Protein AF-A0A3D2BAF2-F1 (afdb_monomer)

Radius of gyration: 85.68 Å; Cα contacts (8 Å, |Δi|>4): 1324; chains: 1; bounding box: 163×85×227 Å

pLDDT: mean 74.8, std 19.71, range [23.08, 97.88]

Structure (mmCIF, N/CA/C/O backbone):
data_AF-A0A3D2BAF2-F1
#
_entry.id   AF-A0A3D2BAF2-F1
#
loop_
_atom_site.group_PDB
_atom_site.id
_atom_site.type_symbol
_atom_site.label_atom_id
_atom_site.label_alt_id
_atom_site.label_comp_id
_atom_site.label_asym_id
_atom_site.label_entity_id
_atom_site.label_seq_id
_atom_site.pdbx_PDB_ins_code
_atom_site.Cartn_x
_atom_site.Cartn_y
_atom_site.Cartn_z
_atom_site.occupancy
_atom_site.B_iso_or_equiv
_atom_site.auth_seq_id
_atom_site.auth_comp_id
_atom_site.auth_asym_id
_atom_site.auth_atom_id
_atom_site.pdbx_PDB_model_num
ATOM 1 N N . MET A 1 1 ? 4.997 -36.383 13.059 1.00 77.75 1 MET A N 1
ATOM 2 C CA . MET A 1 1 ? 5.071 -37.425 14.117 1.00 77.75 1 MET A CA 1
ATOM 3 C C . MET A 1 1 ? 3.781 -38.212 14.039 1.00 77.75 1 MET A C 1
ATOM 5 O O . MET A 1 1 ? 2.730 -37.584 13.996 1.00 77.75 1 MET A O 1
ATOM 9 N N . GLU A 1 2 ? 3.837 -39.545 13.997 1.00 84.81 2 GLU A N 1
ATOM 10 C CA . GLU A 1 2 ? 2.606 -40.343 13.988 1.00 84.81 2 GLU A CA 1
ATOM 11 C C . GLU A 1 2 ? 1.973 -40.369 15.380 1.00 84.81 2 GLU A C 1
ATOM 13 O O . GLU A 1 2 ? 2.585 -40.818 16.349 1.00 84.81 2 GLU A O 1
ATOM 18 N N . VAL A 1 3 ? 0.745 -39.871 15.474 1.00 87.38 3 VAL A N 1
ATOM 19 C CA . VAL A 1 3 ? -0.014 -39.767 16.720 1.00 87.38 3 VAL A CA 1
ATOM 20 C C . VAL A 1 3 ? -1.412 -40.340 16.538 1.00 87.38 3 VAL A C 1
ATOM 22 O O . VAL A 1 3 ? -1.999 -40.275 15.455 1.00 87.38 3 VAL A O 1
ATOM 25 N N . ASN A 1 4 ? -1.966 -40.907 17.607 1.00 87.50 4 ASN A N 1
ATOM 26 C CA . ASN A 1 4 ? -3.353 -41.356 17.607 1.00 87.50 4 ASN A CA 1
ATOM 27 C C . ASN A 1 4 ? -4.311 -40.182 17.861 1.00 87.50 4 ASN A C 1
ATOM 29 O O . ASN A 1 4 ? -3.911 -39.084 18.254 1.00 87.50 4 ASN A O 1
ATOM 33 N N . LYS A 1 5 ? -5.610 -40.418 17.657 1.00 86.50 5 LYS A N 1
ATOM 34 C CA . LYS A 1 5 ? -6.651 -39.383 17.780 1.00 86.50 5 LYS A CA 1
ATOM 35 C C . LYS A 1 5 ? -6.659 -38.675 19.144 1.00 86.50 5 LYS A C 1
ATOM 37 O O . LYS A 1 5 ? -6.955 -37.484 19.208 1.00 86.50 5 LYS A O 1
ATOM 42 N N . LYS A 1 6 ? -6.341 -39.393 20.228 1.00 85.44 6 LYS A N 1
ATOM 43 C CA . LYS A 1 6 ? -6.319 -38.839 21.588 1.00 85.44 6 LYS A CA 1
ATOM 44 C C . LYS A 1 6 ? -5.151 -37.868 21.770 1.00 85.44 6 LYS A C 1
ATOM 46 O O . LYS A 1 6 ? -5.372 -36.734 22.179 1.00 85.44 6 LYS A O 1
ATOM 51 N N . LEU A 1 7 ? -3.948 -38.267 21.369 1.00 85.25 7 LEU A N 1
ATOM 52 C CA . LEU A 1 7 ? -2.771 -37.398 21.407 1.00 85.25 7 LEU A CA 1
ATOM 53 C C . LEU A 1 7 ? -2.912 -36.200 20.460 1.00 85.25 7 LEU A C 1
ATOM 55 O O . LEU A 1 7 ? -2.545 -35.089 20.821 1.00 85.25 7 LEU A O 1
ATOM 59 N N . LEU A 1 8 ? -3.517 -36.385 19.284 1.00 86.56 8 LEU A N 1
ATOM 60 C CA . LEU A 1 8 ? -3.803 -35.279 18.366 1.00 86.56 8 LEU A CA 1
ATOM 61 C C . LEU A 1 8 ? -4.772 -34.257 18.989 1.00 86.56 8 LEU A C 1
ATOM 63 O O . LEU A 1 8 ? -4.590 -33.055 18.829 1.00 86.56 8 LEU A O 1
ATOM 67 N N . SER A 1 9 ? -5.768 -34.724 19.749 1.00 87.94 9 SER A N 1
ATOM 68 C CA . SER A 1 9 ? -6.696 -33.845 20.474 1.00 87.94 9 SER A CA 1
ATOM 69 C C . SER A 1 9 ? -6.002 -33.030 21.574 1.00 87.94 9 SER A C 1
ATOM 71 O O . SER A 1 9 ? -6.314 -31.856 21.756 1.00 87.94 9 SER A O 1
ATOM 73 N N . GLU A 1 10 ? -4.998 -33.613 22.236 1.00 87.19 10 GLU A N 1
ATOM 74 C CA . GLU A 1 10 ? -4.170 -32.932 23.238 1.00 87.19 10 GLU A CA 1
ATOM 75 C C . GLU A 1 10 ? -3.228 -31.900 22.593 1.00 87.19 10 GLU A C 1
ATOM 77 O O . GLU A 1 10 ? -3.112 -30.790 23.103 1.00 87.19 10 GLU A O 1
ATOM 82 N N . ILE A 1 11 ? -2.626 -32.217 21.438 1.00 85.00 11 ILE A N 1
ATOM 83 C CA . ILE A 1 11 ? -1.736 -31.308 20.688 1.00 85.00 11 ILE A CA 1
ATOM 84 C C . ILE A 1 11 ? -2.470 -30.040 20.238 1.00 85.00 11 ILE A C 1
ATOM 86 O O . ILE A 1 11 ? -1.935 -28.942 20.358 1.00 85.00 11 ILE A O 1
ATOM 90 N N . PHE A 1 12 ? -3.694 -30.185 19.729 1.00 84.06 12 PHE A N 1
ATOM 91 C CA . PHE A 1 12 ? -4.502 -29.057 19.259 1.00 84.06 12 PHE A CA 1
ATOM 92 C C . PHE A 1 12 ? -5.382 -28.438 20.358 1.00 84.06 12 PHE A C 1
ATOM 94 O O . PHE A 1 12 ? -6.088 -27.470 20.092 1.00 84.06 12 PHE A O 1
ATOM 101 N N . GLY A 1 13 ? -5.372 -28.983 21.582 1.00 87.62 13 GLY A N 1
ATOM 102 C CA . GLY A 1 13 ? -6.189 -28.489 22.696 1.00 87.62 13 GLY A CA 1
ATOM 103 C C . GLY A 1 13 ? -7.704 -28.579 22.457 1.00 87.62 13 GLY A C 1
ATOM 104 O O . GLY A 1 13 ? -8.465 -27.790 23.015 1.00 87.62 13 GLY A O 1
ATOM 105 N N . VAL A 1 14 ? -8.160 -29.515 21.620 1.00 88.38 14 VAL A N 1
ATOM 106 C CA . VAL A 1 14 ? -9.572 -29.666 21.223 1.00 88.38 14 VAL A CA 1
ATOM 107 C C . VAL A 1 14 ? -10.138 -31.012 21.659 1.00 88.38 14 VAL A C 1
ATOM 109 O O . VAL A 1 14 ? -9.418 -31.943 21.998 1.00 88.38 14 VAL A O 1
ATOM 112 N N . SER A 1 15 ? -11.464 -31.156 21.632 1.00 91.00 15 SER A N 1
ATOM 113 C CA . SER A 1 15 ? -12.089 -32.441 21.951 1.00 91.00 15 SER A CA 1
ATOM 114 C C . SER A 1 15 ? -11.782 -33.505 20.887 1.00 91.00 15 SER A C 1
ATOM 116 O O . SER A 1 15 ? -11.699 -33.214 19.694 1.00 91.00 15 SER A O 1
ATOM 118 N N . VAL A 1 16 ? -11.734 -34.777 21.291 1.00 85.69 16 VAL A N 1
ATOM 119 C CA . VAL A 1 16 ? -11.637 -35.928 20.368 1.00 85.69 16 VAL A CA 1
ATOM 120 C C . VAL A 1 16 ? -12.754 -35.913 19.310 1.00 85.69 16 VAL A C 1
ATOM 122 O O . VAL A 1 16 ? -12.546 -36.331 18.171 1.00 85.69 16 VAL A O 1
ATOM 125 N N . ARG A 1 17 ? -13.934 -35.381 19.658 1.00 86.00 17 ARG A N 1
ATOM 126 C CA . ARG A 1 17 ? -15.064 -35.202 18.735 1.00 86.00 17 ARG A CA 1
ATOM 127 C C . ARG A 1 17 ? -14.779 -34.140 17.670 1.00 86.00 17 ARG A C 1
ATOM 129 O O . ARG A 1 17 ? -15.190 -34.302 16.529 1.00 86.00 17 ARG A O 1
ATOM 136 N N . THR A 1 18 ? -14.034 -33.093 18.013 1.00 85.12 18 THR A N 1
ATOM 137 C CA . THR A 1 18 ? -13.574 -32.073 17.062 1.00 85.12 18 THR A CA 1
ATOM 138 C C . THR A 1 18 ? -12.606 -32.679 16.046 1.00 85.12 18 THR A C 1
ATOM 140 O O . THR A 1 18 ? -12.768 -32.459 14.851 1.00 85.12 18 THR A O 1
ATOM 143 N N . ILE A 1 19 ? -11.674 -33.524 16.500 1.00 87.81 19 ILE A N 1
ATOM 144 C CA . ILE A 1 19 ? -10.760 -34.258 15.611 1.00 87.81 19 ILE A CA 1
ATOM 145 C C . ILE A 1 19 ? -11.521 -35.231 14.694 1.00 87.81 19 ILE A C 1
ATOM 147 O O . ILE A 1 19 ? -11.168 -35.383 13.527 1.00 87.81 19 ILE A O 1
ATOM 151 N N . GLN A 1 20 ? -12.588 -35.872 15.187 1.00 85.88 20 GLN A N 1
ATOM 152 C CA . GLN A 1 20 ? -13.474 -36.690 14.348 1.00 85.88 20 GLN A CA 1
ATOM 153 C C . GLN A 1 20 ? -14.142 -35.853 13.250 1.00 85.88 20 GLN A C 1
ATOM 155 O O . GLN A 1 20 ? -14.107 -36.244 12.090 1.00 85.88 20 GLN A O 1
ATOM 160 N N . ASN A 1 21 ? -14.680 -34.682 13.591 1.00 86.56 21 ASN A N 1
ATOM 161 C CA . ASN A 1 21 ? -15.293 -33.796 12.603 1.00 86.56 21 ASN A CA 1
ATOM 162 C C . ASN A 1 21 ? -14.274 -33.310 11.557 1.00 86.56 21 ASN A C 1
ATOM 164 O O . ASN A 1 21 ? -14.609 -33.200 10.384 1.00 86.56 21 ASN A O 1
ATOM 168 N N . TRP A 1 22 ? -13.027 -33.035 11.957 1.00 88.75 22 TRP A N 1
ATOM 169 C CA . TRP A 1 22 ? -11.960 -32.672 11.015 1.00 88.75 22 TRP A CA 1
ATOM 170 C C . TRP A 1 22 ? -11.611 -33.827 10.076 1.00 88.75 22 TRP A C 1
ATOM 172 O O . TRP A 1 22 ? -11.408 -33.610 8.884 1.00 88.75 22 TRP A O 1
ATOM 182 N N . GLN A 1 23 ? -11.611 -35.061 10.581 1.00 84.38 23 GLN A N 1
ATOM 183 C CA . GLN A 1 23 ? -11.460 -36.253 9.749 1.00 84.38 23 GLN A CA 1
ATOM 184 C C . GLN A 1 23 ? -12.570 -36.359 8.692 1.00 84.38 23 GLN A C 1
ATOM 186 O O . GLN A 1 23 ? -12.269 -36.626 7.531 1.00 84.38 23 GLN A O 1
ATOM 191 N N . ASP A 1 24 ? -13.822 -36.081 9.059 1.00 83.94 24 ASP A N 1
ATOM 192 C CA . ASP A 1 24 ? -14.957 -36.087 8.123 1.00 83.94 24 ASP A CA 1
ATOM 193 C C . ASP A 1 24 ? -14.877 -34.939 7.091 1.00 83.94 24 ASP A C 1
ATOM 195 O O . ASP A 1 24 ? -15.437 -35.032 6.001 1.00 83.94 24 ASP A O 1
ATOM 199 N N . GLN A 1 25 ? -14.131 -33.874 7.406 1.00 82.75 25 GLN A N 1
ATOM 200 C CA . GLN A 1 25 ? -13.840 -32.734 6.525 1.00 82.75 25 GLN A CA 1
ATOM 201 C C . GLN A 1 25 ? -12.614 -32.953 5.619 1.00 82.75 25 GLN A C 1
ATOM 203 O O . GLN A 1 25 ? -12.214 -32.038 4.901 1.00 82.75 25 GLN A O 1
ATOM 208 N N . GLY A 1 26 ? -12.015 -34.147 5.631 1.00 84.44 26 GLY A N 1
ATOM 209 C CA . GLY A 1 26 ? -10.888 -34.490 4.762 1.00 84.44 26 GLY A CA 1
ATOM 210 C C . GLY A 1 26 ? -9.506 -34.243 5.370 1.00 84.44 26 GLY A C 1
ATOM 211 O O . GLY A 1 26 ? -8.535 -34.140 4.623 1.00 84.44 26 GLY A O 1
ATOM 212 N N . MET A 1 27 ? -9.393 -34.161 6.701 1.00 86.94 27 MET A N 1
ATOM 213 C CA . MET A 1 27 ? -8.098 -34.122 7.390 1.00 86.94 27 MET A CA 1
ATOM 214 C C . MET A 1 27 ? -7.247 -35.355 7.028 1.00 86.94 27 MET A C 1
ATOM 216 O O . MET A 1 27 ? -7.752 -36.482 7.096 1.00 86.94 27 MET A O 1
ATOM 220 N N . PRO A 1 28 ? -5.961 -35.174 6.671 1.00 86.19 28 PRO A N 1
ATOM 221 C CA . PRO A 1 28 ? -5.110 -36.253 6.187 1.00 86.19 28 PRO A CA 1
ATOM 222 C C . PRO A 1 28 ? -4.885 -37.326 7.256 1.00 86.19 28 PRO A C 1
ATOM 224 O O . PRO A 1 28 ? -4.574 -37.041 8.413 1.00 86.19 28 PRO A O 1
ATOM 227 N N . VAL A 1 29 ? -5.030 -38.586 6.846 1.00 85.75 29 VAL A N 1
ATOM 228 C CA . VAL A 1 29 ? -4.846 -39.774 7.688 1.00 85.75 29 VAL A CA 1
ATOM 229 C C . VAL A 1 29 ? -3.608 -40.522 7.204 1.00 85.75 29 VAL A C 1
ATOM 231 O O . VAL A 1 29 ? -3.521 -40.859 6.026 1.00 85.75 29 VAL A O 1
ATOM 234 N N . ALA A 1 30 ? -2.672 -40.820 8.106 1.00 81.56 30 ALA A N 1
ATOM 235 C CA . ALA A 1 30 ? -1.441 -41.532 7.761 1.00 81.56 30 ALA A CA 1
ATOM 236 C C . ALA A 1 30 ? -1.676 -43.046 7.604 1.00 81.56 30 ALA A C 1
ATOM 238 O O . ALA A 1 30 ? -1.154 -43.673 6.683 1.00 81.56 30 ALA A O 1
ATOM 239 N N . ARG A 1 31 ? -2.520 -43.642 8.462 1.00 77.44 31 ARG A N 1
ATOM 240 C CA . ARG A 1 31 ? -2.952 -45.048 8.351 1.00 77.44 31 ARG A CA 1
ATOM 241 C C . ARG A 1 31 ? -4.419 -45.231 8.734 1.00 77.44 31 ARG A C 1
ATOM 243 O O . ARG A 1 31 ? -4.841 -44.852 9.825 1.00 77.44 31 ARG A O 1
ATOM 250 N N . GLY A 1 32 ? -5.186 -45.841 7.827 1.00 66.38 32 GLY A N 1
ATOM 251 C CA . GLY A 1 32 ? -6.617 -46.106 7.988 1.00 66.38 32 GLY A CA 1
ATOM 252 C C . GLY A 1 32 ? -6.908 -47.261 8.951 1.00 66.38 32 GLY A C 1
ATOM 253 O O . GLY A 1 32 ? -6.385 -48.364 8.794 1.00 66.38 32 GLY A O 1
ATOM 254 N N . GLY A 1 33 ? -7.764 -47.008 9.940 1.00 60.31 33 GLY A N 1
ATOM 255 C CA . GLY A 1 33 ? -8.190 -47.988 10.939 1.00 60.31 33 GLY A CA 1
ATOM 256 C C . GLY A 1 33 ? -9.198 -48.988 10.371 1.00 60.31 33 GLY A C 1
ATOM 257 O O . GLY A 1 33 ? -10.344 -48.641 10.091 1.00 60.31 33 GLY A O 1
ATOM 258 N N . GLY A 1 34 ? -8.772 -50.241 10.205 1.00 59.41 34 GLY A N 1
ATOM 259 C CA . GLY A 1 34 ? -9.665 -51.394 10.042 1.00 59.41 34 GLY A CA 1
ATOM 260 C C . GLY A 1 34 ? -10.150 -51.930 11.395 1.00 59.41 34 GLY A C 1
ATOM 261 O O . GLY A 1 34 ? -9.686 -51.483 12.443 1.00 59.41 34 GLY A O 1
ATOM 262 N N . LYS A 1 35 ? -11.069 -52.911 11.393 1.00 49.09 35 LYS A N 1
ATOM 263 C CA . LYS A 1 35 ? -11.599 -53.537 12.625 1.00 49.09 35 LYS A CA 1
ATOM 264 C C . LYS A 1 35 ? -10.455 -53.998 13.543 1.00 49.09 35 LYS A C 1
ATOM 266 O O . LYS A 1 35 ? -9.786 -54.979 13.239 1.00 49.09 35 LYS A O 1
ATOM 271 N N . GLY A 1 36 ? -10.276 -53.290 14.660 1.00 58.22 36 GLY A N 1
ATOM 272 C CA . GLY A 1 36 ? -9.269 -53.578 15.687 1.00 58.22 36 GLY A CA 1
ATOM 273 C C . GLY A 1 36 ? -8.005 -52.707 15.661 1.00 58.22 36 GLY A C 1
ATOM 274 O O . GLY A 1 36 ? -7.223 -52.819 16.596 1.00 58.22 36 GLY A O 1
ATOM 275 N N . ASN A 1 37 ? -7.813 -51.826 14.668 1.00 64.81 37 ASN A N 1
ATOM 276 C CA . ASN A 1 37 ? -6.642 -50.940 14.580 1.00 64.81 37 ASN A CA 1
ATOM 277 C C . ASN A 1 37 ? -7.021 -49.461 14.762 1.00 64.81 37 ASN A C 1
ATOM 279 O O . ASN A 1 37 ? -7.949 -48.969 14.117 1.00 64.81 37 ASN A O 1
ATOM 283 N N . GLU A 1 38 ? -6.274 -48.747 15.612 1.00 72.88 38 GLU A N 1
ATOM 284 C CA . GLU A 1 38 ? -6.415 -47.296 15.793 1.00 72.88 38 GLU A CA 1
ATOM 285 C C . GLU A 1 38 ? -5.973 -46.527 14.538 1.00 72.88 38 GLU A C 1
ATOM 287 O O . GLU A 1 38 ? -5.016 -46.895 13.856 1.00 72.88 38 GLU A O 1
ATOM 292 N N . VAL A 1 39 ? -6.691 -45.441 14.235 1.00 81.81 39 VAL A N 1
ATOM 293 C CA . VAL A 1 39 ? -6.351 -44.517 13.146 1.00 81.81 39 VAL A CA 1
ATOM 294 C C . VAL A 1 39 ? -5.179 -43.646 13.587 1.00 81.81 39 VAL A C 1
ATOM 296 O O . VAL A 1 39 ? -5.255 -42.999 14.636 1.00 81.81 39 VAL A O 1
ATOM 299 N N . MET A 1 40 ? -4.130 -43.610 12.767 1.00 84.56 40 MET A N 1
ATOM 300 C CA . MET A 1 40 ? -2.919 -42.830 13.029 1.00 84.56 40 MET A CA 1
ATOM 301 C C . MET A 1 40 ? -2.837 -41.637 12.078 1.00 84.56 40 MET A C 1
ATOM 303 O O . MET A 1 40 ? -3.188 -41.738 10.897 1.00 84.56 40 MET A O 1
ATOM 307 N N . TYR A 1 41 ? -2.351 -40.515 12.599 1.00 88.38 41 TYR A N 1
ATOM 308 C CA . TYR A 1 41 ? -2.242 -39.240 11.897 1.00 88.38 41 TYR A CA 1
ATOM 309 C C . TYR A 1 41 ? -0.802 -38.755 11.928 1.00 88.38 41 TYR A C 1
ATOM 311 O O . TYR A 1 41 ? -0.154 -38.848 12.969 1.00 88.38 41 TYR A O 1
ATOM 319 N N . ASP A 1 42 ? -0.317 -38.192 10.825 1.00 88.88 42 ASP A N 1
ATOM 320 C CA . ASP A 1 42 ? 0.932 -37.440 10.857 1.00 88.88 42 ASP A CA 1
ATOM 321 C C . ASP A 1 42 ? 0.645 -36.007 11.303 1.00 88.88 42 ASP A C 1
ATOM 323 O O . ASP A 1 42 ? -0.026 -35.244 10.607 1.00 88.88 42 ASP A O 1
ATOM 327 N N . SER A 1 43 ? 1.159 -35.644 12.476 1.00 83.31 43 SER A N 1
ATOM 328 C CA . SER A 1 43 ? 0.966 -34.326 13.072 1.00 83.31 43 SER A CA 1
ATOM 329 C C . SER A 1 43 ? 1.362 -33.176 12.136 1.00 83.31 43 SER A C 1
ATOM 331 O O . SER A 1 43 ? 0.699 -32.148 12.157 1.00 83.31 43 SER A O 1
ATOM 333 N N . ALA A 1 44 ? 2.399 -33.336 11.303 1.00 83.94 44 ALA A N 1
ATOM 334 C CA . ALA A 1 44 ? 2.848 -32.283 10.387 1.00 83.94 44 ALA A CA 1
ATOM 335 C C . ALA A 1 44 ? 1.825 -32.033 9.267 1.00 83.94 44 ALA A C 1
ATOM 337 O O . ALA A 1 44 ? 1.378 -30.904 9.078 1.00 83.94 44 ALA A O 1
ATOM 338 N N . ALA A 1 45 ? 1.369 -33.103 8.611 1.00 84.50 45 ALA A N 1
ATOM 339 C CA . ALA A 1 45 ? 0.348 -33.026 7.569 1.00 84.50 45 ALA A CA 1
ATOM 340 C C . ALA A 1 45 ? -0.995 -32.492 8.099 1.00 84.50 45 ALA A C 1
ATOM 342 O O . ALA A 1 45 ? -1.697 -31.758 7.403 1.00 84.50 45 ALA A O 1
ATOM 343 N N . VAL A 1 46 ? -1.361 -32.830 9.342 1.00 85.94 46 VAL A N 1
ATOM 344 C CA . VAL A 1 46 ? -2.581 -32.299 9.972 1.00 85.94 46 VAL A CA 1
ATOM 345 C C . VAL A 1 46 ? -2.457 -30.805 10.284 1.00 85.94 46 VAL A C 1
ATOM 347 O O . VAL A 1 46 ? -3.428 -30.080 10.088 1.00 85.94 46 VAL A O 1
ATOM 350 N N . ILE A 1 47 ? -1.290 -30.328 10.732 1.00 84.19 47 ILE A N 1
ATOM 351 C CA . ILE A 1 47 ? -1.046 -28.897 10.989 1.00 84.19 47 ILE A CA 1
ATOM 352 C C . ILE A 1 47 ? -1.116 -28.089 9.687 1.00 84.19 47 ILE A C 1
ATOM 354 O O . ILE A 1 47 ? -1.773 -27.050 9.655 1.00 84.19 47 ILE A O 1
ATOM 358 N N . GLU A 1 48 ? -0.501 -28.574 8.607 1.00 85.00 48 GLU A N 1
ATOM 359 C CA . GLU A 1 48 ? -0.572 -27.919 7.293 1.00 85.00 48 GLU A CA 1
ATOM 360 C C . GLU A 1 48 ? -2.005 -27.866 6.758 1.00 85.00 48 GLU A C 1
ATOM 362 O O . GLU A 1 48 ? -2.468 -26.815 6.315 1.00 85.00 48 GLU A O 1
ATOM 367 N N . TRP A 1 49 ? -2.743 -28.975 6.861 1.00 89.00 49 TRP A N 1
ATOM 368 C CA . TRP A 1 49 ? -4.150 -29.018 6.470 1.00 89.00 49 TRP A CA 1
ATOM 369 C C . TRP A 1 49 ? -5.014 -28.070 7.310 1.00 89.00 49 TRP A C 1
ATOM 371 O O . TRP A 1 49 ? -5.870 -27.376 6.766 1.00 89.00 49 TRP A O 1
ATOM 381 N N . TYR A 1 50 ? -4.781 -28.011 8.624 1.00 85.88 50 TYR A N 1
ATOM 382 C CA . TYR A 1 50 ? -5.507 -27.123 9.531 1.00 85.88 50 TYR A CA 1
ATOM 383 C C . TYR A 1 50 ? -5.249 -25.647 9.195 1.00 85.88 50 TYR A C 1
ATOM 385 O O . TYR A 1 50 ? -6.199 -24.881 9.057 1.00 85.88 50 TYR A O 1
ATOM 393 N N . SER A 1 51 ? -3.984 -25.276 8.970 1.00 80.00 51 SER A N 1
ATOM 394 C CA . SER A 1 51 ? -3.576 -23.934 8.533 1.00 80.00 51 SER A CA 1
ATOM 395 C C . SER A 1 51 ? -4.236 -23.538 7.207 1.00 80.00 51 SER A C 1
ATOM 397 O O . SER A 1 51 ? -4.849 -22.477 7.103 1.00 80.00 51 SER A O 1
ATOM 399 N N . ALA A 1 52 ? -4.202 -24.427 6.210 1.00 79.75 52 ALA A N 1
ATOM 400 C CA . ALA A 1 52 ? -4.832 -24.180 4.916 1.00 79.75 52 ALA A CA 1
ATOM 401 C C . ALA A 1 52 ? -6.362 -24.055 5.019 1.00 79.75 52 ALA A C 1
ATOM 403 O O . ALA A 1 52 ? -6.965 -23.226 4.335 1.00 79.75 52 ALA A O 1
ATOM 404 N N . ARG A 1 53 ? -7.005 -24.857 5.880 1.00 83.75 53 ARG A N 1
ATOM 405 C CA . ARG A 1 53 ? -8.455 -24.801 6.103 1.00 83.75 53 ARG A CA 1
ATOM 406 C C . ARG A 1 53 ? -8.873 -23.505 6.791 1.00 83.75 53 ARG A C 1
ATOM 408 O O . ARG A 1 53 ? -9.853 -22.897 6.368 1.00 83.75 53 ARG A O 1
ATOM 415 N N . ASP A 1 54 ? -8.154 -23.085 7.828 1.00 79.12 54 ASP A N 1
ATOM 416 C CA . ASP A 1 54 ? -8.457 -21.845 8.546 1.00 79.12 54 ASP A CA 1
ATOM 417 C C . ASP A 1 54 ? -8.208 -20.623 7.650 1.00 79.12 54 ASP A C 1
ATOM 419 O O . ASP A 1 54 ? -9.085 -19.765 7.554 1.00 79.12 54 ASP A O 1
ATOM 423 N N . ALA A 1 55 ? -7.126 -20.622 6.863 1.00 74.56 55 ALA A N 1
ATOM 424 C CA . ALA A 1 55 ? -6.886 -19.597 5.848 1.00 74.56 55 ALA A CA 1
ATOM 425 C C . ALA A 1 55 ? -7.987 -19.561 4.772 1.00 74.56 55 ALA A C 1
ATOM 427 O O . ALA A 1 55 ? -8.367 -18.487 4.310 1.00 74.56 55 ALA A O 1
ATOM 428 N N . ALA A 1 56 ? -8.530 -20.709 4.356 1.00 74.44 56 ALA A N 1
ATOM 429 C CA . ALA A 1 56 ? -9.634 -20.755 3.396 1.00 74.44 56 ALA A CA 1
ATOM 430 C C . ALA A 1 56 ? -10.942 -20.202 3.987 1.00 74.44 56 ALA A C 1
ATOM 432 O O . ALA A 1 56 ? -11.644 -19.444 3.320 1.00 74.44 56 ALA A O 1
ATOM 433 N N . ILE A 1 57 ? -11.253 -20.532 5.245 1.00 77.75 57 ILE A N 1
ATOM 434 C CA . ILE A 1 57 ? -12.433 -20.015 5.955 1.00 77.75 57 ILE A CA 1
ATOM 435 C C . ILE A 1 57 ? -12.323 -18.500 6.158 1.00 77.75 57 ILE A C 1
ATOM 437 O O . ILE A 1 57 ? -13.309 -17.782 5.987 1.00 77.75 57 ILE A O 1
ATOM 441 N N . GLU A 1 58 ? -11.138 -18.012 6.513 1.00 75.25 58 GLU A N 1
ATOM 442 C CA . GLU A 1 58 ? -10.870 -16.588 6.693 1.00 75.25 58 GLU A CA 1
ATOM 443 C C . GLU A 1 58 ? -10.936 -15.829 5.363 1.00 75.25 58 GLU A C 1
ATOM 445 O O . GLU A 1 58 ? -11.637 -14.826 5.273 1.00 75.25 58 GLU A O 1
ATOM 450 N N . ASN A 1 59 ? -10.350 -16.367 4.289 1.00 70.88 59 ASN A N 1
ATOM 451 C CA . ASN A 1 59 ? -10.482 -15.797 2.945 1.00 70.88 59 ASN A CA 1
ATOM 452 C C . ASN A 1 59 ? -11.932 -15.771 2.445 1.00 70.88 59 ASN A C 1
ATOM 454 O O . ASN A 1 59 ? -12.330 -14.833 1.760 1.00 70.88 59 ASN A O 1
ATOM 458 N N . GLU A 1 60 ? -12.741 -16.782 2.759 1.00 73.50 60 GLU A N 1
ATOM 459 C CA . GLU A 1 60 ? -14.157 -16.800 2.383 1.00 73.50 60 GLU A CA 1
ATOM 460 C C . GLU A 1 60 ? -14.978 -15.773 3.179 1.00 73.50 60 GLU A C 1
ATOM 462 O O . GLU A 1 60 ? -15.855 -15.116 2.614 1.00 73.50 60 GLU A O 1
ATOM 467 N N . LYS A 1 61 ? -14.667 -15.578 4.468 1.00 78.06 61 LYS A N 1
ATOM 468 C CA . LYS A 1 61 ? -15.249 -14.495 5.275 1.00 78.06 61 LYS A CA 1
ATOM 469 C C . LYS A 1 61 ? -14.863 -13.127 4.729 1.00 78.06 61 LYS A C 1
ATOM 471 O O . LYS A 1 61 ? -15.755 -12.325 4.490 1.00 78.06 61 LYS A O 1
ATOM 476 N N . LEU A 1 62 ? -13.578 -12.910 4.452 1.00 74.19 62 LEU A N 1
ATOM 477 C CA . LEU A 1 62 ? -13.077 -11.668 3.865 1.00 74.19 62 LEU A CA 1
ATOM 478 C C . LEU A 1 62 ? -13.710 -11.401 2.498 1.00 74.19 62 LEU A C 1
ATOM 480 O O . LEU A 1 62 ? -14.102 -10.280 2.216 1.00 74.19 62 LEU A O 1
ATOM 484 N N . ARG A 1 63 ? -13.893 -12.425 1.655 1.00 74.31 63 ARG A N 1
ATOM 485 C CA . ARG A 1 63 ? -14.606 -12.277 0.374 1.00 74.31 63 ARG A CA 1
ATOM 486 C C . ARG A 1 63 ? -16.060 -11.861 0.553 1.00 74.31 63 ARG A C 1
ATOM 488 O O . ARG A 1 63 ? -16.531 -11.031 -0.216 1.00 74.31 63 ARG A O 1
ATOM 495 N N . LYS A 1 64 ? -16.768 -12.429 1.532 1.00 75.12 64 LYS A N 1
ATOM 496 C CA . LYS A 1 64 ? -18.146 -12.020 1.839 1.00 75.12 64 LYS A CA 1
ATOM 497 C C . LYS A 1 64 ? -18.205 -10.611 2.408 1.00 75.12 64 LYS A C 1
ATOM 499 O O . LYS A 1 64 ? -19.037 -9.842 1.966 1.00 75.12 64 LYS A O 1
ATOM 504 N N . GLU A 1 65 ? -17.297 -10.259 3.307 1.00 71.56 65 GLU A N 1
ATOM 505 C CA . GLU A 1 65 ? -17.218 -8.923 3.897 1.00 71.56 65 GLU A CA 1
ATOM 506 C C . GLU A 1 65 ? -16.867 -7.861 2.847 1.00 71.56 65 GLU A C 1
ATOM 508 O O . GLU A 1 65 ? -17.500 -6.814 2.795 1.00 71.56 65 GLU A O 1
ATOM 513 N N . VAL A 1 66 ? -15.942 -8.160 1.932 1.00 71.38 66 VAL A N 1
ATOM 514 C CA . VAL A 1 66 ? -15.632 -7.303 0.779 1.00 71.38 66 VAL A CA 1
ATOM 515 C C . VAL A 1 66 ? -16.833 -7.171 -0.156 1.00 71.38 66 VAL A C 1
ATOM 517 O O . VAL A 1 66 ? -17.089 -6.075 -0.643 1.00 71.38 66 VAL A O 1
ATOM 520 N N . GLU A 1 67 ? -17.581 -8.246 -0.411 1.00 69.00 67 GLU A N 1
ATOM 521 C CA . GLU A 1 67 ? -18.774 -8.188 -1.262 1.00 69.00 67 GLU A CA 1
ATOM 522 C C . GLU A 1 67 ? -19.929 -7.433 -0.587 1.00 69.00 67 GLU A C 1
ATOM 524 O O . GLU A 1 67 ? -20.596 -6.635 -1.239 1.00 69.00 67 GLU A O 1
ATOM 529 N N . ASP A 1 68 ? -20.115 -7.596 0.721 1.00 68.94 68 ASP A N 1
ATOM 530 C CA . ASP A 1 68 ? -21.105 -6.858 1.508 1.00 68.94 68 ASP A CA 1
ATOM 531 C C . ASP A 1 68 ? -20.743 -5.364 1.585 1.00 68.94 68 ASP A C 1
ATOM 533 O O . ASP A 1 68 ? -21.610 -4.507 1.410 1.00 68.94 68 ASP A O 1
ATOM 537 N N . LEU A 1 69 ? -19.455 -5.030 1.744 1.00 66.50 69 LEU A N 1
ATOM 538 C CA . LEU A 1 69 ? -18.941 -3.658 1.653 1.00 66.50 69 LEU A CA 1
ATOM 539 C C . LEU A 1 69 ? -19.084 -3.086 0.238 1.00 66.50 69 LEU A C 1
ATOM 541 O O . LEU A 1 69 ? -19.418 -1.911 0.082 1.00 66.50 69 LEU A O 1
ATOM 545 N N . ARG A 1 70 ? -18.881 -3.905 -0.801 1.00 62.97 70 ARG A N 1
ATOM 546 C CA . ARG A 1 70 ? -19.095 -3.514 -2.199 1.00 62.97 70 ARG A CA 1
ATOM 547 C C . ARG A 1 70 ? -20.564 -3.175 -2.435 1.00 62.97 70 ARG A C 1
ATOM 549 O O . ARG A 1 70 ? -20.847 -2.105 -2.963 1.00 62.97 70 ARG A O 1
ATOM 556 N N . ILE A 1 71 ? -21.483 -4.032 -1.994 1.00 63.03 71 ILE A N 1
ATOM 557 C CA . ILE A 1 71 ? -22.933 -3.837 -2.121 1.00 63.03 71 ILE A CA 1
ATOM 558 C C . ILE A 1 71 ? -23.402 -2.618 -1.312 1.00 63.03 71 ILE A C 1
ATOM 560 O O . ILE A 1 71 ? -24.188 -1.824 -1.827 1.00 63.03 71 ILE A O 1
ATOM 564 N N . ALA A 1 72 ? -22.885 -2.417 -0.096 1.00 61.47 72 ALA A N 1
ATOM 565 C CA . ALA A 1 72 ? -23.168 -1.229 0.712 1.00 61.47 72 ALA A CA 1
ATOM 566 C C . ALA A 1 72 ? -22.674 0.058 0.024 1.00 61.47 72 ALA A C 1
ATOM 568 O O . ALA A 1 72 ? -23.430 1.022 -0.107 1.00 61.47 72 ALA A O 1
ATOM 569 N N . SER A 1 73 ? -21.451 0.041 -0.521 1.00 55.47 73 SER A N 1
ATOM 570 C CA . SER A 1 73 ? -20.909 1.168 -1.292 1.00 55.47 73 SER A CA 1
ATOM 571 C C . SER A 1 73 ? -21.701 1.439 -2.576 1.00 55.47 73 SER A C 1
ATOM 573 O O . SER A 1 73 ? -21.858 2.587 -2.973 1.00 55.47 73 SER A O 1
ATOM 575 N N . GLU A 1 74 ? -22.250 0.399 -3.210 1.00 51.38 74 GLU A N 1
ATOM 576 C CA . GLU A 1 74 ? -23.064 0.506 -4.423 1.00 51.38 74 GLU A CA 1
ATOM 577 C C . GLU A 1 74 ? -24.460 1.081 -4.122 1.00 51.38 74 GLU A C 1
ATOM 579 O O . GLU A 1 74 ? -25.011 1.813 -4.944 1.00 51.38 74 GLU A O 1
ATOM 584 N N . SER A 1 75 ? -25.008 0.824 -2.926 1.00 54.41 75 SER A N 1
ATOM 585 C CA . SER A 1 75 ? -26.295 1.379 -2.485 1.00 54.41 75 SER A CA 1
ATOM 586 C C . SER A 1 75 ? -26.244 2.846 -2.042 1.00 54.41 75 SER A C 1
ATOM 588 O O . SER A 1 75 ? -27.261 3.535 -2.134 1.00 54.41 75 SER A O 1
ATOM 590 N N . ASP A 1 76 ? -25.074 3.340 -1.628 1.00 55.34 76 ASP A N 1
ATOM 591 C CA . ASP A 1 76 ? -24.884 4.730 -1.183 1.00 55.34 76 ASP A CA 1
ATOM 592 C C . ASP A 1 76 ? -24.562 5.704 -2.338 1.00 55.34 76 ASP A C 1
ATOM 594 O O . ASP A 1 76 ? -24.590 6.928 -2.167 1.00 55.34 76 ASP A O 1
ATOM 598 N N . LEU A 1 77 ? -24.293 5.192 -3.545 1.00 54.12 77 LEU A N 1
ATOM 599 C CA . LEU A 1 77 ? -23.910 6.006 -4.700 1.00 54.12 77 LEU A CA 1
ATOM 600 C C . LEU A 1 77 ? -25.134 6.575 -5.442 1.00 54.12 77 LEU A C 1
ATOM 602 O O . LEU A 1 77 ? -25.887 5.871 -6.114 1.00 54.12 77 LEU A O 1
ATOM 606 N N . GLN A 1 78 ? -25.298 7.900 -5.380 1.00 50.47 78 GLN A N 1
ATOM 607 C CA . GLN A 1 78 ? -26.340 8.633 -6.110 1.00 50.47 78 GLN A CA 1
ATOM 608 C C . GLN A 1 78 ? -26.005 8.737 -7.617 1.00 50.47 78 GLN A C 1
ATOM 610 O O . GLN A 1 78 ? -24.911 9.211 -7.962 1.00 50.47 78 GLN A O 1
ATOM 615 N N . PRO A 1 79 ? -26.931 8.369 -8.531 1.00 47.66 79 PRO A N 1
ATOM 616 C CA . PRO A 1 79 ? -26.723 8.473 -9.975 1.00 47.66 79 PRO A CA 1
ATOM 617 C C . PRO A 1 79 ? -26.377 9.901 -10.422 1.00 47.66 79 PRO A C 1
ATOM 619 O O . PRO A 1 79 ? -27.095 10.849 -10.109 1.00 47.66 79 PRO A O 1
ATOM 622 N N . GLY A 1 80 ? -25.292 10.052 -11.189 1.00 49.62 80 GLY A N 1
ATOM 623 C CA . GLY A 1 80 ? -24.825 11.344 -11.714 1.00 49.62 80 GLY A CA 1
ATOM 624 C C . GLY A 1 80 ? -23.699 12.017 -10.918 1.00 49.62 80 GLY A C 1
ATOM 625 O O . GLY A 1 80 ? -23.254 13.100 -11.298 1.00 49.62 80 GLY A O 1
ATOM 626 N N . THR A 1 81 ? -23.202 11.392 -9.847 1.00 45.38 81 THR A N 1
ATOM 627 C CA . THR A 1 81 ? -21.979 11.833 -9.155 1.00 45.38 81 THR A CA 1
ATOM 628 C C . THR A 1 81 ? -20.713 11.298 -9.840 1.00 45.38 81 THR A C 1
ATOM 630 O O . THR A 1 81 ? -20.729 10.262 -10.508 1.00 45.38 81 THR A O 1
ATOM 633 N N . ILE A 1 82 ? -19.587 12.005 -9.679 1.00 49.00 82 ILE A N 1
ATOM 634 C CA . ILE A 1 82 ? -18.287 11.615 -10.261 1.00 49.00 82 ILE A CA 1
ATOM 635 C C . ILE A 1 82 ? -17.853 10.227 -9.764 1.00 49.00 82 ILE A C 1
ATOM 637 O O . ILE A 1 82 ? -17.291 9.450 -10.532 1.00 49.00 82 ILE A O 1
ATOM 641 N N . GLU A 1 83 ? -18.140 9.893 -8.505 1.00 42.62 83 GLU A N 1
ATOM 642 C CA . GLU A 1 83 ? -17.824 8.587 -7.914 1.00 42.62 83 GLU A CA 1
ATOM 643 C C . GLU A 1 83 ? -18.691 7.458 -8.494 1.00 42.62 83 GLU A C 1
ATOM 645 O O . GLU A 1 83 ? -18.158 6.391 -8.804 1.00 42.62 83 GLU A O 1
ATOM 650 N N . TYR A 1 84 ? -19.975 7.724 -8.773 1.00 51.75 84 TYR A N 1
ATOM 651 C CA . TYR A 1 84 ? -20.877 6.794 -9.467 1.00 51.75 84 TYR A CA 1
ATOM 652 C C . TYR A 1 84 ? -20.399 6.480 -10.900 1.00 51.75 84 TYR A C 1
ATOM 654 O O . TYR A 1 84 ? -20.342 5.320 -11.308 1.00 51.75 84 TYR A O 1
ATOM 662 N N . GLU A 1 85 ? -19.969 7.490 -11.665 1.00 51.78 85 GLU A N 1
ATOM 663 C CA . GLU A 1 85 ? -19.451 7.286 -13.031 1.00 51.78 85 GLU A CA 1
ATOM 664 C C . GLU A 1 85 ? -18.049 6.643 -13.050 1.00 51.78 85 GLU A C 1
ATOM 666 O O . GLU A 1 85 ? -17.722 5.872 -13.957 1.00 51.78 85 GLU A O 1
ATOM 671 N N . ARG A 1 86 ? -17.221 6.881 -12.020 1.00 50.53 86 ARG A N 1
ATOM 672 C CA . ARG A 1 86 ? -15.902 6.240 -11.857 1.00 50.53 86 ARG A CA 1
ATOM 673 C C . ARG A 1 86 ? -16.025 4.734 -11.608 1.00 50.53 86 ARG A C 1
ATOM 675 O O . ARG A 1 86 ? -15.204 3.976 -12.124 1.00 50.53 86 ARG A O 1
ATOM 682 N N . HIS A 1 87 ? -17.062 4.305 -10.886 1.00 49.31 87 HIS A N 1
ATOM 683 C CA . HIS A 1 87 ? -17.370 2.892 -10.644 1.00 49.31 87 HIS A CA 1
ATOM 684 C C . HIS A 1 87 ? -17.852 2.163 -11.913 1.00 49.31 87 HIS A C 1
ATOM 686 O O . HIS A 1 87 ? -17.602 0.973 -12.087 1.00 49.31 87 HIS A O 1
ATOM 692 N N . ARG A 1 88 ? -18.486 2.885 -12.848 1.00 47.69 88 ARG A N 1
ATOM 693 C CA . ARG A 1 88 ? -19.066 2.339 -14.088 1.00 47.69 88 ARG A CA 1
ATOM 694 C C . ARG A 1 88 ? -18.088 2.255 -15.272 1.00 47.69 88 ARG A C 1
ATOM 696 O O . ARG A 1 88 ? -18.396 1.635 -16.290 1.00 47.69 88 ARG A O 1
ATOM 703 N N . LEU A 1 89 ? -16.888 2.826 -15.135 1.00 50.94 89 LEU A N 1
ATOM 704 C CA . LEU A 1 89 ? -15.833 2.830 -16.156 1.00 50.94 89 LEU A CA 1
ATOM 705 C C . LEU A 1 89 ? -14.600 1.927 -15.863 1.00 50.94 89 LEU A C 1
ATOM 707 O O . LEU A 1 89 ? -13.479 2.338 -16.204 1.00 50.94 89 LEU A O 1
ATOM 711 N N . PRO A 1 90 ? -14.707 0.694 -15.313 1.00 42.38 90 PRO A N 1
ATOM 712 C CA . PRO A 1 90 ? -13.560 -0.211 -15.259 1.00 42.38 90 PRO A CA 1
ATOM 713 C C . PRO A 1 90 ? -13.171 -0.617 -16.689 1.00 42.38 90 PRO A C 1
ATOM 715 O O . PRO A 1 90 ? -13.907 -1.312 -17.382 1.00 42.38 90 PRO A O 1
ATOM 718 N N . GLY A 1 91 ? -12.018 -0.139 -17.162 1.00 42.44 91 GLY A N 1
ATOM 719 C CA . GLY A 1 91 ? -11.490 -0.438 -18.501 1.00 42.44 91 GLY A CA 1
ATOM 720 C C . GLY A 1 91 ? -11.433 0.748 -19.467 1.00 42.44 91 GLY A C 1
ATOM 721 O O . GLY A 1 91 ? -10.727 0.665 -20.470 1.00 42.44 91 GLY A O 1
ATOM 722 N N . PHE A 1 92 ? -12.060 1.887 -19.155 1.00 43.56 92 PHE A N 1
ATOM 723 C CA . PHE A 1 92 ? -11.995 3.083 -20.011 1.00 43.56 92 PHE A CA 1
ATOM 724 C C . PHE A 1 92 ? -10.572 3.654 -20.115 1.00 43.56 92 PHE A C 1
ATOM 726 O O . PHE A 1 92 ? -10.101 3.969 -21.208 1.00 43.56 92 PHE A O 1
ATOM 733 N N . LYS A 1 93 ? -9.843 3.695 -18.989 1.00 44.09 93 LYS A N 1
ATOM 734 C CA . LYS A 1 93 ? -8.428 4.104 -18.950 1.00 44.09 93 LYS A CA 1
ATOM 735 C C . LYS A 1 93 ? -7.555 3.196 -19.825 1.00 44.09 93 LYS A C 1
ATOM 737 O O . LYS A 1 93 ? -6.724 3.698 -20.572 1.00 44.09 93 LYS A O 1
ATOM 742 N N . ARG A 1 94 ? -7.807 1.881 -19.779 1.00 43.00 94 ARG A N 1
ATOM 743 C CA . ARG A 1 94 ? -7.106 0.864 -20.578 1.00 43.00 94 ARG A CA 1
ATOM 744 C C . ARG A 1 94 ? -7.430 0.980 -22.075 1.00 43.00 94 ARG A C 1
ATOM 746 O O . ARG A 1 94 ? -6.538 0.890 -22.909 1.00 43.00 94 ARG A O 1
ATOM 753 N N . TYR A 1 95 ? -8.686 1.259 -22.420 1.00 47.00 95 TYR A N 1
ATOM 754 C CA . TYR A 1 95 ? -9.123 1.494 -23.800 1.00 47.00 95 TYR A CA 1
ATOM 755 C C . TYR A 1 95 ? -8.508 2.768 -24.410 1.00 47.00 95 TYR A C 1
ATOM 757 O O . TYR A 1 95 ? -8.042 2.738 -25.550 1.00 47.00 95 TYR A O 1
ATOM 765 N N . LEU A 1 96 ? -8.448 3.870 -23.652 1.00 47.31 96 LEU A N 1
ATOM 766 C CA . LEU A 1 96 ? -7.792 5.106 -24.095 1.00 47.31 96 LEU A CA 1
ATOM 767 C C . LEU A 1 96 ? -6.271 4.943 -24.223 1.00 47.31 96 LEU A C 1
ATOM 769 O O . LEU A 1 96 ? -5.687 5.451 -25.181 1.00 47.31 96 LEU A O 1
ATOM 773 N N . SER A 1 97 ? -5.629 4.210 -23.304 1.00 48.28 97 SER A N 1
ATOM 774 C CA . SER A 1 97 ? -4.182 3.981 -23.352 1.00 48.28 97 SER A CA 1
ATOM 775 C C . SER A 1 97 ? -3.764 3.041 -24.484 1.00 48.28 97 SER A C 1
ATOM 777 O O . SER A 1 97 ? -2.721 3.264 -25.080 1.00 48.28 97 SER A O 1
ATOM 779 N N . GLU A 1 98 ? -4.566 2.030 -24.834 1.00 45.84 98 GLU A N 1
ATOM 780 C CA . GLU A 1 98 ? -4.249 1.071 -25.911 1.00 45.84 98 GLU A CA 1
ATOM 781 C C . GLU A 1 98 ? -4.651 1.560 -27.323 1.00 45.84 98 GLU A C 1
ATOM 783 O O . GLU A 1 98 ? -4.236 0.972 -28.323 1.00 45.84 98 GLU A O 1
ATOM 788 N N . GLY A 1 99 ? -5.449 2.632 -27.444 1.00 45.44 99 GLY A N 1
ATOM 789 C CA . GLY A 1 99 ? -5.982 3.117 -28.728 1.00 45.44 99 GLY A CA 1
ATOM 790 C C . GLY A 1 99 ? -4.913 3.540 -29.745 1.00 45.44 99 GLY A C 1
ATOM 791 O O . GLY A 1 99 ? -5.048 3.252 -30.938 1.00 45.44 99 GLY A O 1
ATOM 792 N N . HIS A 1 100 ? -3.804 4.125 -29.280 1.00 44.53 100 HIS A N 1
ATOM 793 C CA . HIS A 1 100 ? -2.704 4.548 -30.154 1.00 44.53 100 HIS A CA 1
ATOM 794 C C . HIS A 1 100 ? -1.961 3.357 -30.785 1.00 44.53 100 HIS A C 1
ATOM 796 O O . HIS A 1 100 ? -1.510 3.457 -31.923 1.00 44.53 100 HIS A O 1
ATOM 802 N N . MET A 1 101 ? -1.914 2.202 -30.106 1.00 37.78 101 MET A N 1
ATOM 803 C CA . MET A 1 101 ? -1.339 0.961 -30.649 1.00 37.78 101 MET A CA 1
ATOM 804 C C . MET A 1 101 ? -2.232 0.309 -31.719 1.00 37.78 101 MET A C 1
ATOM 806 O O . MET A 1 101 ? -1.787 -0.579 -32.441 1.00 37.78 101 MET A O 1
ATOM 810 N N . LYS A 1 102 ? -3.489 0.756 -31.845 1.00 39.66 102 LYS A N 1
ATOM 811 C CA . LYS A 1 102 ? -4.477 0.279 -32.830 1.00 39.66 102 LYS A CA 1
ATOM 812 C C . LYS A 1 102 ? -4.752 1.300 -33.946 1.00 39.66 102 LYS A C 1
ATOM 814 O O . LYS A 1 102 ? -5.723 1.145 -34.682 1.00 39.66 102 LYS A O 1
ATOM 819 N N . GLY A 1 103 ? -3.922 2.343 -34.077 1.00 40.44 103 GLY A N 1
ATOM 820 C CA . GLY A 1 103 ? -4.061 3.374 -35.118 1.00 40.44 103 GLY A CA 1
ATOM 821 C C . GLY A 1 103 ? -5.225 4.350 -34.895 1.00 40.44 103 GLY A C 1
ATOM 822 O O . GLY A 1 103 ? -5.733 4.941 -35.853 1.00 40.44 103 GLY A O 1
ATOM 823 N N . ILE A 1 104 ? -5.677 4.498 -33.643 1.00 44.12 104 ILE A N 1
ATOM 824 C CA . ILE A 1 104 ? -6.782 5.374 -33.243 1.00 44.12 104 ILE A CA 1
ATOM 825 C C . ILE A 1 104 ? -6.235 6.503 -32.359 1.00 44.12 104 ILE A C 1
ATOM 827 O O . ILE A 1 104 ? -5.646 6.251 -31.308 1.00 44.12 104 ILE A O 1
ATOM 831 N N . ARG A 1 105 ? -6.465 7.760 -32.758 1.00 49.19 105 ARG A N 1
ATOM 832 C CA . ARG A 1 105 ? -6.267 8.945 -31.903 1.00 49.19 105 ARG A CA 1
ATOM 833 C C . ARG A 1 105 ? -7.606 9.479 -31.402 1.00 49.19 105 ARG A C 1
ATOM 835 O O . ARG A 1 105 ? -8.639 9.240 -32.019 1.00 49.19 105 ARG A O 1
ATOM 842 N N . PHE A 1 106 ? -7.590 10.226 -30.302 1.00 50.78 106 PHE A N 1
ATOM 843 C CA . PHE A 1 106 ? -8.790 10.814 -29.705 1.00 50.78 106 PHE A CA 1
ATOM 844 C C . PHE A 1 106 ? -8.745 12.340 -29.804 1.00 50.78 106 PHE A C 1
ATOM 846 O O . PHE A 1 106 ? -7.760 12.954 -29.401 1.00 50.78 106 PHE A O 1
ATOM 853 N N . ALA A 1 107 ? -9.802 12.939 -30.351 1.00 51.94 107 ALA A N 1
ATOM 854 C CA . ALA A 1 107 ? -10.012 14.385 -30.346 1.00 51.94 107 ALA A CA 1
ATOM 855 C C . ALA A 1 107 ? -11.014 14.767 -29.251 1.00 51.94 107 ALA A C 1
ATOM 857 O O . ALA A 1 107 ? -12.021 14.073 -29.058 1.00 51.94 107 ALA A O 1
ATOM 858 N N . PHE A 1 108 ? -10.728 15.865 -28.554 1.00 52.72 108 PHE A N 1
ATOM 859 C CA . PHE A 1 108 ? -11.492 16.349 -27.409 1.00 52.72 108 PHE A CA 1
ATOM 860 C C . PHE A 1 108 ? -12.271 17.597 -27.807 1.00 52.72 108 PHE A C 1
ATOM 862 O O . PHE A 1 108 ? -11.711 18.529 -28.366 1.00 52.72 108 PHE A O 1
ATOM 869 N N . PHE A 1 109 ? -13.566 17.626 -27.515 1.00 52.56 109 PHE A N 1
ATOM 870 C CA . PHE A 1 109 ? -14.442 18.741 -27.851 1.00 52.56 109 PHE A CA 1
ATOM 871 C C . PHE A 1 109 ? -15.111 19.302 -26.598 1.00 52.56 109 PHE A C 1
ATOM 873 O O . PHE A 1 109 ? -15.526 18.531 -25.735 1.00 52.56 109 PHE A O 1
ATOM 880 N N . ASN A 1 110 ? -15.298 20.621 -26.543 1.00 55.69 110 ASN A N 1
ATOM 881 C CA . ASN A 1 110 ? -16.225 21.292 -25.622 1.00 55.69 110 ASN A CA 1
ATOM 882 C C . ASN A 1 110 ? -17.313 21.958 -26.469 1.00 55.69 110 ASN A C 1
ATOM 884 O O . ASN A 1 110 ? -17.036 22.841 -27.289 1.00 55.69 110 ASN A O 1
ATOM 888 N N . GLY A 1 111 ? -18.551 21.479 -26.347 1.00 64.25 111 GLY A N 1
ATOM 889 C CA . GLY A 1 111 ? -19.632 21.864 -27.257 1.00 64.25 111 GLY A CA 1
ATOM 890 C C . GLY A 1 111 ? -19.336 21.480 -28.717 1.00 64.25 111 GLY A C 1
ATOM 891 O O . GLY A 1 111 ? -19.303 20.299 -29.057 1.00 64.25 111 GLY A O 1
ATOM 892 N N . LYS A 1 112 ? -19.159 22.478 -29.597 1.00 54.62 112 LYS A N 1
ATOM 893 C CA . LYS A 1 112 ? -18.884 22.287 -31.040 1.00 54.62 112 LYS A CA 1
ATOM 894 C C . LYS A 1 112 ? -17.406 22.465 -31.428 1.00 54.62 112 LYS A C 1
ATOM 896 O O . LYS A 1 112 ? -17.071 22.237 -32.586 1.00 54.62 112 LYS A O 1
ATOM 901 N N . ASN A 1 113 ? -16.538 22.854 -30.491 1.00 49.50 113 ASN A N 1
ATOM 902 C CA . ASN A 1 113 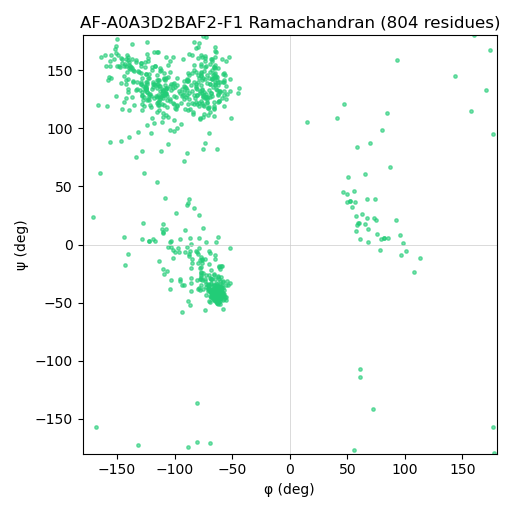? -15.148 23.230 -30.773 1.00 49.50 113 ASN A CA 1
ATOM 903 C C . ASN A 1 113 ? -14.177 22.116 -30.354 1.00 49.50 113 ASN A C 1
ATOM 905 O O . ASN A 1 113 ? -14.348 21.550 -29.276 1.00 49.50 113 ASN A O 1
ATOM 909 N N . ASN A 1 114 ? -13.180 21.814 -31.195 1.00 48.41 114 ASN A N 1
ATOM 910 C CA . ASN A 1 114 ? -12.089 20.871 -30.904 1.00 48.41 114 ASN A CA 1
ATOM 911 C C . ASN A 1 114 ? -11.003 21.573 -30.074 1.00 48.41 114 ASN A C 1
ATOM 913 O O . ASN A 1 114 ? -10.661 22.706 -30.397 1.00 48.41 114 ASN A O 1
ATOM 917 N N . ILE A 1 115 ? -10.478 20.914 -29.044 1.00 59.06 115 ILE A N 1
ATOM 918 C CA . ILE A 1 115 ? -9.583 21.488 -28.032 1.00 59.06 115 ILE A CA 1
ATOM 919 C C . ILE A 1 115 ? -8.270 20.702 -28.007 1.00 59.06 115 ILE A C 1
ATOM 921 O O . ILE A 1 115 ? -8.279 19.470 -27.911 1.00 59.06 115 ILE A O 1
ATOM 925 N N . GLY A 1 116 ? -7.144 21.416 -28.082 1.00 49.34 116 GLY A N 1
ATOM 926 C CA . GLY A 1 116 ? -5.800 20.855 -27.898 1.00 49.34 116 GLY A CA 1
ATOM 927 C C . GLY A 1 116 ? -5.408 20.657 -26.425 1.00 49.34 116 GLY A C 1
ATOM 928 O O . GLY A 1 116 ? -6.076 21.143 -25.517 1.00 49.34 116 GLY A O 1
ATOM 929 N N . LEU A 1 117 ? -4.293 19.963 -26.168 1.00 46.53 117 LEU A N 1
ATOM 930 C CA . LEU A 1 117 ? -3.808 19.702 -24.800 1.00 46.53 117 LEU A CA 1
ATOM 931 C C . LEU A 1 117 ? -3.550 21.006 -24.015 1.00 46.53 117 LEU A C 1
ATOM 933 O O . LEU A 1 117 ? -3.843 21.085 -22.826 1.00 46.53 117 LEU A O 1
ATOM 937 N N . ASP A 1 118 ? -3.095 22.042 -24.716 1.00 49.78 118 ASP A N 1
ATOM 938 C CA . ASP A 1 118 ? -2.717 23.340 -24.147 1.00 49.78 118 ASP A CA 1
ATOM 939 C C . ASP A 1 118 ? -3.942 24.226 -23.829 1.00 49.78 118 ASP A C 1
ATOM 941 O O . ASP A 1 118 ? -3.883 25.127 -22.996 1.00 49.78 118 ASP A O 1
ATOM 945 N N . GLU A 1 119 ? -5.087 23.942 -24.457 1.00 50.62 119 GLU A N 1
ATOM 946 C CA . GLU A 1 119 ? -6.348 24.687 -24.308 1.00 50.62 119 GLU A CA 1
ATOM 947 C C . GLU A 1 119 ? -7.302 24.032 -23.286 1.00 50.62 119 GLU A C 1
ATOM 949 O O . GLU A 1 119 ? -8.375 24.562 -22.969 1.00 50.62 119 GLU A O 1
ATOM 954 N N . PHE A 1 120 ? -6.910 22.877 -22.740 1.00 51.53 120 PHE A N 1
ATOM 955 C CA . PHE A 1 120 ? -7.710 22.094 -21.798 1.00 51.53 120 PHE A CA 1
ATOM 956 C C . PHE A 1 120 ? -7.823 22.780 -20.425 1.00 51.53 120 PHE A C 1
ATOM 958 O O . PHE A 1 120 ? -8.898 22.818 -19.827 1.00 51.53 120 PHE A O 1
ATOM 965 N N . GLU A 1 121 ? -6.744 23.415 -19.957 1.00 50.59 121 GLU A N 1
ATOM 966 C CA . GLU A 1 121 ? -6.737 24.224 -18.725 1.00 50.59 121 GLU A CA 1
ATOM 967 C C . GLU A 1 121 ? -7.624 25.478 -18.859 1.00 50.59 121 GLU A C 1
ATOM 969 O O . GLU A 1 121 ? -8.313 25.865 -17.914 1.00 50.59 121 GLU A O 1
ATOM 974 N N . MET A 1 122 ? -7.682 26.076 -20.056 1.00 52.38 122 MET A N 1
ATOM 975 C CA . MET A 1 122 ? -8.442 27.304 -20.332 1.00 52.38 122 MET A CA 1
ATOM 976 C C . MET A 1 122 ? -9.955 27.077 -20.458 1.00 52.38 122 MET A C 1
ATOM 978 O O . MET A 1 122 ? -10.731 28.030 -20.430 1.00 52.38 122 MET A O 1
ATOM 982 N N . THR A 1 123 ? -10.395 25.823 -20.587 1.00 52.44 123 THR A N 1
ATOM 983 C CA . THR A 1 123 ? -11.799 25.468 -20.823 1.00 52.44 123 THR A CA 1
ATOM 984 C C . THR A 1 123 ? -12.479 24.800 -19.630 1.00 52.44 123 THR A C 1
ATOM 986 O O . THR A 1 123 ? -13.610 24.357 -19.801 1.00 52.44 123 THR A O 1
ATOM 989 N N . ARG A 1 124 ? -11.868 24.790 -18.428 1.00 50.41 124 ARG A N 1
ATOM 990 C CA . ARG A 1 124 ? -12.316 24.130 -17.168 1.00 50.41 124 ARG A CA 1
ATOM 991 C C . ARG A 1 124 ? -13.757 24.406 -16.675 1.00 50.41 124 ARG A C 1
ATOM 993 O O . ARG A 1 124 ? -14.164 23.824 -15.678 1.00 50.41 124 ARG A O 1
ATOM 1000 N N . GLY A 1 125 ? -14.532 25.260 -17.347 1.00 48.75 125 GLY A N 1
ATOM 1001 C CA . GLY A 1 125 ? -15.945 25.549 -17.049 1.00 48.75 125 GLY A CA 1
ATOM 1002 C C . GLY A 1 125 ? -16.954 25.040 -18.092 1.00 48.75 125 GLY A C 1
ATOM 1003 O O . GLY A 1 125 ? -18.097 25.490 -18.097 1.00 48.75 125 GLY A O 1
ATOM 1004 N N . GLY A 1 126 ? -16.548 24.168 -19.023 1.00 54.41 126 GLY A N 1
ATOM 1005 C CA . GLY A 1 126 ? -17.421 23.632 -20.073 1.00 54.41 126 GLY A CA 1
ATOM 1006 C C . GLY A 1 126 ? -18.475 22.658 -19.542 1.00 54.41 126 GLY A C 1
ATOM 1007 O O . GLY A 1 126 ? -18.155 21.738 -18.800 1.00 54.41 126 GLY A O 1
ATOM 1008 N N . ALA A 1 127 ? -19.736 22.826 -19.951 1.00 50.16 127 ALA A N 1
ATOM 1009 C CA . ALA A 1 127 ? -20.843 21.994 -19.468 1.00 50.16 127 ALA A CA 1
ATOM 1010 C C . ALA A 1 127 ? -20.880 20.578 -20.081 1.00 50.16 127 ALA A C 1
ATOM 1012 O O . ALA A 1 127 ? -21.461 19.676 -19.484 1.00 50.16 127 ALA A O 1
ATOM 1013 N N . VAL A 1 128 ? -20.298 20.368 -21.273 1.00 52.31 128 VAL A N 1
ATOM 1014 C CA . VAL A 1 128 ? -20.297 19.066 -21.967 1.00 52.31 128 VAL A CA 1
ATOM 1015 C C . VAL A 1 128 ? -18.998 18.869 -22.747 1.00 52.31 128 VAL A C 1
ATOM 1017 O O . VAL A 1 128 ? -18.746 19.568 -23.734 1.00 52.31 128 VAL A O 1
ATOM 1020 N N . TYR A 1 129 ? -18.227 17.854 -22.355 1.00 52.34 129 TYR A N 1
ATOM 1021 C CA . TYR A 1 129 ? -17.049 17.395 -23.088 1.00 52.34 129 TYR A CA 1
ATOM 1022 C C . TYR A 1 129 ? -17.367 16.132 -23.889 1.00 52.34 129 TYR A C 1
ATOM 1024 O O . TYR A 1 129 ? -17.981 15.196 -23.377 1.00 52.34 129 TYR A O 1
ATOM 1032 N N . ARG A 1 130 ? -16.941 16.088 -25.155 1.00 49.78 130 ARG A N 1
ATOM 1033 C CA . ARG A 1 130 ? -17.127 14.936 -26.051 1.00 49.78 130 ARG A CA 1
ATOM 1034 C C . ARG A 1 130 ? -15.783 14.460 -26.585 1.00 49.78 130 ARG A C 1
ATOM 1036 O O . ARG A 1 130 ? -15.017 15.250 -27.122 1.00 49.78 130 ARG A O 1
ATOM 1043 N N . ILE A 1 131 ? -15.534 13.154 -26.509 1.00 46.72 131 ILE A N 1
ATOM 1044 C CA . ILE A 1 131 ? -14.331 12.508 -27.053 1.00 46.72 131 ILE A CA 1
ATOM 1045 C C . ILE A 1 131 ? -14.731 11.710 -28.296 1.00 46.72 131 ILE A C 1
ATOM 1047 O O . ILE A 1 131 ? -15.700 10.952 -28.254 1.00 46.72 131 ILE A O 1
ATOM 1051 N N . SER A 1 132 ? -14.016 11.886 -29.410 1.00 41.91 132 SER A N 1
ATOM 1052 C CA . SER A 1 132 ? -14.255 11.130 -30.652 1.00 41.91 132 SER A CA 1
ATOM 1053 C C . SER A 1 132 ? -12.980 10.442 -31.139 1.00 41.91 132 SER A C 1
ATOM 1055 O O . SER A 1 132 ? -11.914 11.053 -31.169 1.00 41.91 132 SER A O 1
ATOM 1057 N N . ALA A 1 133 ? -13.101 9.172 -31.529 1.00 40.53 133 ALA A N 1
ATOM 1058 C CA . ALA A 1 133 ? -12.022 8.381 -32.114 1.00 40.53 133 ALA A CA 1
ATOM 1059 C C . ALA A 1 133 ? -11.809 8.752 -33.593 1.00 40.53 133 ALA A C 1
ATOM 1061 O O . ALA A 1 133 ? -12.767 8.813 -34.364 1.00 40.53 133 ALA A O 1
ATOM 1062 N N . ILE A 1 134 ? -10.558 8.981 -33.986 1.00 44.91 134 ILE A N 1
ATOM 1063 C CA . ILE A 1 134 ? -10.126 9.316 -35.345 1.00 44.91 134 ILE A CA 1
ATOM 1064 C C . ILE A 1 134 ? -9.112 8.260 -35.792 1.00 44.91 134 ILE A C 1
ATOM 1066 O O . ILE A 1 134 ? -8.106 8.034 -35.121 1.00 44.91 134 ILE A O 1
ATOM 1070 N N . THR A 1 135 ? -9.383 7.608 -36.921 1.00 39.31 135 THR A N 1
ATOM 1071 C CA . THR A 1 135 ? -8.503 6.592 -37.519 1.00 39.31 135 THR A CA 1
ATOM 1072 C C . THR A 1 135 ? -7.439 7.265 -38.386 1.00 39.31 135 THR A C 1
ATOM 1074 O O . THR A 1 135 ? -7.760 8.142 -39.190 1.00 39.31 135 THR A O 1
ATOM 1077 N N . GLU A 1 136 ? -6.174 6.879 -38.230 1.00 36.97 136 GLU A N 1
ATOM 1078 C CA . GLU A 1 136 ? -5.051 7.490 -38.947 1.00 36.97 136 GLU A CA 1
ATOM 1079 C C . GLU A 1 136 ? -5.057 7.113 -40.442 1.00 36.97 136 GLU A C 1
ATOM 1081 O O . GLU A 1 136 ? -4.844 5.963 -40.821 1.00 36.97 136 GLU A O 1
ATOM 1086 N N . GLY A 1 137 ? -5.325 8.098 -41.305 1.00 30.83 137 GLY A N 1
ATOM 1087 C CA . GLY A 1 137 ? -5.294 7.970 -42.761 1.00 30.83 137 GLY A CA 1
ATOM 1088 C C . GLY A 1 137 ? -4.341 8.988 -43.383 1.00 30.83 137 GLY A C 1
ATOM 1089 O O . GLY A 1 137 ? -4.463 10.192 -43.167 1.00 30.83 137 GLY A O 1
ATOM 1090 N N . SER A 1 138 ? -3.387 8.500 -44.175 1.00 30.50 138 SER A N 1
ATOM 1091 C CA . SER A 1 138 ? -2.415 9.312 -44.909 1.00 30.50 138 SER A CA 1
ATOM 1092 C C . SER A 1 138 ? -3.104 10.167 -45.984 1.00 30.50 138 SER A C 1
ATOM 1094 O O . SER A 1 138 ? -3.679 9.601 -46.916 1.00 30.50 138 SER A O 1
ATOM 1096 N N . LYS A 1 139 ? -3.028 11.508 -45.885 1.00 34.38 139 LYS A N 1
ATOM 1097 C CA . LYS A 1 139 ? -2.470 12.406 -46.930 1.00 34.38 139 LYS A CA 1
ATOM 1098 C C . LYS A 1 139 ? -2.707 13.904 -46.672 1.00 34.38 139 LYS A C 1
ATOM 1100 O O . LYS A 1 139 ? -3.817 14.360 -46.421 1.00 34.38 139 LYS A O 1
ATOM 1105 N N . ARG A 1 140 ? -1.615 14.660 -46.840 1.00 26.12 140 ARG A N 1
ATOM 1106 C CA . ARG A 1 140 ? -1.535 16.116 -47.047 1.00 26.12 140 ARG A CA 1
ATOM 1107 C C . ARG A 1 140 ? -1.860 16.464 -48.511 1.00 26.12 140 ARG A C 1
ATOM 1109 O O . ARG A 1 140 ? -1.373 15.775 -49.400 1.00 26.12 140 ARG A O 1
ATOM 1116 N N . GLY A 1 141 ? -2.550 17.588 -48.729 1.00 27.56 141 GLY A N 1
ATOM 1117 C CA . GLY A 1 141 ? -2.531 18.373 -49.978 1.00 27.56 141 GLY A CA 1
ATOM 1118 C C . GLY A 1 141 ? -3.489 17.912 -51.084 1.00 27.56 141 GLY A C 1
ATOM 1119 O O . GLY A 1 141 ? -3.314 16.848 -51.666 1.00 27.56 141 GLY A O 1
ATOM 1120 N N . GLY A 1 142 ? -4.501 18.729 -51.392 1.00 28.77 142 GLY A N 1
ATOM 1121 C CA . GLY A 1 142 ? -5.430 18.493 -52.503 1.00 28.77 142 GLY A CA 1
ATOM 1122 C C . GLY A 1 142 ? -4.812 18.745 -53.885 1.00 28.77 142 GLY A C 1
ATOM 1123 O O . GLY A 1 142 ? -3.864 19.509 -53.997 1.00 28.77 142 GLY A O 1
ATOM 1124 N N . VAL A 1 143 ? -5.332 18.059 -54.913 1.00 31.56 143 VAL A N 1
ATOM 1125 C CA . VAL A 1 143 ? -6.081 18.565 -56.093 1.00 31.56 143 VAL A CA 1
ATOM 1126 C C . VAL A 1 143 ? -6.357 17.337 -56.987 1.00 31.56 143 VAL A C 1
ATOM 1128 O O . VAL A 1 143 ? -5.512 16.943 -57.783 1.00 31.56 143 VAL A O 1
ATOM 1131 N N . LEU A 1 144 ? -7.533 16.712 -56.861 1.00 32.38 144 LEU A N 1
ATOM 1132 C CA . L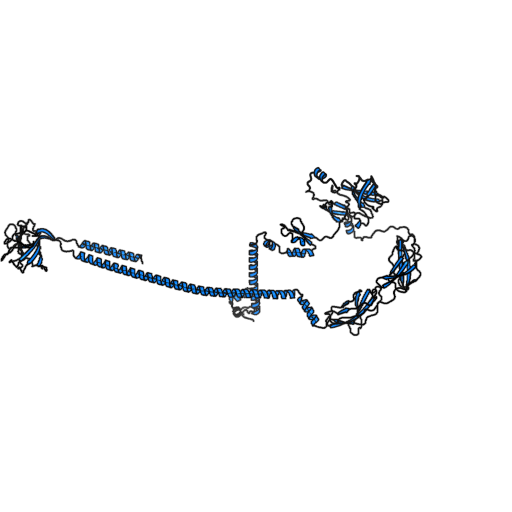EU A 1 144 ? -8.024 15.670 -57.782 1.00 32.38 144 LEU A CA 1
ATOM 1133 C C . LEU A 1 144 ? -9.214 16.241 -58.567 1.00 32.38 144 LEU A C 1
ATOM 1135 O O . LEU A 1 144 ? -10.133 16.790 -57.962 1.00 32.38 144 LEU A O 1
ATOM 1139 N N . GLN A 1 145 ? -9.200 16.140 -59.899 1.00 38.69 145 GLN A N 1
ATOM 1140 C CA . GLN A 1 145 ? -10.300 16.577 -60.773 1.00 38.69 145 GLN A CA 1
ATOM 1141 C C . GLN A 1 145 ? -11.015 15.347 -61.358 1.00 38.69 145 GLN A C 1
ATOM 1143 O O . GLN A 1 145 ? -10.369 14.426 -61.847 1.00 38.69 145 GLN A O 1
ATOM 1148 N N . ILE A 1 146 ? -12.349 15.305 -61.271 1.00 39.78 146 ILE A N 1
ATOM 1149 C CA . ILE A 1 146 ? -13.175 14.131 -61.615 1.00 39.78 146 ILE A CA 1
ATOM 1150 C C . ILE A 1 146 ? -13.987 14.430 -62.882 1.00 39.78 146 ILE A C 1
ATOM 1152 O O . ILE A 1 146 ? -14.650 15.466 -62.950 1.00 39.78 146 ILE A O 1
ATOM 1156 N N . VAL A 1 147 ? -13.966 13.524 -63.871 1.00 36.56 147 VAL A N 1
ATOM 1157 C CA . VAL A 1 147 ? -14.700 13.661 -65.145 1.00 36.56 147 VAL A CA 1
ATOM 1158 C C . VAL A 1 147 ? -15.676 12.497 -65.314 1.00 36.56 147 VAL A C 1
ATOM 1160 O O . VAL A 1 147 ? -15.324 11.416 -65.773 1.00 36.56 147 VAL A O 1
ATOM 1163 N N . ILE A 1 148 ? -16.938 12.700 -64.941 1.00 40.31 148 ILE A N 1
ATOM 1164 C CA . ILE A 1 148 ? -17.946 11.631 -64.964 1.00 40.31 148 ILE A CA 1
ATOM 1165 C C . ILE A 1 148 ? -18.286 11.284 -66.420 1.00 40.31 148 ILE A C 1
ATOM 1167 O O . ILE A 1 148 ? -18.791 12.128 -67.151 1.00 40.31 148 ILE A O 1
ATOM 1171 N N . GLY A 1 149 ? -18.025 10.043 -66.841 1.00 25.77 149 GLY A N 1
ATOM 1172 C CA . GLY A 1 149 ? -18.286 9.553 -68.192 1.00 25.77 149 GLY A CA 1
ATOM 1173 C C . GLY A 1 149 ? -18.819 8.116 -68.201 1.00 25.77 149 GLY A C 1
ATOM 1174 O O . GLY A 1 149 ? -18.215 7.236 -67.601 1.00 25.77 149 GLY A O 1
ATOM 1175 N N . ALA A 1 150 ? -19.911 7.931 -68.956 1.00 24.11 150 ALA A N 1
ATOM 1176 C CA . ALA A 1 150 ? -20.599 6.697 -69.375 1.00 24.11 150 ALA A CA 1
ATOM 1177 C C . ALA A 1 150 ? -21.561 5.976 -68.383 1.00 24.11 150 ALA A C 1
ATOM 1179 O O . ALA A 1 150 ? -21.181 5.113 -67.605 1.00 24.11 150 ALA A O 1
ATOM 1180 N N . VAL A 1 151 ? -22.858 6.270 -68.598 1.00 23.08 151 VAL A N 1
ATOM 1181 C CA . VAL A 1 151 ? -24.083 5.459 -68.370 1.00 23.08 151 VAL A CA 1
ATOM 1182 C C . VAL A 1 151 ? -24.524 5.175 -66.919 1.00 23.08 151 VAL A C 1
ATOM 1184 O O . VAL A 1 151 ? -24.262 4.110 -66.376 1.00 23.08 151 VAL A O 1
ATOM 1187 N N . ALA A 1 152 ? -25.308 6.103 -66.347 1.00 24.45 152 ALA A N 1
ATOM 1188 C CA . ALA A 1 152 ? -26.669 5.911 -65.791 1.00 24.45 152 ALA A CA 1
ATOM 1189 C C . ALA A 1 152 ? -27.008 7.012 -64.754 1.00 24.45 152 ALA A C 1
ATOM 1191 O O . ALA A 1 152 ? -26.371 7.112 -63.714 1.00 24.45 152 ALA A O 1
ATOM 1192 N N . LEU A 1 153 ? -28.010 7.834 -65.098 1.00 26.27 153 LEU A N 1
ATOM 1193 C CA . LEU A 1 153 ? -28.831 8.749 -64.279 1.00 26.27 153 LEU A CA 1
ATOM 1194 C C . LEU A 1 153 ? -28.354 9.109 -62.852 1.00 26.27 153 LEU A C 1
ATOM 1196 O O . LEU A 1 153 ? -28.647 8.380 -61.911 1.00 26.27 153 LEU A O 1
ATOM 1200 N N . VAL A 1 154 ? -27.841 10.335 -62.683 1.00 24.78 154 VAL A N 1
ATOM 1201 C CA . VAL A 1 154 ? -28.249 11.234 -61.584 1.00 24.78 154 VAL A CA 1
ATOM 1202 C C . VAL A 1 154 ? -28.344 12.646 -62.147 1.00 24.78 154 VAL A C 1
ATOM 1204 O O . VAL A 1 154 ? -27.365 13.201 -62.638 1.00 24.78 154 VAL A O 1
ATOM 1207 N N . ALA A 1 155 ? -29.552 13.195 -62.133 1.00 24.88 155 ALA A N 1
ATOM 1208 C CA . ALA A 1 155 ? -29.815 14.569 -62.518 1.00 24.88 155 ALA A CA 1
ATOM 1209 C C . ALA A 1 155 ? -29.248 15.552 -61.474 1.00 24.88 155 ALA A C 1
ATOM 1211 O O . ALA A 1 155 ? -29.337 15.302 -60.277 1.00 24.88 155 ALA A O 1
ATOM 1212 N N . ALA A 1 156 ? -28.731 16.678 -61.976 1.00 31.45 156 ALA A N 1
ATOM 1213 C CA . ALA A 1 156 ? -28.549 17.965 -61.297 1.00 31.45 156 ALA A CA 1
ATOM 1214 C C . ALA A 1 156 ? -27.682 18.004 -60.023 1.00 31.45 156 ALA A C 1
ATOM 1216 O O . ALA A 1 156 ? -28.227 18.077 -58.934 1.00 31.45 156 ALA A O 1
ATOM 1217 N N . TYR A 1 157 ? -26.349 18.099 -60.145 1.00 35.03 157 TYR A N 1
ATOM 1218 C CA . TYR A 1 157 ? -25.516 18.586 -59.022 1.00 35.03 157 TYR A CA 1
ATOM 1219 C C . TYR A 1 157 ? -24.296 19.449 -59.394 1.00 35.03 157 TYR A C 1
ATOM 1221 O O . TYR A 1 157 ? -23.531 19.826 -58.511 1.00 35.03 157 TYR A O 1
ATOM 1229 N N . PHE A 1 158 ? -24.112 19.837 -60.663 1.00 30.81 158 PHE A N 1
ATOM 1230 C CA . PHE A 1 158 ? -22.945 20.632 -61.068 1.00 30.81 158 PHE A CA 1
ATOM 1231 C C . PHE A 1 158 ? -23.294 21.725 -62.084 1.00 30.81 158 PHE A C 1
ATOM 1233 O O . PHE A 1 158 ? -23.224 21.497 -63.285 1.00 30.81 158 PHE A O 1
ATOM 1240 N N . THR A 1 159 ? -23.585 22.933 -61.600 1.00 29.47 159 THR A N 1
ATOM 1241 C CA . THR A 1 159 ? -23.407 24.177 -62.367 1.00 29.47 159 THR A CA 1
ATOM 1242 C C . THR A 1 159 ? -22.792 25.233 -61.457 1.00 29.47 159 THR A C 1
ATOM 1244 O O . THR A 1 159 ? -23.270 25.476 -60.349 1.00 29.47 159 THR A O 1
ATOM 1247 N N . ALA A 1 160 ? -21.687 25.814 -61.919 1.00 29.66 160 ALA A N 1
ATOM 1248 C CA . ALA A 1 160 ? -20.959 26.879 -61.252 1.00 29.66 160 ALA A CA 1
ATOM 1249 C C . ALA A 1 160 ? -21.864 28.097 -60.988 1.00 29.66 160 ALA A C 1
ATOM 1251 O O . ALA A 1 160 ? -22.655 28.458 -61.847 1.00 29.66 160 ALA A O 1
ATOM 1252 N N . GLY A 1 161 ? -21.707 28.708 -59.808 1.00 37.94 161 GLY A N 1
ATOM 1253 C CA . GLY A 1 161 ? -22.049 30.097 -59.476 1.00 37.94 161 GLY A CA 1
ATOM 1254 C C . GLY A 1 161 ? -23.366 30.677 -60.016 1.00 37.94 161 GLY A C 1
ATOM 1255 O O . GLY A 1 161 ? -23.432 31.090 -61.165 1.00 37.94 161 GLY A O 1
ATOM 1256 N N . ALA A 1 162 ? -24.329 30.871 -59.105 1.00 32.84 162 ALA A N 1
ATOM 1257 C CA . ALA A 1 162 ? -25.559 31.671 -59.246 1.00 32.84 162 ALA A CA 1
ATOM 1258 C C . ALA A 1 162 ? -26.810 30.986 -59.841 1.00 32.84 162 ALA A C 1
ATOM 1260 O O . ALA A 1 162 ? -27.324 31.409 -60.868 1.00 32.84 162 ALA A O 1
ATOM 1261 N N . SER A 1 163 ? -27.387 30.007 -59.126 1.00 42.38 163 SER A N 1
ATOM 1262 C CA . SER A 1 163 ? -28.840 29.694 -59.200 1.00 42.38 163 SER A CA 1
ATOM 1263 C C . SER A 1 163 ? -29.346 28.687 -58.146 1.00 42.38 163 SER A C 1
ATOM 1265 O O . SER A 1 163 ? -30.397 28.074 -58.324 1.00 42.38 163 SER A O 1
ATOM 1267 N N . PHE A 1 164 ? -28.666 28.525 -57.003 1.00 41.44 164 PHE A N 1
ATOM 1268 C CA . PHE A 1 164 ? -29.108 27.568 -55.972 1.00 41.44 164 PHE A CA 1
ATOM 1269 C C . PHE A 1 164 ? -30.419 27.990 -55.274 1.00 41.44 164 PHE A C 1
ATOM 1271 O O . PHE A 1 164 ? -31.227 27.146 -54.897 1.00 41.44 164 PHE A O 1
ATOM 1278 N N . SER A 1 165 ? -30.680 29.298 -55.166 1.00 37.72 165 SER A N 1
ATOM 1279 C CA . SER A 1 165 ? -31.921 29.843 -54.594 1.00 37.72 165 SER A CA 1
ATOM 1280 C C . SER A 1 165 ? -33.124 29.745 -55.542 1.00 37.72 165 SER A C 1
ATOM 1282 O O . SER A 1 165 ? -34.250 29.564 -55.085 1.00 37.72 165 SER A O 1
ATOM 1284 N N . ALA A 1 166 ? -32.902 29.809 -56.859 1.00 37.81 166 ALA A N 1
ATOM 1285 C CA . ALA A 1 166 ? -33.969 29.768 -57.859 1.00 37.81 166 ALA A CA 1
ATOM 1286 C C . ALA A 1 166 ? -34.524 28.348 -58.077 1.00 37.81 166 ALA A C 1
ATOM 1288 O O . ALA A 1 166 ? -35.725 28.179 -58.277 1.00 37.81 166 ALA A O 1
ATOM 1289 N N . TRP A 1 167 ? -33.678 27.316 -57.985 1.00 40.09 167 TRP A N 1
ATOM 1290 C CA . TRP A 1 167 ? -34.104 25.922 -58.164 1.00 40.09 167 TRP A CA 1
ATOM 1291 C C . TRP A 1 167 ? -34.870 25.366 -56.950 1.00 40.09 167 TRP A C 1
ATOM 1293 O O . TRP A 1 167 ? -35.873 24.668 -57.125 1.00 40.09 167 TRP A O 1
ATOM 1303 N N . ALA A 1 168 ? -34.454 25.733 -55.730 1.00 37.62 168 ALA A N 1
ATOM 1304 C CA . ALA A 1 168 ? -35.128 25.347 -54.486 1.00 37.62 168 ALA A CA 1
ATOM 1305 C C . ALA A 1 168 ? -36.517 25.999 -54.346 1.00 37.62 168 ALA A C 1
ATOM 1307 O O . ALA A 1 168 ? -37.477 25.334 -53.955 1.00 37.62 168 ALA A O 1
ATOM 1308 N N . ALA A 1 169 ? -36.652 27.270 -54.746 1.00 39.84 169 ALA A N 1
ATOM 1309 C CA . ALA A 1 169 ? -37.938 27.969 -54.770 1.00 39.84 169 ALA A CA 1
ATOM 1310 C C . ALA A 1 169 ? -38.900 27.417 -55.842 1.00 39.84 169 ALA A C 1
ATOM 1312 O O . ALA A 1 169 ? -40.106 27.382 -55.616 1.00 39.84 169 ALA A O 1
ATOM 1313 N N . ALA A 1 170 ? -38.383 26.944 -56.983 1.00 37.47 170 ALA A N 1
ATOM 1314 C CA . ALA A 1 170 ? -39.201 26.412 -58.076 1.00 37.47 170 ALA A CA 1
ATOM 1315 C C . ALA A 1 170 ? -39.747 24.990 -57.832 1.00 37.47 170 ALA A C 1
ATOM 1317 O O . ALA A 1 170 ? -40.714 24.605 -58.482 1.00 37.47 170 ALA A O 1
ATOM 1318 N N . ASN A 1 171 ? -39.155 24.213 -56.912 1.00 38.06 171 ASN A N 1
ATOM 1319 C CA . ASN A 1 171 ? -39.532 22.808 -56.674 1.00 38.06 171 ASN A CA 1
ATOM 1320 C C . ASN A 1 171 ? -39.971 22.502 -55.229 1.00 38.06 171 ASN A C 1
ATOM 1322 O O . ASN A 1 171 ? -40.275 21.354 -54.919 1.00 38.06 171 ASN A O 1
ATOM 1326 N N . GLY A 1 172 ? -40.029 23.505 -54.344 1.00 33.69 172 GLY A N 1
ATOM 1327 C CA . GLY A 1 172 ? -40.613 23.373 -53.001 1.00 33.69 172 GLY A CA 1
ATOM 1328 C C . GLY A 1 172 ? -39.852 22.457 -52.032 1.00 33.69 172 GLY A C 1
ATOM 1329 O O . GLY A 1 172 ? -40.446 21.952 -51.083 1.00 33.69 172 GLY A O 1
ATOM 1330 N N . ILE A 1 173 ? -38.555 22.224 -52.253 1.00 42.34 173 ILE A N 1
ATOM 1331 C CA . ILE A 1 173 ? -37.744 21.290 -51.457 1.00 42.34 173 ILE A CA 1
ATOM 1332 C C . ILE A 1 173 ? -36.959 22.075 -50.400 1.00 42.34 173 ILE A C 1
ATOM 1334 O O . ILE A 1 173 ? -36.146 22.937 -50.735 1.00 42.34 173 ILE A O 1
ATOM 1338 N N . SER A 1 174 ? -37.191 21.790 -49.115 1.00 37.09 174 SER A N 1
ATOM 1339 C CA . SER A 1 174 ? -36.405 22.370 -48.022 1.00 37.09 174 SER A CA 1
ATOM 1340 C C . SER A 1 174 ? -35.039 21.682 -47.904 1.00 37.09 174 SER A C 1
ATOM 1342 O O . SER A 1 174 ? -34.894 20.489 -48.169 1.00 37.09 174 SER A O 1
ATOM 1344 N N . ALA A 1 175 ? -34.023 22.442 -47.483 1.00 33.00 175 ALA A N 1
ATOM 1345 C CA . ALA A 1 175 ? -32.604 22.062 -47.474 1.00 33.00 175 ALA A CA 1
ATOM 1346 C C . ALA A 1 175 ? -32.223 20.851 -46.583 1.00 33.00 175 ALA A C 1
ATOM 1348 O O . ALA A 1 175 ? -31.044 20.546 -46.442 1.00 33.00 175 ALA A O 1
ATOM 1349 N N . ALA A 1 176 ? -33.193 20.154 -45.984 1.00 33.41 176 ALA A N 1
ATOM 1350 C CA . ALA A 1 176 ? -32.979 19.046 -45.054 1.00 33.41 176 ALA A CA 1
ATOM 1351 C C . ALA A 1 176 ? -33.220 17.642 -45.652 1.00 33.41 176 ALA A C 1
ATOM 1353 O O . ALA A 1 176 ? -33.114 16.659 -44.923 1.00 33.41 176 ALA A O 1
ATOM 1354 N N . ALA A 1 177 ? -33.541 17.507 -46.945 1.00 30.08 177 ALA A N 1
ATOM 1355 C CA . ALA A 1 177 ? -33.962 16.224 -47.518 1.00 30.08 177 ALA A CA 1
ATOM 1356 C C . ALA A 1 177 ? -33.271 15.867 -48.845 1.00 30.08 177 ALA A C 1
ATOM 1358 O O . ALA A 1 177 ? -33.913 15.904 -49.886 1.00 30.08 177 ALA A O 1
ATOM 1359 N N . VAL A 1 178 ? -31.996 15.451 -48.821 1.00 30.86 178 VAL A N 1
ATOM 1360 C CA . VAL A 1 178 ? -31.426 14.578 -49.872 1.00 30.86 178 VAL A CA 1
ATOM 1361 C C . VAL A 1 178 ? -30.382 13.637 -49.256 1.00 30.86 178 VAL A C 1
ATOM 1363 O O . VAL A 1 178 ? -29.190 13.928 -49.226 1.00 30.86 178 VAL A O 1
ATOM 1366 N N . THR A 1 179 ? -30.833 12.475 -48.785 1.00 33.94 179 THR A N 1
ATOM 1367 C CA . THR A 1 179 ? -29.965 11.350 -48.408 1.00 33.94 179 THR A CA 1
ATOM 1368 C C . THR A 1 179 ? -30.470 10.100 -49.124 1.00 33.94 179 THR A C 1
ATOM 1370 O O . THR A 1 179 ? -31.208 9.329 -48.525 1.00 33.94 179 THR A O 1
ATOM 1373 N N . ALA A 1 180 ? -30.141 9.890 -50.408 1.00 26.52 180 ALA A N 1
ATOM 1374 C CA . ALA A 1 180 ? -30.360 8.586 -51.056 1.00 26.52 180 ALA A CA 1
ATOM 1375 C C . ALA A 1 180 ? -29.644 8.409 -52.413 1.00 26.52 180 ALA A C 1
ATOM 1377 O O . ALA A 1 180 ? -29.933 9.101 -53.381 1.00 26.52 180 ALA A O 1
ATOM 1378 N N . SER A 1 181 ? -28.772 7.393 -52.440 1.00 31.80 181 SER A N 1
ATOM 1379 C CA . SER A 1 181 ? -28.430 6.455 -53.528 1.00 31.80 181 SER A CA 1
ATOM 1380 C C . SER A 1 181 ? -28.145 6.946 -54.957 1.00 31.80 181 SER A C 1
ATOM 1382 O O . SER A 1 181 ? -29.052 7.330 -55.688 1.00 31.80 181 SER A O 1
ATOM 1384 N N . SER A 1 182 ? -26.935 6.638 -55.441 1.00 33.16 182 SER A N 1
ATOM 1385 C CA . SER A 1 182 ? -26.728 6.224 -56.838 1.00 33.16 182 SER A CA 1
ATOM 1386 C C . SER A 1 182 ? -25.417 5.449 -57.015 1.00 33.16 182 SER A C 1
ATOM 1388 O O . SER A 1 182 ? -24.328 5.980 -56.797 1.00 33.16 182 SER A O 1
ATOM 1390 N N . THR A 1 183 ? -25.503 4.195 -57.453 1.00 42.34 183 THR A N 1
ATOM 1391 C CA . THR A 1 183 ? -24.367 3.419 -57.965 1.00 42.34 183 THR A CA 1
ATOM 1392 C C . THR A 1 183 ? -23.989 3.925 -59.357 1.00 42.34 183 THR A C 1
ATOM 1394 O O . THR A 1 183 ? -24.487 3.400 -60.349 1.00 42.34 183 THR A O 1
ATOM 1397 N N . ALA A 1 184 ? -23.129 4.939 -59.428 1.00 46.22 184 ALA A N 1
ATOM 1398 C CA . ALA A 1 184 ? -22.644 5.507 -60.685 1.00 46.22 184 ALA A CA 1
ATOM 1399 C C . ALA A 1 184 ? -21.162 5.164 -60.920 1.00 46.22 184 ALA A C 1
ATOM 1401 O O . ALA A 1 184 ? -20.360 5.113 -59.980 1.00 46.22 184 ALA A O 1
ATOM 1402 N N . LEU A 1 185 ? -20.810 4.916 -62.182 1.00 47.50 185 LEU A N 1
ATOM 1403 C CA . LEU A 1 185 ? -19.428 4.787 -62.642 1.00 47.50 185 LEU A CA 1
ATOM 1404 C C . LEU A 1 185 ? -18.914 6.171 -63.048 1.00 47.50 185 LEU A C 1
ATOM 1406 O O . LEU A 1 185 ? -19.561 6.880 -63.816 1.00 47.50 185 LEU A O 1
ATOM 1410 N N . ALA A 1 186 ? -17.760 6.558 -62.515 1.00 53.31 186 ALA A N 1
ATOM 1411 C CA . ALA A 1 186 ? -17.090 7.811 -62.826 1.00 53.31 186 ALA A CA 1
ATOM 1412 C C . ALA A 1 186 ? -15.702 7.520 -63.406 1.00 53.31 186 ALA A C 1
ATOM 1414 O O . ALA A 1 186 ? -14.920 6.778 -62.812 1.00 53.31 186 ALA A O 1
ATOM 1415 N N . GLY A 1 187 ? -15.400 8.106 -64.565 1.00 56.75 187 GLY A N 1
ATOM 1416 C CA . GLY A 1 187 ? -14.042 8.150 -65.095 1.00 56.75 187 GLY A CA 1
ATOM 1417 C C . GLY A 1 187 ? -13.222 9.192 -64.336 1.00 56.75 187 GLY A C 1
ATOM 1418 O O . GLY A 1 187 ? -13.731 10.247 -63.955 1.00 56.75 187 GLY A O 1
ATOM 1419 N N . ILE A 1 188 ? -11.951 8.911 -64.069 1.00 59.81 188 ILE A N 1
ATOM 1420 C CA . ILE A 1 188 ? -11.049 9.901 -63.473 1.00 59.81 188 ILE A CA 1
ATOM 1421 C C . ILE A 1 188 ? -9.872 10.118 -64.416 1.00 59.81 188 ILE A C 1
ATOM 1423 O O . ILE A 1 188 ? -9.127 9.187 -64.723 1.00 59.81 188 ILE A O 1
ATOM 1427 N N . ALA A 1 189 ? -9.719 11.363 -64.866 1.00 58.00 189 ALA A N 1
ATOM 1428 C CA . ALA A 1 189 ? -8.577 11.816 -65.645 1.00 58.00 189 ALA A CA 1
ATOM 1429 C C . ALA A 1 189 ? -7.580 12.502 -64.700 1.00 58.00 189 ALA A C 1
ATOM 1431 O O . ALA A 1 189 ? -7.792 13.640 -64.285 1.00 58.00 189 ALA A O 1
ATOM 1432 N N . ASP A 1 190 ? -6.525 11.777 -64.318 1.00 57.84 190 ASP A N 1
ATOM 1433 C CA . ASP A 1 190 ? -5.449 12.282 -63.459 1.00 57.84 190 ASP A CA 1
ATOM 1434 C C . ASP A 1 190 ? -4.144 12.443 -64.267 1.00 57.84 190 ASP A C 1
ATOM 1436 O O . ASP A 1 190 ? -3.515 11.433 -64.613 1.00 57.84 190 ASP A O 1
ATOM 1440 N N . PRO A 1 191 ? -3.693 13.687 -64.528 1.00 55.78 191 PRO A N 1
ATOM 1441 C CA . PRO A 1 191 ? -2.464 13.953 -65.271 1.00 55.78 191 PRO A CA 1
ATOM 1442 C C . PRO A 1 191 ? -1.197 13.386 -64.618 1.00 55.78 191 PRO A C 1
ATOM 1444 O O . PRO A 1 191 ? -0.264 13.008 -65.328 1.00 55.78 191 PRO A O 1
ATOM 1447 N N . PHE A 1 192 ? -1.147 13.313 -63.283 1.00 53.00 192 PHE A N 1
ATOM 1448 C CA . PHE A 1 192 ? 0.023 12.820 -62.548 1.00 53.00 192 PHE A CA 1
ATOM 1449 C C . PHE A 1 192 ? 0.119 11.298 -62.585 1.00 53.00 192 PHE A C 1
ATOM 1451 O O . PHE A 1 192 ? 1.217 10.746 -62.536 1.00 53.00 192 PHE A O 1
ATOM 1458 N N . ARG A 1 193 ? -1.020 10.612 -62.715 1.00 51.50 193 ARG A N 1
ATOM 1459 C CA . ARG A 1 193 ? -1.067 9.153 -62.857 1.00 51.50 193 ARG A CA 1
ATOM 1460 C C . ARG A 1 193 ? -0.911 8.697 -64.308 1.00 51.50 193 ARG A C 1
ATOM 1462 O O . ARG A 1 193 ? -0.331 7.646 -64.551 1.00 51.50 193 ARG A O 1
ATOM 1469 N N . ALA A 1 194 ? -1.420 9.484 -65.255 1.00 51.53 194 ALA A N 1
ATOM 1470 C CA . ALA A 1 194 ? -1.400 9.183 -66.685 1.00 51.53 194 ALA A CA 1
ATOM 1471 C C . ALA A 1 194 ? -0.100 9.602 -67.399 1.00 51.53 194 ALA A C 1
ATOM 1473 O O . ALA A 1 194 ? 0.129 9.197 -68.537 1.00 51.53 194 ALA A O 1
ATOM 1474 N N . GLY A 1 195 ? 0.729 10.453 -66.781 1.00 54.81 195 GLY A N 1
ATOM 1475 C CA . GLY A 1 195 ? 1.959 10.983 -67.388 1.00 54.81 195 GLY A CA 1
ATOM 1476 C C . GLY A 1 195 ? 1.727 11.939 -68.571 1.00 54.81 195 GLY A C 1
ATOM 1477 O O . GLY A 1 195 ? 2.689 12.423 -69.164 1.00 54.81 195 GLY A O 1
ATOM 1478 N N . LYS A 1 196 ? 0.462 12.228 -68.912 1.00 65.00 196 LYS A N 1
ATOM 1479 C CA . LYS A 1 196 ? 0.013 13.175 -69.943 1.00 65.00 196 LYS A CA 1
ATOM 1480 C C . LYS A 1 196 ? -1.229 13.928 -69.457 1.00 65.00 196 LYS A C 1
ATOM 1482 O O . LYS A 1 196 ? -2.036 13.386 -68.710 1.00 65.00 196 LYS A O 1
ATOM 1487 N N . GLN A 1 197 ? -1.392 15.180 -69.890 1.00 68.19 197 GLN A N 1
ATOM 1488 C CA . GLN A 1 197 ? -2.531 16.034 -69.517 1.00 68.19 197 GLN A CA 1
ATOM 1489 C C . GLN A 1 197 ? -3.821 15.524 -70.168 1.00 68.19 197 GLN A C 1
ATOM 1491 O O . GLN A 1 197 ? -4.051 15.832 -71.327 1.00 68.19 197 GLN A O 1
ATOM 1496 N N . ASN A 1 198 ? -4.644 14.729 -69.479 1.00 69.19 198 ASN A N 1
ATOM 1497 C CA . ASN A 1 198 ? -5.825 14.049 -70.046 1.00 69.19 198 ASN A CA 1
ATOM 1498 C C . ASN A 1 198 ? -7.182 14.570 -69.569 1.00 69.19 198 ASN A C 1
ATOM 1500 O O . ASN A 1 198 ? -8.208 13.972 -69.894 1.00 69.19 198 ASN A O 1
ATOM 1504 N N . GLY A 1 199 ? -7.200 15.702 -68.866 1.00 69.06 199 GLY A N 1
ATOM 1505 C CA . GLY A 1 199 ? -8.427 16.391 -68.488 1.00 69.06 199 GLY A CA 1
ATOM 1506 C C . GLY A 1 199 ? -8.203 17.856 -68.122 1.00 69.06 199 GLY A C 1
ATOM 1507 O O . GLY A 1 199 ? -7.074 18.286 -67.872 1.00 69.06 199 GLY A O 1
ATOM 1508 N N . GLY A 1 200 ? -9.291 18.622 -68.102 1.00 70.00 200 GLY A N 1
ATOM 1509 C CA . GLY A 1 200 ? -9.268 20.056 -67.818 1.00 70.00 200 GLY A CA 1
ATOM 1510 C C . GLY A 1 200 ? -10.645 20.708 -67.936 1.00 70.00 200 GLY A C 1
ATOM 1511 O O . GLY A 1 200 ? -11.678 20.044 -67.822 1.00 70.00 200 GLY A O 1
ATOM 1512 N N . ARG A 1 201 ? -10.667 22.024 -68.172 1.00 76.94 201 ARG A N 1
ATOM 1513 C CA . ARG A 1 201 ? -11.895 22.805 -68.402 1.00 76.94 201 ARG A CA 1
ATOM 1514 C C . ARG A 1 201 ? -11.943 23.379 -69.811 1.00 76.94 201 ARG A C 1
ATOM 1516 O O . ARG A 1 201 ? -10.928 23.744 -70.394 1.00 76.94 201 ARG A O 1
ATOM 1523 N N . ILE A 1 202 ? -13.141 23.458 -70.370 1.00 77.94 202 ILE A N 1
ATOM 1524 C CA . ILE A 1 202 ? -13.374 24.102 -71.657 1.00 77.94 202 ILE A CA 1
ATOM 1525 C C . ILE A 1 202 ? -13.329 25.610 -71.441 1.00 77.94 202 ILE A C 1
ATOM 1527 O O . ILE A 1 202 ? -13.981 26.130 -70.543 1.00 77.94 202 ILE A O 1
ATOM 1531 N N . ARG A 1 203 ? -12.563 26.321 -72.263 1.00 77.69 203 ARG A N 1
ATOM 1532 C CA . ARG A 1 203 ? -12.452 27.782 -72.224 1.00 77.69 203 ARG A CA 1
ATOM 1533 C C . ARG A 1 203 ? -13.425 28.459 -73.185 1.00 77.69 203 ARG A C 1
ATOM 1535 O O . ARG A 1 203 ? -13.918 29.541 -72.893 1.00 77.69 203 ARG A O 1
ATOM 1542 N N . ALA A 1 204 ? -13.676 27.842 -74.336 1.00 77.06 204 ALA A N 1
ATOM 1543 C CA . ALA A 1 204 ? -14.635 28.323 -75.324 1.00 77.06 204 ALA A CA 1
ATOM 1544 C C . ALA A 1 204 ? -15.055 27.187 -76.265 1.00 77.06 204 ALA A C 1
ATOM 1546 O O . ALA A 1 204 ? -14.278 26.262 -76.511 1.00 77.06 204 ALA A O 1
ATOM 1547 N N . VAL A 1 205 ? -16.260 27.284 -76.831 1.00 81.75 205 VAL A N 1
ATOM 1548 C CA . VAL A 1 205 ? -16.714 26.402 -77.914 1.00 81.75 205 VAL A CA 1
ATOM 1549 C C . VAL A 1 205 ? -17.287 27.230 -79.053 1.00 81.75 205 VAL A C 1
ATOM 1551 O O . VAL A 1 205 ? -18.112 28.112 -78.832 1.00 81.75 205 VAL A O 1
ATOM 1554 N N . SER A 1 206 ? -16.874 26.915 -80.278 1.00 78.62 206 SER A N 1
ATOM 1555 C CA . SER A 1 206 ? -17.426 27.480 -81.507 1.00 78.62 206 SER A CA 1
ATOM 1556 C C . SER A 1 206 ? -17.735 26.352 -82.490 1.00 78.62 206 SER A C 1
ATOM 1558 O O . SER A 1 206 ? -16.859 25.826 -83.179 1.00 78.62 206 SER A O 1
ATOM 1560 N N . GLY A 1 207 ? -18.997 25.916 -82.513 1.00 80.25 207 GLY A N 1
ATOM 1561 C CA . GLY A 1 207 ? -19.462 24.820 -83.364 1.00 80.25 207 GLY A CA 1
ATOM 1562 C C . GLY A 1 207 ? -18.756 23.492 -83.065 1.00 80.25 207 GLY A C 1
ATOM 1563 O O . GLY A 1 207 ? -19.043 22.841 -82.063 1.00 80.25 207 GLY A O 1
ATOM 1564 N N . ARG A 1 208 ? -17.858 23.067 -83.963 1.00 83.00 208 ARG A N 1
ATOM 1565 C CA . ARG A 1 208 ? -17.062 21.830 -83.825 1.00 83.00 208 ARG A CA 1
ATOM 1566 C C . ARG A 1 208 ? -15.720 22.048 -83.126 1.00 83.00 208 ARG A C 1
ATOM 1568 O O . ARG A 1 208 ? -15.035 21.069 -82.847 1.00 83.00 208 ARG A O 1
ATOM 1575 N N . ASN A 1 209 ? -15.351 23.294 -82.843 1.00 84.75 209 ASN A N 1
ATOM 1576 C CA . ASN A 1 209 ? -14.061 23.632 -82.262 1.00 84.75 209 ASN A CA 1
ATOM 1577 C C . ASN A 1 209 ? -14.235 23.872 -80.764 1.00 84.75 209 ASN A C 1
ATOM 1579 O O . ASN A 1 209 ? -14.997 24.747 -80.357 1.00 84.75 209 ASN A O 1
ATOM 1583 N N . VAL A 1 210 ? -13.520 23.096 -79.958 1.00 84.62 210 VAL A N 1
ATOM 1584 C CA . VAL A 1 210 ? -13.492 23.193 -78.499 1.00 84.62 210 VAL A CA 1
ATOM 1585 C C . VAL A 1 210 ? -12.099 23.638 -78.084 1.00 84.62 210 VAL A C 1
ATOM 1587 O O . VAL A 1 210 ? -11.121 22.952 -78.372 1.00 84.62 210 VAL A O 1
ATOM 1590 N N . THR A 1 211 ? -12.002 24.780 -77.414 1.00 85.12 211 THR A N 1
ATOM 1591 C CA . THR A 1 211 ? -10.741 25.309 -76.887 1.00 85.12 211 THR A CA 1
ATOM 1592 C C . THR A 1 211 ? -10.624 24.966 -75.407 1.00 85.12 211 THR A C 1
ATOM 1594 O O . THR A 1 211 ? -11.525 25.265 -74.621 1.00 85.12 211 THR A O 1
ATOM 1597 N N . PHE A 1 212 ? -9.515 24.347 -75.019 1.00 85.00 212 PHE A N 1
ATOM 1598 C CA . PHE A 1 212 ? -9.219 23.937 -73.650 1.00 85.00 212 PHE A CA 1
ATOM 1599 C C . PHE A 1 212 ? -8.544 25.050 -72.839 1.00 85.00 212 PHE A C 1
ATOM 1601 O O . PHE A 1 212 ? -8.032 26.032 -73.376 1.00 85.00 212 PHE A O 1
ATOM 1608 N N . ASP A 1 213 ? -8.541 24.891 -71.518 1.00 74.38 213 ASP A N 1
ATOM 1609 C CA . ASP A 1 213 ? -7.849 25.764 -70.569 1.00 74.38 213 ASP A CA 1
ATOM 1610 C C . ASP A 1 213 ? -6.316 25.643 -70.633 1.00 74.38 213 ASP A C 1
ATOM 1612 O O . ASP A 1 213 ? -5.616 26.527 -70.141 1.00 74.38 213 ASP A O 1
ATOM 1616 N N . ARG A 1 214 ? -5.792 24.567 -71.238 1.00 75.44 214 ARG A N 1
ATOM 1617 C CA . ARG A 1 214 ? -4.357 24.252 -71.322 1.00 75.44 214 ARG A CA 1
ATOM 1618 C C . ARG A 1 214 ? -4.006 23.415 -72.566 1.00 75.44 214 ARG A C 1
ATOM 1620 O O . ARG A 1 214 ? -4.898 22.762 -73.107 1.00 75.44 214 ARG A O 1
ATOM 1627 N N . PRO A 1 215 ? -2.730 23.389 -73.008 1.00 76.62 215 PRO A N 1
ATOM 1628 C CA . PRO A 1 215 ? -2.287 22.523 -74.104 1.00 76.62 215 PRO A CA 1
ATOM 1629 C C . PRO A 1 215 ? -2.394 21.034 -73.740 1.00 76.62 215 PRO A C 1
ATOM 1631 O O . PRO A 1 215 ? -2.025 20.639 -72.632 1.00 76.62 215 PRO A O 1
ATOM 1634 N N . ALA A 1 216 ? -2.865 20.215 -74.680 1.00 68.50 216 ALA A N 1
ATOM 1635 C CA . ALA A 1 216 ? -3.165 18.800 -74.485 1.00 68.50 216 ALA A CA 1
ATOM 1636 C C . ALA A 1 216 ? -2.612 17.963 -75.660 1.00 68.50 216 ALA A C 1
ATOM 1638 O O . ALA A 1 216 ? -2.963 18.187 -76.817 1.00 68.50 216 ALA A O 1
ATOM 1639 N N . ASP A 1 217 ? -1.719 17.013 -75.371 1.00 69.25 217 ASP A N 1
ATOM 1640 C CA . ASP A 1 217 ? -0.930 16.278 -76.373 1.00 69.25 217 ASP A CA 1
ATOM 1641 C C . ASP A 1 217 ? -1.643 15.004 -76.887 1.00 69.25 217 ASP A C 1
ATOM 1643 O O . ASP A 1 217 ? -1.331 13.887 -76.462 1.00 69.25 217 ASP A O 1
ATOM 1647 N N . TYR A 1 218 ? -2.610 15.191 -77.797 1.00 75.56 218 TYR A N 1
ATOM 1648 C CA . TYR A 1 218 ? -3.456 14.135 -78.391 1.00 75.56 218 TYR A CA 1
ATOM 1649 C C . TYR A 1 218 ? -3.396 14.116 -79.919 1.00 75.56 218 TYR A C 1
ATOM 1651 O O . TYR A 1 218 ? -2.775 14.989 -80.528 1.00 75.56 218 TYR A O 1
ATOM 1659 N N . ALA A 1 219 ? -4.033 13.124 -80.544 1.00 75.50 219 ALA A N 1
ATOM 1660 C CA . ALA A 1 219 ? -4.067 12.953 -81.993 1.00 75.50 219 ALA A CA 1
ATOM 1661 C C . ALA A 1 219 ? -5.499 12.893 -82.555 1.00 75.50 219 ALA A C 1
ATOM 1663 O O . ALA A 1 219 ? -6.487 12.688 -81.848 1.00 75.50 219 ALA A O 1
ATOM 1664 N N . ALA A 1 220 ? -5.614 13.074 -83.874 1.00 76.25 220 ALA A N 1
ATOM 1665 C CA . ALA A 1 220 ? -6.848 12.782 -84.594 1.00 76.25 220 ALA A CA 1
ATOM 1666 C C . ALA A 1 220 ? -7.193 11.288 -84.462 1.00 76.25 220 ALA A C 1
ATOM 1668 O O . ALA A 1 220 ? -6.332 10.437 -84.672 1.00 76.25 220 ALA A O 1
ATOM 1669 N N . GLY A 1 221 ? -8.444 10.978 -84.124 1.00 73.75 221 GLY A N 1
ATOM 1670 C CA . GLY A 1 221 ? -8.919 9.626 -83.810 1.00 73.75 221 GLY A CA 1
ATOM 1671 C C . GLY A 1 221 ? -9.226 9.398 -82.325 1.00 73.75 221 GLY A C 1
ATOM 1672 O O . GLY A 1 221 ? -10.084 8.572 -82.017 1.00 73.75 221 GLY A O 1
ATOM 1673 N N . ASP A 1 222 ? -8.630 10.182 -81.422 1.00 78.94 222 ASP A N 1
ATOM 1674 C CA . ASP A 1 222 ? -8.873 10.074 -79.977 1.00 78.94 222 ASP A CA 1
ATOM 1675 C C . ASP A 1 222 ? -10.299 10.516 -79.599 1.00 78.94 222 ASP A C 1
ATOM 1677 O O . ASP A 1 222 ? -10.979 11.228 -80.349 1.00 78.94 222 ASP A O 1
ATOM 1681 N N . ARG A 1 223 ? -10.795 10.092 -78.432 1.00 79.62 223 ARG A N 1
ATOM 1682 C CA . ARG A 1 223 ? -12.181 10.324 -78.003 1.00 79.62 223 ARG A CA 1
ATOM 1683 C C . ARG A 1 223 ? -12.248 11.403 -76.925 1.00 79.62 223 ARG A C 1
ATOM 1685 O O . ARG A 1 223 ? -11.880 11.188 -75.778 1.00 79.62 223 ARG A O 1
ATOM 1692 N N . LEU A 1 224 ? -12.793 12.561 -77.278 1.00 80.88 224 LEU A N 1
ATOM 1693 C CA . LEU A 1 224 ? -13.069 13.653 -76.351 1.00 80.88 224 LEU A CA 1
ATOM 1694 C C . LEU A 1 224 ? -14.403 13.418 -75.631 1.00 80.88 224 LEU A C 1
ATOM 1696 O O . LEU A 1 224 ? -15.453 13.345 -76.270 1.00 80.88 224 LEU A O 1
ATOM 1700 N N . VAL A 1 225 ? -14.369 13.341 -74.305 1.00 77.69 225 VAL A N 1
ATOM 1701 C CA . VAL A 1 225 ? -15.533 13.231 -73.419 1.00 77.69 225 VAL A CA 1
ATOM 1702 C C . VAL A 1 225 ? -15.783 14.584 -72.762 1.00 77.69 225 VAL A C 1
ATOM 1704 O O . VAL A 1 225 ? -14.900 15.134 -72.107 1.00 77.69 225 VAL A O 1
ATOM 1707 N N . VAL A 1 226 ? -16.990 15.126 -72.928 1.00 73.75 226 VAL A N 1
ATOM 1708 C CA . VAL A 1 226 ? -17.391 16.424 -72.360 1.00 73.75 226 VAL A CA 1
ATOM 1709 C C . VAL A 1 226 ? -18.707 16.278 -71.618 1.00 73.75 226 VAL A C 1
ATOM 1711 O O . VAL A 1 226 ? -19.627 15.631 -72.122 1.00 73.75 226 VAL A O 1
ATOM 1714 N N . ASN A 1 227 ? -18.815 16.906 -70.446 1.00 68.75 227 ASN A N 1
ATOM 1715 C CA . ASN A 1 227 ? -20.094 17.022 -69.755 1.00 68.75 227 ASN A CA 1
ATOM 1716 C C . ASN A 1 227 ? -20.921 18.172 -70.350 1.00 68.75 227 ASN A C 1
ATOM 1718 O O . ASN A 1 227 ? -20.463 19.315 -70.378 1.00 68.75 227 ASN A O 1
ATOM 1722 N N . LEU A 1 228 ? -22.112 17.863 -70.861 1.00 73.88 228 LEU A N 1
ATOM 1723 C CA . LEU A 1 228 ? -23.008 18.850 -71.459 1.00 73.88 228 LEU A CA 1
ATOM 1724 C C . LEU A 1 228 ? -23.869 19.546 -70.386 1.00 73.88 228 LEU A C 1
ATOM 1726 O O . LEU A 1 228 ? -24.008 19.020 -69.279 1.00 73.88 228 LEU A O 1
ATOM 1730 N N . PRO A 1 229 ? -24.492 20.700 -70.698 1.00 61.59 229 PRO A N 1
ATOM 1731 C CA . PRO A 1 229 ? -25.321 21.447 -69.740 1.00 61.59 229 PRO A CA 1
ATOM 1732 C C . PRO A 1 229 ? -26.543 20.678 -69.211 1.00 61.59 229 PRO A C 1
ATOM 1734 O O . PRO A 1 229 ? -27.080 21.006 -68.159 1.00 61.59 229 PRO A O 1
ATOM 1737 N N . ASP A 1 230 ? -26.974 19.620 -69.907 1.00 58.03 230 ASP A N 1
ATOM 1738 C CA . ASP A 1 230 ? -28.027 18.704 -69.448 1.00 58.03 230 ASP A CA 1
ATOM 1739 C C . ASP A 1 230 ? -27.531 17.677 -68.405 1.00 58.03 230 ASP A C 1
ATOM 1741 O O . ASP A 1 230 ? -28.275 16.777 -68.006 1.00 58.03 230 ASP A O 1
ATOM 1745 N N . GLY A 1 231 ? -26.273 17.802 -67.967 1.00 54.03 231 GLY A N 1
ATOM 1746 C CA . GLY A 1 231 ? -25.622 16.941 -66.984 1.00 54.03 231 GLY A CA 1
ATOM 1747 C C . GLY A 1 231 ? -25.211 15.573 -67.529 1.00 54.03 231 GLY A C 1
ATOM 1748 O O . GLY A 1 231 ? -24.847 14.696 -66.743 1.00 54.03 231 GLY A O 1
ATOM 1749 N N . LYS A 1 232 ? -25.293 15.352 -68.850 1.00 57.81 232 LYS A N 1
ATOM 1750 C CA . LYS A 1 232 ? -24.882 14.097 -69.487 1.00 57.81 232 LYS A CA 1
ATOM 1751 C C . LYS A 1 232 ? -23.530 14.245 -70.170 1.00 57.81 232 LYS A C 1
ATOM 1753 O O . LYS A 1 232 ? -23.304 15.143 -70.979 1.00 57.81 232 LYS A O 1
ATOM 1758 N N . ALA A 1 233 ? -22.658 13.272 -69.929 1.00 62.88 233 ALA A N 1
ATOM 1759 C CA . ALA A 1 233 ? -21.407 13.157 -70.660 1.00 62.88 233 ALA A CA 1
ATOM 1760 C C . ALA A 1 233 ? -21.641 12.639 -72.082 1.00 62.88 233 ALA A C 1
ATOM 1762 O O . ALA A 1 233 ? -22.311 11.621 -72.287 1.00 62.88 233 ALA A O 1
ATOM 1763 N N . GLN A 1 234 ? -21.057 13.322 -73.062 1.00 74.25 234 GLN A N 1
ATOM 1764 C CA . GLN A 1 234 ? -21.085 12.921 -74.460 1.00 74.25 234 GLN A CA 1
ATOM 1765 C C . GLN A 1 234 ? -19.665 12.805 -75.016 1.00 74.25 234 GLN A C 1
ATOM 1767 O O . GLN A 1 234 ? -18.836 13.696 -74.841 1.00 74.25 234 GLN A O 1
ATOM 1772 N N . THR A 1 235 ? -19.416 11.707 -75.730 1.00 77.81 235 THR A N 1
ATOM 1773 C CA . THR A 1 235 ? -18.125 11.406 -76.355 1.00 77.81 235 THR A CA 1
ATOM 1774 C C . THR A 1 235 ? -18.144 11.749 -77.844 1.00 77.81 235 THR A C 1
ATOM 1776 O O . THR A 1 235 ? -19.097 11.406 -78.553 1.00 77.81 235 THR A O 1
ATOM 1779 N N . ARG A 1 236 ? -17.088 12.400 -78.340 1.00 81.00 236 ARG A N 1
ATOM 1780 C CA . ARG A 1 236 ? -16.882 12.729 -79.757 1.00 81.00 236 ARG A CA 1
ATOM 1781 C C . ARG A 1 236 ? -15.449 12.450 -80.186 1.00 81.00 236 ARG A C 1
ATOM 1783 O O . ARG A 1 236 ? -14.512 12.733 -79.455 1.00 81.00 236 ARG A O 1
ATOM 1790 N N . THR A 1 237 ? -15.280 11.921 -81.393 1.00 83.31 237 THR A N 1
ATOM 1791 C CA . THR A 1 237 ? -13.952 11.660 -81.958 1.00 83.31 237 THR A CA 1
ATOM 1792 C C . THR A 1 237 ? -13.306 12.957 -82.431 1.00 83.31 237 THR A C 1
ATOM 1794 O O . THR A 1 237 ? -13.951 13.754 -83.126 1.00 83.31 237 THR A O 1
ATOM 1797 N N . ILE A 1 238 ? -12.038 13.143 -82.083 1.00 85.25 238 ILE A N 1
ATOM 1798 C CA . ILE A 1 238 ? -11.199 14.261 -82.495 1.00 85.25 238 ILE A CA 1
ATOM 1799 C C . ILE A 1 238 ? -10.847 14.101 -83.975 1.00 85.25 238 ILE A C 1
ATOM 1801 O O . ILE A 1 238 ? -10.290 13.088 -84.383 1.00 85.25 238 ILE A O 1
ATOM 1805 N N . ALA A 1 239 ? -11.189 15.094 -84.791 1.00 84.25 239 ALA A N 1
ATOM 1806 C CA . ALA A 1 239 ? -10.852 15.133 -86.212 1.00 84.25 239 ALA A CA 1
ATOM 1807 C C . ALA A 1 239 ? -9.457 15.721 -86.449 1.00 84.25 239 ALA A C 1
ATOM 1809 O O . ALA A 1 239 ? -8.720 15.244 -87.305 1.00 84.25 239 ALA A O 1
ATOM 1810 N N . SER A 1 240 ? -9.102 16.766 -85.703 1.00 82.00 240 SER A N 1
ATOM 1811 C CA . SER A 1 240 ? -7.810 17.444 -85.801 1.00 82.00 240 SER A CA 1
ATOM 1812 C C . SER A 1 240 ? -7.567 18.323 -84.579 1.00 82.00 240 SER A C 1
ATOM 1814 O O . SER A 1 240 ? -8.504 18.699 -83.868 1.00 82.00 240 SER A O 1
ATOM 1816 N N . ILE A 1 241 ? -6.304 18.679 -84.353 1.00 82.88 241 ILE A N 1
ATOM 1817 C CA . ILE A 1 241 ? -5.862 19.503 -83.224 1.00 82.88 241 ILE A CA 1
ATOM 1818 C C . ILE A 1 241 ? -5.001 20.639 -83.777 1.00 82.88 241 ILE A C 1
ATOM 1820 O O . ILE A 1 241 ? -4.238 20.439 -84.724 1.00 82.88 241 ILE A O 1
ATOM 1824 N N . SER A 1 242 ? -5.169 21.842 -83.235 1.00 82.56 242 SER A N 1
ATOM 1825 C CA . SER A 1 242 ? -4.399 23.025 -83.623 1.00 82.56 242 SER A CA 1
ATOM 1826 C C . SER A 1 242 ? -2.918 22.909 -83.236 1.00 82.56 242 SER A C 1
ATOM 1828 O O . SER A 1 242 ? -2.549 22.163 -82.332 1.00 82.56 242 SER A O 1
ATOM 1830 N N . ALA A 1 243 ? -2.049 23.676 -83.905 1.00 76.56 243 ALA A N 1
ATOM 1831 C CA . ALA A 1 243 ? -0.598 23.635 -83.680 1.00 76.56 243 ALA A CA 1
ATOM 1832 C C . ALA A 1 243 ? -0.176 24.038 -82.250 1.00 76.56 243 ALA A C 1
ATOM 1834 O O . ALA A 1 243 ? 0.843 23.567 -81.751 1.00 76.56 243 ALA A O 1
ATOM 1835 N N . ASP A 1 244 ? -0.977 24.871 -81.578 1.00 77.12 244 ASP A N 1
ATOM 1836 C CA . ASP A 1 244 ? -0.808 25.260 -80.169 1.00 77.12 244 ASP A CA 1
ATOM 1837 C C . ASP A 1 244 ? -1.310 24.194 -79.172 1.00 77.12 244 ASP A C 1
ATOM 1839 O O . ASP A 1 244 ? -1.168 24.364 -77.960 1.00 77.12 244 ASP A O 1
ATOM 1843 N N . LYS A 1 245 ? -1.891 23.094 -79.675 1.00 79.69 245 LYS A N 1
ATOM 1844 C CA . LYS A 1 245 ? -2.450 21.965 -78.916 1.00 79.69 245 LYS A CA 1
ATOM 1845 C C . LYS A 1 245 ? -3.569 22.340 -77.938 1.00 79.69 245 LYS A C 1
ATOM 1847 O O . LYS A 1 245 ? -3.857 21.580 -77.017 1.00 79.69 245 LYS A O 1
ATOM 1852 N N . GLN A 1 246 ? -4.198 23.503 -78.109 1.00 82.25 246 GLN A N 1
ATOM 1853 C CA . GLN A 1 246 ? -5.251 23.992 -77.211 1.00 82.25 246 GLN A CA 1
ATOM 1854 C C . GLN A 1 246 ? -6.654 23.907 -77.808 1.00 82.25 246 GLN A C 1
ATOM 1856 O O . GLN A 1 246 ? -7.624 23.875 -77.056 1.00 82.25 246 GLN A O 1
ATOM 1861 N N . THR A 1 247 ? -6.789 23.864 -79.134 1.00 84.25 247 THR A N 1
ATOM 1862 C CA . THR A 1 247 ? -8.091 23.788 -79.800 1.00 84.25 247 THR A CA 1
ATOM 1863 C C . THR A 1 247 ? -8.253 22.465 -80.532 1.00 84.25 247 THR A C 1
ATOM 1865 O O . THR A 1 247 ? -7.487 22.105 -81.426 1.00 84.25 247 THR A O 1
ATOM 1868 N N . VAL A 1 248 ? -9.306 21.746 -80.165 1.00 84.06 248 VAL A N 1
ATOM 1869 C CA . VAL A 1 248 ? -9.671 20.448 -80.722 1.00 84.06 248 VAL A CA 1
ATOM 1870 C C . VAL A 1 248 ? -10.888 20.605 -81.615 1.00 84.06 248 VAL A C 1
ATOM 1872 O O . VAL A 1 248 ? -11.912 21.143 -81.199 1.00 84.06 248 VAL A O 1
ATOM 1875 N N . THR A 1 249 ? -10.799 20.106 -82.845 1.00 86.56 249 THR A N 1
ATOM 1876 C CA . THR A 1 249 ? -11.944 20.039 -83.759 1.00 86.56 249 THR A CA 1
ATOM 1877 C C . THR A 1 249 ? -12.538 18.640 -83.711 1.00 86.56 249 THR A C 1
ATOM 1879 O O . THR A 1 249 ? -11.849 17.669 -84.020 1.00 86.56 249 THR A O 1
ATOM 1882 N N . VAL A 1 250 ? -13.809 18.509 -83.329 1.00 86.81 250 VAL A N 1
ATOM 1883 C CA . VAL A 1 250 ? -14.509 17.216 -83.302 1.00 86.81 250 VAL A CA 1
ATOM 1884 C C . VAL A 1 250 ? -15.144 16.885 -84.652 1.00 86.81 250 VAL A C 1
ATOM 1886 O O . VAL A 1 250 ? -15.640 17.751 -85.371 1.00 86.81 250 VAL A O 1
ATOM 1889 N N . THR A 1 251 ? -15.168 15.597 -84.988 1.00 83.56 251 THR A N 1
ATOM 1890 C CA . THR A 1 251 ? -15.747 15.069 -86.239 1.00 83.56 251 THR A CA 1
ATOM 1891 C C . THR A 1 251 ? -17.232 15.409 -86.399 1.00 83.56 251 THR A C 1
ATOM 1893 O O . THR A 1 251 ? -17.680 15.779 -87.484 1.00 83.56 251 THR A O 1
ATOM 1896 N N . THR A 1 252 ? -17.999 15.320 -85.310 1.00 81.38 252 THR A N 1
ATOM 1897 C CA . THR A 1 252 ? -19.440 15.612 -85.261 1.00 81.38 252 THR A CA 1
ATOM 1898 C C . THR A 1 252 ? -19.710 16.617 -84.141 1.00 81.38 252 THR A C 1
ATOM 1900 O O . THR A 1 252 ? -19.162 16.428 -83.053 1.00 81.38 252 THR A O 1
ATOM 1903 N N . PRO A 1 253 ? -20.544 17.655 -84.353 1.00 79.19 253 PRO A N 1
ATOM 1904 C CA . PRO A 1 253 ? -20.874 18.601 -83.291 1.00 79.19 253 PRO A CA 1
ATOM 1905 C C . PRO A 1 253 ? -21.591 17.903 -82.125 1.00 79.19 253 PRO A C 1
ATOM 1907 O O . PRO A 1 253 ? -22.268 16.884 -82.302 1.00 79.19 253 PRO A O 1
ATOM 1910 N N . PHE A 1 254 ? -21.434 18.455 -80.922 1.00 79.69 254 PHE A N 1
ATOM 1911 C CA . PHE A 1 254 ? -22.168 18.003 -79.741 1.00 79.69 254 PHE A CA 1
ATOM 1912 C C . PHE A 1 254 ? -23.669 18.279 -79.897 1.00 79.69 254 PHE A C 1
ATOM 1914 O O . PHE A 1 254 ? -24.075 19.189 -80.618 1.00 79.69 254 PHE A O 1
ATOM 1921 N N . ARG A 1 255 ? -24.506 17.474 -79.230 1.00 74.06 255 ARG A N 1
ATOM 1922 C CA . ARG A 1 255 ? -25.975 17.584 -79.323 1.00 74.06 255 ARG A CA 1
ATOM 1923 C C . ARG A 1 255 ? -26.493 18.926 -78.793 1.00 74.06 255 ARG A C 1
ATOM 1925 O O . ARG A 1 255 ? -27.463 19.453 -79.323 1.00 74.06 255 ARG A O 1
ATOM 1932 N N . LEU A 1 256 ? -25.850 19.434 -77.747 1.00 73.31 256 LEU A N 1
ATOM 1933 C CA . LEU A 1 256 ? -26.025 20.773 -77.194 1.00 73.31 256 LEU A CA 1
ATOM 1934 C C . LEU A 1 256 ? -24.644 21.440 -77.167 1.00 73.31 256 LEU A C 1
ATOM 1936 O O . LEU A 1 256 ? -23.655 20.724 -76.978 1.00 73.31 256 LEU A O 1
ATOM 1940 N N . PRO A 1 257 ? -24.542 22.764 -77.367 1.00 73.25 257 PRO A N 1
ATOM 1941 C CA . PRO A 1 257 ? -23.265 23.454 -77.237 1.00 73.25 257 PRO A CA 1
ATOM 1942 C C . PRO A 1 257 ? -22.746 23.303 -75.793 1.00 73.25 257 PRO A C 1
ATOM 1944 O O . PRO A 1 257 ? -23.470 23.653 -74.861 1.00 73.25 257 PRO A O 1
ATOM 1947 N N . PRO A 1 258 ? -21.531 22.761 -75.578 1.00 77.12 258 PRO A N 1
ATOM 1948 C CA . PRO A 1 258 ? -20.92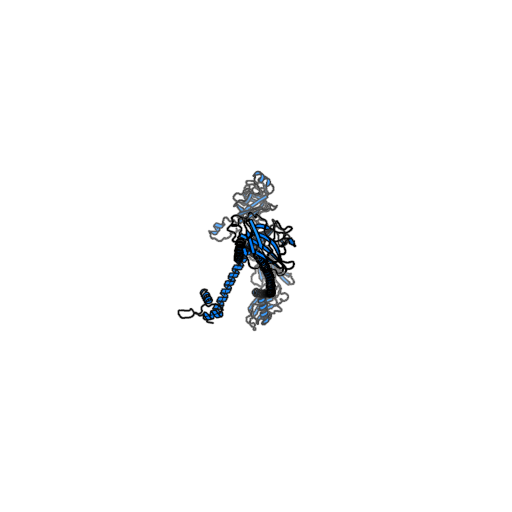1 22.714 -74.256 1.00 77.12 258 PRO A CA 1
ATOM 1949 C C . PRO A 1 258 ? -20.645 24.122 -73.721 1.00 77.12 258 PRO A C 1
ATOM 1951 O O . PRO A 1 258 ? -20.282 25.024 -74.478 1.00 77.12 258 PRO A O 1
ATOM 1954 N N . GLU A 1 259 ? -20.780 24.299 -72.411 1.00 71.44 259 GLU A N 1
ATOM 1955 C CA . GLU A 1 259 ? -20.547 25.583 -71.752 1.00 71.44 259 GLU A CA 1
ATOM 1956 C C . GLU A 1 259 ? -19.065 25.833 -71.450 1.00 71.44 259 GLU A C 1
ATOM 1958 O O . GLU A 1 259 ? -18.280 24.916 -71.190 1.00 71.44 259 GLU A O 1
ATOM 1963 N N . SER A 1 260 ? -18.681 27.111 -71.438 1.00 66.06 260 SER A N 1
ATOM 1964 C CA . SER A 1 260 ? -17.380 27.525 -70.915 1.00 66.06 260 SER A CA 1
ATOM 1965 C C . SER A 1 260 ? -17.297 27.183 -69.425 1.00 66.06 260 SER A C 1
ATOM 1967 O O . SER A 1 260 ? -18.172 27.539 -68.644 1.00 66.06 260 SER A O 1
ATOM 1969 N N . GLY A 1 261 ? -16.233 26.494 -69.029 1.00 61.94 261 GLY A N 1
ATOM 1970 C CA . GLY A 1 261 ? -16.030 25.945 -67.692 1.00 61.94 261 GLY A CA 1
ATOM 1971 C C . GLY A 1 261 ? -16.420 24.472 -67.551 1.00 61.94 261 GLY A C 1
ATOM 1972 O O . GLY A 1 261 ? -16.082 23.878 -66.525 1.00 61.94 261 GLY A O 1
ATOM 1973 N N . ALA A 1 262 ? -17.060 23.867 -68.562 1.00 65.12 262 ALA A N 1
ATOM 1974 C CA . ALA A 1 262 ? -17.388 22.442 -68.560 1.00 65.12 262 ALA A CA 1
ATOM 1975 C C . ALA A 1 262 ? -16.122 21.573 -68.524 1.00 65.12 262 ALA A C 1
ATOM 1977 O O . ALA A 1 262 ? -15.095 21.909 -69.115 1.00 65.12 262 ALA A O 1
ATOM 1978 N N . VAL A 1 263 ? -16.196 20.446 -67.817 1.00 69.62 263 VAL A N 1
ATOM 1979 C CA . VAL A 1 263 ? -15.059 19.537 -67.645 1.00 69.62 263 VAL A CA 1
ATOM 1980 C C . VAL A 1 263 ? -14.919 18.639 -68.874 1.00 69.62 263 VAL A C 1
ATOM 1982 O O . VAL A 1 263 ? -15.910 18.080 -69.355 1.00 69.62 263 VAL A O 1
ATOM 1985 N N . TRP A 1 264 ? -13.688 18.491 -69.363 1.00 77.06 264 TRP A N 1
ATOM 1986 C CA . TRP A 1 264 ? -13.345 17.586 -70.458 1.00 77.06 264 TRP A CA 1
ATOM 1987 C C . TRP A 1 264 ? -12.322 16.539 -70.014 1.00 77.06 264 TRP A C 1
ATOM 1989 O O . TRP A 1 264 ? -11.488 16.802 -69.147 1.00 77.06 264 TRP A O 1
ATOM 1999 N N . ALA A 1 265 ? -12.382 15.364 -70.638 1.00 71.12 265 ALA A N 1
ATOM 2000 C CA . ALA A 1 265 ? -11.339 14.344 -70.588 1.00 71.12 265 ALA A CA 1
ATOM 2001 C C . ALA A 1 265 ? -11.157 13.701 -71.961 1.00 71.12 265 ALA A C 1
ATOM 2003 O O . ALA A 1 265 ? -12.090 13.682 -72.764 1.00 71.12 265 ALA A O 1
ATOM 2004 N N . ILE A 1 266 ? -9.969 13.171 -72.235 1.00 71.81 266 ILE A N 1
ATOM 2005 C CA . ILE A 1 266 ? -9.691 12.451 -73.482 1.00 71.81 266 ILE A CA 1
ATOM 2006 C C . ILE A 1 266 ? -9.383 10.990 -73.164 1.00 71.81 266 ILE A C 1
ATOM 2008 O O . ILE A 1 266 ? -8.536 10.693 -72.326 1.00 71.81 266 ILE A O 1
ATOM 2012 N N . ASP A 1 267 ? -10.112 10.109 -73.840 1.00 64.62 267 ASP A N 1
ATOM 2013 C CA . ASP A 1 267 ? -9.970 8.658 -73.822 1.00 64.62 267 ASP A CA 1
ATOM 2014 C C . ASP A 1 267 ? -9.347 8.223 -75.155 1.00 64.62 267 ASP A C 1
ATOM 2016 O O . ASP A 1 267 ? -9.853 8.578 -76.225 1.00 64.62 267 ASP A O 1
ATOM 2020 N N . SER A 1 268 ? -8.231 7.500 -75.120 1.00 64.62 268 SER A N 1
ATOM 2021 C CA . SER A 1 268 ? -7.587 6.981 -76.331 1.00 64.62 268 SER A CA 1
ATOM 2022 C C . SER A 1 268 ? -7.196 5.521 -76.176 1.00 64.62 268 SER A C 1
ATOM 2024 O O . SER A 1 268 ? -6.992 5.033 -75.065 1.00 64.62 268 SER A O 1
ATOM 2026 N N . ASP A 1 269 ? -7.019 4.824 -77.299 1.00 53.97 269 ASP A N 1
ATOM 2027 C CA . ASP A 1 269 ? -6.611 3.411 -77.304 1.00 53.97 269 ASP A CA 1
ATOM 2028 C C . ASP A 1 269 ? -5.229 3.192 -76.651 1.00 53.97 269 ASP A C 1
ATOM 2030 O O . ASP A 1 269 ? -4.910 2.090 -76.210 1.00 53.97 269 ASP A O 1
ATOM 2034 N N . ASN A 1 270 ? -4.428 4.258 -76.529 1.00 44.38 270 ASN A N 1
ATOM 2035 C CA . ASN A 1 270 ? -3.123 4.262 -75.863 1.00 44.38 270 ASN A CA 1
ATOM 2036 C C . ASN A 1 270 ? -3.160 4.827 -74.429 1.00 44.38 270 ASN A C 1
ATOM 2038 O O . ASN A 1 270 ? -2.137 4.804 -73.742 1.00 44.38 270 ASN A O 1
ATOM 2042 N N . LEU A 1 271 ? -4.296 5.367 -73.976 1.00 53.22 271 LEU A N 1
ATOM 2043 C CA . LEU A 1 271 ? -4.478 5.932 -72.641 1.00 53.22 271 LEU A CA 1
ATOM 2044 C C . LEU A 1 271 ? -5.967 5.913 -72.263 1.00 53.22 271 LEU A C 1
ATOM 2046 O O . LEU A 1 271 ? -6.694 6.883 -72.484 1.00 53.22 271 LEU A O 1
ATOM 2050 N N . ALA A 1 272 ? -6.406 4.802 -71.673 1.00 50.94 272 ALA A N 1
ATOM 2051 C CA . ALA A 1 272 ? -7.786 4.642 -71.235 1.00 50.94 272 ALA A CA 1
ATOM 2052 C C . ALA A 1 272 ? -8.056 5.395 -69.922 1.00 50.94 272 ALA A C 1
ATOM 2054 O O . ALA A 1 272 ? -7.262 5.331 -68.975 1.00 50.94 272 ALA A O 1
ATOM 2055 N N . ILE A 1 273 ? -9.202 6.073 -69.832 1.00 54.12 273 ILE A N 1
ATOM 2056 C CA . ILE A 1 273 ? -9.656 6.687 -68.576 1.00 54.12 273 ILE A CA 1
ATOM 2057 C C . ILE A 1 273 ? -10.016 5.578 -67.576 1.00 54.12 273 ILE A C 1
ATOM 2059 O O . ILE A 1 273 ? -10.764 4.651 -67.882 1.00 54.12 273 ILE A O 1
ATOM 2063 N N . GLN A 1 274 ? -9.494 5.669 -66.351 1.00 58.38 274 GLN A N 1
ATOM 2064 C CA . GLN A 1 274 ? -9.730 4.658 -65.323 1.00 58.38 274 GLN A CA 1
ATOM 2065 C C . GLN A 1 274 ? -11.095 4.873 -64.656 1.00 58.38 274 GLN A C 1
ATOM 2067 O O . GLN A 1 274 ? -11.405 5.978 -64.201 1.00 58.38 274 GLN A O 1
ATOM 2072 N N . TYR A 1 275 ? -11.905 3.815 -64.583 1.00 61.19 275 TYR A N 1
ATOM 2073 C CA . TYR A 1 275 ? -13.244 3.871 -63.999 1.00 61.19 275 TYR A CA 1
ATOM 2074 C C . TYR A 1 275 ? -13.222 3.579 -62.498 1.00 61.19 275 TYR A C 1
ATOM 2076 O O . TYR A 1 275 ? -12.518 2.693 -62.010 1.00 61.19 275 TYR A O 1
ATOM 2084 N N . PHE A 1 276 ? -14.045 4.308 -61.754 1.00 54.66 276 PHE A N 1
ATOM 2085 C CA . PHE A 1 276 ? -14.284 4.110 -60.331 1.00 54.66 276 PHE A CA 1
ATOM 2086 C C . PHE A 1 276 ? -15.788 4.041 -60.075 1.00 54.66 276 PHE A C 1
ATOM 2088 O O . PHE A 1 276 ? -16.566 4.816 -60.629 1.00 54.66 276 PHE A O 1
ATOM 2095 N N . ARG A 1 277 ? -16.215 3.112 -59.222 1.00 56.12 277 ARG A N 1
ATOM 2096 C CA . ARG A 1 277 ? -17.594 3.033 -58.742 1.00 56.12 277 ARG A CA 1
ATOM 2097 C C . ARG A 1 277 ? -17.731 3.897 -57.499 1.00 56.12 277 ARG A C 1
ATOM 2099 O O . ARG A 1 277 ? -17.109 3.608 -56.476 1.00 56.12 277 ARG A O 1
ATOM 2106 N N . VAL A 1 278 ? -18.540 4.945 -57.595 1.00 49.50 278 VAL A N 1
ATOM 2107 C CA . VAL A 1 278 ? -18.755 5.889 -56.495 1.00 49.50 278 VAL A CA 1
ATOM 2108 C C . VAL A 1 278 ? -19.614 5.237 -55.411 1.00 49.50 278 VAL A C 1
ATOM 2110 O O . VAL A 1 278 ? -20.660 4.657 -55.706 1.00 49.50 278 VAL A O 1
ATOM 2113 N N . THR A 1 279 ? -19.157 5.310 -54.161 1.00 49.91 279 THR A N 1
ATOM 2114 C CA . THR A 1 279 ? -19.836 4.759 -52.978 1.00 49.91 279 THR A CA 1
ATOM 2115 C C . THR A 1 279 ? -20.406 5.839 -52.060 1.00 49.91 279 THR A C 1
ATOM 2117 O O . THR A 1 279 ? -21.372 5.569 -51.354 1.00 49.91 279 THR A O 1
ATOM 2120 N N . SER A 1 280 ? -19.861 7.060 -52.072 1.00 43.41 280 SER A N 1
ATOM 2121 C CA . SER A 1 280 ? -20.372 8.190 -51.283 1.00 43.41 280 SER A CA 1
ATOM 2122 C C . SER A 1 280 ? -19.956 9.527 -51.897 1.00 43.41 280 SER A C 1
ATOM 2124 O O . SER A 1 280 ? -18.842 9.651 -52.404 1.00 43.41 280 SER A O 1
ATOM 2126 N N . ILE A 1 281 ? -20.830 10.532 -51.817 1.00 44.19 281 ILE A N 1
ATOM 2127 C CA . ILE A 1 281 ? -20.545 11.927 -52.181 1.00 44.19 281 ILE A CA 1
ATOM 2128 C C . ILE A 1 281 ? -20.966 12.802 -50.998 1.00 44.19 281 ILE A C 1
ATOM 2130 O O . ILE A 1 281 ? -22.094 12.691 -50.522 1.00 44.19 281 ILE A O 1
ATOM 2134 N N . ARG A 1 282 ? -20.068 13.665 -50.518 1.00 47.12 282 ARG A N 1
ATOM 2135 C CA . ARG A 1 282 ? -20.344 14.672 -49.483 1.00 47.12 282 ARG A CA 1
ATOM 2136 C C . ARG A 1 282 ? -19.973 16.053 -50.007 1.00 47.12 282 ARG A C 1
ATOM 2138 O O . ARG A 1 282 ? -18.885 16.212 -50.548 1.00 47.12 282 ARG A O 1
ATOM 2145 N N . ALA A 1 283 ? -20.860 17.032 -49.861 1.00 44.34 283 ALA A N 1
ATOM 2146 C CA . ALA A 1 283 ? -20.506 18.431 -50.082 1.00 44.34 283 ALA A CA 1
ATOM 2147 C C . ALA A 1 283 ? -19.607 18.907 -48.934 1.00 44.34 283 ALA A C 1
ATOM 2149 O O . ALA A 1 283 ? -19.834 18.527 -47.784 1.00 44.34 283 ALA A O 1
ATOM 2150 N N . ASN A 1 284 ? -18.577 19.685 -49.249 1.00 46.97 284 ASN A N 1
ATOM 2151 C CA . ASN A 1 284 ? -17.734 20.326 -48.251 1.00 46.97 284 ASN A CA 1
ATOM 2152 C C . ASN A 1 284 ? -18.299 21.721 -47.965 1.00 46.97 284 ASN A C 1
ATOM 2154 O O . ASN A 1 284 ? -18.628 22.454 -48.895 1.00 46.97 284 ASN A O 1
ATOM 2158 N N . ASP A 1 285 ? -18.359 22.106 -46.691 1.00 45.31 285 ASP A N 1
ATOM 2159 C CA . ASP A 1 285 ? -18.887 23.409 -46.252 1.00 45.31 285 ASP A CA 1
ATOM 2160 C C . ASP A 1 285 ? -17.876 24.563 -46.449 1.00 45.31 285 ASP A C 1
ATOM 2162 O O . ASP A 1 285 ? -17.910 25.569 -45.739 1.00 45.31 285 ASP A O 1
ATOM 2166 N N . ASP A 1 286 ? -16.944 24.428 -47.398 1.00 42.38 286 ASP A N 1
ATOM 2167 C CA . ASP A 1 286 ? -15.990 25.480 -47.734 1.00 42.38 286 ASP A CA 1
ATOM 2168 C C . ASP A 1 286 ? -16.589 26.481 -48.734 1.00 42.38 286 ASP A C 1
ATOM 2170 O O . ASP A 1 286 ? -17.388 26.154 -49.611 1.00 42.38 286 ASP A O 1
ATOM 2174 N N . SER A 1 287 ? -16.182 27.746 -48.627 1.00 36.81 287 SER A N 1
ATOM 2175 C CA . SER A 1 287 ? -16.616 28.836 -49.514 1.00 36.81 287 SER A CA 1
ATOM 2176 C C . SER A 1 287 ? -16.188 28.663 -50.985 1.00 36.81 287 SER A C 1
ATOM 2178 O O . SER A 1 287 ? -16.494 29.521 -51.811 1.00 36.81 287 SER A O 1
ATOM 2180 N N . ASN A 1 288 ? -15.528 27.547 -51.324 1.00 40.78 288 ASN A N 1
ATOM 2181 C CA . ASN A 1 288 ? -15.089 27.174 -52.668 1.00 40.78 288 ASN A CA 1
ATOM 2182 C C . ASN A 1 288 ? -15.936 26.056 -53.312 1.00 40.78 288 ASN A C 1
ATOM 2184 O O . ASN A 1 288 ? -15.693 25.726 -54.476 1.00 40.78 288 ASN A O 1
ATOM 2188 N N . GLY A 1 289 ? -16.940 25.502 -52.617 1.00 45.19 289 GLY A N 1
ATOM 2189 C CA . GLY A 1 289 ? -17.924 24.580 -53.198 1.00 45.19 289 GLY A CA 1
ATOM 2190 C C . GLY A 1 289 ? -17.353 23.223 -53.630 1.00 45.19 289 GLY A C 1
ATOM 2191 O O . GLY A 1 289 ? -17.722 22.709 -54.690 1.00 45.19 289 GLY A O 1
ATOM 2192 N N . GLY A 1 290 ? -16.429 22.650 -52.852 1.00 42.34 290 GLY A N 1
ATOM 2193 C CA . GLY A 1 290 ? -15.863 21.323 -53.123 1.00 42.34 290 GLY A CA 1
ATOM 2194 C C . GLY A 1 290 ? -16.792 20.157 -52.743 1.00 42.34 290 GLY A C 1
ATOM 2195 O O . GLY A 1 290 ? -17.603 20.266 -51.829 1.00 42.34 290 GLY A O 1
ATOM 2196 N N . PHE A 1 291 ? -16.639 19.000 -53.399 1.00 46.16 291 PHE A N 1
ATOM 2197 C CA . PHE A 1 291 ? -17.272 17.738 -52.985 1.00 46.16 291 PHE A CA 1
ATOM 2198 C C . PHE A 1 291 ? -16.204 16.681 -52.685 1.00 46.16 291 PHE A C 1
ATOM 2200 O O . PHE A 1 291 ? -15.290 16.466 -53.481 1.00 46.16 291 PHE A O 1
ATOM 2207 N N . THR A 1 292 ? -16.348 15.977 -51.565 1.00 46.31 292 THR A N 1
ATOM 2208 C CA . THR A 1 292 ? -15.558 14.792 -51.225 1.00 46.31 292 THR A CA 1
ATOM 2209 C C . THR A 1 292 ? -16.269 13.541 -51.734 1.00 46.31 292 THR A C 1
ATOM 2211 O O . THR A 1 292 ? -17.372 13.217 -51.290 1.00 46.31 292 THR A O 1
ATOM 2214 N N . ILE A 1 293 ? -15.631 12.821 -52.661 1.00 49.50 293 ILE A N 1
ATOM 2215 C CA . ILE A 1 293 ? -16.174 11.604 -53.277 1.00 49.50 293 ILE A CA 1
ATOM 2216 C C . ILE A 1 293 ? -15.351 10.391 -52.838 1.00 49.50 293 ILE A C 1
ATOM 2218 O O . ILE A 1 293 ? -14.136 10.351 -53.020 1.00 49.50 293 ILE A O 1
ATOM 2222 N N . THR A 1 294 ? -16.019 9.382 -52.283 1.00 49.56 294 THR A N 1
ATOM 2223 C CA . THR A 1 294 ? -15.438 8.070 -51.973 1.00 49.56 294 THR A CA 1
ATOM 2224 C C . THR A 1 294 ? -15.842 7.088 -53.067 1.00 49.56 294 THR A C 1
ATOM 2226 O O . THR A 1 294 ? -17.026 6.977 -53.388 1.00 49.56 294 THR A O 1
ATOM 2229 N N . ALA A 1 295 ? -14.871 6.392 -53.664 1.00 51.44 295 ALA A N 1
ATOM 2230 C CA . ALA A 1 295 ? -15.106 5.465 -54.768 1.00 51.44 295 ALA A CA 1
ATOM 2231 C C . ALA A 1 295 ? -14.103 4.299 -54.762 1.00 51.44 295 ALA A C 1
ATOM 2233 O O . ALA A 1 295 ? -12.983 4.434 -54.272 1.00 51.44 295 ALA A O 1
ATOM 2234 N N . VAL A 1 296 ? -14.500 3.156 -55.327 1.00 54.69 296 VAL A N 1
ATOM 2235 C CA . VAL A 1 296 ? -13.665 1.950 -55.475 1.00 54.69 296 VAL A CA 1
ATOM 2236 C C . VAL A 1 296 ? -13.294 1.771 -56.943 1.00 54.69 296 VAL A C 1
ATOM 2238 O O . VAL A 1 296 ? -14.148 1.933 -57.811 1.00 54.69 296 VAL A O 1
ATOM 2241 N N . GLN A 1 297 ? -12.037 1.431 -57.241 1.00 55.88 297 GLN A N 1
ATOM 2242 C CA . GLN A 1 297 ? -11.585 1.215 -58.619 1.00 55.88 297 GLN A CA 1
ATOM 2243 C C . GLN A 1 297 ? -12.394 0.094 -59.287 1.00 55.88 297 GLN A C 1
ATOM 2245 O O . GLN A 1 297 ? -12.487 -1.017 -58.761 1.00 55.88 297 GLN A O 1
ATOM 2250 N N . HIS A 1 298 ? -12.980 0.394 -60.444 1.00 51.81 298 HIS A N 1
ATOM 2251 C CA . HIS A 1 298 ? -13.770 -0.538 -61.232 1.00 51.81 298 HIS A CA 1
ATOM 2252 C C . HIS A 1 298 ? -13.014 -0.884 -62.512 1.00 51.81 298 HIS A C 1
ATOM 2254 O O . HIS A 1 298 ? -12.822 -0.039 -63.381 1.00 51.81 298 HIS A O 1
ATOM 2260 N N . ASP A 1 299 ? -12.590 -2.138 -62.619 1.00 56.59 299 ASP A N 1
ATOM 2261 C CA . ASP A 1 299 ? -12.061 -2.701 -63.855 1.00 56.59 299 ASP A CA 1
ATOM 2262 C C . ASP A 1 299 ? -13.111 -3.674 -64.419 1.00 56.59 299 ASP A C 1
ATOM 2264 O O . ASP A 1 299 ? -13.364 -4.715 -63.797 1.00 56.59 299 ASP A O 1
ATOM 2268 N N . PRO A 1 300 ? -13.747 -3.347 -65.558 1.00 53.00 300 PRO A N 1
ATOM 2269 C CA . PRO A 1 300 ? -14.777 -4.184 -66.170 1.00 53.00 300 PRO A CA 1
ATOM 2270 C C . PRO A 1 300 ? -14.296 -5.589 -66.567 1.00 53.00 300 PRO A C 1
ATOM 2272 O O . PRO A 1 300 ? -15.120 -6.489 -66.696 1.00 53.00 300 PRO A O 1
ATOM 2275 N N . ASN A 1 301 ? -12.987 -5.807 -66.743 1.00 48.88 301 ASN A N 1
ATOM 2276 C CA . ASN A 1 301 ? -12.432 -7.076 -67.224 1.00 48.88 301 ASN A CA 1
ATOM 2277 C C . ASN A 1 301 ? -11.808 -7.942 -66.118 1.00 48.88 301 ASN A C 1
ATOM 2279 O O . ASN A 1 301 ? -11.369 -9.062 -66.387 1.00 48.88 301 ASN A O 1
ATOM 2283 N N . LYS A 1 302 ? -11.793 -7.462 -64.867 1.00 47.72 302 LYS A N 1
ATOM 2284 C CA . LYS A 1 302 ? -11.116 -8.121 -63.738 1.00 47.72 302 LYS A CA 1
ATOM 2285 C C . LYS A 1 302 ? -11.593 -9.551 -63.468 1.00 47.72 302 LYS A C 1
ATOM 2287 O O . LYS A 1 302 ? -10.789 -10.371 -63.049 1.00 47.72 302 LYS A O 1
ATOM 2292 N N . TYR A 1 303 ? -12.860 -9.867 -63.729 1.00 41.66 303 TYR A N 1
ATOM 2293 C CA . TYR A 1 303 ? -13.384 -11.221 -63.516 1.00 41.66 303 TYR A CA 1
ATOM 2294 C C . TYR A 1 303 ? -12.978 -12.202 -64.628 1.00 41.66 303 TYR A C 1
ATOM 2296 O O . TYR A 1 303 ? -12.735 -13.365 -64.343 1.00 41.66 303 TYR A O 1
ATOM 2304 N N . ARG A 1 304 ? -12.779 -11.737 -65.871 1.00 45.31 304 ARG A N 1
ATOM 2305 C CA . ARG A 1 304 ? -12.358 -12.607 -66.985 1.00 45.31 304 ARG A CA 1
ATOM 2306 C C . ARG A 1 304 ? -10.863 -12.951 -66.941 1.00 45.31 304 ARG A C 1
ATOM 2308 O O . ARG A 1 304 ? -10.469 -14.026 -67.364 1.00 45.31 304 ARG A O 1
ATOM 2315 N N . TYR A 1 305 ? -10.040 -12.055 -66.394 1.00 46.38 305 TYR A N 1
ATOM 2316 C CA . TYR A 1 305 ? -8.597 -12.275 -66.214 1.00 46.38 305 TYR A CA 1
ATOM 2317 C C . TYR A 1 305 ? -8.236 -13.138 -64.992 1.00 46.38 305 TYR A C 1
ATOM 2319 O O . TYR A 1 305 ? -7.071 -13.492 -64.830 1.00 46.38 305 TYR A O 1
ATOM 2327 N N . ILE A 1 306 ? -9.207 -13.459 -64.130 1.00 43.84 306 ILE A N 1
ATOM 2328 C CA . ILE A 1 306 ? -9.019 -14.354 -62.978 1.00 43.84 306 ILE A CA 1
ATOM 2329 C C . ILE A 1 306 ? -9.438 -15.795 -63.322 1.00 43.84 306 ILE A C 1
ATOM 2331 O O . ILE A 1 306 ? -8.815 -16.723 -62.814 1.00 43.84 306 ILE A O 1
ATOM 2335 N N . ASP A 1 307 ? -10.404 -15.984 -64.228 1.00 42.59 307 ASP A N 1
ATOM 2336 C CA . ASP A 1 307 ? -10.888 -17.319 -64.616 1.00 42.59 307 ASP A CA 1
ATOM 2337 C C . ASP A 1 307 ? -10.061 -17.984 -65.742 1.00 42.59 307 ASP A C 1
ATOM 2339 O O . ASP A 1 307 ? -9.913 -19.205 -65.741 1.00 42.59 307 ASP A O 1
ATOM 2343 N N . ASP A 1 308 ? -9.429 -17.213 -66.639 1.00 43.16 308 ASP A N 1
ATOM 2344 C CA . ASP A 1 308 ? -8.535 -17.731 -67.692 1.00 43.16 308 ASP A CA 1
ATOM 2345 C C . ASP A 1 308 ? -7.061 -17.432 -67.347 1.00 43.16 308 ASP A C 1
ATOM 2347 O O . ASP A 1 308 ? -6.496 -16.405 -67.731 1.00 43.16 308 ASP A O 1
ATOM 2351 N N . GLY A 1 309 ? -6.426 -18.314 -66.570 1.00 43.88 309 GLY A N 1
ATOM 2352 C CA . GLY A 1 309 ? -5.087 -18.122 -65.994 1.00 43.88 309 GLY A CA 1
ATOM 2353 C C . GLY A 1 309 ? -3.925 -17.989 -66.993 1.00 43.88 309 GLY A C 1
ATOM 2354 O O . GLY A 1 309 ? -3.170 -18.939 -67.198 1.00 43.88 309 GLY A O 1
ATOM 2355 N N . VAL A 1 310 ? -3.700 -16.793 -67.549 1.00 39.12 310 VAL A N 1
ATOM 2356 C CA . VAL A 1 310 ? -2.544 -16.488 -68.416 1.00 39.12 310 VAL A CA 1
ATOM 2357 C C . VAL A 1 310 ? -1.855 -15.175 -68.018 1.00 39.12 310 VAL A C 1
ATOM 2359 O O . VAL A 1 310 ? -2.483 -14.147 -67.778 1.00 39.12 310 VAL A O 1
ATOM 2362 N N . ARG A 1 311 ? -0.516 -15.229 -67.954 1.00 36.06 311 ARG A N 1
ATOM 2363 C CA . ARG A 1 311 ? 0.399 -14.122 -67.629 1.00 36.06 311 ARG A CA 1
ATOM 2364 C C . ARG A 1 311 ? 0.320 -12.969 -68.638 1.00 36.06 311 ARG A C 1
ATOM 2366 O O . ARG A 1 311 ? 0.369 -13.182 -69.846 1.00 36.06 311 ARG A O 1
ATOM 2373 N N . ILE A 1 312 ? 0.324 -11.743 -68.113 1.00 40.84 312 ILE A N 1
ATOM 2374 C CA . ILE A 1 312 ? 0.389 -10.485 -68.868 1.00 40.84 312 ILE A CA 1
ATOM 2375 C C . ILE A 1 312 ? 1.751 -10.379 -69.573 1.00 40.84 312 ILE A C 1
ATOM 2377 O O . ILE A 1 312 ? 2.786 -10.286 -68.913 1.00 40.84 312 ILE A O 1
ATOM 2381 N N . THR A 1 313 ? 1.754 -10.360 -70.906 1.00 37.16 313 THR A N 1
ATOM 2382 C CA . THR A 1 313 ? 2.888 -9.886 -71.719 1.00 37.16 313 THR A CA 1
ATOM 2383 C C . THR A 1 313 ? 2.497 -8.563 -72.395 1.00 37.16 313 THR A C 1
ATOM 2385 O O . THR A 1 313 ? 1.392 -8.475 -72.932 1.00 37.16 313 THR A O 1
ATOM 2388 N N . PRO A 1 314 ? 3.339 -7.512 -72.342 1.00 41.19 314 PRO A N 1
ATOM 2389 C CA . PRO A 1 314 ? 3.056 -6.242 -73.009 1.00 41.19 314 PRO A CA 1
ATOM 2390 C C . PRO A 1 314 ? 3.200 -6.328 -74.539 1.00 41.19 314 PRO A C 1
ATOM 2392 O O . PRO A 1 314 ? 3.951 -7.152 -75.059 1.00 41.19 314 PRO A O 1
ATOM 2395 N N . ALA A 1 315 ? 2.466 -5.461 -75.246 1.00 41.88 315 ALA A N 1
ATOM 2396 C CA . ALA A 1 315 ? 2.352 -5.433 -76.706 1.00 41.88 315 ALA A CA 1
ATOM 2397 C C . ALA A 1 315 ? 3.645 -4.982 -77.434 1.00 41.88 315 ALA A C 1
ATOM 2399 O O . ALA A 1 315 ? 4.444 -4.239 -76.858 1.00 41.88 315 ALA A O 1
ATOM 2400 N N . PRO A 1 316 ? 3.851 -5.382 -78.708 1.00 36.88 316 PRO A N 1
ATOM 2401 C CA . PRO A 1 316 ? 5.060 -5.077 -79.479 1.00 36.88 316 PRO A CA 1
ATOM 2402 C C . PRO A 1 316 ? 5.102 -3.617 -79.958 1.00 36.88 316 PRO A C 1
ATOM 2404 O O . PRO A 1 316 ? 4.084 -3.073 -80.382 1.00 36.88 316 PRO A O 1
ATOM 2407 N N . VAL A 1 317 ? 6.292 -3.005 -79.965 1.00 34.91 317 VAL A N 1
ATOM 2408 C CA . VAL A 1 317 ? 6.531 -1.678 -80.558 1.00 34.91 317 VAL A CA 1
ATOM 2409 C C . VAL A 1 317 ? 6.828 -1.765 -82.058 1.00 34.91 317 VAL A C 1
ATOM 2411 O O . VAL A 1 317 ? 7.563 -2.630 -82.531 1.00 34.91 317 VAL A O 1
ATOM 2414 N N . THR A 1 318 ? 6.227 -0.839 -82.799 1.00 27.25 318 THR A N 1
ATOM 2415 C CA . THR A 1 318 ? 6.265 -0.671 -84.253 1.00 27.25 318 THR A CA 1
ATOM 2416 C C . THR A 1 318 ? 7.680 -0.426 -84.788 1.00 27.25 318 THR A C 1
ATOM 2418 O O . THR A 1 318 ? 8.397 0.458 -84.321 1.00 27.25 318 THR A O 1
ATOM 2421 N N . VAL A 1 319 ? 8.055 -1.179 -85.824 1.00 32.03 319 VAL A N 1
ATOM 2422 C CA . VAL A 1 319 ? 9.327 -1.063 -86.550 1.00 32.03 319 VAL A CA 1
ATOM 2423 C C . VAL A 1 319 ? 9.322 0.194 -87.420 1.00 32.03 319 VAL A C 1
ATOM 2425 O O . VAL A 1 319 ? 8.426 0.397 -88.237 1.00 32.03 319 VAL A O 1
ATOM 2428 N N . THR A 1 320 ? 10.348 1.026 -87.269 1.00 40.41 320 THR A N 1
ATOM 2429 C CA . THR A 1 320 ? 10.680 2.126 -88.187 1.00 40.41 320 THR A CA 1
ATOM 2430 C C . THR A 1 320 ? 11.883 1.712 -89.055 1.00 40.41 320 THR A C 1
ATOM 2432 O O . THR A 1 320 ? 12.706 0.923 -88.589 1.00 40.41 320 THR A O 1
ATOM 2435 N N . PRO A 1 321 ? 11.992 2.177 -90.315 1.00 42.72 321 PRO A N 1
ATOM 2436 C CA . PRO A 1 321 ? 12.982 1.682 -91.277 1.00 42.72 321 PRO A CA 1
ATOM 2437 C C . PRO A 1 321 ? 14.436 1.880 -90.815 1.00 42.72 321 PRO A C 1
ATOM 2439 O O . PRO A 1 321 ? 14.785 2.922 -90.263 1.00 42.72 321 PRO A O 1
ATOM 2442 N N . VAL A 1 322 ? 15.283 0.879 -91.073 1.00 47.41 322 VAL A N 1
ATOM 2443 C CA . VAL A 1 322 ? 16.682 0.802 -90.625 1.00 47.41 322 VAL A CA 1
ATOM 2444 C C . VAL A 1 322 ? 17.557 1.764 -91.438 1.00 47.41 322 VAL A C 1
ATOM 2446 O O . VAL A 1 322 ? 17.784 1.540 -92.624 1.00 47.41 322 VAL A O 1
ATOM 2449 N N . SER A 1 323 ? 18.077 2.814 -90.801 1.00 57.91 323 SER A N 1
ATOM 2450 C CA . SER A 1 323 ? 19.222 3.576 -91.315 1.00 57.91 323 SER A CA 1
ATOM 2451 C C . SER A 1 323 ? 20.475 3.141 -90.555 1.00 57.91 323 SER A C 1
ATOM 2453 O O . SER A 1 323 ? 20.504 3.194 -89.322 1.00 57.91 323 SER A O 1
ATOM 2455 N N . VAL A 1 324 ? 21.483 2.647 -91.280 1.00 60.44 324 VAL A N 1
ATOM 2456 C CA . VAL A 1 324 ? 22.759 2.183 -90.714 1.00 60.44 324 VAL A CA 1
ATOM 2457 C C . VAL A 1 324 ? 23.609 3.402 -90.348 1.00 60.44 324 VAL A C 1
ATOM 2459 O O . VAL A 1 324 ? 23.910 4.228 -91.206 1.00 60.44 324 VAL A O 1
ATOM 2462 N N . LEU A 1 325 ? 23.995 3.515 -89.074 1.00 77.88 325 LEU A N 1
ATOM 2463 C CA . LEU A 1 325 ? 24.816 4.618 -88.565 1.00 77.88 325 LEU A CA 1
ATOM 2464 C C . LEU A 1 325 ? 26.315 4.397 -88.854 1.00 77.88 325 LEU A C 1
ATOM 2466 O O . LEU A 1 325 ? 26.810 3.283 -88.645 1.00 77.88 325 LEU A O 1
ATOM 2470 N N . PRO A 1 326 ? 27.074 5.432 -89.265 1.00 79.69 326 PRO A N 1
ATOM 2471 C CA . PRO A 1 326 ? 28.531 5.354 -89.362 1.00 79.69 326 PRO A CA 1
ATOM 2472 C C . PRO A 1 326 ? 29.197 5.387 -87.973 1.00 79.69 326 PRO A C 1
ATOM 2474 O O . PRO A 1 326 ? 28.596 5.820 -86.990 1.00 79.69 326 PRO A O 1
ATOM 2477 N N . ALA A 1 327 ? 30.448 4.925 -87.880 1.00 83.31 327 ALA A N 1
ATOM 2478 C CA . ALA A 1 327 ? 31.210 4.954 -86.629 1.00 83.31 327 ALA A CA 1
ATOM 2479 C C . ALA A 1 327 ? 31.549 6.402 -86.194 1.00 83.31 327 ALA A C 1
ATOM 2481 O O . ALA A 1 327 ? 31.863 7.227 -87.062 1.00 83.31 327 ALA A O 1
ATOM 2482 N N . PRO A 1 328 ? 31.526 6.717 -84.881 1.00 88.75 328 PRO A N 1
ATOM 2483 C CA . PRO A 1 328 ? 31.980 8.007 -84.355 1.00 88.75 328 PRO A CA 1
ATOM 2484 C C . PRO A 1 328 ? 33.433 8.323 -84.738 1.00 88.75 328 PRO A C 1
ATOM 2486 O O . PRO A 1 328 ? 34.282 7.431 -84.750 1.00 88.75 328 PRO A O 1
ATOM 2489 N N . LYS A 1 329 ? 33.716 9.595 -85.040 1.00 85.88 329 LYS A N 1
ATOM 2490 C CA . LYS A 1 329 ? 35.049 10.106 -85.412 1.00 85.88 329 LYS A CA 1
ATOM 2491 C C . LYS A 1 329 ? 35.566 11.095 -84.359 1.00 85.88 329 LYS A C 1
ATOM 2493 O O . LYS A 1 329 ? 34.787 11.568 -83.535 1.00 85.88 329 LYS A O 1
ATOM 2498 N N . ASN A 1 330 ? 36.867 11.401 -84.415 1.00 84.94 330 ASN A N 1
ATOM 2499 C CA . ASN A 1 330 ? 37.550 12.371 -83.545 1.00 84.94 330 ASN A CA 1
ATOM 2500 C C . ASN A 1 330 ? 37.391 12.072 -82.046 1.00 84.94 330 ASN A C 1
ATOM 2502 O O . ASN A 1 330 ? 37.084 12.958 -81.256 1.00 84.94 330 ASN A O 1
ATOM 2506 N N . ILE A 1 331 ? 37.579 10.805 -81.663 1.00 88.56 331 ILE A N 1
ATOM 2507 C CA . ILE A 1 331 ? 37.524 10.398 -80.258 1.00 88.56 331 ILE A CA 1
ATOM 2508 C C . ILE A 1 331 ? 38.842 10.803 -79.587 1.00 88.56 331 ILE A C 1
ATOM 2510 O O . ILE A 1 331 ? 39.877 10.199 -79.860 1.00 88.56 331 ILE A O 1
ATOM 2514 N N . SER A 1 332 ? 38.811 11.823 -78.731 1.00 86.25 332 SER A N 1
ATOM 2515 C CA . SER A 1 332 ? 39.986 12.354 -78.030 1.00 86.25 332 SER A CA 1
ATOM 2516 C C . SER A 1 332 ? 39.897 12.114 -76.528 1.00 86.25 332 SER A C 1
ATOM 2518 O O . SER A 1 332 ? 38.823 12.283 -75.945 1.00 86.25 332 SER A O 1
ATOM 2520 N N . LEU A 1 333 ? 41.030 11.784 -75.903 1.00 86.81 333 LEU A N 1
ATOM 2521 C CA . LEU A 1 333 ? 41.180 11.722 -74.451 1.00 86.81 333 LEU A CA 1
ATOM 2522 C C . LEU A 1 333 ? 42.037 12.892 -73.966 1.00 86.81 333 LEU A C 1
ATOM 2524 O O . LEU A 1 333 ? 43.129 13.121 -74.484 1.00 86.81 333 LEU A O 1
ATOM 2528 N N . THR A 1 334 ? 41.559 13.611 -72.958 1.00 83.00 334 THR A N 1
ATOM 2529 C CA . THR A 1 334 ? 42.330 14.633 -72.243 1.00 83.00 334 THR A CA 1
ATOM 2530 C C . THR A 1 334 ? 42.255 14.396 -70.741 1.00 83.00 334 THR A C 1
ATOM 2532 O O . THR A 1 334 ? 41.303 13.803 -70.239 1.00 83.00 334 THR A O 1
ATOM 2535 N N . GLU A 1 335 ? 43.271 14.847 -70.015 1.00 80.88 335 GLU A N 1
ATOM 2536 C CA . GLU A 1 335 ? 43.308 14.828 -68.553 1.00 80.88 335 GLU A CA 1
ATOM 2537 C C . GLU A 1 335 ? 43.131 16.254 -68.034 1.00 80.88 335 GLU A C 1
ATOM 2539 O O . GLU A 1 335 ? 43.726 17.199 -68.556 1.00 80.88 335 GLU A O 1
ATOM 2544 N N . THR A 1 336 ? 42.286 16.413 -67.021 1.00 75.69 336 THR A N 1
ATOM 2545 C CA . THR A 1 336 ? 42.185 17.650 -66.245 1.00 75.69 336 THR A CA 1
ATOM 2546 C C . THR A 1 336 ? 42.332 17.324 -64.774 1.00 75.69 336 THR A C 1
ATOM 2548 O O . THR A 1 336 ? 41.572 16.507 -64.246 1.00 75.69 336 THR A O 1
ATOM 2551 N N . ASP A 1 337 ? 43.258 18.008 -64.117 1.00 65.19 337 ASP A N 1
ATOM 2552 C CA . ASP A 1 337 ? 43.430 17.940 -62.673 1.00 65.19 337 ASP A CA 1
ATOM 2553 C C . ASP A 1 337 ? 42.514 18.961 -61.999 1.00 65.19 337 ASP A C 1
ATOM 2555 O O . ASP A 1 337 ? 42.562 20.154 -62.308 1.00 65.19 337 ASP A O 1
ATOM 2559 N N . HIS A 1 338 ? 41.679 18.504 -61.068 1.00 56.56 338 HIS A N 1
ATOM 2560 C CA . HIS A 1 338 ? 40.869 19.383 -60.228 1.00 56.56 338 HIS A CA 1
ATOM 2561 C C . HIS A 1 338 ? 41.249 19.190 -58.755 1.00 56.56 338 HIS A C 1
ATOM 2563 O O . HIS A 1 338 ? 41.428 18.063 -58.292 1.00 56.56 338 HIS A O 1
ATOM 2569 N N . ILE A 1 339 ? 41.403 20.297 -58.021 1.00 53.75 339 ILE A N 1
ATOM 2570 C CA . ILE A 1 339 ? 41.643 20.292 -56.574 1.00 53.75 339 ILE A CA 1
ATOM 2571 C C . ILE A 1 339 ? 40.289 20.435 -55.877 1.00 53.75 339 ILE A C 1
ATOM 2573 O O . ILE A 1 339 ? 39.749 21.536 -55.794 1.00 53.75 339 ILE A O 1
ATOM 2577 N N . GLU A 1 340 ? 39.759 19.340 -55.337 1.00 45.50 340 GLU A N 1
ATOM 2578 C CA . GLU A 1 340 ? 38.596 19.366 -54.445 1.00 45.50 340 GLU A CA 1
ATOM 2579 C C . GLU A 1 340 ? 39.040 19.003 -53.025 1.00 45.50 340 GLU A C 1
ATOM 2581 O O . GLU A 1 340 ? 39.679 17.978 -52.802 1.00 45.50 340 GLU A O 1
ATOM 2586 N N . GLN A 1 341 ? 38.722 19.867 -52.052 1.00 37.03 341 GLN A N 1
ATOM 2587 C CA . GLN A 1 341 ? 38.969 19.629 -50.619 1.00 37.03 341 GLN A CA 1
ATOM 2588 C C . GLN A 1 341 ? 40.425 19.230 -50.281 1.00 37.03 341 GLN A C 1
ATOM 2590 O O . GLN A 1 341 ? 40.668 18.407 -49.405 1.00 37.03 341 GLN A O 1
ATOM 2595 N N . GLY A 1 342 ? 41.405 19.817 -50.978 1.00 47.94 342 GLY A N 1
ATOM 2596 C CA . GLY A 1 342 ? 42.833 19.583 -50.723 1.00 47.94 342 GLY A CA 1
ATOM 2597 C C . GLY A 1 342 ? 43.421 18.312 -51.352 1.00 47.94 342 GLY A C 1
ATOM 2598 O O . GLY A 1 342 ? 44.593 18.027 -51.120 1.00 47.94 342 GLY A O 1
ATOM 2599 N N . LEU A 1 343 ? 42.660 17.573 -52.167 1.00 51.72 343 LEU A N 1
ATOM 2600 C CA . LEU A 1 343 ? 43.130 16.411 -52.932 1.00 51.72 343 LEU A CA 1
ATOM 2601 C C . LEU A 1 343 ? 43.147 16.726 -54.437 1.00 51.72 343 LEU A C 1
ATOM 2603 O O . LEU A 1 343 ? 42.177 17.259 -54.974 1.00 51.72 343 LEU A O 1
ATOM 2607 N N . THR A 1 344 ? 44.237 16.376 -55.131 1.00 53.91 344 THR A N 1
ATOM 2608 C CA . THR A 1 344 ? 44.316 16.414 -56.601 1.00 53.91 344 THR A CA 1
ATOM 2609 C C . THR A 1 344 ? 43.600 15.194 -57.183 1.00 53.91 344 THR A C 1
ATOM 2611 O O . THR A 1 344 ? 44.075 14.063 -57.057 1.00 53.91 344 THR A O 1
ATOM 2614 N N . VAL A 1 345 ? 42.442 15.410 -57.808 1.00 60.31 345 VAL A N 1
ATOM 2615 C CA . VAL A 1 345 ? 41.687 14.375 -58.523 1.00 60.31 345 VAL A CA 1
ATOM 2616 C C . VAL A 1 345 ? 41.960 14.527 -60.016 1.00 60.31 345 VAL A C 1
ATOM 2618 O O . VAL A 1 345 ? 41.463 15.450 -60.664 1.00 60.31 345 VAL A O 1
ATOM 2621 N N . ALA A 1 346 ? 42.748 13.603 -60.561 1.00 69.88 346 ALA A N 1
ATOM 2622 C CA . ALA A 1 346 ? 42.948 13.485 -61.997 1.00 69.88 346 ALA A CA 1
ATOM 2623 C C . ALA A 1 346 ? 41.672 12.934 -62.649 1.00 69.88 346 ALA A C 1
ATOM 2625 O O . ALA A 1 346 ? 41.153 11.885 -62.246 1.00 69.88 346 ALA A O 1
ATOM 2626 N N . THR A 1 347 ? 41.148 13.650 -63.642 1.00 79.00 347 THR A N 1
ATOM 2627 C CA . THR A 1 347 ? 39.936 13.277 -64.383 1.00 79.00 347 THR A CA 1
ATOM 2628 C C . THR A 1 347 ? 40.260 13.060 -65.849 1.00 79.00 347 THR A C 1
ATOM 2630 O O . THR A 1 347 ? 40.753 13.971 -66.512 1.00 79.00 347 THR A O 1
ATOM 2633 N N . MET A 1 348 ? 39.902 11.893 -66.380 1.00 86.31 348 MET A N 1
ATOM 2634 C CA . MET A 1 348 ? 39.911 11.643 -67.820 1.00 86.31 348 MET A CA 1
ATOM 2635 C C . MET A 1 348 ? 38.626 12.176 -68.450 1.00 86.31 348 MET A C 1
ATOM 2637 O O . MET A 1 348 ? 37.531 11.767 -68.066 1.00 86.31 348 MET A O 1
ATOM 2641 N N . ASN A 1 349 ? 38.757 13.021 -69.465 1.00 88.31 349 ASN A N 1
ATOM 2642 C CA . ASN A 1 349 ? 37.666 13.497 -70.302 1.00 88.31 349 ASN A CA 1
ATOM 2643 C C . ASN A 1 349 ? 37.792 12.867 -71.689 1.00 88.31 349 ASN A C 1
ATOM 2645 O O . ASN A 1 349 ? 38.787 13.067 -72.384 1.00 88.31 349 ASN A O 1
ATOM 2649 N N . ALA A 1 350 ? 36.775 12.116 -72.097 1.00 90.12 350 ALA A N 1
ATOM 2650 C CA . ALA A 1 350 ? 36.666 11.590 -73.450 1.00 90.12 350 ALA A CA 1
ATOM 2651 C C . ALA A 1 350 ? 35.589 12.361 -74.216 1.00 90.12 350 ALA A C 1
ATOM 2653 O O . ALA A 1 350 ? 34.492 12.562 -73.693 1.00 90.12 350 ALA A O 1
ATOM 2654 N N . SER A 1 351 ? 35.874 12.755 -75.455 1.00 90.88 351 SER A N 1
ATOM 2655 C CA . SER A 1 351 ? 34.936 13.468 -76.336 1.00 90.88 351 SER A CA 1
ATOM 2656 C C . SER A 1 351 ? 35.007 12.952 -77.767 1.00 90.88 351 SER A C 1
ATOM 2658 O O . SER A 1 351 ? 36.039 12.426 -78.170 1.00 90.88 351 SER A O 1
ATOM 2660 N N . TRP A 1 352 ? 33.921 13.089 -78.530 1.00 92.50 352 TRP A N 1
ATOM 2661 C CA . TRP A 1 352 ? 33.840 12.674 -79.938 1.00 92.50 352 TRP A CA 1
ATOM 2662 C C . TRP A 1 352 ? 32.855 13.528 -80.740 1.00 92.50 352 TRP A C 1
ATOM 2664 O O . TRP A 1 352 ? 32.005 14.214 -80.175 1.00 92.50 352 TRP A O 1
ATOM 2674 N N . ASP A 1 353 ? 32.921 13.450 -82.069 1.00 89.31 353 ASP A N 1
ATOM 2675 C CA . ASP A 1 353 ? 32.008 14.190 -82.941 1.00 89.31 353 ASP A CA 1
ATOM 2676 C C . ASP A 1 353 ? 30.597 13.591 -82.972 1.00 89.31 353 ASP A C 1
ATOM 2678 O O . ASP A 1 353 ? 30.391 12.373 -82.900 1.00 89.31 353 ASP A O 1
ATOM 2682 N N . ARG A 1 354 ? 29.598 14.458 -83.174 1.00 85.25 354 ARG A N 1
ATOM 2683 C CA . ARG A 1 354 ? 28.209 14.034 -83.366 1.00 85.25 354 ARG A CA 1
ATOM 2684 C C . ARG A 1 354 ? 28.053 13.240 -84.672 1.00 85.25 354 ARG A C 1
ATOM 2686 O O . ARG A 1 354 ? 28.289 13.758 -85.758 1.00 85.25 354 ARG A O 1
ATOM 2693 N N . VAL A 1 355 ? 27.557 12.011 -84.557 1.00 86.50 355 VAL A N 1
ATOM 2694 C CA . VAL A 1 355 ? 27.139 11.147 -85.668 1.00 86.50 355 VAL A CA 1
ATOM 2695 C C . VAL A 1 355 ? 25.716 11.504 -86.104 1.00 86.50 355 VAL A C 1
ATOM 2697 O O . VAL A 1 355 ? 24.801 11.576 -85.280 1.00 86.50 355 VAL A O 1
ATOM 2700 N N . ASP A 1 356 ? 25.518 11.727 -87.403 1.00 77.38 356 ASP A N 1
ATOM 2701 C CA . ASP A 1 356 ? 24.198 12.029 -87.960 1.00 77.38 356 ASP A CA 1
ATOM 2702 C C . ASP A 1 356 ? 23.252 10.819 -87.845 1.00 77.38 356 ASP A C 1
ATOM 2704 O O . ASP A 1 356 ? 23.650 9.679 -88.080 1.00 77.38 356 ASP A O 1
ATOM 2708 N N . GLY A 1 357 ? 22.011 11.059 -87.417 1.00 75.81 357 GLY A N 1
ATOM 2709 C CA . GLY A 1 357 ? 21.033 10.009 -87.089 1.00 75.81 357 GLY A CA 1
ATOM 2710 C C . GLY A 1 357 ? 21.210 9.314 -85.726 1.00 75.81 357 GLY A C 1
ATOM 2711 O O . GLY A 1 357 ? 20.358 8.508 -85.345 1.00 75.81 357 GLY A O 1
ATOM 2712 N N . ALA A 1 358 ? 22.267 9.618 -84.964 1.00 83.00 358 ALA A N 1
ATOM 2713 C CA . ALA A 1 358 ? 22.469 9.072 -83.621 1.00 83.00 358 ALA A CA 1
ATOM 2714 C C . ALA A 1 358 ? 21.639 9.823 -82.566 1.00 83.00 358 ALA A C 1
ATOM 2716 O O . ALA A 1 358 ? 21.645 11.056 -82.516 1.00 83.00 358 ALA A O 1
ATOM 2717 N N . ILE A 1 359 ? 20.959 9.080 -81.688 1.00 84.44 359 ILE A N 1
ATOM 2718 C CA . ILE A 1 359 ? 20.217 9.629 -80.535 1.00 84.44 359 ILE A CA 1
ATOM 2719 C C . ILE A 1 359 ? 20.999 9.405 -79.239 1.00 84.44 359 ILE A C 1
ATOM 2721 O O . ILE A 1 359 ? 20.912 10.204 -78.306 1.00 84.44 359 ILE A O 1
ATOM 2725 N N . ARG A 1 360 ? 21.772 8.318 -79.176 1.00 88.62 360 ARG A N 1
ATOM 2726 C CA . ARG A 1 360 ? 22.548 7.917 -78.002 1.00 88.62 360 ARG A CA 1
ATOM 2727 C C . ARG A 1 360 ? 23.911 7.374 -78.417 1.00 88.62 360 ARG A C 1
ATOM 2729 O O . ARG A 1 360 ? 24.088 6.924 -79.545 1.00 88.62 360 ARG A O 1
ATOM 2736 N N . TYR A 1 361 ? 24.853 7.378 -77.489 1.00 90.38 361 TYR A N 1
ATOM 2737 C CA . TYR A 1 361 ? 26.174 6.785 -77.628 1.00 90.38 361 TYR A CA 1
ATOM 2738 C C . TYR A 1 361 ? 26.398 5.782 -76.511 1.00 90.38 361 TYR A C 1
ATOM 2740 O O . TYR A 1 361 ? 26.067 6.032 -75.350 1.00 90.38 361 TYR A O 1
ATOM 2748 N N . GLN A 1 362 ? 26.989 4.653 -76.876 1.00 92.06 362 GLN A N 1
ATOM 2749 C CA . GLN A 1 362 ? 27.545 3.710 -75.927 1.00 92.06 362 GLN A CA 1
ATOM 2750 C C . GLN A 1 362 ? 29.062 3.812 -76.001 1.00 92.06 362 GLN A C 1
ATOM 2752 O O . GLN A 1 362 ? 29.652 3.548 -77.050 1.00 92.06 362 GLN A O 1
ATOM 2757 N N . ALA A 1 363 ? 29.675 4.186 -74.884 1.00 91.62 363 ALA A N 1
ATOM 2758 C CA . ALA A 1 363 ? 31.117 4.268 -74.747 1.00 91.62 363 ALA A CA 1
ATOM 2759 C C . ALA A 1 363 ? 31.628 3.187 -73.794 1.00 91.62 363 ALA A C 1
ATOM 2761 O O . ALA A 1 363 ? 30.933 2.755 -72.871 1.00 91.62 363 ALA A O 1
ATOM 2762 N N . GLN A 1 364 ? 32.853 2.747 -74.038 1.00 92.94 364 GLN A N 1
ATOM 2763 C CA . GLN A 1 364 ? 33.601 1.877 -73.150 1.00 92.94 364 GLN A CA 1
ATOM 2764 C C . GLN A 1 364 ? 35.024 2.392 -73.029 1.00 92.94 364 GLN A C 1
ATOM 2766 O O . GLN A 1 364 ? 35.568 2.951 -73.984 1.00 92.94 364 GLN A O 1
ATOM 2771 N N . TRP A 1 365 ? 35.631 2.157 -71.876 1.00 91.81 365 TRP A N 1
ATOM 2772 C CA . TRP A 1 365 ? 37.031 2.469 -71.640 1.00 91.81 365 TRP A CA 1
ATOM 2773 C C . TRP A 1 365 ? 37.731 1.298 -70.958 1.00 91.81 365 TRP A C 1
ATOM 2775 O O . TRP A 1 365 ? 37.079 0.459 -70.339 1.00 91.81 365 TRP A O 1
ATOM 2785 N N . ARG A 1 366 ? 39.049 1.217 -71.088 1.00 88.94 366 ARG A N 1
ATOM 2786 C CA . ARG A 1 366 ? 39.887 0.265 -70.348 1.00 88.94 366 ARG A CA 1
ATOM 2787 C C . ARG A 1 366 ? 41.239 0.894 -70.038 1.00 88.94 366 ARG A C 1
ATOM 2789 O O . ARG A 1 366 ? 41.653 1.828 -70.724 1.00 88.94 366 ARG A O 1
ATOM 2796 N N . LYS A 1 367 ? 41.924 0.348 -69.037 1.00 84.94 367 LYS A N 1
ATOM 2797 C CA . LYS A 1 367 ? 43.282 0.728 -68.632 1.00 84.94 367 LYS A CA 1
ATOM 2798 C C . LYS A 1 367 ? 44.234 -0.446 -68.850 1.00 84.94 367 LYS A C 1
ATOM 2800 O O . LYS A 1 367 ? 43.863 -1.575 -68.545 1.00 84.94 367 LYS A O 1
ATOM 2805 N N . ASP A 1 368 ? 45.430 -0.181 -69.374 1.00 81.38 368 ASP A N 1
ATOM 2806 C CA . ASP A 1 368 ? 46.543 -1.134 -69.536 1.00 81.38 368 ASP A CA 1
ATOM 2807 C C . ASP A 1 368 ? 46.123 -2.493 -70.135 1.00 81.38 368 ASP A C 1
ATOM 2809 O O . ASP A 1 368 ? 46.502 -3.555 -69.647 1.00 81.38 368 ASP A O 1
ATOM 2813 N N . ASN A 1 369 ? 45.311 -2.465 -71.199 1.00 79.38 369 ASN A N 1
ATOM 2814 C CA . ASN A 1 369 ? 44.748 -3.654 -71.860 1.00 79.38 369 ASN A CA 1
ATOM 2815 C C . ASN A 1 369 ? 43.853 -4.559 -70.985 1.00 79.38 369 ASN A C 1
ATOM 2817 O O . ASN A 1 369 ? 43.597 -5.700 -71.370 1.00 79.38 369 ASN A O 1
ATOM 2821 N N . GLY A 1 370 ? 43.335 -4.060 -69.861 1.00 76.50 370 GLY A N 1
ATOM 2822 C CA . GLY A 1 370 ? 42.343 -4.753 -69.039 1.00 76.50 370 GLY A CA 1
ATOM 2823 C C . GLY A 1 370 ? 40.961 -4.882 -69.695 1.00 76.50 370 GLY A C 1
ATOM 2824 O O . GLY A 1 370 ? 40.762 -4.576 -70.878 1.00 76.50 370 GLY A O 1
ATOM 2825 N N . ASP A 1 371 ? 39.985 -5.327 -68.906 1.00 82.56 371 ASP A N 1
ATOM 2826 C CA . ASP A 1 371 ? 38.605 -5.495 -69.362 1.00 82.56 371 ASP A CA 1
ATOM 2827 C C . ASP A 1 371 ? 37.944 -4.158 -69.731 1.00 82.56 371 ASP A C 1
ATOM 2829 O O . ASP A 1 371 ? 38.211 -3.109 -69.142 1.00 82.56 371 ASP A O 1
ATOM 2833 N N . TRP A 1 372 ? 37.047 -4.197 -70.721 1.00 85.19 372 TRP A N 1
ATOM 2834 C CA . TRP A 1 372 ? 36.279 -3.025 -71.142 1.00 85.19 372 TRP A CA 1
ATOM 2835 C C . TRP A 1 372 ? 35.183 -2.689 -70.129 1.00 85.19 372 TRP A C 1
ATOM 2837 O O . TRP A 1 372 ? 34.245 -3.461 -69.927 1.00 85.19 372 TRP A O 1
ATOM 2847 N N . ILE A 1 373 ? 35.256 -1.489 -69.562 1.00 88.31 373 ILE A N 1
ATOM 2848 C CA . ILE A 1 373 ? 34.289 -0.938 -68.616 1.00 88.31 373 ILE A CA 1
ATOM 2849 C C . ILE A 1 373 ? 33.239 -0.130 -69.384 1.00 88.31 373 ILE A C 1
ATOM 2851 O O . ILE A 1 373 ? 33.567 0.742 -70.189 1.00 88.31 373 ILE A O 1
ATOM 2855 N N . ASN A 1 374 ? 31.960 -0.422 -69.136 1.00 88.56 374 ASN A N 1
ATOM 2856 C CA . ASN A 1 374 ? 30.832 0.259 -69.774 1.00 88.56 374 ASN A CA 1
ATOM 2857 C C . ASN A 1 374 ? 30.561 1.629 -69.148 1.00 88.56 374 ASN A C 1
ATOM 2859 O O . ASN A 1 374 ? 30.373 1.738 -67.939 1.00 88.56 374 ASN A O 1
ATOM 2863 N N . VAL A 1 375 ? 30.430 2.649 -69.993 1.00 89.19 375 VAL A N 1
ATOM 2864 C CA . VAL A 1 375 ? 29.872 3.950 -69.613 1.00 89.19 375 VAL A CA 1
ATOM 2865 C C . VAL A 1 375 ? 28.353 3.909 -69.815 1.00 89.19 375 VAL A C 1
ATOM 2867 O O . VAL A 1 375 ? 27.894 3.327 -70.808 1.00 89.19 375 VAL A O 1
ATOM 2870 N N . PRO A 1 376 ? 27.550 4.516 -68.920 1.00 87.94 376 PRO A N 1
ATOM 2871 C CA . PRO A 1 376 ? 26.114 4.649 -69.125 1.00 87.94 376 PRO A CA 1
ATOM 2872 C C . PRO A 1 376 ? 25.787 5.256 -70.492 1.00 87.94 376 PRO A C 1
ATOM 2874 O O . PRO A 1 376 ? 26.353 6.275 -70.891 1.00 87.94 376 PRO A O 1
ATOM 2877 N N . VAL A 1 377 ? 24.857 4.626 -71.210 1.00 87.88 377 VAL A N 1
ATOM 2878 C CA . VAL A 1 377 ? 24.428 5.089 -72.532 1.00 87.88 377 VAL A CA 1
ATOM 2879 C C . VAL A 1 377 ? 23.798 6.475 -72.404 1.00 87.88 377 VAL A C 1
ATOM 2881 O O . VAL A 1 377 ? 22.823 6.658 -71.675 1.00 87.88 377 VAL A O 1
ATOM 2884 N N . SER A 1 378 ? 24.335 7.450 -73.133 1.00 87.00 378 SER A N 1
ATOM 2885 C CA . SER A 1 378 ? 23.943 8.859 -73.023 1.00 87.00 378 SER A CA 1
ATOM 2886 C C . SER A 1 378 ? 23.875 9.527 -74.395 1.00 87.00 378 SER A C 1
ATOM 2888 O O . SER A 1 378 ? 24.501 9.073 -75.346 1.00 87.00 378 SER A O 1
ATOM 2890 N N . SER A 1 379 ? 23.113 10.613 -74.523 1.00 85.19 379 SER A N 1
ATOM 2891 C CA . SER A 1 379 ? 23.120 11.476 -75.717 1.00 85.19 379 SER A CA 1
ATOM 2892 C C . SER A 1 379 ? 24.288 12.477 -75.726 1.00 85.19 379 SER A C 1
ATOM 2894 O O . SER A 1 379 ? 24.470 13.211 -76.701 1.00 85.19 379 SER A O 1
ATOM 2896 N N . ALA A 1 380 ? 25.069 12.530 -74.641 1.00 84.62 380 ALA A N 1
ATOM 2897 C CA . ALA A 1 380 ? 26.267 13.355 -74.541 1.00 84.62 380 ALA A CA 1
ATOM 2898 C C . ALA A 1 380 ? 27.350 12.896 -75.534 1.00 84.62 380 ALA A C 1
ATOM 2900 O O . ALA A 1 380 ? 27.518 11.702 -75.776 1.00 84.62 380 ALA A O 1
ATOM 2901 N N . GLN A 1 381 ? 28.095 13.853 -76.094 1.00 87.75 381 GLN A N 1
ATOM 2902 C CA . GLN A 1 381 ? 29.223 13.612 -77.011 1.00 87.75 381 GLN A CA 1
ATOM 2903 C C . GLN A 1 381 ? 30.559 13.458 -76.264 1.00 87.75 381 GLN A C 1
ATOM 2905 O O . GLN A 1 381 ? 31.615 13.895 -76.717 1.00 87.75 381 GLN A O 1
ATOM 2910 N N . GLY A 1 382 ? 30.488 12.879 -75.071 1.00 88.31 382 GLY A N 1
ATOM 2911 C CA . GLY A 1 382 ? 31.619 12.702 -74.184 1.00 88.31 382 GLY A CA 1
ATOM 2912 C C . GLY A 1 382 ? 31.202 12.149 -72.829 1.00 88.31 382 GLY A C 1
ATOM 2913 O O . GLY A 1 382 ? 30.016 12.122 -72.489 1.00 88.31 382 GLY A O 1
ATOM 2914 N N . PHE A 1 383 ? 32.187 11.710 -72.057 1.00 90.12 383 PHE A N 1
ATOM 2915 C CA . PHE A 1 383 ? 32.028 11.336 -70.655 1.00 90.12 383 PHE A CA 1
ATOM 2916 C C . PHE A 1 383 ? 33.297 11.674 -69.881 1.00 90.12 383 PHE A C 1
ATOM 2918 O O . PHE A 1 383 ? 34.373 11.835 -70.459 1.00 90.12 383 PHE A O 1
ATOM 2925 N N . THR A 1 384 ? 33.158 11.762 -68.564 1.00 87.75 384 THR A N 1
ATOM 2926 C CA . THR A 1 384 ? 34.274 12.005 -67.657 1.00 87.75 384 THR A CA 1
ATOM 2927 C C . THR A 1 384 ? 34.421 10.827 -66.699 1.00 87.75 384 THR A C 1
ATOM 2929 O O . THR A 1 384 ? 33.430 10.245 -66.252 1.00 87.75 384 THR A O 1
ATOM 2932 N N . VAL A 1 385 ? 35.664 10.439 -66.414 1.00 82.69 385 VAL A N 1
ATOM 2933 C CA . VAL A 1 385 ? 36.020 9.427 -65.412 1.00 82.69 385 VAL A CA 1
ATOM 2934 C C . VAL A 1 385 ? 36.910 10.108 -64.389 1.00 82.69 385 VAL A C 1
ATOM 2936 O O . VAL A 1 385 ? 38.039 10.489 -64.685 1.00 82.69 385 VAL A O 1
ATOM 2939 N N . GLN A 1 386 ? 36.357 10.305 -63.199 1.00 78.06 386 GLN A N 1
ATOM 2940 C CA . GLN A 1 386 ? 37.036 10.927 -62.067 1.00 78.06 386 GLN A CA 1
ATOM 2941 C C . GLN A 1 386 ? 37.946 9.904 -61.375 1.00 78.06 386 GLN A C 1
ATOM 2943 O O . GLN A 1 386 ? 37.589 8.729 -61.287 1.00 78.06 386 GLN A O 1
ATOM 2948 N N . GLY A 1 387 ? 39.083 10.352 -60.840 1.00 68.56 387 GLY A N 1
ATOM 2949 C CA . GLY A 1 387 ? 39.967 9.516 -60.021 1.00 68.56 387 GLY A CA 1
ATOM 2950 C C . GLY A 1 387 ? 40.768 8.491 -60.822 1.00 68.56 387 GLY A C 1
ATOM 2951 O O . GLY A 1 387 ? 40.928 7.351 -60.386 1.00 68.56 387 GLY A O 1
ATOM 2952 N N . ILE A 1 388 ? 41.256 8.875 -62.002 1.00 75.56 388 ILE A N 1
ATOM 2953 C CA . ILE A 1 388 ? 42.105 8.002 -62.816 1.00 75.56 388 ILE A CA 1
ATOM 2954 C C . ILE A 1 388 ? 43.509 7.844 -62.207 1.00 75.56 388 ILE A C 1
ATOM 2956 O O . ILE A 1 388 ? 44.063 8.768 -61.613 1.00 75.56 388 ILE A O 1
ATOM 2960 N N . TYR A 1 389 ? 44.094 6.655 -62.363 1.00 71.44 389 TYR A N 1
ATOM 2961 C CA . TYR A 1 389 ? 45.467 6.331 -61.947 1.00 71.44 389 TYR A CA 1
ATOM 2962 C C . TYR A 1 389 ? 46.419 6.344 -63.143 1.00 71.44 389 TYR A C 1
ATOM 2964 O O . TYR A 1 389 ? 45.981 6.191 -64.284 1.00 71.44 389 TYR A O 1
ATOM 2972 N N . THR A 1 390 ? 47.721 6.455 -62.884 1.00 76.31 390 THR A N 1
ATOM 2973 C CA . THR A 1 390 ? 48.745 6.432 -63.940 1.00 76.31 390 THR A CA 1
ATOM 2974 C C . THR A 1 390 ? 48.642 5.178 -64.822 1.00 76.31 390 THR A C 1
ATOM 2976 O O . THR A 1 390 ? 48.527 4.060 -64.303 1.00 76.31 390 THR A O 1
ATOM 2979 N N . GLY A 1 391 ? 48.619 5.335 -66.150 1.00 78.56 391 GLY A N 1
ATOM 2980 C CA . GLY A 1 391 ? 48.550 4.213 -67.098 1.00 78.56 391 GLY A CA 1
ATOM 2981 C C . GLY A 1 391 ? 48.067 4.586 -68.502 1.00 78.56 391 GLY A C 1
ATOM 2982 O O . GLY A 1 391 ? 47.761 5.744 -68.783 1.00 78.56 391 GLY A O 1
ATOM 2983 N N . SER A 1 392 ? 47.993 3.593 -69.391 1.00 86.06 392 SER A N 1
ATOM 2984 C CA . SER A 1 392 ? 47.514 3.765 -70.772 1.00 86.06 392 SER A CA 1
ATOM 2985 C C . SER A 1 392 ? 46.011 3.509 -70.864 1.00 86.06 392 SER A C 1
ATOM 2987 O O . SER A 1 392 ? 45.544 2.439 -70.470 1.00 86.06 392 SER A O 1
ATOM 2989 N N . TYR A 1 393 ? 45.258 4.469 -71.397 1.00 88.62 393 TYR A N 1
ATOM 2990 C CA . TYR A 1 393 ? 43.803 4.404 -71.519 1.00 88.62 393 TYR A CA 1
ATOM 2991 C C . TYR A 1 393 ? 43.376 4.259 -72.978 1.00 88.62 393 TYR A C 1
ATOM 2993 O O . TYR A 1 393 ? 43.820 5.013 -73.845 1.00 88.62 393 TYR A O 1
ATOM 3001 N N . ASP A 1 394 ? 42.462 3.318 -73.218 1.00 90.38 394 ASP A N 1
ATOM 3002 C CA . ASP A 1 394 ? 41.773 3.152 -74.498 1.00 90.38 394 ASP A CA 1
ATOM 3003 C C . ASP A 1 394 ? 40.290 3.459 -74.325 1.00 90.38 394 ASP A C 1
ATOM 3005 O O . ASP A 1 394 ? 39.654 2.973 -73.385 1.00 90.38 394 ASP A O 1
ATOM 3009 N N . VAL A 1 395 ? 39.712 4.196 -75.274 1.00 92.25 395 VAL A N 1
ATOM 3010 C CA . VAL A 1 395 ? 38.271 4.466 -75.338 1.00 92.25 395 VAL A CA 1
ATOM 3011 C C . VAL A 1 395 ? 37.732 4.032 -76.691 1.00 92.25 395 VAL A C 1
ATOM 3013 O O . VAL A 1 395 ? 38.315 4.319 -77.736 1.00 92.25 395 VAL A O 1
ATOM 3016 N N . ARG A 1 396 ? 36.580 3.359 -76.680 1.00 92.81 396 ARG A N 1
ATOM 3017 C CA . ARG A 1 396 ? 35.807 3.072 -77.889 1.00 92.81 396 ARG A CA 1
ATOM 3018 C C . ARG A 1 396 ? 34.364 3.505 -77.725 1.00 92.81 396 ARG A C 1
ATOM 3020 O O . ARG A 1 396 ? 33.779 3.363 -76.653 1.00 92.81 396 ARG A O 1
ATOM 3027 N N . VAL A 1 397 ? 33.778 4.014 -78.800 1.00 92.00 397 VAL A N 1
ATOM 3028 C CA . VAL A 1 397 ? 32.422 4.568 -78.797 1.00 92.00 397 VAL A CA 1
ATOM 3029 C C . VAL A 1 397 ? 31.662 4.087 -80.021 1.00 92.00 397 VAL A C 1
ATOM 3031 O O . VAL A 1 397 ? 32.208 4.026 -81.119 1.00 92.00 397 VAL A O 1
ATOM 3034 N N . ARG A 1 398 ? 30.385 3.755 -79.849 1.00 91.50 398 ARG A N 1
ATOM 3035 C CA . ARG A 1 398 ? 29.458 3.477 -80.950 1.00 91.50 398 ARG A CA 1
ATOM 3036 C C . ARG A 1 398 ? 28.177 4.283 -80.793 1.00 91.50 398 ARG A C 1
ATOM 3038 O O . ARG A 1 398 ? 27.735 4.552 -79.676 1.00 91.50 398 ARG A O 1
ATOM 3045 N N . ALA A 1 399 ? 27.589 4.664 -81.916 1.00 88.88 399 ALA A N 1
ATOM 3046 C CA . ALA A 1 399 ? 26.339 5.403 -81.971 1.00 88.88 399 ALA A CA 1
ATOM 3047 C C . ALA A 1 399 ? 25.136 4.448 -81.999 1.00 88.88 399 ALA A C 1
ATOM 3049 O O . ALA A 1 399 ? 25.221 3.360 -82.567 1.00 88.88 399 ALA A O 1
ATOM 3050 N N . LEU A 1 400 ? 24.022 4.869 -81.403 1.00 88.25 400 LEU A N 1
ATOM 3051 C CA . LEU A 1 400 ? 22.742 4.162 -81.346 1.00 88.25 400 LEU A CA 1
ATOM 3052 C C . LEU A 1 400 ? 21.638 5.073 -81.902 1.00 88.25 400 LEU A C 1
ATOM 3054 O O . LEU A 1 400 ? 21.556 6.258 -81.549 1.00 88.25 400 LEU A O 1
ATOM 3058 N N . ASN A 1 401 ? 20.786 4.528 -82.771 1.00 80.62 401 ASN A N 1
ATOM 3059 C CA . ASN A 1 401 ? 19.600 5.221 -83.285 1.00 80.62 401 ASN A CA 1
ATOM 3060 C C . ASN A 1 401 ? 18.373 4.988 -82.374 1.00 80.62 401 ASN A C 1
ATOM 3062 O O . ASN A 1 401 ? 18.487 4.405 -81.298 1.00 80.62 401 ASN A O 1
ATOM 3066 N N . ALA A 1 402 ? 17.191 5.460 -82.786 1.00 72.50 402 ALA A N 1
ATOM 3067 C CA . ALA A 1 402 ? 15.935 5.300 -82.037 1.00 72.50 402 ALA A CA 1
ATOM 3068 C C . ALA A 1 402 ? 15.517 3.838 -81.790 1.00 72.50 402 ALA A C 1
ATOM 3070 O O . ALA A 1 402 ? 14.678 3.596 -80.927 1.00 72.50 402 ALA A O 1
ATOM 3071 N N . GLN A 1 403 ? 16.063 2.890 -82.554 1.00 68.69 403 GLN A N 1
ATOM 3072 C CA . GLN A 1 403 ? 15.722 1.467 -82.535 1.00 68.69 403 GLN A CA 1
ATOM 3073 C C . GLN A 1 403 ? 16.853 0.605 -81.939 1.00 68.69 403 GLN A C 1
ATOM 3075 O O . GLN A 1 403 ? 16.890 -0.597 -82.186 1.00 68.69 403 GLN A O 1
ATOM 3080 N N . ASP A 1 404 ? 17.798 1.216 -81.211 1.00 72.50 404 ASP A N 1
ATOM 3081 C CA . ASP A 1 404 ? 18.987 0.578 -80.615 1.00 72.50 404 ASP A CA 1
ATOM 3082 C C . ASP A 1 404 ? 19.925 -0.131 -81.615 1.00 72.50 404 ASP A C 1
ATOM 3084 O O . ASP A 1 404 ? 20.812 -0.896 -81.228 1.00 72.50 404 ASP A O 1
ATOM 3088 N N . SER A 1 405 ? 19.803 0.156 -82.915 1.00 76.19 405 SER A N 1
ATOM 3089 C CA . SER A 1 405 ? 20.760 -0.338 -83.905 1.00 76.19 405 SER A CA 1
ATOM 3090 C C . SER A 1 405 ? 22.083 0.406 -83.746 1.00 76.19 405 SER A C 1
ATOM 3092 O O . SER A 1 405 ? 22.136 1.635 -83.852 1.00 76.19 405 SER A O 1
ATOM 3094 N N . SER A 1 406 ? 23.158 -0.347 -83.507 1.00 84.31 406 SER A N 1
ATOM 3095 C CA . SER A 1 406 ? 24.481 0.213 -83.240 1.00 84.31 406 SER A CA 1
ATOM 3096 C C . SER A 1 406 ? 25.332 0.374 -84.494 1.00 84.31 406 SER A C 1
ATOM 3098 O O . SER A 1 406 ? 25.386 -0.534 -85.323 1.00 84.31 406 SER A O 1
ATOM 3100 N N . SER A 1 407 ? 26.082 1.471 -84.581 1.00 85.88 407 SER A N 1
ATOM 3101 C CA . SER A 1 407 ? 27.209 1.583 -85.511 1.00 85.88 407 SER A CA 1
ATOM 3102 C C . SER A 1 407 ? 28.331 0.587 -85.156 1.00 85.88 407 SER A C 1
ATOM 3104 O O . SER A 1 407 ? 28.382 0.081 -84.026 1.00 85.88 407 SER A O 1
ATOM 3106 N N . PRO A 1 408 ? 29.305 0.359 -86.057 1.00 85.00 408 PRO A N 1
ATOM 3107 C CA . PRO A 1 408 ? 30.617 -0.157 -85.669 1.00 85.00 408 PRO A CA 1
ATOM 3108 C C . PRO A 1 408 ? 31.273 0.730 -84.594 1.00 85.00 408 PRO A C 1
ATOM 3110 O O . PRO A 1 408 ? 30.934 1.912 -84.461 1.00 85.00 408 PRO A O 1
ATOM 3113 N N . TRP A 1 409 ? 32.214 0.166 -83.834 1.00 89.19 409 TRP A N 1
ATOM 3114 C CA . TRP A 1 409 ? 32.995 0.907 -82.841 1.00 89.19 409 TRP A CA 1
ATOM 3115 C C . TRP A 1 409 ? 33.981 1.861 -83.525 1.00 89.19 409 TRP A C 1
ATOM 3117 O O . TRP A 1 409 ? 34.778 1.434 -84.357 1.00 89.19 409 TRP A O 1
ATOM 3127 N N . GLY A 1 410 ? 33.946 3.135 -83.143 1.00 87.88 410 GLY A N 1
ATOM 3128 C CA . GLY A 1 410 ? 35.069 4.050 -83.308 1.00 87.88 410 GLY A CA 1
ATOM 3129 C C . GLY A 1 410 ? 36.037 3.866 -82.142 1.00 87.88 410 GLY A C 1
ATOM 3130 O O . GLY A 1 410 ? 35.600 3.678 -81.005 1.00 87.88 410 GLY A O 1
ATOM 3131 N N . TYR A 1 411 ? 37.334 3.906 -82.422 1.00 88.88 411 TYR A N 1
ATOM 3132 C CA . TYR A 1 411 ? 38.394 3.771 -81.426 1.00 88.88 411 TYR A CA 1
ATOM 3133 C C . TYR A 1 411 ? 39.167 5.083 -81.329 1.00 88.88 411 TYR A C 1
ATOM 3135 O O . TYR A 1 411 ? 39.430 5.715 -82.352 1.00 88.88 411 TYR A O 1
ATOM 3143 N N . ALA A 1 412 ? 39.492 5.490 -80.106 1.00 88.88 412 ALA A N 1
ATOM 3144 C CA . ALA A 1 412 ? 40.480 6.526 -79.854 1.00 88.88 412 ALA A CA 1
ATOM 3145 C C . ALA A 1 412 ? 41.899 5.949 -79.946 1.00 88.88 412 ALA A C 1
ATOM 3147 O O . ALA A 1 412 ? 42.086 4.740 -79.781 1.00 88.88 412 ALA A O 1
ATOM 3148 N N . ASP A 1 413 ? 42.888 6.820 -80.135 1.00 85.00 413 ASP A N 1
ATOM 3149 C CA . ASP A 1 413 ? 44.290 6.451 -79.957 1.00 85.00 413 ASP A CA 1
ATOM 3150 C C . ASP A 1 413 ? 44.588 6.194 -78.469 1.00 85.00 413 ASP A C 1
ATOM 3152 O O . ASP A 1 413 ? 44.136 6.936 -77.588 1.00 85.00 413 ASP A O 1
ATOM 3156 N N . THR A 1 414 ? 45.361 5.143 -78.182 1.00 85.38 414 THR A N 1
ATOM 3157 C CA . THR A 1 414 ? 45.817 4.824 -76.823 1.00 85.38 414 THR A CA 1
ATOM 3158 C C . THR A 1 414 ? 46.572 6.014 -76.242 1.00 85.38 414 THR A C 1
ATOM 3160 O O . THR A 1 414 ? 47.609 6.416 -76.771 1.00 85.38 414 THR A O 1
ATOM 3163 N N . THR A 1 415 ? 46.070 6.572 -75.140 1.00 85.38 415 THR A N 1
ATOM 3164 C CA . THR A 1 415 ? 46.635 7.779 -74.523 1.00 85.38 415 THR A CA 1
ATOM 3165 C C . THR A 1 415 ? 47.159 7.461 -73.126 1.00 85.38 415 THR A C 1
ATOM 3167 O O . THR A 1 415 ? 46.444 6.886 -72.306 1.00 85.38 415 THR A O 1
ATOM 3170 N N . TYR A 1 416 ? 48.412 7.824 -72.843 1.00 80.94 416 TYR A N 1
ATOM 3171 C CA . TYR A 1 416 ? 48.997 7.691 -71.506 1.00 80.94 416 TYR A CA 1
ATOM 3172 C C . TYR A 1 416 ? 48.563 8.868 -70.628 1.00 80.94 416 TYR A C 1
ATOM 3174 O O . TYR A 1 416 ? 48.822 10.015 -70.991 1.00 80.94 416 TYR A O 1
ATOM 3182 N N . LEU A 1 417 ? 47.927 8.587 -69.488 1.00 81.88 417 LEU A N 1
ATOM 3183 C CA . LEU A 1 417 ? 47.457 9.596 -68.530 1.00 81.88 417 LEU A CA 1
ATOM 3184 C C . LEU A 1 417 ? 48.205 9.445 -67.202 1.00 81.88 417 LEU A C 1
ATOM 3186 O O . LEU A 1 417 ? 48.506 8.327 -66.767 1.00 81.88 417 LEU A O 1
ATOM 3190 N N . THR A 1 418 ? 48.540 10.569 -66.571 1.00 65.12 418 THR A N 1
ATOM 3191 C CA . THR A 1 418 ? 49.447 10.602 -65.416 1.00 65.12 418 THR A CA 1
ATOM 3192 C C . THR A 1 418 ? 48.783 10.185 -64.107 1.00 65.12 418 THR A C 1
ATOM 3194 O O . THR A 1 418 ? 49.426 9.441 -63.370 1.00 65.12 418 THR A O 1
ATOM 3197 N N . GLY A 1 419 ? 47.514 10.535 -63.861 1.00 65.31 419 GLY A N 1
ATOM 3198 C CA . GLY A 1 419 ? 46.678 10.034 -62.760 1.00 65.31 419 GLY A CA 1
ATOM 3199 C C . GLY A 1 419 ? 47.227 10.200 -61.326 1.00 65.31 419 GLY A C 1
ATOM 3200 O O . GLY A 1 419 ? 48.310 10.736 -61.099 1.00 65.31 419 GLY A O 1
ATOM 3201 N N . LYS A 1 420 ? 46.495 9.691 -60.317 1.00 62.88 420 LYS A N 1
ATOM 3202 C CA . LYS A 1 420 ? 46.978 9.575 -58.917 1.00 62.88 420 LYS A CA 1
ATOM 3203 C C . LYS A 1 420 ? 47.944 8.384 -58.773 1.00 62.88 420 LYS A C 1
ATOM 3205 O O . LYS A 1 420 ? 47.766 7.356 -59.427 1.00 62.88 420 LYS A O 1
ATOM 3210 N N . ASN A 1 421 ? 48.955 8.499 -57.904 1.00 54.78 421 ASN A N 1
ATOM 3211 C CA . ASN A 1 421 ? 49.954 7.453 -57.645 1.00 54.78 421 ASN A CA 1
ATOM 3212 C C . ASN A 1 421 ? 49.989 7.092 -56.140 1.00 54.78 421 ASN A C 1
ATOM 3214 O O . ASN A 1 421 ? 50.183 7.987 -55.320 1.00 54.78 421 ASN A O 1
ATOM 3218 N N . GLY A 1 422 ? 49.805 5.812 -55.769 1.00 62.06 422 GLY A N 1
ATOM 3219 C CA . GLY A 1 422 ? 49.973 5.311 -54.387 1.00 62.06 422 GLY A CA 1
ATOM 3220 C C . GLY A 1 422 ? 48.989 4.209 -53.949 1.00 62.06 422 GLY A C 1
ATOM 3221 O O . GLY A 1 422 ? 47.831 4.211 -54.360 1.00 62.06 422 GLY A O 1
ATOM 3222 N N . ARG A 1 423 ? 49.457 3.265 -53.112 1.00 68.94 423 ARG A N 1
ATOM 3223 C CA . ARG A 1 423 ? 48.609 2.322 -52.344 1.00 68.94 423 ARG A CA 1
ATOM 3224 C C . ARG A 1 423 ? 47.988 3.053 -51.138 1.00 68.94 423 ARG A C 1
ATOM 3226 O O . ARG A 1 423 ? 48.597 4.025 -50.687 1.00 68.94 423 ARG A O 1
ATOM 3233 N N . PRO A 1 424 ? 46.842 2.603 -50.588 1.00 80.50 424 PRO A N 1
ATOM 3234 C CA . PRO A 1 424 ? 46.283 3.185 -49.365 1.00 80.50 424 PRO A CA 1
ATOM 3235 C C . PRO A 1 424 ? 47.295 3.148 -48.216 1.00 80.50 424 PRO A C 1
ATOM 3237 O O . PRO A 1 424 ? 48.082 2.204 -48.115 1.00 80.50 424 PRO A O 1
ATOM 3240 N N . GLY A 1 425 ? 47.272 4.163 -47.351 1.00 83.81 425 GLY A N 1
ATOM 3241 C CA . GLY A 1 425 ? 48.127 4.200 -46.164 1.00 83.81 425 GLY A CA 1
ATOM 3242 C C . GLY A 1 425 ? 47.802 3.090 -45.154 1.00 83.81 425 GLY A C 1
ATOM 3243 O O . GLY A 1 425 ? 46.780 2.410 -45.244 1.00 83.81 425 GLY A O 1
ATOM 3244 N N . THR A 1 426 ? 48.665 2.922 -44.155 1.00 91.38 426 THR A N 1
ATOM 3245 C CA . THR A 1 426 ? 48.457 1.970 -43.051 1.00 91.38 426 THR A CA 1
ATOM 3246 C C . THR A 1 426 ? 47.728 2.660 -41.894 1.00 91.38 426 THR A C 1
ATOM 3248 O O . THR A 1 426 ? 48.119 3.783 -41.547 1.00 91.38 426 THR A O 1
ATOM 3251 N N . PRO A 1 427 ? 46.707 2.034 -41.266 1.00 94.88 427 PRO A N 1
ATOM 3252 C CA . PRO A 1 427 ? 46.088 2.572 -40.056 1.00 94.88 427 PRO A CA 1
ATOM 3253 C C . PRO A 1 427 ? 47.145 2.885 -38.993 1.00 94.88 427 PRO A C 1
ATOM 3255 O O . PRO A 1 427 ? 48.124 2.157 -38.842 1.00 94.88 427 PRO A O 1
ATOM 3258 N N . GLN A 1 428 ? 46.956 3.970 -38.256 1.00 94.38 428 GLN A N 1
ATOM 3259 C CA . GLN A 1 428 ? 47.881 4.432 -37.226 1.00 94.38 428 GLN A CA 1
ATOM 3260 C C . GLN A 1 428 ? 47.311 4.146 -35.839 1.00 94.38 428 GLN A C 1
ATOM 3262 O O . GLN A 1 428 ? 46.096 4.068 -35.679 1.00 94.38 428 GLN A O 1
ATOM 3267 N N . ALA A 1 429 ? 48.182 4.012 -34.838 1.00 94.31 429 ALA A N 1
ATOM 3268 C CA . ALA A 1 429 ? 47.788 3.869 -33.433 1.00 94.31 429 ALA A CA 1
ATOM 3269 C C . ALA A 1 429 ? 46.709 2.789 -33.185 1.00 94.31 429 ALA A C 1
ATOM 3271 O O . ALA A 1 429 ? 45.757 3.030 -32.448 1.00 94.31 429 ALA A O 1
ATOM 3272 N N . LEU A 1 430 ? 46.837 1.615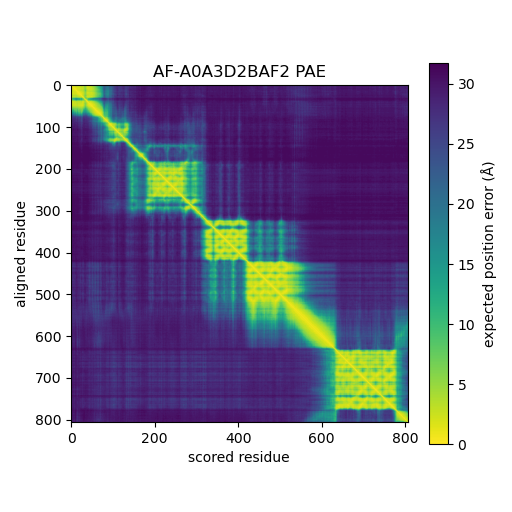 -33.820 1.00 97.12 430 LEU A N 1
ATOM 3273 C CA . LEU A 1 430 ? 45.930 0.498 -33.554 1.00 97.12 430 LEU A CA 1
ATOM 3274 C C . LEU A 1 430 ? 46.130 0.008 -32.113 1.00 97.12 430 LEU A C 1
ATOM 3276 O O . LEU A 1 430 ? 47.210 -0.471 -31.770 1.00 97.12 430 LEU A O 1
ATOM 3280 N N . THR A 1 431 ? 45.085 0.083 -31.297 1.00 97.38 431 THR A N 1
ATOM 3281 C CA . THR A 1 431 ? 45.064 -0.450 -29.931 1.00 97.38 431 THR A CA 1
ATOM 3282 C C . THR A 1 431 ? 43.846 -1.337 -29.715 1.00 97.38 431 THR A C 1
ATOM 3284 O O . THR A 1 431 ? 42.840 -1.214 -30.419 1.00 97.38 431 THR A O 1
ATOM 3287 N N . ALA A 1 432 ? 43.948 -2.242 -28.744 1.00 97.25 432 ALA A N 1
ATOM 3288 C CA . ALA A 1 432 ? 42.843 -3.050 -28.254 1.00 97.25 432 ALA A CA 1
ATOM 3289 C C . ALA A 1 432 ? 42.833 -3.009 -26.717 1.00 97.25 432 ALA A C 1
ATOM 3291 O O . ALA A 1 432 ? 43.903 -3.012 -26.109 1.00 97.25 432 ALA A O 1
ATOM 3292 N N . THR A 1 433 ? 41.654 -2.918 -26.101 1.00 96.88 433 THR A N 1
ATOM 3293 C CA . THR A 1 433 ? 41.515 -2.810 -24.637 1.00 96.88 433 THR A CA 1
ATOM 3294 C C . THR A 1 433 ? 41.733 -4.140 -23.913 1.00 96.88 433 THR A C 1
ATOM 3296 O O . THR A 1 433 ? 41.661 -5.209 -24.528 1.00 96.88 433 THR A O 1
ATOM 3299 N N . ASP A 1 434 ? 42.013 -4.068 -22.608 1.00 93.94 434 ASP A N 1
ATOM 3300 C CA . ASP A 1 434 ? 42.183 -5.209 -21.695 1.00 93.94 434 ASP A CA 1
ATOM 3301 C C . ASP A 1 434 ? 41.218 -5.197 -20.479 1.00 93.94 434 ASP A C 1
ATOM 3303 O O . ASP A 1 434 ? 41.275 -6.072 -19.612 1.00 93.94 434 ASP A O 1
ATOM 3307 N N . ASP A 1 435 ? 40.311 -4.217 -20.415 1.00 92.50 435 ASP A N 1
ATOM 3308 C CA . ASP A 1 435 ? 39.502 -3.873 -19.238 1.00 92.50 435 ASP A CA 1
ATOM 3309 C C . ASP A 1 435 ? 37.989 -3.784 -19.507 1.00 92.50 435 ASP A C 1
ATOM 3311 O O . ASP A 1 435 ? 37.210 -3.481 -18.604 1.00 92.50 435 ASP A O 1
ATOM 3315 N N . VAL A 1 436 ? 37.538 -4.103 -20.721 1.00 93.38 436 VAL A N 1
ATOM 3316 C CA . VAL A 1 436 ? 36.117 -4.028 -21.089 1.00 93.38 436 VAL A CA 1
ATOM 3317 C C . VAL A 1 436 ? 35.395 -5.333 -20.739 1.00 93.38 436 VAL A C 1
ATOM 3319 O O . VAL A 1 436 ? 35.833 -6.437 -21.068 1.00 93.38 436 VAL A O 1
ATOM 3322 N N . VAL A 1 437 ? 34.261 -5.222 -20.047 1.00 93.00 437 VAL A N 1
ATOM 3323 C CA . VAL A 1 437 ? 33.447 -6.363 -19.603 1.00 93.00 437 VAL A CA 1
ATOM 3324 C C . VAL A 1 437 ? 32.710 -6.985 -20.797 1.00 93.00 437 VAL A C 1
ATOM 3326 O O . VAL A 1 437 ? 32.021 -6.299 -21.547 1.00 93.00 437 VAL A O 1
ATOM 3329 N N . TRP A 1 438 ? 32.873 -8.298 -20.987 1.00 93.56 438 TRP A N 1
ATOM 3330 C CA . TRP A 1 438 ? 32.326 -9.091 -22.104 1.00 93.56 438 TRP A CA 1
ATOM 3331 C C . TRP A 1 438 ? 32.783 -8.707 -23.524 1.00 93.56 438 TRP A C 1
ATOM 3333 O O . TRP A 1 438 ? 32.286 -9.295 -24.486 1.00 93.56 438 TRP A O 1
ATOM 3343 N N . ALA A 1 439 ? 33.710 -7.766 -23.707 1.00 95.75 439 ALA A N 1
ATOM 3344 C CA . ALA A 1 439 ? 34.130 -7.312 -25.033 1.00 95.75 439 ALA A CA 1
ATOM 3345 C C . ALA A 1 439 ? 35.585 -6.817 -25.057 1.00 95.75 439 ALA A C 1
ATOM 3347 O O . ALA A 1 439 ? 36.223 -6.687 -24.020 1.00 95.75 439 ALA A O 1
ATOM 3348 N N . ILE A 1 440 ? 36.103 -6.557 -26.257 1.00 97.31 440 ILE A N 1
ATOM 3349 C CA . ILE A 1 440 ? 37.371 -5.864 -26.501 1.00 97.31 440 ILE A CA 1
ATOM 3350 C C . ILE A 1 440 ? 37.093 -4.727 -27.478 1.00 97.31 440 ILE A C 1
ATOM 3352 O O . ILE A 1 440 ? 36.600 -4.971 -28.583 1.00 97.31 440 ILE A O 1
ATOM 3356 N N . ASP A 1 441 ? 37.449 -3.506 -27.098 1.00 97.19 441 ASP A N 1
ATOM 3357 C CA . ASP A 1 441 ? 37.342 -2.336 -27.962 1.00 97.19 441 ASP A CA 1
ATOM 3358 C C . ASP A 1 441 ? 38.636 -2.155 -28.744 1.00 97.19 441 ASP A C 1
ATOM 3360 O O . ASP A 1 441 ? 39.726 -2.125 -28.178 1.00 97.19 441 ASP A O 1
ATOM 3364 N N . ILE A 1 442 ? 38.510 -2.045 -30.062 1.00 97.75 442 ILE A N 1
ATOM 3365 C CA . ILE A 1 442 ? 39.612 -1.844 -30.998 1.00 97.75 442 ILE A CA 1
ATOM 3366 C C . ILE A 1 442 ? 39.504 -0.424 -31.537 1.00 97.75 442 ILE A C 1
ATOM 3368 O O . ILE A 1 442 ? 38.446 -0.044 -32.040 1.00 97.75 442 ILE A O 1
ATOM 3372 N N . THR A 1 443 ? 40.588 0.348 -31.484 1.00 97.81 443 THR A N 1
ATOM 3373 C CA . THR A 1 443 ? 40.619 1.722 -32.009 1.00 97.81 443 THR A CA 1
ATOM 3374 C C . THR A 1 443 ? 41.839 1.967 -32.882 1.00 97.81 443 THR A C 1
ATOM 3376 O O . THR A 1 443 ? 42.873 1.338 -32.684 1.00 97.81 443 THR A O 1
ATOM 3379 N N . TRP A 1 444 ? 41.712 2.842 -33.879 1.00 97.62 444 TRP A N 1
ATOM 3380 C CA . TRP A 1 444 ? 42.796 3.245 -34.782 1.00 97.62 444 TRP A CA 1
ATOM 3381 C C . TRP A 1 444 ? 42.579 4.669 -35.301 1.00 97.62 444 TRP A C 1
ATOM 3383 O O . TRP A 1 444 ? 41.495 5.233 -35.203 1.00 97.62 444 TRP A O 1
ATOM 3393 N N . ALA A 1 445 ? 43.602 5.242 -35.923 1.00 96.00 445 ALA A N 1
ATOM 3394 C CA . ALA A 1 445 ? 43.554 6.518 -36.625 1.00 96.00 445 ALA A CA 1
ATOM 3395 C C . ALA A 1 445 ? 43.861 6.337 -38.120 1.00 96.00 445 ALA A C 1
ATOM 3397 O O . ALA A 1 445 ? 44.557 5.405 -38.526 1.00 96.00 445 ALA A O 1
ATOM 3398 N N . PHE A 1 446 ? 43.353 7.241 -38.955 1.00 93.31 446 PHE A N 1
ATOM 3399 C CA . PHE A 1 446 ? 43.694 7.282 -40.377 1.00 93.31 446 PHE A CA 1
ATOM 3400 C C . PHE A 1 446 ? 44.922 8.181 -40.596 1.00 93.31 446 PHE A C 1
ATOM 3402 O O . PHE A 1 446 ? 44.954 9.272 -40.026 1.00 93.31 446 PHE A O 1
ATOM 3409 N N . PRO A 1 447 ? 45.921 7.774 -41.403 1.00 88.62 447 PRO A N 1
ATOM 3410 C CA . PRO A 1 447 ? 47.014 8.663 -41.786 1.00 88.62 447 PRO A CA 1
ATOM 3411 C C . PRO A 1 447 ? 46.517 9.805 -42.689 1.00 88.62 447 PRO A C 1
ATOM 3413 O O . PRO A 1 447 ? 45.469 9.695 -43.339 1.00 88.62 447 PRO A O 1
ATOM 3416 N N . ASP A 1 448 ? 47.286 10.891 -42.767 1.00 81.06 448 ASP A N 1
ATOM 3417 C CA . ASP A 1 448 ? 46.977 12.020 -43.649 1.00 81.06 448 ASP A CA 1
ATOM 3418 C C . ASP A 1 448 ? 46.820 11.557 -45.107 1.00 81.06 448 ASP A C 1
ATOM 3420 O O . ASP A 1 448 ? 47.592 10.741 -45.612 1.00 81.06 448 ASP A O 1
ATOM 3424 N N . GLY A 1 449 ? 45.792 12.065 -45.793 1.00 73.88 449 GLY A N 1
ATOM 3425 C CA . GLY A 1 449 ? 45.497 11.697 -47.183 1.00 73.88 449 GLY A CA 1
ATOM 3426 C C . GLY A 1 449 ? 44.649 10.431 -47.382 1.00 73.88 449 GLY A C 1
ATOM 3427 O O . GLY A 1 449 ? 44.402 10.073 -48.529 1.00 73.88 449 GLY A O 1
ATOM 3428 N N . SER A 1 450 ? 44.127 9.803 -46.318 1.00 80.06 450 SER A N 1
ATOM 3429 C CA . SER A 1 450 ? 43.302 8.571 -46.378 1.00 80.06 450 SER A CA 1
ATOM 3430 C C . SER A 1 450 ? 41.852 8.745 -46.863 1.00 80.06 450 SER A C 1
ATOM 3432 O O . SER A 1 450 ? 41.027 7.851 -46.669 1.00 80.06 450 SER A O 1
ATOM 3434 N N . GLY A 1 451 ? 41.494 9.887 -47.459 1.00 75.50 451 GLY A N 1
ATOM 3435 C CA . GLY A 1 451 ? 40.113 10.186 -47.879 1.00 75.50 451 GLY A CA 1
ATOM 3436 C C . GLY A 1 451 ? 39.564 9.271 -48.987 1.00 75.50 451 GLY A C 1
ATOM 3437 O O . GLY A 1 451 ? 38.361 9.258 -49.253 1.00 75.50 451 GLY A O 1
ATOM 3438 N N . ASP A 1 452 ? 40.436 8.491 -49.624 1.00 73.75 452 ASP A N 1
ATOM 3439 C CA . ASP A 1 452 ? 40.119 7.462 -50.616 1.00 73.75 452 ASP A CA 1
ATOM 3440 C C . ASP A 1 452 ? 39.787 6.086 -50.011 1.00 73.75 452 ASP A C 1
ATOM 3442 O O . ASP A 1 452 ? 39.337 5.194 -50.735 1.00 73.75 452 ASP A O 1
ATOM 3446 N N . THR A 1 453 ? 39.930 5.923 -48.692 1.00 85.50 453 THR A N 1
ATOM 3447 C CA . THR A 1 453 ? 39.574 4.693 -47.974 1.00 85.50 453 THR A CA 1
ATOM 3448 C C . THR A 1 453 ? 38.071 4.419 -48.074 1.00 85.50 453 THR A C 1
ATOM 3450 O O . THR A 1 453 ? 37.237 5.299 -47.851 1.00 85.50 453 THR A O 1
ATOM 3453 N N . ALA A 1 454 ? 37.711 3.177 -48.392 1.00 87.94 454 ALA A N 1
ATOM 3454 C CA . ALA A 1 454 ? 36.346 2.675 -48.288 1.00 87.94 454 ALA A CA 1
ATOM 3455 C C . ALA A 1 454 ? 36.070 2.098 -46.899 1.00 87.94 454 ALA A C 1
ATOM 3457 O O . ALA A 1 454 ? 35.062 2.432 -46.277 1.00 87.94 454 ALA A O 1
ATOM 3458 N N . TYR A 1 455 ? 36.970 1.247 -46.408 1.00 95.00 455 TYR A N 1
ATOM 3459 C CA . TYR A 1 455 ? 36.856 0.608 -45.102 1.00 95.00 455 TYR A CA 1
ATOM 3460 C C . TYR A 1 455 ? 38.222 0.187 -44.552 1.00 95.00 455 TYR A C 1
ATOM 3462 O O . TYR A 1 455 ? 39.182 -0.031 -45.294 1.00 95.00 455 TYR A O 1
ATOM 3470 N N . THR A 1 456 ? 38.284 0.034 -43.235 1.00 97.06 456 THR A N 1
ATOM 3471 C CA . THR A 1 456 ? 39.363 -0.649 -42.528 1.00 97.06 456 THR A CA 1
ATOM 3472 C C . THR A 1 456 ? 39.030 -2.134 -42.444 1.00 97.06 456 THR A C 1
ATOM 3474 O O . THR A 1 456 ? 38.002 -2.522 -41.890 1.00 97.06 456 THR A O 1
ATOM 3477 N N . GLU A 1 457 ? 39.893 -2.985 -42.989 1.00 97.38 457 GLU A N 1
ATOM 3478 C CA . GLU A 1 457 ? 39.815 -4.431 -42.795 1.00 97.38 457 GLU A CA 1
ATOM 3479 C C . GLU A 1 457 ? 40.534 -4.800 -41.498 1.00 97.38 457 GLU A C 1
ATOM 3481 O O . GLU A 1 457 ? 41.728 -4.535 -41.364 1.00 97.38 457 GLU A O 1
ATOM 3486 N N . ILE A 1 458 ? 39.823 -5.434 -40.565 1.00 97.88 458 ILE A N 1
ATOM 3487 C CA . ILE A 1 458 ? 40.370 -5.910 -39.293 1.00 97.88 458 ILE A CA 1
ATOM 3488 C C . ILE A 1 458 ? 40.421 -7.433 -39.317 1.00 97.88 458 ILE A C 1
ATOM 3490 O O . ILE A 1 458 ? 39.418 -8.103 -39.581 1.00 97.88 458 ILE A O 1
ATOM 3494 N N . GLN A 1 459 ? 41.584 -7.985 -38.992 1.00 97.69 459 GLN A N 1
ATOM 3495 C CA . GLN A 1 459 ? 41.770 -9.413 -38.766 1.00 97.69 459 GLN A CA 1
ATOM 3496 C C . GLN A 1 459 ? 42.087 -9.683 -37.305 1.00 97.69 459 GLN A C 1
ATOM 3498 O O . GLN A 1 459 ? 42.724 -8.865 -36.641 1.00 97.69 459 GLN A O 1
ATOM 3503 N N . ARG A 1 460 ? 41.672 -10.857 -36.829 1.00 96.44 460 ARG A N 1
ATOM 3504 C CA . ARG A 1 460 ? 42.001 -11.363 -35.499 1.00 96.44 460 ARG A CA 1
ATOM 3505 C C . ARG A 1 460 ? 42.757 -12.684 -35.568 1.00 96.44 460 ARG A C 1
ATOM 3507 O O . ARG A 1 460 ? 42.549 -13.475 -36.487 1.00 96.44 460 ARG A O 1
ATOM 3514 N N . ALA A 1 461 ? 43.564 -12.949 -34.555 1.00 96.75 461 ALA A N 1
ATOM 3515 C CA . ALA A 1 461 ? 44.085 -14.267 -34.234 1.00 96.75 461 ALA A CA 1
ATOM 3516 C C . ALA A 1 461 ? 43.700 -14.620 -32.792 1.00 96.75 461 ALA A C 1
ATOM 3518 O O . ALA A 1 461 ? 43.680 -13.755 -31.916 1.00 96.75 461 ALA A O 1
ATOM 3519 N N . THR A 1 462 ? 43.385 -15.893 -32.560 1.00 92.75 462 THR A N 1
ATOM 3520 C CA . THR A 1 462 ? 42.958 -16.416 -31.250 1.00 92.75 462 THR A CA 1
ATOM 3521 C C . THR A 1 462 ? 44.109 -17.030 -30.455 1.00 92.75 462 THR A C 1
ATOM 3523 O O . THR A 1 462 ? 43.914 -17.435 -29.314 1.00 92.75 462 THR A O 1
ATOM 3526 N N . THR A 1 463 ? 45.290 -17.148 -31.061 1.00 89.94 463 THR A N 1
ATOM 3527 C CA . THR A 1 463 ? 46.500 -17.733 -30.478 1.00 89.94 463 THR A CA 1
ATOM 3528 C C . THR A 1 463 ? 47.637 -16.714 -30.494 1.00 89.94 463 THR A C 1
ATOM 3530 O O . THR A 1 463 ? 47.738 -15.889 -31.404 1.00 89.94 463 THR A O 1
ATOM 3533 N N . GLU A 1 464 ? 48.508 -16.774 -29.487 1.00 90.00 464 GLU A N 1
ATOM 3534 C CA . GLU A 1 464 ? 49.596 -15.802 -29.295 1.00 90.00 464 GLU A CA 1
ATOM 3535 C C . GLU A 1 464 ? 50.650 -15.842 -30.414 1.00 90.00 464 GLU A C 1
ATOM 3537 O O . GLU A 1 464 ? 51.266 -14.827 -30.747 1.00 90.00 464 GLU A O 1
ATOM 3542 N N . ASP A 1 465 ? 50.796 -16.999 -31.064 1.00 90.88 465 ASP A N 1
ATOM 3543 C CA . ASP A 1 465 ? 51.640 -17.197 -32.247 1.00 90.88 465 ASP A CA 1
ATOM 3544 C C . ASP A 1 465 ? 51.100 -16.497 -33.511 1.00 90.88 465 ASP A C 1
ATOM 3546 O O . ASP A 1 465 ? 51.778 -16.478 -34.541 1.00 90.88 465 ASP A O 1
ATOM 3550 N N . LYS A 1 466 ? 49.901 -15.895 -33.434 1.00 92.44 466 LYS A N 1
ATOM 3551 C CA . LYS A 1 466 ? 49.209 -15.175 -34.517 1.00 92.44 466 LYS A CA 1
ATOM 3552 C C . LYS A 1 466 ? 48.969 -16.049 -35.754 1.00 92.44 466 LYS A C 1
ATOM 3554 O O . LYS A 1 466 ? 48.839 -15.537 -36.872 1.00 92.44 466 LYS A O 1
ATOM 3559 N N . ALA A 1 467 ? 48.923 -17.368 -35.567 1.00 88.12 467 ALA A N 1
ATOM 3560 C CA . ALA A 1 467 ? 48.678 -18.316 -36.639 1.00 88.12 467 ALA A CA 1
ATOM 3561 C C . ALA A 1 467 ? 47.232 -18.215 -37.154 1.00 88.12 467 ALA A C 1
ATOM 3563 O O . ALA A 1 467 ? 46.300 -17.927 -36.407 1.00 88.12 467 ALA A O 1
ATOM 3564 N N . ASN A 1 468 ? 47.044 -18.492 -38.449 1.00 90.56 468 ASN A N 1
ATOM 3565 C CA . ASN A 1 468 ? 45.733 -18.561 -39.112 1.00 90.56 468 ASN A CA 1
ATOM 3566 C C . ASN A 1 468 ? 44.823 -17.337 -38.853 1.00 90.56 468 ASN A C 1
ATOM 3568 O O . ASN A 1 468 ? 43.709 -17.498 -38.348 1.00 90.56 468 ASN A O 1
ATOM 3572 N N . PRO A 1 469 ? 45.268 -16.113 -39.200 1.00 94.31 469 PRO A N 1
ATOM 3573 C CA . PRO A 1 469 ? 44.492 -14.902 -38.968 1.00 94.31 469 PRO A CA 1
ATOM 3574 C C . PRO A 1 469 ? 43.155 -14.954 -39.719 1.00 94.31 469 PRO A C 1
ATOM 3576 O O . PRO A 1 469 ? 43.103 -15.266 -40.909 1.00 94.31 469 PRO A O 1
ATOM 3579 N N . GLN A 1 470 ? 42.072 -14.635 -39.018 1.00 95.88 470 GLN A N 1
ATOM 3580 C CA . GLN A 1 470 ? 40.709 -14.643 -39.538 1.00 95.88 470 GLN A CA 1
ATOM 3581 C C . GLN A 1 470 ? 40.219 -13.216 -39.760 1.00 95.88 470 GLN A C 1
ATOM 3583 O O . GLN A 1 470 ? 40.503 -12.325 -38.959 1.00 95.88 470 GLN A O 1
ATOM 3588 N N . LEU A 1 471 ? 39.434 -13.000 -40.816 1.00 97.00 471 LEU A N 1
ATOM 3589 C CA . LEU A 1 471 ? 38.696 -11.751 -40.988 1.00 97.00 471 LEU A CA 1
ATOM 3590 C C . LEU A 1 471 ? 37.712 -11.575 -39.824 1.00 97.00 471 LEU A C 1
ATOM 3592 O O . LEU A 1 471 ? 36.876 -12.446 -39.590 1.00 97.00 471 LEU A O 1
ATOM 3596 N N . LEU A 1 472 ? 37.822 -10.454 -39.110 1.00 96.44 472 LEU A N 1
ATOM 3597 C CA . LEU A 1 472 ? 36.896 -10.081 -38.045 1.00 96.44 472 LEU A CA 1
ATOM 3598 C C . LEU A 1 472 ? 35.783 -9.188 -38.589 1.00 96.44 472 LEU A C 1
ATOM 3600 O O . LEU A 1 472 ? 34.609 -9.519 -38.453 1.00 96.44 472 LEU A O 1
ATOM 3604 N N . ALA A 1 473 ? 36.159 -8.054 -39.181 1.00 97.00 473 ALA A N 1
ATOM 3605 C CA . ALA A 1 473 ? 35.213 -7.039 -39.620 1.00 97.00 473 ALA A CA 1
ATOM 3606 C C . ALA A 1 473 ? 35.786 -6.165 -40.740 1.00 97.00 473 ALA A C 1
ATOM 3608 O O . ALA A 1 473 ? 36.998 -5.964 -40.840 1.00 97.00 473 ALA A O 1
ATOM 3609 N N . LEU A 1 474 ? 34.883 -5.616 -41.553 1.00 97.25 474 LEU A N 1
ATOM 3610 C CA . LEU A 1 474 ? 35.157 -4.542 -42.504 1.00 97.25 474 LEU A CA 1
ATOM 3611 C C . LEU A 1 474 ? 34.444 -3.289 -41.997 1.00 97.25 474 LE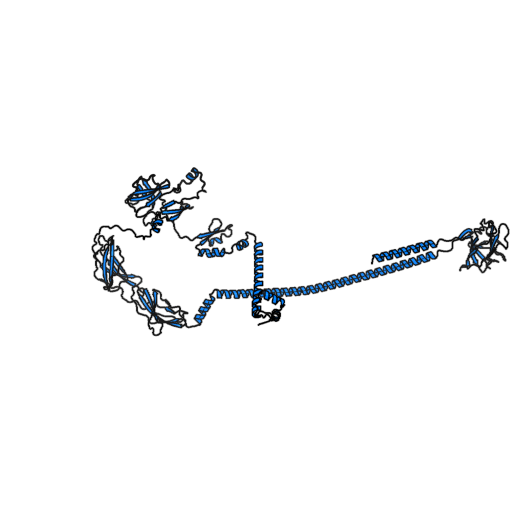U A C 1
ATOM 3613 O O . LEU A 1 474 ? 33.218 -3.205 -42.061 1.00 97.25 474 LEU A O 1
ATOM 3617 N N . VAL A 1 475 ? 35.201 -2.346 -41.445 1.00 97.31 475 VAL A N 1
ATOM 3618 C CA . VAL A 1 475 ? 34.647 -1.166 -40.777 1.00 97.31 475 VAL A CA 1
ATOM 3619 C C . VAL A 1 475 ? 34.671 0.023 -41.738 1.00 97.31 475 VAL A C 1
ATOM 3621 O O . VAL A 1 475 ? 35.756 0.427 -42.154 1.00 97.31 475 VAL A O 1
ATOM 3624 N N . PRO A 1 476 ? 33.517 0.588 -42.133 1.00 95.69 476 PRO A N 1
ATOM 3625 C CA . PRO A 1 476 ? 33.464 1.636 -43.149 1.00 95.69 476 PRO A CA 1
ATOM 3626 C C . PRO A 1 476 ? 34.165 2.922 -42.694 1.00 95.69 476 PRO A C 1
ATOM 3628 O O . PRO A 1 476 ? 34.015 3.357 -41.553 1.00 95.69 476 PRO A O 1
ATOM 3631 N N . TYR A 1 477 ? 34.889 3.573 -43.604 1.00 91.00 477 TYR A N 1
ATOM 3632 C CA . TYR A 1 477 ? 35.430 4.912 -43.370 1.00 91.00 477 TYR A CA 1
ATOM 3633 C C . TYR A 1 477 ? 34.278 5.916 -43.147 1.00 91.00 477 TYR A C 1
ATOM 3635 O O . TYR A 1 477 ? 33.276 5.843 -43.864 1.00 91.00 477 TYR A O 1
ATOM 3643 N N . PRO A 1 478 ? 34.386 6.877 -42.207 1.00 92.94 478 PRO A N 1
ATOM 3644 C CA . PRO A 1 478 ? 35.550 7.224 -41.386 1.00 92.94 478 PRO A CA 1
ATOM 3645 C C . PRO A 1 478 ? 35.522 6.625 -39.969 1.00 92.94 478 PRO A C 1
ATOM 3647 O O . PRO A 1 478 ? 36.080 7.229 -39.055 1.00 92.94 478 PRO A O 1
ATOM 3650 N N . ALA A 1 479 ? 34.857 5.490 -39.728 1.00 96.12 479 ALA A N 1
ATOM 3651 C CA . ALA A 1 479 ? 34.844 4.914 -38.385 1.00 96.12 479 ALA A CA 1
ATOM 3652 C C . ALA A 1 479 ? 36.257 4.473 -37.959 1.00 96.12 479 ALA A C 1
ATOM 3654 O O . ALA A 1 479 ? 37.017 3.903 -38.740 1.00 96.12 479 ALA A O 1
ATOM 3655 N N . THR A 1 480 ? 36.594 4.776 -36.707 1.00 96.06 480 THR A N 1
ATOM 3656 C CA . THR A 1 480 ? 37.916 4.584 -36.084 1.00 96.06 480 THR A CA 1
ATOM 3657 C C . THR A 1 480 ? 37.882 3.629 -34.892 1.00 96.06 480 THR A C 1
ATOM 3659 O O . THR A 1 480 ? 38.882 3.475 -34.195 1.00 96.06 480 THR A O 1
ATOM 3662 N N . HIS A 1 481 ? 36.728 3.018 -34.624 1.00 96.38 481 HIS A N 1
ATOM 3663 C CA . HIS A 1 481 ? 36.530 2.106 -33.506 1.00 96.38 481 HIS A CA 1
ATOM 3664 C C . HIS A 1 481 ? 35.675 0.907 -33.921 1.00 96.38 481 HIS A C 1
ATOM 3666 O O . HIS A 1 481 ? 34.836 1.003 -34.821 1.00 96.38 481 HIS A O 1
ATOM 3672 N N . TYR A 1 482 ? 35.884 -0.219 -33.248 1.00 97.19 482 TYR A N 1
ATOM 3673 C CA . TYR A 1 482 ? 35.087 -1.431 -33.383 1.00 97.19 482 TYR A CA 1
ATOM 3674 C C . TYR A 1 482 ? 35.101 -2.213 -32.071 1.00 97.19 482 TYR A C 1
ATOM 3676 O O . TYR A 1 482 ? 36.172 -2.535 -31.563 1.00 97.19 482 TYR A O 1
ATOM 3684 N N . GLN A 1 483 ? 33.925 -2.563 -31.555 1.00 97.00 483 GLN A N 1
ATOM 3685 C CA . GLN A 1 483 ? 33.799 -3.413 -30.375 1.00 97.00 483 GLN A CA 1
ATOM 3686 C C . GLN A 1 483 ? 33.618 -4.870 -30.798 1.00 97.00 483 GLN A C 1
ATOM 3688 O O . GLN A 1 483 ? 32.681 -5.221 -31.517 1.00 97.00 483 GLN A O 1
ATOM 3693 N N . HIS A 1 484 ? 34.516 -5.735 -30.342 1.00 96.19 484 HIS A N 1
ATOM 3694 C CA . HIS A 1 484 ? 34.446 -7.167 -30.575 1.00 96.19 484 HIS A CA 1
ATOM 3695 C C . HIS A 1 484 ? 33.863 -7.856 -29.338 1.00 96.19 484 HIS A C 1
ATOM 3697 O O . HIS A 1 484 ? 34.458 -7.804 -28.271 1.00 96.19 484 HIS A O 1
ATOM 3703 N N . GLY A 1 485 ? 32.709 -8.511 -29.475 1.00 93.38 485 GLY A N 1
ATOM 3704 C CA . GLY A 1 485 ? 32.031 -9.231 -28.394 1.00 93.38 485 GLY A CA 1
ATOM 3705 C C . GLY A 1 485 ? 30.687 -9.828 -28.849 1.00 93.38 485 GLY A C 1
ATOM 3706 O O . GLY A 1 485 ? 30.329 -9.670 -30.021 1.00 93.38 485 GLY A O 1
ATOM 3707 N N . PRO A 1 486 ? 29.937 -10.508 -27.959 1.00 91.12 486 PRO A N 1
ATOM 3708 C CA . PRO A 1 486 ? 30.292 -10.802 -26.567 1.00 91.12 486 PRO A CA 1
ATOM 3709 C C . PRO A 1 486 ? 31.314 -11.952 -26.438 1.00 91.12 486 PRO A C 1
ATOM 3711 O O . PRO A 1 486 ? 31.316 -12.882 -27.245 1.00 91.12 486 PRO A O 1
ATOM 3714 N N . MET A 1 487 ? 32.169 -11.913 -25.412 1.00 92.38 487 MET A N 1
ATOM 3715 C CA . MET A 1 487 ? 33.163 -12.948 -25.087 1.00 92.38 487 MET A CA 1
ATOM 3716 C C . MET A 1 487 ? 33.302 -13.158 -23.575 1.00 92.38 487 MET A C 1
ATOM 3718 O O . MET A 1 487 ? 33.027 -12.248 -22.807 1.00 92.38 487 MET A O 1
ATOM 3722 N N . LEU A 1 488 ? 33.717 -14.355 -23.145 1.00 92.56 488 LEU A N 1
ATOM 3723 C CA . LEU A 1 488 ? 33.917 -14.685 -21.725 1.00 92.56 488 LEU A CA 1
ATOM 3724 C C . LEU A 1 488 ? 35.043 -13.859 -21.089 1.00 92.56 488 LEU A C 1
ATOM 3726 O O . LEU A 1 488 ? 35.911 -13.372 -21.799 1.00 92.56 488 LEU A O 1
ATOM 3730 N N . ALA A 1 489 ? 35.066 -13.783 -19.756 1.00 92.62 489 ALA A N 1
ATOM 3731 C CA . ALA A 1 489 ? 36.094 -13.061 -19.010 1.00 92.62 489 ALA A CA 1
ATOM 3732 C C . ALA A 1 489 ? 37.522 -13.560 -19.284 1.00 92.62 489 ALA A C 1
ATOM 3734 O O . ALA A 1 489 ? 37.771 -14.765 -19.356 1.00 92.62 489 ALA A O 1
ATOM 3735 N N . GLY A 1 490 ? 38.469 -12.622 -19.391 1.00 92.81 490 GLY A N 1
ATOM 3736 C CA . GLY A 1 490 ? 39.889 -12.907 -19.608 1.00 92.81 490 GLY A CA 1
ATOM 3737 C C . GLY A 1 490 ? 40.254 -13.495 -20.977 1.00 92.81 490 GLY A C 1
ATOM 3738 O O . GLY A 1 490 ? 41.374 -13.983 -21.139 1.00 92.81 490 GLY A O 1
ATOM 3739 N N . VAL A 1 491 ? 39.362 -13.472 -21.973 1.00 95.38 491 VAL A N 1
ATOM 3740 C CA . VAL A 1 491 ? 39.671 -13.955 -23.326 1.00 95.38 491 VAL A CA 1
ATOM 3741 C C . VAL A 1 491 ? 40.636 -12.994 -24.017 1.00 95.38 491 VAL A C 1
ATOM 3743 O O . VAL A 1 491 ? 40.291 -11.844 -24.271 1.00 95.38 491 VAL A O 1
ATOM 3746 N N . SER A 1 492 ? 41.834 -13.478 -24.351 1.00 95.25 492 SER A N 1
ATOM 3747 C CA . SER A 1 492 ? 42.844 -12.728 -25.109 1.00 95.25 492 SER A CA 1
ATOM 3748 C C . SER A 1 492 ? 42.687 -12.931 -26.615 1.00 95.25 492 SER A C 1
ATOM 3750 O O . SER A 1 492 ? 42.382 -14.033 -27.080 1.00 95.25 492 SER A O 1
ATOM 3752 N N . GLN A 1 493 ? 42.914 -11.870 -27.385 1.00 95.81 493 GLN A N 1
ATOM 3753 C CA . GLN A 1 493 ? 42.906 -11.861 -28.848 1.00 95.81 493 GLN A CA 1
ATOM 3754 C C . GLN A 1 493 ? 43.995 -10.918 -29.367 1.00 95.81 493 GLN A C 1
ATOM 3756 O O . GLN A 1 493 ? 44.378 -9.958 -28.699 1.00 95.81 493 GLN A O 1
ATOM 3761 N N . TRP A 1 494 ? 44.454 -11.154 -30.592 1.00 97.38 494 TRP A N 1
ATOM 3762 C CA . TRP A 1 494 ? 45.392 -10.272 -31.284 1.00 97.38 494 TRP A CA 1
ATOM 3763 C C . TRP A 1 494 ? 44.742 -9.746 -32.552 1.00 97.38 494 TRP A C 1
ATOM 3765 O O . TRP A 1 494 ? 44.107 -10.514 -33.271 1.00 97.38 494 TRP A O 1
ATOM 3775 N N . TYR A 1 495 ? 44.918 -8.464 -32.850 1.00 97.81 495 TYR A N 1
ATOM 3776 C CA . TYR A 1 495 ? 44.300 -7.777 -33.977 1.00 97.81 495 TYR A CA 1
ATOM 3777 C C . TYR A 1 495 ? 45.333 -7.105 -34.863 1.00 97.81 495 TYR A C 1
ATOM 3779 O O . TYR A 1 495 ? 46.340 -6.595 -34.386 1.00 97.81 495 TYR A O 1
ATOM 3787 N N . ARG A 1 496 ? 45.056 -7.055 -36.159 1.00 97.44 496 ARG A N 1
ATOM 3788 C CA . ARG A 1 496 ? 45.760 -6.193 -37.110 1.00 97.44 496 ARG A CA 1
ATOM 3789 C C . ARG A 1 496 ? 44.753 -5.574 -38.061 1.00 97.44 496 ARG A C 1
ATOM 3791 O O . ARG A 1 496 ? 43.714 -6.177 -38.333 1.00 97.44 496 ARG A O 1
ATOM 3798 N N . ALA A 1 497 ? 45.072 -4.406 -38.590 1.00 97.69 497 ALA A N 1
ATOM 3799 C CA . ALA A 1 497 ? 44.200 -3.677 -39.493 1.00 97.69 497 ALA A CA 1
ATOM 3800 C C . ALA A 1 497 ? 44.938 -3.264 -40.771 1.00 97.69 497 ALA A C 1
ATOM 3802 O O . ALA A 1 497 ? 46.162 -3.144 -40.779 1.00 97.69 497 ALA A O 1
ATOM 3803 N N . ARG A 1 498 ? 44.204 -3.036 -41.858 1.00 96.00 498 ARG A N 1
ATOM 3804 C CA . ARG A 1 498 ? 44.708 -2.358 -43.063 1.00 96.00 498 ARG A CA 1
ATOM 3805 C C . ARG A 1 498 ? 43.605 -1.529 -43.704 1.00 96.00 498 ARG A C 1
ATOM 3807 O O . ARG A 1 498 ? 42.427 -1.839 -43.531 1.00 96.00 498 ARG A O 1
ATOM 3814 N N . LEU A 1 499 ? 43.976 -0.508 -44.468 1.00 95.00 499 LEU A N 1
ATOM 3815 C CA . LEU A 1 499 ? 43.013 0.281 -45.235 1.00 95.00 499 LEU A CA 1
ATOM 3816 C C . LEU A 1 499 ? 42.788 -0.337 -46.612 1.00 95.00 499 LEU A C 1
ATOM 3818 O O . LEU A 1 499 ? 43.728 -0.810 -47.254 1.00 95.00 499 LEU A O 1
ATOM 3822 N N . VAL A 1 500 ? 41.538 -0.315 -47.064 1.00 91.69 500 VAL A N 1
ATOM 3823 C CA . VAL A 1 500 ? 41.153 -0.694 -48.424 1.00 91.69 500 VAL A CA 1
ATOM 3824 C C . VAL A 1 500 ? 40.455 0.494 -49.070 1.00 91.69 500 VAL A C 1
ATOM 3826 O O . VAL A 1 500 ? 39.559 1.086 -48.465 1.00 91.69 500 VAL A O 1
ATOM 3829 N N . ASP A 1 501 ? 40.878 0.873 -50.276 1.00 85.75 501 ASP A N 1
ATOM 3830 C CA . ASP A 1 501 ? 40.272 1.991 -51.006 1.00 85.75 501 ASP A CA 1
ATOM 3831 C C . ASP A 1 501 ? 38.946 1.617 -51.690 1.00 85.75 501 ASP A C 1
ATOM 3833 O O . ASP A 1 501 ? 38.521 0.460 -51.725 1.00 85.75 501 ASP A O 1
ATOM 3837 N N . ARG A 1 502 ? 38.270 2.623 -52.257 1.00 80.62 502 ARG A N 1
ATOM 3838 C CA . ARG A 1 502 ? 36.975 2.479 -52.955 1.00 80.62 502 ARG A CA 1
ATOM 3839 C C . ARG A 1 502 ? 37.008 1.638 -54.228 1.00 80.62 502 ARG A C 1
ATOM 3841 O O . ARG A 1 502 ? 35.941 1.343 -54.761 1.00 80.62 502 ARG A O 1
ATOM 3848 N N . ILE A 1 503 ? 38.186 1.259 -54.710 1.00 69.75 503 ILE A N 1
ATOM 3849 C CA . ILE A 1 503 ? 38.358 0.455 -55.924 1.00 69.75 503 ILE A CA 1
ATOM 3850 C C . ILE A 1 503 ? 39.014 -0.906 -55.645 1.00 69.75 503 ILE A C 1
ATOM 3852 O O . ILE A 1 503 ? 39.207 -1.688 -56.573 1.00 69.75 503 ILE A O 1
ATOM 3856 N N . GLY A 1 504 ? 39.281 -1.223 -54.374 1.00 76.19 504 GLY A N 1
ATOM 3857 C CA . GLY A 1 504 ? 39.724 -2.535 -53.909 1.00 76.19 504 GLY A CA 1
ATOM 3858 C C . GLY A 1 504 ? 41.236 -2.703 -53.746 1.00 76.19 504 GLY A C 1
ATOM 3859 O O . GLY A 1 504 ? 41.673 -3.825 -53.482 1.00 76.19 504 GLY A O 1
ATOM 3860 N N . ASN A 1 505 ? 42.052 -1.648 -53.861 1.00 80.56 505 ASN A N 1
ATOM 3861 C CA . ASN A 1 505 ? 43.469 -1.764 -53.512 1.00 80.56 505 ASN A CA 1
ATOM 3862 C C . ASN A 1 505 ? 43.632 -1.831 -51.995 1.00 80.56 505 ASN A C 1
ATOM 3864 O O . ASN A 1 505 ? 42.951 -1.136 -51.242 1.00 80.56 505 ASN A O 1
ATOM 3868 N N . THR A 1 506 ? 44.584 -2.644 -51.547 1.00 87.44 506 THR A N 1
ATOM 3869 C CA . THR A 1 506 ? 44.863 -2.855 -50.125 1.00 87.44 506 THR A CA 1
ATOM 3870 C C . THR A 1 506 ? 46.165 -2.172 -49.719 1.00 87.44 506 THR A C 1
ATOM 3872 O O . THR A 1 506 ? 47.180 -2.343 -50.400 1.00 87.44 506 THR A O 1
ATOM 3875 N N . GLY A 1 507 ? 46.144 -1.456 -48.595 1.00 87.25 507 GLY A N 1
ATOM 3876 C CA . GLY A 1 507 ? 47.340 -0.972 -47.907 1.00 87.25 507 GLY A CA 1
ATOM 3877 C C . GLY A 1 507 ? 48.079 -2.081 -47.152 1.00 87.25 507 GLY A C 1
ATOM 3878 O O . GLY A 1 507 ? 47.654 -3.245 -47.135 1.00 87.25 507 GLY A O 1
ATOM 3879 N N . ASP A 1 508 ? 49.188 -1.709 -46.516 1.00 93.06 508 ASP A N 1
ATOM 3880 C CA . ASP A 1 508 ? 49.958 -2.619 -45.668 1.00 93.06 508 ASP A CA 1
ATOM 3881 C C . ASP A 1 508 ? 49.230 -2.888 -44.336 1.00 93.06 508 ASP A C 1
ATOM 3883 O O . ASP A 1 508 ? 48.362 -2.127 -43.901 1.00 93.06 508 ASP A O 1
ATOM 3887 N N . TRP A 1 509 ? 49.570 -4.004 -43.690 1.00 95.44 509 TRP A N 1
ATOM 3888 C CA . TRP A 1 509 ? 49.041 -4.356 -42.370 1.00 95.44 509 TRP A CA 1
ATOM 3889 C C . TRP A 1 509 ? 49.725 -3.549 -41.263 1.00 95.44 509 TRP A C 1
ATOM 3891 O O . TRP A 1 509 ? 50.933 -3.319 -41.318 1.00 95.44 509 TRP A O 1
ATOM 3901 N N . THR A 1 510 ? 48.975 -3.191 -40.222 1.00 97.00 510 THR A N 1
ATOM 3902 C CA . THR A 1 510 ? 49.546 -2.717 -38.955 1.00 97.00 510 THR A CA 1
ATOM 3903 C C . THR A 1 510 ? 50.360 -3.812 -38.263 1.00 97.00 510 THR A C 1
ATOM 3905 O O . THR A 1 510 ? 50.200 -5.008 -38.535 1.00 97.00 510 THR A O 1
ATOM 3908 N N . GLU A 1 511 ? 51.159 -3.412 -37.274 1.00 95.50 511 GLU A N 1
ATOM 3909 C CA . GLU A 1 511 ? 51.590 -4.341 -36.232 1.00 95.50 511 GLU A CA 1
ATOM 3910 C C . GLU A 1 511 ? 50.382 -4.931 -35.485 1.00 95.50 511 GLU A C 1
ATOM 3912 O O . GLU A 1 511 ? 49.262 -4.407 -35.531 1.00 95.50 511 GLU A O 1
ATOM 3917 N N . TRP A 1 512 ? 50.612 -6.065 -34.825 1.00 96.25 512 TRP A N 1
ATOM 3918 C CA . TRP A 1 512 ? 49.581 -6.752 -34.057 1.00 96.25 512 TRP A CA 1
ATOM 3919 C C . TRP A 1 512 ? 49.343 -6.049 -32.716 1.00 96.25 512 TRP A C 1
ATOM 3921 O O . TRP A 1 512 ? 50.264 -5.960 -31.908 1.00 96.25 512 TRP A O 1
ATOM 3931 N N . ALA A 1 513 ? 48.105 -5.641 -32.451 1.00 96.31 513 ALA A N 1
ATOM 3932 C CA . ALA A 1 513 ? 47.647 -5.158 -31.153 1.00 96.31 513 ALA A CA 1
ATOM 3933 C C . ALA A 1 513 ? 47.032 -6.314 -30.350 1.00 96.31 513 ALA A C 1
ATOM 3935 O O . ALA A 1 513 ? 46.167 -7.025 -30.858 1.00 96.31 513 ALA A O 1
ATOM 3936 N N . ALA A 1 514 ? 47.471 -6.525 -29.112 1.00 96.25 514 ALA A N 1
ATOM 3937 C CA . ALA A 1 514 ? 46.853 -7.492 -28.205 1.00 96.25 514 ALA A CA 1
ATOM 3938 C C . ALA A 1 514 ? 45.725 -6.818 -27.415 1.00 96.25 514 ALA A C 1
ATOM 3940 O O . ALA A 1 514 ? 45.880 -5.671 -27.008 1.00 96.25 514 ALA A O 1
ATOM 3941 N N . GLY A 1 515 ? 44.624 -7.529 -27.192 1.00 96.12 515 GLY A N 1
ATOM 3942 C CA . GLY A 1 515 ? 43.539 -7.103 -26.310 1.00 96.12 515 GLY A CA 1
ATOM 3943 C C . GLY A 1 515 ? 42.983 -8.274 -25.508 1.00 96.12 515 GLY A C 1
ATOM 3944 O O . GLY A 1 515 ? 43.181 -9.439 -25.872 1.00 96.12 515 GLY A O 1
ATOM 3945 N N . GLN A 1 516 ? 42.283 -7.968 -24.422 1.00 95.44 516 GLN A N 1
ATOM 3946 C CA . GLN A 1 516 ? 41.669 -8.943 -23.529 1.00 95.44 516 GLN A CA 1
ATOM 3947 C C . GLN A 1 516 ? 40.313 -8.425 -23.029 1.00 95.44 516 GLN A C 1
ATOM 3949 O O . GLN A 1 516 ? 40.168 -7.261 -22.690 1.00 95.44 516 GLN A O 1
ATOM 3954 N N . SER A 1 517 ? 39.280 -9.257 -22.966 1.00 95.81 517 SER A N 1
ATOM 3955 C CA . SER A 1 517 ? 38.107 -8.874 -22.161 1.00 95.81 517 SER A CA 1
ATOM 3956 C C . SER A 1 517 ? 38.510 -8.822 -20.689 1.00 95.81 517 SER A C 1
ATOM 3958 O O . SER A 1 517 ? 39.287 -9.693 -20.283 1.00 95.81 517 SER A O 1
ATOM 3960 N N . SER A 1 518 ? 37.934 -7.927 -19.879 1.00 94.69 518 SER A N 1
ATOM 3961 C CA . SER A 1 518 ? 38.293 -7.791 -18.458 1.00 94.69 518 SER A CA 1
ATOM 3962 C C . SER A 1 518 ? 38.420 -9.159 -17.779 1.00 94.69 518 SER A C 1
ATOM 3964 O O . SER A 1 518 ? 37.600 -10.059 -17.977 1.00 94.69 518 SER A O 1
ATOM 3966 N N . SER A 1 519 ? 39.468 -9.358 -16.988 1.00 93.31 519 SER A N 1
ATOM 3967 C CA . SER A 1 519 ? 39.639 -10.557 -16.159 1.00 93.31 519 SER A CA 1
ATOM 3968 C C . SER A 1 519 ? 39.336 -10.288 -14.682 1.00 93.31 519 SER A C 1
ATOM 3970 O O . SER A 1 519 ? 39.509 -11.177 -13.846 1.00 93.31 519 SER A O 1
ATOM 3972 N N . LYS A 1 520 ? 38.932 -9.061 -14.330 1.00 93.62 520 LYS A N 1
ATOM 3973 C CA . LYS A 1 520 ? 38.676 -8.651 -12.947 1.00 93.62 520 LYS A CA 1
ATOM 3974 C C . LYS A 1 520 ? 37.245 -8.997 -12.569 1.00 93.62 520 LYS A C 1
ATOM 3976 O O . LYS A 1 520 ? 36.305 -8.445 -13.123 1.00 93.62 520 LYS A O 1
ATOM 3981 N N . ALA A 1 521 ? 37.075 -9.881 -11.588 1.00 90.69 521 ALA A N 1
ATOM 3982 C CA . ALA A 1 521 ? 35.751 -10.309 -11.136 1.00 90.69 521 ALA A CA 1
ATOM 3983 C C . ALA A 1 521 ? 34.861 -9.149 -10.644 1.00 90.69 521 ALA A C 1
ATOM 3985 O O . ALA A 1 521 ? 33.650 -9.221 -10.827 1.00 90.69 521 ALA A O 1
ATOM 3986 N N . SER A 1 522 ? 35.448 -8.093 -10.060 1.00 92.69 522 SER A N 1
ATOM 3987 C CA . SER A 1 522 ? 34.723 -6.890 -9.620 1.00 92.69 522 SER A CA 1
ATOM 3988 C C . SER A 1 522 ? 33.918 -6.262 -10.751 1.00 92.69 522 SER A C 1
ATOM 3990 O O . SER A 1 522 ? 32.726 -6.052 -10.593 1.00 92.69 522 SER A O 1
ATOM 3992 N N . ASP A 1 523 ? 34.533 -6.081 -11.921 1.00 88.94 523 ASP A N 1
ATOM 3993 C CA . ASP A 1 523 ? 33.916 -5.374 -13.045 1.00 88.94 523 ASP A CA 1
ATOM 3994 C C . ASP A 1 523 ? 32.664 -6.120 -13.550 1.00 88.94 523 ASP A C 1
ATOM 3996 O O . ASP A 1 523 ? 31.669 -5.515 -13.947 1.00 88.94 523 ASP A O 1
ATOM 4000 N N . TYR A 1 524 ? 32.683 -7.457 -13.483 1.00 89.56 524 TYR A N 1
ATOM 4001 C CA . TYR A 1 524 ? 31.526 -8.296 -13.807 1.00 89.56 524 TYR A CA 1
ATOM 4002 C C . TYR A 1 524 ? 30.439 -8.233 -12.737 1.00 89.56 524 TYR A C 1
ATOM 4004 O O . TYR A 1 524 ? 29.258 -8.179 -13.075 1.00 89.56 524 TYR A O 1
ATOM 4012 N N . LEU A 1 525 ? 30.825 -8.292 -11.460 1.00 92.00 525 LEU A N 1
ATOM 4013 C CA . LEU A 1 525 ? 29.884 -8.271 -10.341 1.00 92.00 525 LEU A CA 1
ATOM 4014 C C . LEU A 1 525 ? 29.163 -6.929 -10.244 1.00 92.00 525 LEU A C 1
ATOM 4016 O O . LEU A 1 525 ? 27.955 -6.933 -10.025 1.00 92.00 525 LEU A O 1
ATOM 4020 N N . ASP A 1 526 ? 29.868 -5.825 -10.482 1.00 91.31 526 ASP A N 1
ATOM 4021 C CA . ASP A 1 526 ? 29.295 -4.480 -10.494 1.00 91.31 526 ASP A CA 1
ATOM 4022 C C . ASP A 1 526 ? 28.264 -4.352 -11.625 1.00 91.31 526 ASP A C 1
ATOM 4024 O O . ASP A 1 526 ? 27.113 -4.008 -11.373 1.00 91.31 526 ASP A O 1
ATOM 4028 N N . MET A 1 527 ? 28.609 -4.764 -12.854 1.00 89.44 527 MET A N 1
ATOM 4029 C CA . MET A 1 527 ? 27.665 -4.733 -13.982 1.00 89.44 527 MET A CA 1
ATOM 4030 C C . MET A 1 527 ? 26.432 -5.620 -13.742 1.00 89.44 527 MET A C 1
ATOM 4032 O O . MET A 1 527 ? 25.314 -5.258 -14.118 1.00 89.44 527 MET A O 1
ATOM 4036 N N . ILE A 1 528 ? 26.615 -6.801 -13.139 1.00 91.06 528 ILE A N 1
ATOM 4037 C CA . ILE A 1 528 ? 25.505 -7.693 -12.772 1.00 91.06 528 ILE A CA 1
ATOM 4038 C C . ILE A 1 528 ? 24.641 -7.051 -11.684 1.00 91.06 528 ILE A C 1
ATOM 4040 O O . ILE A 1 528 ? 23.418 -7.111 -11.795 1.00 91.06 528 ILE A O 1
ATOM 4044 N N . GLY A 1 529 ? 25.258 -6.439 -10.670 1.00 93.12 529 GLY A N 1
ATOM 4045 C CA . GLY A 1 529 ? 24.583 -5.704 -9.602 1.00 93.12 529 GLY A CA 1
ATOM 4046 C C . GLY A 1 529 ? 23.723 -4.580 -10.164 1.00 93.12 529 GLY A C 1
ATOM 4047 O O . GLY A 1 529 ? 22.507 -4.608 -9.989 1.00 93.12 529 GLY A O 1
ATOM 4048 N N . ASP A 1 530 ? 24.318 -3.690 -10.958 1.00 93.06 530 ASP A N 1
ATOM 4049 C CA . ASP A 1 530 ? 23.618 -2.591 -11.628 1.00 93.06 530 ASP A CA 1
ATOM 4050 C C . ASP A 1 530 ? 22.456 -3.110 -12.484 1.00 93.06 530 ASP A C 1
ATOM 4052 O O . ASP A 1 530 ? 21.337 -2.598 -12.428 1.00 93.06 530 ASP A O 1
ATOM 4056 N N . THR A 1 531 ? 22.687 -4.171 -13.263 1.00 93.00 531 THR A N 1
ATOM 4057 C CA . THR A 1 531 ? 21.642 -4.770 -14.105 1.00 93.00 531 THR A CA 1
ATOM 4058 C C . THR A 1 531 ? 20.497 -5.329 -13.260 1.00 93.00 531 THR A C 1
ATOM 4060 O O . THR A 1 531 ? 19.332 -5.132 -13.612 1.00 93.00 531 THR A O 1
ATOM 4063 N N . LEU A 1 532 ? 20.805 -6.009 -12.150 1.00 94.75 532 LEU A N 1
ATOM 4064 C CA . LEU A 1 532 ? 19.816 -6.558 -11.223 1.00 94.75 532 LEU A CA 1
ATOM 4065 C C . LEU A 1 532 ? 18.993 -5.435 -10.584 1.00 94.75 532 LEU A C 1
ATOM 4067 O O . LEU A 1 532 ? 17.765 -5.521 -10.575 1.00 94.75 532 LEU A O 1
ATOM 4071 N N . GLU A 1 533 ? 19.646 -4.368 -10.124 1.00 94.69 533 GLU A N 1
ATOM 4072 C CA . GLU A 1 533 ? 19.000 -3.196 -9.524 1.00 94.69 533 GLU A CA 1
ATOM 4073 C C . GLU A 1 533 ? 18.052 -2.487 -10.496 1.00 94.69 533 GLU A C 1
ATOM 4075 O O . GLU A 1 533 ? 17.028 -1.929 -10.093 1.00 94.69 533 GLU A O 1
ATOM 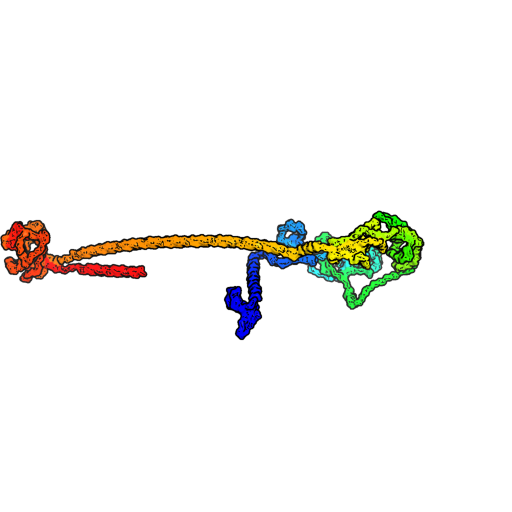4080 N N . GLN A 1 534 ? 18.337 -2.545 -11.801 1.00 93.88 534 GLN A N 1
ATOM 4081 C CA . GLN A 1 534 ? 17.447 -1.986 -12.813 1.00 93.88 534 GLN A CA 1
ATOM 4082 C C . GLN A 1 534 ? 16.209 -2.840 -13.107 1.00 93.88 534 GLN A C 1
ATOM 4084 O O . GLN A 1 534 ? 15.253 -2.304 -13.683 1.00 93.88 534 GLN A O 1
ATOM 4089 N N . THR A 1 535 ? 16.181 -4.115 -12.704 1.00 96.94 535 THR A N 1
ATOM 4090 C CA . THR A 1 535 ? 15.027 -4.994 -12.941 1.00 96.94 535 THR A CA 1
ATOM 4091 C C . THR A 1 535 ? 13.792 -4.547 -12.160 1.00 96.94 535 THR A C 1
ATOM 4093 O O . THR A 1 535 ? 13.879 -4.082 -11.024 1.00 96.94 535 THR A O 1
ATOM 4096 N N . GLU A 1 536 ? 12.609 -4.737 -12.752 1.00 95.81 536 GLU A N 1
ATOM 4097 C CA . GLU A 1 536 ? 11.339 -4.482 -12.057 1.00 95.81 536 GLU A CA 1
ATOM 4098 C C . GLU A 1 536 ? 11.202 -5.349 -10.802 1.00 95.81 536 GLU A C 1
ATOM 4100 O O . GLU A 1 536 ? 10.737 -4.863 -9.781 1.00 95.81 536 GLU A O 1
ATOM 4105 N N . GLY A 1 537 ? 11.664 -6.605 -10.839 1.00 95.12 537 GLY A N 1
ATOM 4106 C CA . GLY A 1 537 ? 11.613 -7.504 -9.684 1.00 95.12 537 GLY A CA 1
ATOM 4107 C C . GLY A 1 537 ? 12.386 -6.968 -8.478 1.00 95.12 537 GLY A C 1
ATOM 4108 O O . GLY A 1 537 ? 11.852 -6.969 -7.374 1.00 95.12 537 GLY A O 1
ATOM 4109 N N . TYR A 1 538 ? 13.607 -6.461 -8.684 1.00 96.44 538 TYR A N 1
ATOM 4110 C CA . TYR A 1 538 ? 14.391 -5.849 -7.607 1.00 96.44 538 TYR A CA 1
ATOM 4111 C C . TYR A 1 538 ? 13.721 -4.579 -7.070 1.00 96.44 538 TYR A C 1
ATOM 4113 O O . TYR A 1 538 ? 13.552 -4.436 -5.862 1.00 96.44 538 TYR A O 1
ATOM 4121 N N . LYS A 1 539 ? 13.283 -3.679 -7.959 1.00 95.38 539 LYS A N 1
ATOM 4122 C CA . LYS A 1 539 ? 12.615 -2.424 -7.574 1.00 95.38 539 LYS A CA 1
ATOM 4123 C C . LYS A 1 539 ? 11.320 -2.670 -6.803 1.00 95.38 539 LYS A C 1
ATOM 4125 O O . LYS A 1 539 ? 11.093 -2.017 -5.790 1.00 95.38 539 LYS A O 1
ATOM 4130 N N . ASN A 1 540 ? 10.513 -3.631 -7.252 1.00 96.31 540 ASN A N 1
ATOM 4131 C CA . ASN A 1 540 ? 9.280 -4.020 -6.576 1.00 96.31 540 ASN A CA 1
ATOM 4132 C C . ASN A 1 540 ? 9.585 -4.603 -5.197 1.00 96.31 540 ASN A C 1
ATOM 4134 O O . ASN A 1 540 ? 8.996 -4.153 -4.232 1.00 96.31 540 ASN A O 1
ATOM 4138 N N . LEU A 1 541 ? 10.568 -5.503 -5.069 1.00 96.88 541 LEU A N 1
ATOM 4139 C CA . LEU A 1 541 ? 10.967 -6.034 -3.760 1.00 96.88 541 LEU A CA 1
ATOM 4140 C C . LEU A 1 541 ? 11.426 -4.933 -2.794 1.00 96.88 541 LEU A C 1
ATOM 4142 O O . LEU A 1 541 ? 11.080 -4.972 -1.619 1.00 96.88 541 LEU A O 1
ATOM 4146 N N . VAL A 1 542 ? 12.197 -3.952 -3.270 1.00 96.75 542 VAL A N 1
ATOM 4147 C CA . VAL A 1 542 ? 12.619 -2.809 -2.444 1.00 96.75 542 VAL A CA 1
ATOM 4148 C C . VAL A 1 542 ? 11.418 -1.957 -2.021 1.00 96.75 542 VAL A C 1
ATOM 4150 O O . VAL A 1 542 ? 11.355 -1.554 -0.861 1.00 96.75 542 VAL A O 1
ATOM 4153 N N . SER A 1 543 ? 10.463 -1.717 -2.926 1.00 96.88 543 SER A N 1
ATOM 4154 C CA . SER A 1 543 ? 9.211 -1.012 -2.616 1.00 96.88 543 SER A CA 1
ATOM 4155 C C . SER A 1 543 ? 8.375 -1.781 -1.598 1.00 96.88 543 SER A C 1
ATOM 4157 O O . SER A 1 543 ? 8.035 -1.227 -0.563 1.00 96.88 543 SER A O 1
ATOM 4159 N N . ASP A 1 544 ? 8.136 -3.072 -1.829 1.00 97.38 544 ASP A N 1
ATOM 4160 C CA . ASP A 1 544 ? 7.348 -3.939 -0.951 1.00 97.38 544 ASP A CA 1
ATOM 4161 C C . ASP A 1 544 ? 7.946 -3.989 0.466 1.00 97.38 544 ASP A C 1
ATOM 4163 O O . ASP A 1 544 ? 7.219 -4.011 1.456 1.00 97.38 544 ASP A O 1
ATOM 4167 N N . ILE A 1 545 ? 9.280 -3.986 0.590 1.00 97.06 545 ILE A N 1
ATOM 4168 C CA . ILE A 1 545 ? 9.969 -3.924 1.889 1.00 97.06 545 ILE A CA 1
ATOM 4169 C C . ILE A 1 545 ? 9.751 -2.570 2.575 1.00 97.06 545 ILE A C 1
ATOM 4171 O O . ILE A 1 545 ? 9.588 -2.532 3.797 1.00 97.06 545 ILE A O 1
ATOM 4175 N N . ALA A 1 546 ? 9.782 -1.469 1.821 1.00 96.94 546 ALA A N 1
ATOM 4176 C CA . ALA A 1 546 ? 9.528 -0.137 2.360 1.00 96.94 546 ALA A CA 1
ATOM 4177 C C . ALA A 1 546 ? 8.073 -0.007 2.834 1.00 96.94 546 ALA A C 1
ATOM 4179 O O . ALA A 1 546 ? 7.850 0.378 3.982 1.00 96.94 546 ALA A O 1
ATOM 4180 N N . ASP A 1 547 ? 7.124 -0.433 2.001 1.00 96.75 547 ASP A N 1
ATOM 4181 C CA . ASP A 1 547 ? 5.689 -0.428 2.287 1.00 96.75 547 ASP A CA 1
ATOM 4182 C C . ASP A 1 547 ? 5.377 -1.299 3.515 1.00 96.75 547 ASP A C 1
ATOM 4184 O O . ASP A 1 547 ? 4.742 -0.842 4.464 1.00 96.75 547 ASP A O 1
ATOM 4188 N N . LEU A 1 548 ? 5.936 -2.516 3.590 1.00 97.62 548 LEU A N 1
ATOM 4189 C CA . LEU A 1 548 ? 5.811 -3.376 4.772 1.00 97.62 548 LEU A CA 1
ATOM 4190 C C . LEU A 1 548 ? 6.401 -2.715 6.030 1.00 97.62 548 LEU A C 1
ATOM 4192 O O . LEU A 1 548 ? 5.911 -2.921 7.142 1.00 97.62 548 LEU A O 1
ATOM 4196 N N . GLY A 1 549 ? 7.469 -1.933 5.875 1.00 97.56 549 GLY A N 1
ATOM 4197 C CA . GLY A 1 549 ? 8.051 -1.141 6.952 1.00 97.56 549 GLY A CA 1
ATOM 4198 C C . GLY A 1 549 ? 7.079 -0.093 7.497 1.00 97.56 549 GLY A C 1
ATOM 4199 O O . GLY A 1 549 ? 6.966 0.038 8.717 1.00 97.56 549 GLY A O 1
ATOM 4200 N N . GLU A 1 550 ? 6.368 0.614 6.619 1.00 97.31 550 GLU A N 1
ATOM 4201 C CA . GLU A 1 550 ? 5.331 1.584 6.990 1.00 97.31 550 GLU A CA 1
ATOM 4202 C C . GLU A 1 550 ? 4.128 0.899 7.650 1.00 97.31 550 GLU A C 1
ATOM 4204 O O . GLU A 1 550 ? 3.721 1.308 8.742 1.00 97.31 550 GLU A O 1
ATOM 4209 N N . ASP A 1 551 ? 3.641 -0.205 7.078 1.00 96.94 551 ASP A N 1
ATOM 4210 C CA . ASP A 1 551 ? 2.541 -1.003 7.636 1.00 96.94 551 ASP A CA 1
ATOM 4211 C C . ASP A 1 551 ? 2.859 -1.496 9.055 1.00 96.94 551 ASP A C 1
ATOM 4213 O O . ASP A 1 551 ? 2.032 -1.411 9.968 1.00 96.94 551 ASP A O 1
ATOM 4217 N N . ILE A 1 552 ? 4.090 -1.969 9.283 1.00 97.62 552 ILE A N 1
ATOM 4218 C CA . ILE A 1 552 ? 4.545 -2.405 10.609 1.00 97.62 552 ILE A CA 1
ATOM 4219 C C . ILE A 1 552 ? 4.555 -1.240 11.605 1.00 97.62 552 ILE A C 1
ATOM 4221 O O . ILE A 1 552 ? 4.248 -1.453 12.781 1.00 97.62 552 ILE A O 1
ATOM 4225 N N . GLN A 1 553 ? 4.933 -0.030 11.187 1.00 97.25 553 GLN A N 1
ATOM 4226 C CA . GLN A 1 553 ? 4.896 1.132 12.079 1.00 97.25 553 GLN A CA 1
ATOM 4227 C C . GLN A 1 553 ? 3.457 1.537 12.394 1.00 97.25 553 GLN A C 1
ATOM 4229 O O . GLN A 1 553 ? 3.141 1.702 13.570 1.00 97.25 553 GLN A O 1
ATOM 4234 N N . SER A 1 554 ? 2.571 1.571 11.395 1.00 96.81 554 SER A N 1
ATOM 4235 C CA . SER A 1 554 ? 1.143 1.832 11.613 1.00 96.81 554 SER A CA 1
ATOM 4236 C C . SER A 1 554 ? 0.538 0.829 12.597 1.00 96.81 554 SER A C 1
ATOM 4238 O O . SER A 1 554 ? -0.115 1.218 13.560 1.00 96.81 554 SER A O 1
ATOM 4240 N N . ALA A 1 555 ? 0.835 -0.464 12.435 1.00 96.31 555 ALA A N 1
ATOM 4241 C CA . ALA A 1 555 ? 0.363 -1.493 13.356 1.00 96.31 555 ALA A CA 1
ATOM 4242 C C . ALA A 1 555 ? 0.887 -1.288 14.791 1.00 96.31 555 ALA A C 1
ATOM 4244 O O . ALA A 1 555 ? 0.165 -1.536 15.758 1.00 96.31 555 ALA A O 1
ATOM 4245 N N . ARG A 1 556 ? 2.135 -0.827 14.968 1.00 97.31 556 ARG A N 1
ATOM 4246 C CA . ARG A 1 556 ? 2.674 -0.491 16.301 1.00 97.31 556 ARG A CA 1
ATOM 4247 C C . ARG A 1 556 ? 1.987 0.724 16.913 1.00 97.31 556 ARG A C 1
ATOM 4249 O O . ARG A 1 556 ? 1.749 0.720 18.125 1.00 97.31 556 ARG A O 1
ATOM 4256 N N . ASP A 1 557 ? 1.687 1.736 16.111 1.00 97.62 557 ASP A N 1
ATOM 4257 C CA . ASP A 1 557 ? 0.982 2.935 16.560 1.00 97.62 557 ASP A CA 1
ATOM 4258 C C . ASP A 1 557 ? -0.445 2.582 16.999 1.00 97.62 557 ASP A C 1
ATOM 4260 O O . ASP A 1 557 ? -0.848 2.939 18.110 1.00 97.62 557 ASP A O 1
ATOM 4264 N N . ASP A 1 558 ? -1.152 1.763 16.216 1.00 97.44 558 ASP A N 1
ATOM 4265 C CA . ASP A 1 558 ? -2.475 1.234 16.564 1.00 97.44 558 ASP A CA 1
ATOM 4266 C C . ASP A 1 558 ? -2.434 0.404 17.854 1.00 97.44 558 ASP A C 1
ATOM 4268 O O . ASP A 1 558 ? -3.235 0.618 18.768 1.00 97.44 558 ASP A O 1
ATOM 4272 N N . ILE A 1 559 ? -1.456 -0.503 17.995 1.00 97.50 559 ILE A N 1
ATOM 4273 C CA . ILE A 1 559 ? -1.252 -1.273 19.235 1.00 97.50 559 ILE A CA 1
ATOM 4274 C C . ILE A 1 559 ? -1.032 -0.335 20.428 1.00 97.50 559 ILE A C 1
ATOM 4276 O O . ILE A 1 559 ? -1.571 -0.568 21.516 1.00 97.50 559 ILE A O 1
ATOM 4280 N N . THR A 1 560 ? -0.252 0.729 20.252 1.00 97.88 560 THR A N 1
ATOM 4281 C CA . THR A 1 560 ? 0.036 1.704 21.310 1.00 97.88 560 THR A CA 1
ATOM 4282 C C . THR A 1 560 ? -1.216 2.491 21.700 1.00 97.88 560 THR A C 1
ATOM 4284 O O . THR A 1 560 ? -1.481 2.671 22.896 1.00 97.88 560 THR A O 1
ATOM 4287 N N . ALA A 1 561 ? -2.024 2.901 20.720 1.00 96.88 561 ALA A N 1
ATOM 4288 C CA . ALA A 1 561 ? -3.298 3.577 20.938 1.00 96.88 561 ALA A CA 1
ATOM 4289 C C . ALA A 1 561 ? -4.282 2.680 21.703 1.00 96.88 561 ALA A C 1
ATOM 4291 O O . ALA A 1 561 ? -4.759 3.068 22.772 1.00 96.88 561 ALA A O 1
ATOM 4292 N N . VAL A 1 562 ? -4.489 1.442 21.240 1.00 97.69 562 VAL A N 1
ATOM 4293 C CA . VAL A 1 562 ? -5.365 0.455 21.896 1.00 97.69 562 VAL A CA 1
ATOM 4294 C C . VAL A 1 562 ? -4.891 0.144 23.314 1.00 97.69 562 VAL A C 1
ATOM 4296 O O . VAL A 1 562 ? -5.701 0.037 24.237 1.00 97.69 562 VAL A O 1
ATOM 4299 N N . THR A 1 563 ? -3.578 0.027 23.529 1.00 95.38 563 THR A N 1
ATOM 4300 C CA . THR A 1 563 ? -3.010 -0.217 24.864 1.00 95.38 563 THR A CA 1
ATOM 4301 C C . THR A 1 563 ? -3.281 0.958 25.804 1.00 95.38 563 THR A C 1
ATOM 4303 O O . THR A 1 563 ? -3.650 0.756 26.965 1.00 95.38 563 THR A O 1
ATOM 4306 N N . THR A 1 564 ? -3.152 2.187 25.303 1.00 96.31 564 THR A N 1
ATOM 4307 C CA . THR A 1 564 ? -3.425 3.416 26.061 1.00 96.31 564 THR A CA 1
ATOM 4308 C C . THR A 1 564 ? -4.909 3.538 26.406 1.00 96.31 564 THR A C 1
ATOM 4310 O O . THR A 1 564 ? -5.256 3.773 27.565 1.00 96.31 564 THR A O 1
ATOM 4313 N N . GLU A 1 565 ? -5.794 3.309 25.436 1.00 96.19 565 GLU A N 1
ATOM 4314 C CA . GLU A 1 565 ? -7.245 3.328 25.638 1.00 96.19 565 GLU A CA 1
ATOM 4315 C C . GLU A 1 565 ? -7.696 2.232 26.611 1.00 96.19 565 GLU A C 1
ATOM 4317 O O . GLU A 1 565 ? -8.495 2.482 27.516 1.00 96.19 565 GLU A O 1
ATOM 4322 N N . SER A 1 566 ? -7.128 1.030 26.498 1.00 93.75 566 SER A N 1
ATOM 4323 C CA . SER A 1 566 ? -7.402 -0.079 27.417 1.00 93.75 566 SER A CA 1
ATOM 4324 C C . SER A 1 566 ? -6.977 0.257 28.848 1.00 93.75 566 SER A C 1
ATOM 4326 O O . SER A 1 566 ? -7.702 -0.043 29.801 1.00 93.75 566 SER A O 1
ATOM 4328 N N . ALA A 1 567 ? -5.823 0.910 29.024 1.00 94.00 567 ALA A N 1
ATOM 4329 C CA . ALA A 1 567 ? -5.363 1.370 30.331 1.00 94.00 567 ALA A CA 1
ATOM 4330 C C . ALA A 1 567 ? -6.292 2.447 30.919 1.00 94.00 567 ALA A C 1
ATOM 4332 O O . ALA A 1 567 ? -6.658 2.358 32.095 1.00 94.00 567 ALA A O 1
ATOM 4333 N N . ALA A 1 568 ? -6.725 3.414 30.103 1.00 95.38 568 ALA A N 1
ATOM 4334 C CA . ALA A 1 568 ? -7.676 4.449 30.506 1.00 95.38 568 ALA A CA 1
ATOM 4335 C C . ALA A 1 568 ? -9.043 3.855 30.884 1.00 95.38 568 ALA A C 1
ATOM 4337 O O . ALA A 1 568 ? -9.581 4.165 31.947 1.00 95.38 568 ALA A O 1
ATOM 4338 N N . THR A 1 569 ? -9.564 2.930 30.075 1.00 93.94 569 THR A N 1
ATOM 4339 C CA . THR A 1 569 ? -10.829 2.223 30.326 1.00 93.94 569 THR A CA 1
ATOM 4340 C C . THR A 1 569 ? -10.763 1.415 31.618 1.00 93.94 569 THR A C 1
ATOM 4342 O O . THR A 1 569 ? -11.675 1.475 32.443 1.00 93.94 569 THR A O 1
ATOM 4345 N N . LYS A 1 570 ? -9.655 0.703 31.856 1.00 92.62 570 LYS A N 1
ATOM 4346 C CA . LYS A 1 570 ? -9.433 -0.041 33.102 1.00 92.62 570 LYS A CA 1
ATOM 4347 C C . LYS A 1 570 ? -9.415 0.883 34.323 1.00 92.62 570 LYS A C 1
ATOM 4349 O O . LYS A 1 570 ? -9.996 0.531 35.351 1.00 92.62 570 LYS A O 1
ATOM 4354 N N . ALA A 1 571 ? -8.765 2.043 34.223 1.00 93.12 571 ALA A N 1
ATOM 4355 C CA . ALA A 1 571 ? -8.745 3.037 35.294 1.00 93.12 571 ALA A CA 1
ATOM 4356 C C . ALA A 1 571 ? -10.145 3.623 35.552 1.00 93.12 571 ALA A C 1
ATOM 4358 O O . ALA A 1 571 ? -10.574 3.689 36.704 1.00 93.12 571 ALA A O 1
ATOM 4359 N N . GLY A 1 572 ? -10.881 3.963 34.489 1.00 94.38 572 GLY A N 1
ATOM 4360 C CA . GLY A 1 572 ? -12.261 4.443 34.570 1.00 94.38 572 GLY A CA 1
ATOM 4361 C C . GLY A 1 572 ? -13.195 3.430 35.232 1.00 94.38 572 GLY A C 1
ATOM 4362 O O . GLY A 1 572 ? -13.914 3.777 36.165 1.00 94.38 572 GLY A O 1
ATOM 4363 N N . LEU A 1 573 ? -13.117 2.155 34.839 1.00 94.50 573 LEU A N 1
ATOM 4364 C CA . LEU A 1 573 ? -13.920 1.087 35.438 1.00 94.50 573 LEU A CA 1
ATOM 4365 C C . LEU A 1 573 ? -13.578 0.865 36.920 1.00 94.50 573 LEU A C 1
ATOM 4367 O O . LEU A 1 573 ? -14.471 0.644 37.737 1.00 94.50 573 LEU A O 1
ATOM 4371 N N . ALA A 1 574 ? -12.297 0.933 37.295 1.00 92.31 574 ALA A N 1
ATOM 4372 C CA . ALA A 1 574 ? -11.884 0.817 38.694 1.00 92.31 574 ALA A CA 1
ATOM 4373 C C . ALA A 1 574 ? -12.445 1.962 39.557 1.00 92.31 574 ALA A C 1
ATOM 4375 O O . ALA A 1 574 ? -12.894 1.725 40.687 1.00 92.31 574 ALA A O 1
ATOM 4376 N N . GLN A 1 575 ? -12.460 3.182 39.013 1.00 91.69 575 GLN A N 1
ATOM 4377 C CA . GLN A 1 575 ? -13.078 4.333 39.662 1.00 91.69 575 GLN A CA 1
ATOM 4378 C C . GLN A 1 575 ? -14.592 4.146 39.785 1.00 91.69 575 GLN A C 1
ATOM 4380 O O . GLN A 1 575 ? -15.129 4.246 40.884 1.00 91.69 575 GLN A O 1
ATOM 4385 N N . GLU A 1 576 ? -15.269 3.756 38.705 1.00 94.88 576 GLU A N 1
ATOM 4386 C CA . GLU A 1 576 ? -16.715 3.534 38.711 1.00 94.88 576 GLU A CA 1
ATOM 4387 C C . GLU A 1 576 ? -17.136 2.460 39.728 1.00 94.88 576 GLU A C 1
ATOM 4389 O O . GLU A 1 576 ? -18.110 2.631 40.462 1.00 94.88 576 GLU A O 1
ATOM 4394 N N . VAL A 1 577 ? -16.392 1.352 39.821 1.00 94.19 577 VAL A N 1
ATOM 4395 C CA . VAL A 1 577 ? -16.640 0.310 40.829 1.00 94.19 577 VAL A CA 1
ATOM 4396 C C . VAL A 1 577 ? -16.512 0.873 42.245 1.00 94.19 577 VAL A C 1
ATOM 4398 O O . VAL A 1 577 ? -17.300 0.514 43.123 1.00 94.19 577 VAL A O 1
ATOM 4401 N N . THR A 1 578 ? -15.534 1.747 42.478 1.00 93.50 578 THR A N 1
ATOM 4402 C CA . THR A 1 578 ? -15.331 2.403 43.776 1.00 93.50 578 THR A CA 1
ATOM 4403 C C . THR A 1 578 ? -16.494 3.339 44.101 1.00 93.50 578 THR A C 1
ATOM 4405 O O . THR A 1 578 ? -17.065 3.246 45.190 1.00 93.50 578 THR A O 1
ATOM 4408 N N . ASP A 1 579 ? -16.917 4.155 43.138 1.00 94.56 579 ASP A N 1
ATOM 4409 C CA . ASP A 1 579 ? -18.025 5.099 43.293 1.00 94.56 579 ASP A CA 1
ATOM 4410 C C . ASP A 1 579 ? -19.355 4.372 43.530 1.00 94.56 579 ASP A C 1
ATOM 4412 O O . ASP A 1 579 ? -20.085 4.704 44.465 1.00 94.56 579 ASP A O 1
ATOM 4416 N N . ARG A 1 580 ? -19.647 3.309 42.767 1.00 94.00 580 ARG A N 1
ATOM 4417 C CA . ARG A 1 580 ? -20.848 2.477 42.964 1.00 94.00 580 ARG A CA 1
ATOM 4418 C C . ARG A 1 580 ? -20.857 1.793 44.330 1.00 94.00 580 ARG A C 1
ATOM 4420 O O . ARG A 1 580 ? -21.896 1.774 44.987 1.00 94.00 580 ARG A O 1
ATOM 4427 N N . LYS A 1 581 ? -19.720 1.252 44.790 1.00 93.38 581 LYS A N 1
ATOM 4428 C CA . LYS A 1 581 ? -19.610 0.675 46.145 1.00 93.38 581 LYS A CA 1
ATOM 4429 C C . LYS A 1 581 ? -19.907 1.717 47.216 1.00 93.38 581 LYS A C 1
ATOM 4431 O O . LYS A 1 581 ? -20.630 1.416 48.168 1.00 93.38 581 LYS A O 1
ATOM 4436 N N . LYS A 1 582 ? -19.378 2.931 47.055 1.00 93.31 582 LYS A N 1
ATOM 4437 C CA . LYS A 1 582 ? -19.638 4.030 47.982 1.00 93.31 582 LYS A CA 1
ATOM 4438 C C . LYS A 1 582 ? -21.120 4.407 47.980 1.00 93.31 582 LYS A C 1
ATOM 4440 O O . LYS A 1 582 ? -21.722 4.416 49.044 1.00 93.31 582 LYS A O 1
ATOM 4445 N N . ALA A 1 583 ? -21.716 4.615 46.807 1.00 93.25 583 ALA A N 1
ATOM 4446 C CA . ALA A 1 583 ? -23.127 4.971 46.673 1.00 93.25 583 ALA A CA 1
ATOM 4447 C C . ALA A 1 583 ? -24.058 3.921 47.302 1.00 93.25 583 ALA A C 1
ATOM 4449 O O . ALA A 1 583 ? -24.972 4.275 48.040 1.00 93.25 583 ALA A O 1
ATOM 4450 N N . ILE A 1 584 ? -23.793 2.628 47.079 1.00 94.19 584 ILE A N 1
ATOM 4451 C CA . ILE A 1 584 ? -24.552 1.536 47.710 1.00 94.19 584 ILE A CA 1
ATOM 4452 C C . ILE A 1 584 ? -24.402 1.572 49.236 1.00 94.19 584 ILE A C 1
ATOM 4454 O O . ILE A 1 584 ? -25.380 1.365 49.951 1.00 94.19 584 ILE A O 1
ATOM 4458 N N . THR A 1 585 ? -23.194 1.832 49.740 1.00 94.25 585 THR A N 1
ATOM 4459 C CA . THR A 1 585 ? -22.934 1.904 51.186 1.00 94.25 585 THR A CA 1
ATOM 4460 C C . THR A 1 585 ? -23.637 3.104 51.819 1.00 94.25 585 THR A C 1
ATOM 4462 O O . THR A 1 585 ? -24.272 2.956 52.862 1.00 94.25 585 THR A O 1
ATOM 4465 N N . ASP A 1 586 ? -23.570 4.271 51.176 1.00 93.75 586 ASP A N 1
ATOM 4466 C CA . ASP A 1 586 ? -24.239 5.493 51.625 1.00 93.75 586 ASP A CA 1
ATOM 4467 C C . ASP A 1 586 ? -25.769 5.310 51.639 1.00 93.75 586 ASP A C 1
ATOM 4469 O O . ASP A 1 586 ? -26.423 5.634 52.629 1.00 93.75 586 ASP A O 1
ATOM 4473 N N . GLU A 1 587 ? -26.344 4.725 50.583 1.00 95.19 587 GLU A N 1
ATOM 4474 C CA . GLU A 1 587 ? -27.780 4.426 50.486 1.00 95.19 587 GLU A CA 1
ATOM 4475 C C . GLU A 1 587 ? -28.222 3.408 51.548 1.00 95.19 587 GLU A C 1
ATOM 4477 O O . GLU A 1 587 ? -29.256 3.582 52.195 1.00 95.19 587 GLU A O 1
ATOM 4482 N N . ALA A 1 588 ? -27.437 2.348 51.772 1.00 93.19 588 ALA A N 1
ATOM 4483 C CA . ALA A 1 588 ? -27.724 1.365 52.813 1.00 93.19 588 ALA A CA 1
ATOM 4484 C C . ALA A 1 588 ? -27.717 2.007 54.210 1.00 93.19 588 ALA A C 1
ATOM 4486 O O . ALA A 1 588 ? -28.601 1.720 55.021 1.00 93.19 588 ALA A O 1
ATOM 4487 N N . ALA A 1 589 ? -26.768 2.910 54.477 1.00 94.62 589 ALA A N 1
ATOM 4488 C CA . ALA A 1 589 ? -26.724 3.676 55.718 1.00 94.62 589 ALA A CA 1
ATOM 4489 C C . ALA A 1 589 ? -27.941 4.608 55.855 1.00 94.62 589 ALA A C 1
ATOM 4491 O O . ALA A 1 589 ? -28.572 4.635 56.913 1.00 94.62 589 ALA A O 1
ATOM 4492 N N . ALA A 1 590 ? -28.324 5.312 54.784 1.00 96.19 590 ALA A N 1
ATOM 4493 C CA . ALA A 1 590 ? -29.489 6.195 54.773 1.00 96.19 590 ALA A CA 1
ATOM 4494 C C . ALA A 1 590 ? -30.800 5.434 55.037 1.00 96.19 590 ALA A C 1
ATOM 4496 O O . ALA A 1 590 ? -31.590 5.840 55.890 1.00 96.19 590 ALA A O 1
ATOM 4497 N N . ARG A 1 591 ? -31.011 4.286 54.377 1.00 93.88 591 ARG A N 1
ATOM 4498 C CA . ARG A 1 591 ? -32.177 3.418 54.624 1.00 93.88 591 ARG A CA 1
ATOM 4499 C C . ARG A 1 591 ? -32.184 2.842 56.032 1.00 93.88 591 ARG A C 1
ATOM 4501 O O . ARG A 1 591 ? -33.235 2.807 56.665 1.00 93.88 591 ARG A O 1
ATOM 4508 N N . GLY A 1 592 ? -31.023 2.413 56.529 1.00 94.69 592 GLY A N 1
ATOM 4509 C CA . GLY A 1 592 ? -30.877 1.941 57.905 1.00 94.69 592 GLY A CA 1
ATOM 4510 C C . GLY A 1 592 ? -31.288 3.010 58.917 1.00 94.69 592 GLY A C 1
ATOM 4511 O O . GLY A 1 592 ? -32.038 2.722 59.850 1.00 94.69 592 GLY A O 1
ATOM 4512 N N . GLN A 1 593 ? -30.871 4.258 58.693 1.00 95.12 593 GLN A N 1
ATOM 4513 C CA . GLN A 1 593 ? -31.246 5.383 59.543 1.00 95.12 593 GLN A CA 1
ATOM 4514 C C . GLN A 1 593 ? -32.741 5.713 59.446 1.00 95.12 593 GLN A C 1
ATOM 4516 O O . GLN A 1 593 ? -33.371 5.942 60.474 1.00 95.12 593 GLN A O 1
ATOM 4521 N N . ALA A 1 594 ? -33.325 5.696 58.244 1.00 95.31 594 ALA A N 1
ATOM 4522 C CA . ALA A 1 594 ? -34.754 5.938 58.049 1.00 95.31 594 ALA A CA 1
ATOM 4523 C C . ALA A 1 594 ? -35.621 4.897 58.778 1.00 95.31 594 ALA A C 1
ATOM 4525 O O . ALA A 1 594 ? -36.540 5.266 59.506 1.00 95.31 594 ALA A O 1
ATOM 4526 N N . LEU A 1 595 ? -35.278 3.608 58.663 1.00 95.88 595 LEU A N 1
ATOM 4527 C CA . LEU A 1 595 ? -35.967 2.529 59.379 1.00 95.88 595 LEU A CA 1
ATOM 4528 C C . LEU A 1 595 ? -35.828 2.660 60.898 1.00 95.88 595 LEU A C 1
ATOM 4530 O O . LEU A 1 595 ? -36.768 2.363 61.633 1.00 95.88 595 LEU A O 1
ATOM 4534 N N . LEU A 1 596 ? -34.665 3.099 61.386 1.00 95.44 596 LEU A N 1
ATOM 4535 C CA . LEU A 1 596 ? -34.469 3.345 62.812 1.00 95.44 596 LEU A CA 1
ATOM 4536 C C . LEU A 1 596 ? -35.341 4.507 63.305 1.00 95.44 596 LEU A C 1
ATOM 4538 O O . LEU A 1 596 ? -35.935 4.399 64.376 1.00 95.44 596 LEU A O 1
ATOM 4542 N N . THR A 1 597 ? -35.443 5.586 62.527 1.00 96.06 597 THR A N 1
ATOM 4543 C CA . THR A 1 597 ? -36.334 6.712 62.831 1.00 96.06 597 THR A CA 1
ATOM 4544 C C . THR A 1 597 ? -37.791 6.258 62.877 1.00 96.06 597 THR A C 1
ATOM 4546 O O . THR A 1 597 ? -38.438 6.449 63.902 1.00 96.06 597 THR A O 1
ATOM 4549 N N . GLU A 1 598 ? -38.277 5.562 61.844 1.00 96.25 598 GLU A N 1
ATOM 4550 C CA . GLU A 1 598 ? -39.655 5.052 61.800 1.00 96.25 598 GLU A CA 1
ATOM 4551 C C . GLU A 1 598 ? -39.940 4.086 62.962 1.00 96.25 598 GLU A C 1
ATOM 4553 O O . GLU A 1 598 ? -40.987 4.153 63.606 1.00 96.25 598 GLU A O 1
ATOM 4558 N N . LYS A 1 599 ? -38.991 3.196 63.286 1.00 95.31 599 LYS A N 1
ATOM 4559 C CA . LYS A 1 599 ? -39.105 2.312 64.452 1.00 95.31 599 LYS A CA 1
ATOM 4560 C C . LYS A 1 599 ? -39.290 3.123 65.734 1.00 95.31 599 LYS A C 1
ATOM 4562 O O . LYS A 1 599 ? -40.140 2.774 66.549 1.00 95.31 599 LYS A O 1
ATOM 4567 N N . ASN A 1 600 ? -38.486 4.164 65.936 1.00 94.69 600 ASN A N 1
ATOM 4568 C CA . ASN A 1 600 ? -38.560 4.989 67.139 1.00 94.69 600 ASN A CA 1
ATOM 4569 C C . ASN A 1 600 ? -39.886 5.762 67.217 1.00 94.69 600 ASN A C 1
ATOM 4571 O O . ASN A 1 600 ? -40.469 5.831 68.297 1.00 94.69 600 ASN A O 1
ATOM 4575 N N . GLU A 1 601 ? -40.392 6.271 66.091 1.00 94.88 601 GLU A N 1
ATOM 4576 C CA . GLU A 1 601 ? -41.715 6.907 66.001 1.00 94.88 601 GLU A CA 1
ATOM 4577 C C . GLU A 1 601 ? -42.834 5.923 66.362 1.00 94.88 601 GLU A C 1
ATOM 4579 O O . GLU A 1 601 ? -43.621 6.190 67.267 1.00 94.88 601 GLU A O 1
ATOM 4584 N N . ARG A 1 602 ? -42.839 4.722 65.769 1.00 93.62 602 ARG A N 1
ATOM 4585 C CA . ARG A 1 602 ? -43.822 3.674 66.098 1.00 93.62 602 ARG A CA 1
ATOM 4586 C C . ARG A 1 602 ? -43.764 3.257 67.568 1.00 93.62 602 ARG A C 1
ATOM 4588 O O . ARG A 1 602 ? -44.799 2.991 68.172 1.00 93.62 602 ARG A O 1
ATOM 4595 N N . VAL A 1 603 ? -42.570 3.184 68.162 1.00 95.00 603 VAL A N 1
ATOM 4596 C CA . VAL A 1 603 ? -42.414 2.891 69.598 1.00 95.00 603 VAL A CA 1
ATOM 4597 C C . VAL A 1 603 ? -43.038 3.998 70.453 1.00 95.00 603 VAL A C 1
ATOM 4599 O O . VAL A 1 603 ? -43.710 3.690 71.440 1.00 95.00 603 VAL A O 1
ATOM 4602 N N . ALA A 1 604 ? -42.862 5.265 70.073 1.00 92.44 604 ALA A N 1
ATOM 4603 C CA . ALA A 1 604 ? -43.494 6.388 70.758 1.00 92.44 604 ALA A CA 1
ATOM 4604 C C . ALA A 1 604 ? -45.027 6.340 70.633 1.00 92.44 604 ALA A C 1
ATOM 4606 O O . ALA A 1 604 ? -45.724 6.468 71.640 1.00 92.44 604 ALA A O 1
ATOM 4607 N N . ASP A 1 605 ? -45.551 6.057 69.439 1.00 92.38 605 ASP A N 1
ATOM 4608 C CA . ASP A 1 605 ? -46.991 5.915 69.205 1.00 92.38 605 ASP A CA 1
ATOM 4609 C C . ASP A 1 605 ? -47.602 4.782 70.036 1.00 92.38 605 ASP A C 1
ATOM 4611 O O . ASP A 1 605 ? -48.626 4.977 70.691 1.00 92.38 605 ASP A O 1
ATOM 4615 N N . ILE A 1 606 ? -46.947 3.617 70.095 1.00 92.06 606 ILE A N 1
ATOM 4616 C CA . ILE A 1 606 ? -47.383 2.495 70.943 1.00 92.06 606 ILE A CA 1
ATOM 4617 C C . ILE A 1 606 ? -47.423 2.912 72.419 1.00 92.06 606 ILE A C 1
ATOM 4619 O O . ILE A 1 606 ? -48.369 2.574 73.132 1.00 92.06 606 ILE A O 1
ATOM 4623 N N . SER A 1 607 ? -46.421 3.659 72.889 1.00 91.94 607 SER A N 1
ATOM 4624 C CA . SER A 1 607 ? -46.405 4.174 74.262 1.00 91.94 607 SER A CA 1
ATOM 4625 C C . SER A 1 607 ? -47.589 5.108 74.531 1.00 91.94 607 SER A C 1
ATOM 4627 O O . SER A 1 607 ? -48.250 4.972 75.562 1.00 91.94 607 SER A O 1
ATOM 4629 N N . ASN A 1 608 ? -47.898 6.012 73.597 1.00 91.50 608 ASN A N 1
ATOM 4630 C CA . ASN A 1 608 ? -49.035 6.930 73.704 1.00 91.50 608 ASN A CA 1
ATOM 4631 C C . ASN A 1 608 ? -50.377 6.181 73.731 1.00 91.50 608 ASN A C 1
ATOM 4633 O O . ASN A 1 608 ? -51.249 6.485 74.552 1.00 91.50 608 ASN A O 1
ATOM 4637 N N . VAL A 1 609 ? -50.540 5.166 72.876 1.00 91.06 609 VAL A N 1
ATOM 4638 C CA . VAL A 1 609 ? -51.729 4.300 72.865 1.00 91.06 609 VAL A CA 1
ATOM 4639 C C . VAL A 1 609 ? -51.873 3.565 74.198 1.00 91.06 609 VAL A C 1
ATOM 4641 O O . VAL A 1 609 ? -52.950 3.591 74.791 1.00 91.06 609 VAL A O 1
ATOM 4644 N N . ASN A 1 610 ? -50.794 2.979 74.724 1.00 88.44 610 ASN A N 1
ATOM 4645 C CA . ASN A 1 610 ? -50.821 2.299 76.022 1.00 88.44 610 ASN A CA 1
ATOM 4646 C C . ASN A 1 610 ? -51.232 3.241 77.164 1.00 88.44 610 ASN A C 1
ATOM 4648 O O . ASN A 1 610 ? -52.053 2.868 78.002 1.00 88.44 610 ASN A O 1
ATOM 4652 N N . GLN A 1 611 ? -50.713 4.471 77.183 1.00 88.50 611 GLN A N 1
ATOM 4653 C CA . GLN A 1 611 ? -51.093 5.474 78.180 1.00 88.50 611 GLN A CA 1
ATOM 4654 C C . GLN A 1 611 ? -52.568 5.888 78.051 1.00 88.50 611 GLN A C 1
ATOM 4656 O O . GLN A 1 611 ? -53.261 6.066 79.057 1.00 88.50 611 GLN A O 1
ATOM 4661 N N . THR A 1 612 ? -53.068 5.999 76.819 1.00 86.88 612 THR A N 1
ATOM 4662 C CA . THR A 1 612 ? -54.483 6.289 76.551 1.00 86.88 612 THR A CA 1
ATOM 4663 C C . THR A 1 612 ? -55.373 5.170 77.090 1.00 86.88 612 THR A C 1
ATOM 4665 O O . THR A 1 612 ? -56.295 5.446 77.852 1.00 86.88 612 THR A O 1
ATOM 4668 N N . ILE A 1 613 ? -55.047 3.908 76.790 1.00 86.44 613 ILE A N 1
ATOM 4669 C CA . ILE A 1 613 ? -55.783 2.732 77.283 1.00 86.44 613 ILE A CA 1
ATOM 4670 C C . ILE A 1 613 ? -55.825 2.704 78.816 1.00 86.44 613 ILE A C 1
ATOM 4672 O O . ILE A 1 613 ? -56.886 2.459 79.397 1.00 86.44 613 ILE A O 1
ATOM 4676 N N . GLN A 1 614 ? -54.697 2.978 79.481 1.00 85.31 614 GLN A N 1
ATOM 4677 C CA . GLN A 1 614 ? -54.638 3.051 80.946 1.00 85.31 614 GLN A CA 1
ATOM 4678 C C . GLN A 1 614 ? -55.566 4.142 81.489 1.00 85.31 614 GLN A C 1
ATOM 4680 O O . GLN A 1 614 ? -56.399 3.871 82.348 1.00 85.31 614 GLN A O 1
ATOM 4685 N N . THR A 1 615 ? -55.494 5.346 80.920 1.00 84.06 615 THR A N 1
ATOM 4686 C CA . THR A 1 615 ? -56.326 6.485 81.339 1.00 84.06 615 THR A CA 1
ATOM 4687 C C . THR A 1 615 ? -57.819 6.186 81.178 1.00 84.06 615 THR A C 1
ATOM 4689 O O . THR A 1 615 ? -58.619 6.471 82.071 1.00 84.06 615 THR A O 1
ATOM 4692 N N . THR A 1 616 ? -58.212 5.582 80.054 1.00 82.44 616 THR A N 1
ATOM 4693 C CA . THR A 1 616 ? -59.602 5.175 79.814 1.00 82.44 616 THR A CA 1
ATOM 4694 C C . THR A 1 616 ? -60.046 4.098 80.803 1.00 82.44 616 THR A C 1
ATOM 4696 O O . THR A 1 616 ? -61.144 4.193 81.350 1.00 82.44 616 THR A O 1
ATOM 4699 N N . SER A 1 617 ? -59.189 3.113 81.084 1.00 81.25 617 SER A N 1
ATOM 4700 C CA . SER A 1 617 ? -59.477 2.048 82.055 1.00 81.25 617 SER A CA 1
ATOM 4701 C C . SER A 1 617 ? -59.685 2.602 83.468 1.00 81.25 617 SER A C 1
ATOM 4703 O O . SER A 1 617 ? -60.642 2.221 84.144 1.00 81.25 617 SER A O 1
ATOM 4705 N N . ASP A 1 618 ? -58.850 3.554 83.891 1.00 78.50 618 ASP A N 1
ATOM 4706 C CA . ASP A 1 618 ? -58.965 4.213 85.195 1.00 78.50 618 ASP A CA 1
ATOM 4707 C C . ASP A 1 618 ? -60.252 5.043 85.303 1.00 78.50 618 ASP A C 1
ATOM 4709 O O . ASP A 1 618 ? -60.972 4.964 86.303 1.00 78.50 618 ASP A O 1
ATOM 4713 N N . SER A 1 619 ? -60.590 5.806 84.257 1.00 76.69 619 SER A N 1
ATOM 4714 C CA . SER A 1 619 ? -61.840 6.577 84.197 1.00 76.69 619 SER A CA 1
ATOM 4715 C C . SER A 1 619 ? -63.069 5.670 84.308 1.00 76.69 619 SER A C 1
ATOM 4717 O O . SER A 1 619 ? -64.019 5.965 85.039 1.00 76.69 619 SER A O 1
ATOM 4719 N N . LEU A 1 620 ? -63.028 4.522 83.636 1.00 81.44 620 LEU A N 1
ATOM 4720 C CA . LEU A 1 620 ? -64.102 3.542 83.651 1.00 81.44 620 LEU A CA 1
ATOM 4721 C C . LEU A 1 620 ? -64.261 2.868 85.022 1.00 81.44 620 LEU A C 1
ATOM 4723 O O . LEU A 1 620 ? -65.384 2.670 85.494 1.00 81.44 620 LEU A O 1
ATOM 4727 N N . ALA A 1 621 ? -63.149 2.555 85.693 1.00 76.25 621 ALA A N 1
ATOM 4728 C CA . ALA A 1 621 ? -63.162 2.031 87.057 1.00 76.25 621 ALA A CA 1
ATOM 4729 C C . ALA A 1 621 ? -63.820 3.020 88.039 1.00 76.25 621 ALA A C 1
ATOM 4731 O O . ALA A 1 621 ? -64.607 2.613 88.898 1.00 76.25 621 ALA A O 1
ATOM 4732 N N . GLN A 1 622 ? -63.569 4.325 87.875 1.00 76.00 622 GLN A N 1
ATOM 4733 C CA . GLN A 1 622 ? -64.205 5.371 88.682 1.00 76.00 622 GLN A CA 1
ATOM 4734 C C . GLN A 1 622 ? -65.724 5.449 88.461 1.00 76.00 622 GLN A C 1
ATOM 4736 O O . GLN A 1 622 ? -66.472 5.573 89.433 1.00 76.00 622 GLN A O 1
ATOM 4741 N N . GLN A 1 623 ? -66.201 5.332 87.216 1.00 79.38 623 GLN A N 1
ATOM 4742 C CA . GLN A 1 623 ? -67.640 5.345 86.914 1.00 79.38 623 GLN A CA 1
ATOM 4743 C C . GLN A 1 623 ? -68.380 4.161 87.555 1.00 79.38 623 GLN A C 1
ATOM 4745 O O . GLN A 1 623 ? -69.436 4.349 88.165 1.00 79.38 623 GLN A O 1
ATOM 4750 N N . ILE A 1 624 ? -67.810 2.951 87.491 1.00 73.12 624 ILE A N 1
ATOM 4751 C CA . ILE A 1 624 ? -68.398 1.757 88.127 1.00 73.12 624 ILE A CA 1
ATOM 4752 C C . ILE A 1 624 ? -68.534 1.951 89.644 1.00 73.12 624 ILE A C 1
ATOM 4754 O O . ILE A 1 624 ? -69.584 1.645 90.218 1.00 73.12 624 ILE A O 1
ATOM 4758 N N . ALA A 1 625 ? -67.498 2.486 90.297 1.00 68.56 625 ALA A N 1
ATOM 4759 C CA . ALA A 1 625 ? -67.514 2.728 91.737 1.00 68.56 625 ALA A CA 1
ATOM 4760 C C . ALA A 1 625 ? -68.639 3.697 92.156 1.00 68.56 625 ALA A C 1
ATOM 4762 O O . ALA A 1 625 ? -69.294 3.477 93.176 1.00 68.56 625 ALA A O 1
ATOM 4763 N N . GLN A 1 626 ? -68.911 4.731 91.352 1.00 66.38 626 GLN A N 1
ATOM 4764 C CA . GLN A 1 626 ? -69.986 5.693 91.619 1.00 66.38 626 GLN A CA 1
ATOM 4765 C C . GLN A 1 626 ? -71.385 5.084 91.463 1.00 66.38 626 GLN A C 1
ATOM 4767 O O . GLN A 1 626 ? -72.256 5.341 92.293 1.00 66.38 626 GLN A O 1
ATOM 4772 N N . ILE A 1 627 ? -71.607 4.240 90.449 1.00 65.00 627 ILE A N 1
ATOM 4773 C CA . ILE A 1 627 ? -72.904 3.574 90.234 1.00 65.00 627 ILE A CA 1
ATOM 4774 C C . ILE A 1 627 ? -73.215 2.602 91.380 1.00 65.00 627 ILE A C 1
ATOM 4776 O O . ILE A 1 627 ? -74.338 2.577 91.887 1.00 65.00 627 ILE A O 1
ATOM 4780 N N . SER A 1 628 ? -72.218 1.844 91.848 1.00 60.19 628 SER A N 1
ATOM 4781 C CA . SER A 1 628 ? -72.398 0.910 92.967 1.00 60.19 628 SER A CA 1
ATOM 4782 C C . SER A 1 628 ? -72.802 1.607 94.274 1.00 60.19 628 SER A C 1
ATOM 4784 O O . SER A 1 628 ? -73.487 0.999 95.095 1.00 60.19 628 SER A O 1
ATOM 4786 N N . ALA A 1 629 ? -72.417 2.870 94.479 1.00 59.12 629 ALA A N 1
ATOM 4787 C CA . ALA A 1 629 ? -72.722 3.623 95.695 1.00 59.12 629 ALA A CA 1
ATOM 4788 C C . ALA A 1 629 ? -74.178 4.147 95.771 1.00 59.12 629 ALA A C 1
ATOM 4790 O O . ALA A 1 629 ? -74.608 4.596 96.831 1.00 59.12 629 ALA A O 1
ATOM 4791 N N . GLY A 1 630 ? -74.960 4.086 94.684 1.00 53.59 630 GLY A N 1
ATOM 4792 C CA . GLY A 1 630 ? -76.294 4.702 94.581 1.00 53.59 630 GLY A CA 1
ATOM 4793 C C . GLY A 1 630 ? -77.512 3.846 94.977 1.00 53.59 630 GLY A C 1
ATOM 4794 O O . GLY A 1 630 ? -78.631 4.232 94.655 1.00 53.59 630 GLY A O 1
ATOM 4795 N N . THR A 1 631 ? -77.357 2.686 95.629 1.00 50.81 631 THR A N 1
ATOM 4796 C CA . THR A 1 631 ? -78.433 1.666 95.760 1.00 50.81 631 THR A CA 1
ATOM 4797 C C . THR A 1 631 ? -78.947 1.403 97.194 1.00 50.81 631 THR A C 1
ATOM 4799 O O . THR A 1 631 ? -79.015 0.262 97.642 1.00 50.81 631 THR A O 1
ATOM 4802 N N . GLY A 1 632 ? -79.374 2.437 97.934 1.00 45.66 632 GLY A N 1
ATOM 4803 C CA . GLY A 1 632 ? -80.092 2.278 99.219 1.00 45.66 632 GLY A CA 1
ATOM 4804 C C . GLY A 1 632 ? -81.626 2.186 99.061 1.00 45.66 632 GLY A C 1
ATOM 4805 O O . GLY A 1 632 ? -82.213 2.988 98.343 1.00 45.66 632 GLY A O 1
ATOM 4806 N N . SER A 1 633 ? -82.279 1.222 99.726 1.00 54.81 633 SER A N 1
ATOM 4807 C CA . SER A 1 633 ? -83.715 0.858 99.640 1.00 54.81 633 SER A CA 1
ATOM 4808 C C . SER A 1 633 ? -84.731 2.027 99.654 1.00 54.81 633 SER A C 1
ATOM 4810 O O . SER A 1 633 ? -84.715 2.858 100.561 1.00 54.81 633 SER A O 1
ATOM 4812 N N . GLN A 1 634 ? -85.677 2.051 98.701 1.00 63.38 634 GLN A N 1
ATOM 4813 C CA . GLN A 1 634 ? -86.667 3.131 98.491 1.00 63.38 634 GLN A CA 1
ATOM 4814 C C . GLN A 1 634 ? -87.998 2.886 99.262 1.00 63.38 634 GLN A C 1
ATOM 4816 O O . GLN A 1 634 ? -88.565 1.793 99.195 1.00 63.38 634 GLN A O 1
ATOM 4821 N N . PHE A 1 635 ? -88.496 3.896 99.998 1.00 66.25 635 PHE A N 1
ATOM 4822 C CA . PHE A 1 635 ? -89.673 3.862 100.903 1.00 66.25 635 PHE A CA 1
ATOM 4823 C C . PHE A 1 635 ? -90.838 4.734 100.374 1.00 66.25 635 PHE A C 1
ATOM 4825 O O . PHE A 1 635 ? -90.585 5.860 99.952 1.00 66.25 635 PHE A O 1
ATOM 4832 N N . ASP A 1 636 ? -92.090 4.247 100.426 1.00 76.12 636 ASP A N 1
ATOM 4833 C CA . ASP A 1 636 ? -93.325 4.938 99.977 1.00 76.12 636 ASP A CA 1
ATOM 4834 C C . ASP A 1 636 ? -94.135 5.464 101.194 1.00 76.12 636 ASP A C 1
ATOM 4836 O O . ASP A 1 636 ? -94.823 4.667 101.852 1.00 76.12 636 ASP A O 1
ATOM 4840 N N . PRO A 1 637 ? -94.028 6.762 101.570 1.00 74.69 637 PRO A N 1
ATOM 4841 C CA . PRO A 1 637 ? -94.695 7.322 102.749 1.00 74.69 637 PRO A CA 1
ATOM 4842 C C . PRO A 1 637 ? -96.176 7.669 102.494 1.00 74.69 637 PRO A C 1
ATOM 4844 O O . PRO A 1 637 ? -96.506 8.443 101.603 1.00 74.69 637 PRO A O 1
ATOM 4847 N N . ALA A 1 638 ? -97.079 7.185 103.353 1.00 81.44 638 ALA A N 1
ATOM 4848 C CA . ALA A 1 638 ? -98.479 7.625 103.423 1.00 81.44 638 ALA A CA 1
ATOM 4849 C C . ALA A 1 638 ? -98.651 8.951 104.179 1.00 81.44 638 ALA A C 1
ATOM 4851 O O . ALA A 1 638 ? -99.490 9.783 103.829 1.00 81.44 638 ALA A O 1
ATOM 4852 N N . LYS A 1 639 ? -97.884 9.130 105.257 1.00 83.12 639 LYS A N 1
ATOM 4853 C CA . LYS A 1 639 ? -97.809 10.362 106.050 1.00 83.12 639 LYS A CA 1
ATOM 4854 C C . LYS A 1 639 ? -96.372 10.564 106.497 1.00 83.12 639 LYS A C 1
ATOM 4856 O O . LYS A 1 639 ? -95.703 9.597 106.850 1.00 83.12 639 LYS A O 1
ATOM 4861 N N . ILE A 1 640 ? -95.924 11.809 106.504 1.00 88.12 640 ILE A N 1
ATOM 4862 C CA . ILE A 1 640 ? -94.617 12.196 107.020 1.00 88.12 640 ILE A CA 1
ATOM 4863 C C . ILE A 1 640 ? -94.748 13.516 107.775 1.00 88.12 640 ILE A C 1
ATOM 4865 O O . ILE A 1 640 ? -95.536 14.373 107.376 1.00 88.12 640 ILE A O 1
ATOM 4869 N N . TRP A 1 641 ? -94.004 13.626 108.867 1.00 89.94 641 TRP A N 1
ATOM 4870 C CA . TRP A 1 641 ? -93.891 14.808 109.716 1.00 89.94 641 TRP A CA 1
ATOM 4871 C C . TRP A 1 641 ? -92.415 15.153 109.847 1.00 89.94 641 TRP A C 1
ATOM 4873 O O . TRP A 1 641 ? -91.626 14.240 110.101 1.00 89.94 641 TRP A O 1
ATOM 4883 N N . TYR A 1 642 ? -92.061 16.426 109.667 1.00 85.44 642 TYR A N 1
ATOM 4884 C CA . TYR A 1 642 ? -90.667 16.890 109.615 1.00 85.44 642 TYR A CA 1
ATOM 4885 C C . TYR A 1 642 ? -90.271 17.788 110.791 1.00 85.44 642 TYR A C 1
ATOM 4887 O O . TYR A 1 642 ? -89.094 18.019 110.993 1.00 85.44 642 TYR A O 1
ATOM 4895 N N . PHE A 1 643 ? -91.230 18.300 111.566 1.00 88.69 643 PHE A N 1
ATOM 4896 C CA . PHE A 1 643 ? -91.008 19.049 112.812 1.00 88.69 643 PHE A CA 1
ATOM 4897 C C . PHE A 1 643 ? -90.136 20.316 112.710 1.00 88.69 643 PHE A C 1
ATOM 4899 O O . PHE A 1 643 ? -89.835 20.925 113.739 1.00 88.69 643 PHE A O 1
ATOM 4906 N N . ASP A 1 644 ? -89.845 20.790 111.492 1.00 82.06 644 ASP A N 1
ATOM 4907 C CA . ASP A 1 644 ? -88.905 21.885 111.206 1.00 82.06 644 ASP A CA 1
ATOM 4908 C C . ASP A 1 644 ? -89.168 23.169 112.018 1.00 82.06 644 ASP A C 1
ATOM 4910 O O . ASP A 1 644 ? -88.243 23.909 112.352 1.00 82.06 644 ASP A O 1
ATOM 4914 N N . SER A 1 645 ? -90.438 23.472 112.326 1.00 80.69 645 SER A N 1
ATOM 4915 C CA . SER A 1 645 ? -90.820 24.715 113.024 1.00 80.69 645 SER A CA 1
ATOM 4916 C C . SER A 1 645 ? -91.970 24.600 114.030 1.00 80.69 645 SER A C 1
ATOM 4918 O O . SER A 1 645 ? -92.127 25.481 114.877 1.00 80.69 645 SER A O 1
ATOM 4920 N N . THR A 1 646 ? -92.782 23.540 113.983 1.00 85.81 646 THR A N 1
ATOM 4921 C CA . THR A 1 646 ? -93.903 23.327 114.915 1.00 85.81 646 THR A CA 1
ATOM 4922 C C . THR A 1 646 ? -94.014 21.850 115.280 1.00 85.81 646 THR A C 1
ATOM 4924 O O . THR A 1 646 ? -93.499 20.995 114.570 1.00 85.81 646 THR A O 1
ATOM 4927 N N . VAL A 1 647 ? -94.737 21.523 116.354 1.00 86.19 647 VAL A N 1
ATOM 4928 C CA . VAL A 1 647 ? -94.984 20.121 116.749 1.00 86.19 647 VAL A CA 1
ATOM 4929 C C . VAL A 1 647 ? -95.983 19.388 115.836 1.00 86.19 647 VAL A C 1
ATOM 4931 O O . VAL A 1 647 ? -96.325 18.246 116.109 1.00 86.19 647 VAL A O 1
ATOM 4934 N N . GLU A 1 648 ? -96.491 20.027 114.775 1.00 86.12 648 GLU A N 1
ATOM 4935 C CA . GLU A 1 648 ? -97.366 19.426 113.749 1.00 86.12 648 GLU A CA 1
ATOM 4936 C C . GLU A 1 648 ? -98.569 18.628 114.303 1.00 86.12 648 GLU A C 1
ATOM 4938 O O . GLU A 1 648 ? -98.970 17.593 113.768 1.00 86.12 648 GLU A O 1
ATOM 4943 N N . GLY A 1 649 ? -99.159 19.110 115.404 1.00 86.19 649 GLY A N 1
ATOM 4944 C CA . GLY A 1 649 ? -100.317 18.492 116.064 1.00 86.19 649 GLY A CA 1
ATOM 4945 C C . GLY A 1 649 ? -99.988 17.286 116.948 1.00 86.19 649 GLY A C 1
ATOM 4946 O O . GLY A 1 649 ? -100.907 16.660 117.483 1.00 86.19 649 GLY A O 1
ATOM 4947 N N . TRP A 1 650 ? -98.706 16.958 117.120 1.00 92.31 650 TRP A N 1
ATOM 4948 C CA . TRP A 1 650 ? -98.276 15.934 118.060 1.00 92.31 650 TRP A CA 1
ATOM 4949 C C . TRP A 1 650 ? -98.488 16.401 119.501 1.00 92.31 650 TRP A C 1
ATOM 4951 O O . TRP A 1 650 ? -98.232 17.547 119.868 1.00 92.31 650 TRP A O 1
ATOM 4961 N N . THR A 1 651 ? -98.969 15.481 120.329 1.00 90.88 651 THR A N 1
ATOM 4962 C CA . THR A 1 651 ? -99.249 15.695 121.759 1.00 90.88 651 THR A CA 1
ATOM 4963 C C . THR A 1 651 ? -98.308 14.844 122.603 1.00 90.88 651 THR A C 1
ATOM 4965 O O . THR A 1 651 ? -97.671 13.949 122.065 1.00 90.88 651 THR A O 1
ATOM 4968 N N . GLY A 1 652 ? -98.190 15.083 123.907 1.00 89.69 652 GLY A N 1
ATOM 4969 C CA . GLY A 1 652 ? -97.319 14.280 124.770 1.00 89.69 652 GLY A CA 1
ATOM 4970 C C . GLY A 1 652 ? -97.811 14.183 126.207 1.00 89.69 652 GLY A C 1
ATOM 4971 O O . GLY A 1 652 ? -98.807 14.812 126.579 1.00 89.69 652 GLY A O 1
ATOM 4972 N N . ASN A 1 653 ? -97.087 13.414 127.023 1.00 89.00 653 ASN A N 1
ATOM 4973 C CA . ASN A 1 653 ? -97.256 13.427 128.476 1.00 89.00 653 ASN A CA 1
ATOM 4974 C C . ASN A 1 653 ? -96.614 14.692 129.067 1.00 89.00 653 ASN A C 1
ATOM 4976 O O . ASN A 1 653 ? -95.454 14.690 129.478 1.00 89.00 653 ASN A O 1
ATOM 4980 N N . GLY A 1 654 ? -97.360 15.794 129.004 1.00 86.00 654 GLY A N 1
ATOM 4981 C CA . GLY A 1 654 ? -96.814 17.152 129.037 1.00 86.00 654 GLY A CA 1
ATOM 4982 C C . GLY A 1 654 ? -96.577 17.689 127.619 1.00 86.00 654 GLY A C 1
ATOM 4983 O O . GLY A 1 654 ? -96.499 16.929 126.656 1.00 86.00 654 GLY A O 1
ATOM 4984 N N . THR A 1 655 ? -96.501 19.012 127.466 1.00 87.44 655 THR A N 1
ATOM 4985 C CA . THR A 1 655 ? -96.415 19.663 126.147 1.00 87.44 655 THR A CA 1
ATOM 4986 C C . THR A 1 655 ? -95.048 19.418 125.485 1.00 87.44 655 THR A C 1
ATOM 4988 O O . THR A 1 655 ? -94.044 19.876 126.036 1.00 87.44 655 THR A O 1
ATOM 4991 N N . PRO A 1 656 ? -94.974 18.745 124.316 1.00 90.19 656 PRO A N 1
ATOM 4992 C CA . PRO A 1 656 ? -93.721 18.583 123.574 1.00 90.19 656 PRO A CA 1
ATOM 4993 C C . PRO A 1 656 ? -93.202 19.926 123.050 1.00 90.19 656 PRO A C 1
ATOM 4995 O O . PRO A 1 656 ? -93.987 20.838 122.783 1.00 90.19 656 PRO A O 1
ATOM 4998 N N . THR A 1 657 ? -91.889 20.047 122.865 1.00 90.00 657 THR A N 1
ATOM 4999 C CA . THR A 1 657 ? -91.244 21.265 122.343 1.00 90.00 657 THR A CA 1
ATOM 5000 C C . THR A 1 657 ? -90.419 20.968 121.095 1.00 90.00 657 THR A C 1
ATOM 5002 O O . THR A 1 657 ? -90.055 19.822 120.851 1.00 90.00 657 THR A O 1
ATOM 5005 N N . ILE A 1 658 ? -90.122 21.995 120.294 1.00 90.25 658 ILE A N 1
ATOM 5006 C CA . ILE A 1 658 ? -89.169 21.893 119.181 1.00 90.25 658 ILE A CA 1
ATOM 5007 C C . ILE A 1 658 ? -87.797 22.365 119.659 1.00 90.25 658 ILE A C 1
ATOM 5009 O O . ILE A 1 658 ? -87.681 23.430 120.268 1.00 90.25 658 ILE A O 1
ATOM 5013 N N . VAL A 1 659 ? -86.767 21.567 119.391 1.00 86.88 659 VAL A N 1
ATOM 5014 C CA . VAL A 1 659 ? -85.361 21.881 119.657 1.00 86.88 659 VAL A CA 1
ATOM 5015 C C . VAL A 1 659 ? -84.597 21.647 118.361 1.00 86.88 659 VAL A C 1
ATOM 5017 O O . VAL A 1 659 ? -84.562 20.524 117.873 1.00 86.88 659 VAL A O 1
ATOM 5020 N N . ASP A 1 660 ? -84.029 22.710 117.789 1.00 81.75 660 ASP A N 1
ATOM 5021 C CA . ASP A 1 660 ? -83.250 22.675 116.541 1.00 81.75 660 ASP A CA 1
ATOM 5022 C C . ASP A 1 660 ? -83.964 21.999 115.351 1.00 81.75 660 ASP A C 1
ATOM 5024 O O . ASP A 1 660 ? -83.338 21.300 114.560 1.00 81.75 660 ASP A O 1
ATOM 5028 N N . GLY A 1 661 ? -85.282 22.202 115.226 1.00 83.88 661 GLY A N 1
ATOM 5029 C CA . GLY A 1 661 ? -86.115 21.600 114.173 1.00 83.88 661 GLY A CA 1
ATOM 5030 C C . GLY A 1 661 ? -86.556 20.160 114.457 1.00 83.88 661 GLY A C 1
ATOM 5031 O O . GLY A 1 661 ? -87.148 19.528 113.598 1.00 83.88 661 GLY A O 1
ATOM 5032 N N . TRP A 1 662 ? -86.267 19.628 115.649 1.00 90.31 662 TRP A N 1
ATOM 5033 C CA . TRP A 1 662 ? -86.612 18.264 116.043 1.00 90.31 662 TRP A CA 1
ATOM 5034 C C . TRP A 1 662 ? -87.624 18.302 117.185 1.00 90.31 662 TRP A C 1
ATOM 5036 O O . TRP A 1 662 ? -87.505 19.114 118.110 1.00 90.31 662 TRP A O 1
ATOM 5046 N N . ILE A 1 663 ? -88.601 17.397 117.179 1.00 92.75 663 ILE A N 1
ATOM 5047 C CA . ILE A 1 663 ? -89.552 17.300 118.288 1.00 92.75 663 ILE A CA 1
ATOM 5048 C C . ILE A 1 663 ? -88.910 16.611 119.497 1.00 92.75 663 ILE A C 1
ATOM 5050 O O . ILE A 1 663 ? -88.274 15.557 119.394 1.00 92.75 663 ILE A O 1
ATOM 5054 N N . ARG A 1 664 ? -89.106 17.216 120.670 1.00 91.75 664 ARG A N 1
ATOM 5055 C CA . ARG A 1 664 ? -88.659 16.731 121.974 1.00 91.75 664 ARG A CA 1
ATOM 5056 C C . ARG A 1 664 ? -89.870 16.408 122.860 1.00 91.75 664 ARG A C 1
ATOM 5058 O O . ARG A 1 664 ? -90.658 17.312 123.155 1.00 91.75 664 ARG A O 1
ATOM 5065 N N . PRO A 1 665 ? -90.010 15.162 123.352 1.00 92.12 665 PRO A N 1
ATOM 5066 C CA . PRO A 1 665 ? -90.970 14.836 124.407 1.00 92.12 665 PRO A CA 1
ATOM 5067 C C . PRO A 1 665 ? -90.742 15.676 125.677 1.00 92.12 665 PRO A C 1
ATOM 5069 O O . PRO A 1 665 ? -89.603 16.013 126.009 1.00 92.12 665 PRO A O 1
ATOM 5072 N N . ALA A 1 666 ? -91.801 16.000 126.421 1.00 90.12 666 ALA A N 1
ATOM 5073 C CA . ALA A 1 666 ? -91.656 16.691 127.704 1.00 90.12 666 ALA A CA 1
ATOM 5074 C C . ALA A 1 666 ? -90.912 15.816 128.734 1.00 90.12 666 ALA A C 1
ATOM 5076 O O . ALA A 1 666 ? -90.962 14.586 128.684 1.00 90.12 666 ALA A O 1
ATOM 5077 N N . ASN A 1 667 ? -90.215 16.449 129.683 1.00 90.69 667 ASN A N 1
ATOM 5078 C CA . ASN A 1 667 ? -89.536 15.722 130.757 1.00 90.69 667 ASN A CA 1
ATOM 5079 C C . ASN A 1 667 ? -90.569 15.062 131.678 1.00 90.69 667 ASN A C 1
ATOM 5081 O O . ASN A 1 667 ? -91.464 15.732 132.192 1.00 90.69 667 ASN A O 1
ATOM 5085 N N . HIS A 1 668 ? -90.412 13.762 131.920 1.00 88.81 668 HIS A N 1
ATOM 5086 C CA . HIS A 1 668 ? -91.299 12.988 132.780 1.00 88.81 668 HIS A CA 1
ATOM 5087 C C . HIS A 1 668 ? -90.506 11.897 133.507 1.00 88.81 668 HIS A C 1
ATOM 5089 O O . HIS A 1 668 ? -89.640 11.245 132.917 1.00 88.81 668 HIS A O 1
ATOM 5095 N N . ALA A 1 669 ? -90.805 11.689 134.792 1.00 84.56 669 ALA A N 1
ATOM 5096 C CA . ALA A 1 669 ? -90.026 10.802 135.656 1.00 84.56 669 ALA A CA 1
ATOM 5097 C C . ALA A 1 669 ? -90.171 9.309 135.305 1.00 84.56 669 ALA A C 1
ATOM 5099 O O . ALA A 1 669 ? -89.263 8.537 135.605 1.00 84.56 669 ALA A O 1
ATOM 5100 N N . THR A 1 670 ? -91.294 8.907 134.698 1.00 82.06 670 THR A N 1
ATOM 5101 C CA . THR A 1 670 ? -91.641 7.483 134.510 1.00 82.06 670 THR A CA 1
ATOM 5102 C C . THR A 1 670 ? -92.288 7.118 133.170 1.00 82.06 670 THR A C 1
ATOM 5104 O O . THR A 1 670 ? -92.494 5.936 132.927 1.00 82.06 670 THR A O 1
ATOM 5107 N N . ASP A 1 671 ? -92.658 8.092 132.328 1.00 85.25 671 ASP A N 1
ATOM 5108 C CA . ASP A 1 671 ? -93.450 7.829 131.103 1.00 85.25 671 ASP A CA 1
ATOM 5109 C C . ASP A 1 671 ? -93.449 9.019 130.111 1.00 85.25 671 ASP A C 1
ATOM 5111 O O . ASP A 1 671 ? -94.487 9.651 129.894 1.00 85.25 671 ASP A O 1
ATOM 5115 N N . PRO A 1 672 ? -92.283 9.434 129.580 1.00 89.88 672 PRO A N 1
ATOM 5116 C CA . PRO A 1 672 ? -92.211 10.476 128.559 1.00 89.88 672 PRO A CA 1
ATOM 5117 C C . PRO A 1 672 ? -92.576 9.917 127.174 1.00 89.88 672 PRO A C 1
ATOM 5119 O O . PRO A 1 672 ? -91.875 9.064 126.630 1.00 89.88 672 PRO A O 1
ATOM 5122 N N . TRP A 1 673 ? -93.632 10.447 126.555 1.00 91.50 673 TRP A N 1
ATOM 5123 C CA . TRP A 1 673 ? -94.045 10.040 125.209 1.00 91.50 673 TRP A CA 1
ATOM 5124 C C . TRP A 1 673 ? -94.558 11.198 124.366 1.00 91.50 673 TRP A C 1
ATOM 5126 O O . TRP A 1 673 ? -94.985 12.233 124.886 1.00 91.50 673 TRP A O 1
ATOM 5136 N N . VAL A 1 674 ? -94.541 10.985 123.048 1.00 92.88 674 VAL A N 1
ATOM 5137 C CA . VAL A 1 674 ? -95.217 11.835 122.061 1.00 92.88 674 VAL A CA 1
ATOM 5138 C C . VAL A 1 674 ? -96.143 11.000 121.187 1.00 92.88 674 VAL A C 1
ATOM 5140 O O . VAL A 1 674 ? -95.793 9.912 120.746 1.00 92.88 674 VAL A O 1
ATOM 5143 N N . ALA A 1 675 ? -97.346 11.496 120.942 1.00 91.81 675 ALA A N 1
ATOM 5144 C CA . ALA A 1 675 ? -98.370 10.864 120.135 1.00 91.81 675 ALA A CA 1
ATOM 5145 C C . ALA A 1 675 ? -98.657 11.700 118.894 1.00 91.81 675 ALA A C 1
ATOM 5147 O O . ALA A 1 675 ? -98.834 12.915 118.993 1.00 91.81 675 ALA A O 1
ATOM 5148 N N . SER A 1 676 ? -98.748 11.018 117.752 1.00 91.75 676 SER A N 1
ATOM 5149 C CA . SER A 1 676 ? -99.200 11.574 116.470 1.00 91.75 676 SER A CA 1
ATOM 5150 C C . SER A 1 676 ? -100.560 12.274 116.600 1.00 91.75 676 SER A C 1
ATOM 5152 O O . SER A 1 676 ? -101.258 12.028 117.576 1.00 91.75 676 SER A O 1
ATOM 5154 N N . PRO A 1 677 ? -100.992 13.148 115.679 1.00 88.81 677 PRO A N 1
ATOM 5155 C CA . PRO A 1 677 ? -102.318 13.766 115.757 1.00 88.81 677 PRO A CA 1
ATOM 5156 C C . PRO A 1 677 ? -103.450 12.724 115.787 1.00 88.81 677 PRO A C 1
ATOM 5158 O O . PRO A 1 677 ? -103.345 11.663 115.172 1.00 88.81 677 PRO A O 1
ATOM 5161 N N . GLY A 1 678 ? -104.546 13.017 116.495 1.00 79.69 678 GLY A N 1
ATOM 5162 C CA . GLY A 1 678 ? -105.730 12.151 116.488 1.00 79.69 678 GLY A CA 1
ATOM 5163 C C . GLY A 1 678 ? -106.383 12.081 115.101 1.00 79.69 678 GLY A C 1
ATOM 5164 O O . GLY A 1 678 ? -106.422 13.080 114.388 1.00 79.69 678 GLY A O 1
ATOM 5165 N N . SER A 1 679 ? -106.920 10.910 114.742 1.00 79.88 679 SER A N 1
ATOM 5166 C CA . SER A 1 679 ? -107.577 10.613 113.458 1.00 79.88 679 SER A CA 1
ATOM 5167 C C . SER A 1 679 ? -106.653 10.656 112.236 1.00 79.88 679 SER A C 1
ATOM 5169 O O . SER A 1 679 ? -106.890 11.385 111.277 1.00 79.88 679 SER A O 1
ATOM 5171 N N . LEU A 1 680 ? -105.625 9.800 112.234 1.00 81.31 680 LEU A N 1
ATOM 5172 C CA . LEU A 1 680 ? -104.655 9.680 111.135 1.00 81.31 680 LEU A CA 1
ATOM 5173 C C . LEU A 1 680 ? -105.267 9.304 109.776 1.00 81.31 680 LEU A C 1
ATOM 5175 O O . LEU A 1 680 ? -104.699 9.643 108.737 1.00 81.31 680 LEU A O 1
ATOM 5179 N N . GLY A 1 681 ? -106.399 8.591 109.771 1.00 75.69 681 GLY A N 1
ATOM 5180 C CA . GLY A 1 681 ? -107.104 8.203 108.545 1.00 75.69 681 GLY A CA 1
ATOM 5181 C C . GLY A 1 681 ? -106.324 7.229 107.652 1.00 75.69 681 GLY A C 1
ATOM 5182 O O . GLY A 1 681 ? -106.638 7.103 106.471 1.00 75.69 681 GLY A O 1
ATOM 5183 N N . VAL A 1 682 ? -105.303 6.550 108.188 1.00 78.00 682 VAL A N 1
ATOM 5184 C CA . VAL A 1 682 ? -104.457 5.605 107.442 1.00 78.00 682 VAL A CA 1
ATOM 5185 C C . VAL A 1 682 ? -104.990 4.180 107.598 1.00 78.00 682 VAL A C 1
ATOM 5187 O O . VAL A 1 682 ? -105.309 3.734 108.703 1.00 78.00 682 VAL A O 1
ATOM 5190 N N . ASN A 1 683 ? -105.071 3.454 106.480 1.00 80.12 683 ASN A N 1
ATOM 5191 C CA . ASN A 1 683 ? -105.419 2.037 106.464 1.00 80.12 683 ASN A CA 1
ATOM 5192 C C . ASN A 1 683 ? -104.275 1.212 107.086 1.00 80.12 683 ASN A C 1
ATOM 5194 O O . ASN A 1 683 ? -103.170 1.135 106.544 1.00 80.12 683 ASN A O 1
ATOM 5198 N N . SER A 1 684 ? -104.566 0.595 108.227 1.00 75.88 684 SER A N 1
ATOM 5199 C CA . SER A 1 684 ? -103.625 -0.162 109.059 1.00 75.88 684 SER A CA 1
ATOM 5200 C C . SER A 1 684 ? -103.084 -1.425 108.366 1.00 75.88 684 SER A C 1
ATOM 5202 O O . SER A 1 684 ? -101.952 -1.825 108.623 1.00 75.88 684 SER A O 1
ATOM 5204 N N . SER A 1 685 ? -103.835 -2.061 107.459 1.00 75.38 685 SER A N 1
ATOM 5205 C CA . SER A 1 685 ? -103.379 -3.288 106.790 1.00 75.38 685 SER A CA 1
ATOM 5206 C C . SER A 1 685 ? -102.364 -3.023 105.676 1.00 75.38 685 SER A C 1
ATOM 5208 O O . SER A 1 685 ? -101.550 -3.895 105.384 1.00 75.38 685 SER A O 1
ATOM 5210 N N . SER A 1 686 ? -102.394 -1.833 105.068 1.00 79.19 686 SER A N 1
ATOM 5211 C CA . SER A 1 686 ? -101.561 -1.484 103.903 1.00 79.19 686 SER A CA 1
ATOM 5212 C C . SER A 1 686 ? -100.269 -0.757 104.276 1.00 79.19 686 SER A C 1
ATOM 5214 O O . SER A 1 686 ? -99.251 -0.913 103.603 1.00 79.19 686 SER A O 1
ATOM 5216 N N . TYR A 1 687 ? -100.306 0.023 105.355 1.00 83.62 687 TYR A N 1
ATOM 5217 C CA . TYR A 1 687 ? -99.167 0.777 105.859 1.00 83.62 687 TYR A CA 1
ATOM 5218 C C . TYR A 1 687 ? -98.852 0.255 107.249 1.00 83.62 687 TYR A C 1
ATOM 5220 O O . TYR A 1 687 ? -99.606 0.498 108.183 1.00 83.62 687 TYR A O 1
ATOM 5228 N N . ARG A 1 688 ? -97.778 -0.531 107.360 1.00 86.25 688 ARG A N 1
ATOM 5229 C CA . ARG A 1 688 ? -97.343 -1.227 108.588 1.00 86.25 688 ARG A CA 1
ATOM 5230 C C . ARG A 1 688 ? -95.884 -0.937 108.922 1.00 86.25 688 ARG A C 1
ATOM 5232 O O . ARG A 1 688 ? -95.248 -1.710 109.632 1.00 86.25 688 ARG A O 1
ATOM 5239 N N . PHE A 1 689 ? -95.352 0.138 108.351 1.00 85.50 689 PHE A N 1
ATOM 5240 C CA . PHE A 1 689 ? -93.959 0.516 108.482 1.00 85.50 689 PHE A CA 1
ATOM 5241 C C . PHE A 1 689 ? -93.871 1.957 108.968 1.00 85.50 689 PHE A C 1
ATOM 5243 O O . PHE A 1 689 ? -94.347 2.862 108.284 1.00 85.50 689 PHE A O 1
ATOM 5250 N N . VAL A 1 690 ? -93.259 2.178 110.128 1.00 87.94 690 VAL A N 1
ATOM 5251 C CA . VAL A 1 690 ? -92.904 3.520 110.597 1.00 87.94 690 VAL A CA 1
ATOM 5252 C C . VAL A 1 690 ? -91.397 3.653 110.564 1.00 87.94 690 VAL A C 1
ATOM 5254 O O . VAL A 1 690 ? -90.680 2.907 111.221 1.00 87.94 690 VAL A O 1
ATOM 5257 N N . LYS A 1 691 ? -90.919 4.627 109.802 1.00 88.06 691 LYS A N 1
ATOM 5258 C CA . LYS A 1 691 ? -89.521 5.020 109.758 1.00 88.06 691 LYS A CA 1
ATOM 5259 C C . LYS A 1 691 ? -89.370 6.360 110.441 1.00 88.06 691 LYS A C 1
ATOM 5261 O O . LYS A 1 691 ? -90.218 7.229 110.280 1.00 88.06 691 LYS A O 1
ATOM 5266 N N . MET A 1 692 ? -88.299 6.551 111.181 1.00 89.69 692 MET A N 1
ATOM 5267 C CA . MET A 1 692 ? -87.995 7.852 111.753 1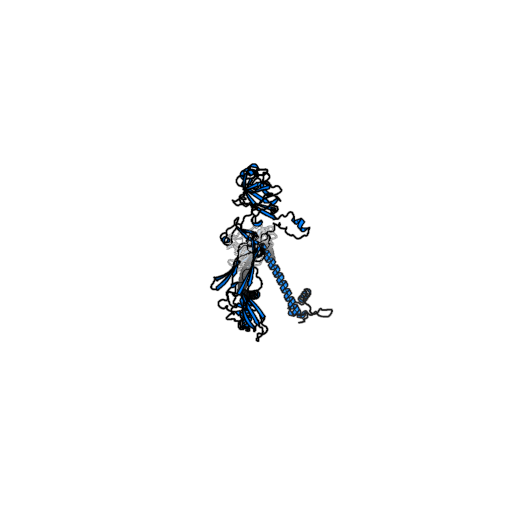.00 89.69 692 MET A CA 1
ATOM 5268 C C . MET A 1 692 ? -86.498 8.039 111.872 1.00 89.69 692 MET A C 1
ATOM 5270 O O . MET A 1 692 ? -85.731 7.075 111.864 1.00 89.69 692 MET A O 1
ATOM 5274 N N . ARG A 1 693 ? -86.087 9.286 112.044 1.00 92.25 693 ARG A N 1
ATOM 5275 C CA . ARG A 1 693 ? -84.715 9.614 112.402 1.00 92.25 693 ARG A CA 1
ATOM 5276 C C . ARG A 1 693 ? -84.696 10.224 113.789 1.00 92.25 693 ARG A C 1
ATOM 5278 O O . ARG A 1 693 ? -85.462 11.137 114.085 1.00 92.25 693 ARG A O 1
ATOM 5285 N N . ILE A 1 694 ? -83.837 9.681 114.640 1.00 92.62 694 ILE A N 1
ATOM 5286 C CA . ILE A 1 694 ? -83.721 10.079 116.039 1.00 92.62 694 ILE A CA 1
ATOM 5287 C C . ILE A 1 694 ? -82.291 10.456 116.381 1.00 92.62 694 ILE A C 1
ATOM 5289 O O . ILE A 1 694 ? -81.337 10.027 115.730 1.00 92.62 694 ILE A O 1
ATOM 5293 N N . ARG A 1 695 ? -82.152 11.266 117.426 1.00 92.31 695 ARG A N 1
ATOM 5294 C CA . ARG A 1 695 ? -80.869 11.661 117.986 1.00 92.31 695 ARG A CA 1
ATOM 5295 C C . ARG A 1 695 ? -80.918 11.516 119.489 1.00 92.31 695 ARG A C 1
ATOM 5297 O O . ARG A 1 695 ? -81.871 11.966 120.126 1.00 92.31 695 ARG A O 1
ATOM 5304 N N . LYS A 1 696 ? -79.888 10.898 120.054 1.00 91.44 696 LYS A N 1
ATOM 5305 C CA . LYS A 1 696 ? -79.747 10.754 121.501 1.00 91.44 696 LYS A CA 1
ATOM 5306 C C . LYS A 1 696 ? -78.823 11.820 122.075 1.00 91.44 696 LYS A C 1
ATOM 5308 O O . LYS A 1 696 ? -77.769 12.098 121.508 1.00 91.44 696 LYS A O 1
ATOM 5313 N N . PHE A 1 697 ? -79.214 12.385 123.213 1.00 89.38 697 PHE A N 1
ATOM 5314 C CA . PHE A 1 697 ? -78.408 13.318 123.998 1.00 89.38 697 PHE A CA 1
ATOM 5315 C C . PHE A 1 697 ? -78.230 12.773 125.413 1.00 89.38 697 PHE A C 1
ATOM 5317 O O . PHE A 1 697 ? -79.214 12.428 126.063 1.00 89.38 697 PHE A O 1
ATOM 5324 N N . GLY A 1 698 ? -76.981 12.700 125.883 1.00 88.00 698 GLY A N 1
ATOM 5325 C CA . GLY A 1 698 ? -76.638 12.046 127.147 1.00 88.00 698 GLY A CA 1
ATOM 5326 C C . GLY A 1 698 ? -76.732 10.519 127.050 1.00 88.00 698 GLY A C 1
ATOM 5327 O O . GLY A 1 698 ? -76.380 9.934 126.026 1.00 88.00 698 GLY A O 1
ATOM 5328 N N . ALA A 1 699 ? -77.217 9.880 128.115 1.00 87.56 699 ALA A N 1
ATOM 5329 C CA . ALA A 1 699 ? -77.455 8.437 128.198 1.00 87.56 699 ALA A CA 1
ATOM 5330 C C . ALA A 1 699 ? -78.903 8.121 128.647 1.00 87.56 699 ALA A C 1
ATOM 5332 O O . ALA A 1 699 ? -79.108 7.536 129.716 1.00 87.56 699 ALA A O 1
ATOM 5333 N N . PRO A 1 700 ? -79.932 8.533 127.876 1.00 88.00 700 PRO A N 1
ATOM 5334 C CA . PRO A 1 700 ? -81.320 8.180 128.163 1.00 88.00 700 PRO A CA 1
ATOM 5335 C C . PRO A 1 700 ? -81.516 6.664 128.067 1.00 88.00 700 PRO A C 1
ATOM 5337 O O . PRO A 1 700 ? -80.947 6.010 127.196 1.00 88.00 700 PRO A O 1
ATOM 5340 N N . GLY A 1 701 ? -82.328 6.099 128.964 1.00 86.31 701 GLY A N 1
ATOM 5341 C CA . GLY A 1 701 ? -82.655 4.673 128.912 1.00 86.31 701 GLY A CA 1
ATOM 5342 C C . GLY A 1 701 ? -83.512 4.363 127.686 1.00 86.31 701 GLY A C 1
ATOM 5343 O O . GLY A 1 701 ? -84.510 5.038 127.460 1.00 86.31 701 GLY A O 1
ATOM 5344 N N . TRP A 1 702 ? -83.153 3.349 126.901 1.00 92.81 702 TRP A N 1
ATOM 5345 C CA . TRP A 1 702 ? -83.932 2.955 125.727 1.00 92.81 702 TRP A CA 1
ATOM 5346 C C . TRP A 1 702 ? -85.158 2.125 126.122 1.00 92.81 702 TRP A C 1
ATOM 5348 O O . TRP A 1 702 ? -85.026 1.068 126.738 1.00 92.81 702 TRP A O 1
ATOM 5358 N N . ALA A 1 703 ? -86.347 2.597 125.749 1.00 88.62 703 ALA A N 1
ATOM 5359 C CA . ALA A 1 703 ? -87.583 1.817 125.797 1.00 88.62 703 ALA A CA 1
ATOM 5360 C C . ALA A 1 703 ? -88.003 1.350 124.395 1.00 88.62 703 ALA A C 1
ATOM 5362 O O . ALA A 1 703 ? -88.461 0.220 124.252 1.00 88.62 703 ALA A O 1
ATOM 5363 N N . GLY A 1 704 ? -87.821 2.193 123.368 1.00 89.75 704 GLY A N 1
ATOM 5364 C CA . GLY A 1 704 ? -88.024 1.827 121.962 1.00 89.75 704 GLY A CA 1
ATOM 5365 C C . GLY A 1 704 ? -89.412 1.293 121.629 1.00 89.75 704 GLY A C 1
ATOM 5366 O O . GLY A 1 704 ? -89.520 0.355 120.838 1.00 89.75 704 GLY A O 1
ATOM 5367 N N . GLN A 1 705 ? -90.463 1.826 122.256 1.00 91.31 705 GLN A N 1
ATOM 5368 C CA . GLN A 1 705 ? -91.819 1.314 122.083 1.00 91.31 705 GLN A CA 1
ATOM 5369 C C . GLN A 1 705 ? -92.644 2.215 121.164 1.00 91.31 705 GLN A C 1
ATOM 5371 O O . GLN A 1 705 ? -92.618 3.441 121.261 1.00 91.31 705 GLN A O 1
ATOM 5376 N N . LEU A 1 706 ? -93.412 1.583 120.284 1.00 92.12 706 LEU A N 1
ATOM 5377 C CA . LEU A 1 706 ? -94.464 2.203 119.499 1.00 92.12 706 LEU A CA 1
ATOM 5378 C C . LEU A 1 706 ? -95.791 1.603 119.953 1.00 92.12 706 LEU A C 1
ATOM 5380 O O . LEU A 1 706 ? -95.994 0.394 119.848 1.00 92.12 706 LEU A O 1
ATOM 5384 N N . ARG A 1 707 ? -96.699 2.440 120.456 1.00 90.25 707 ARG A N 1
ATOM 5385 C CA . ARG A 1 707 ? -98.044 2.021 120.873 1.00 90.25 707 ARG A CA 1
ATOM 5386 C C . ARG A 1 707 ? -99.101 2.612 119.972 1.00 90.25 707 ARG A C 1
ATOM 5388 O O . ARG A 1 707 ? -98.926 3.700 119.431 1.00 90.25 707 ARG A O 1
ATOM 5395 N N . TRP A 1 708 ? -100.227 1.931 119.838 1.00 89.50 708 TRP A N 1
ATOM 5396 C CA . TRP A 1 708 ? -101.321 2.404 118.997 1.00 89.50 708 TRP A CA 1
ATOM 5397 C C . TRP A 1 708 ? -102.681 2.229 119.654 1.00 89.50 708 TRP A C 1
ATOM 5399 O O . TRP A 1 708 ? -102.873 1.446 120.584 1.00 89.50 708 TRP A O 1
ATOM 5409 N N . ARG A 1 709 ? -103.647 2.998 119.159 1.00 85.50 709 ARG A N 1
ATOM 5410 C CA . ARG A 1 709 ? -105.042 2.912 119.576 1.00 85.50 709 ARG A CA 1
ATOM 5411 C C . ARG A 1 709 ? -105.983 3.250 118.426 1.00 85.50 709 ARG A C 1
ATOM 5413 O O . ARG A 1 709 ? -105.652 4.078 117.573 1.00 85.50 709 ARG A O 1
ATOM 5420 N N . GLY A 1 710 ? -107.183 2.688 118.496 1.00 76.88 710 GLY A N 1
ATOM 5421 C CA . GLY A 1 710 ? -108.358 3.171 117.784 1.00 76.88 710 GLY A CA 1
ATOM 5422 C C . GLY A 1 710 ? -109.021 4.348 118.485 1.00 76.88 710 GLY A C 1
ATOM 5423 O O . GLY A 1 710 ? -108.364 5.274 118.965 1.00 76.88 710 GLY A O 1
ATOM 5424 N N . THR A 1 711 ? -110.349 4.329 118.567 1.00 73.25 711 THR A N 1
ATOM 5425 C CA . THR A 1 711 ? -111.141 5.398 119.202 1.00 73.25 711 THR A CA 1
ATOM 5426 C C . THR A 1 711 ? -111.110 5.373 120.740 1.00 73.25 711 THR A C 1
ATOM 5428 O O . THR A 1 711 ? -111.511 6.352 121.365 1.00 73.25 711 THR A O 1
ATOM 5431 N N . GLY A 1 712 ? -110.611 4.293 121.358 1.00 74.31 712 GLY A N 1
ATOM 5432 C CA . GLY A 1 712 ? -110.446 4.150 122.814 1.00 74.31 712 GLY A CA 1
ATOM 5433 C C . GLY A 1 712 ? -109.191 4.826 123.398 1.00 74.31 712 GLY A C 1
ATOM 5434 O O . GLY A 1 712 ? -108.500 5.597 122.734 1.00 74.31 712 GLY A O 1
ATOM 5435 N N . GLY A 1 713 ? -108.879 4.556 124.671 1.00 78.50 713 GLY A N 1
ATOM 5436 C CA . GLY A 1 713 ? -107.621 4.974 125.317 1.00 78.50 713 GLY A CA 1
ATOM 5437 C C . GLY A 1 713 ? -106.419 4.104 124.911 1.00 78.50 713 GLY A C 1
ATOM 5438 O O . GLY A 1 713 ? -106.600 3.005 124.391 1.00 78.50 713 GLY A O 1
ATOM 5439 N N . PHE A 1 714 ? -105.191 4.580 125.152 1.00 83.62 714 PHE A N 1
ATOM 5440 C CA . PHE A 1 714 ? -103.989 3.738 125.030 1.00 83.62 714 PHE A CA 1
ATOM 5441 C C . PHE A 1 714 ? -103.989 2.640 126.108 1.00 83.62 714 PHE A C 1
ATOM 5443 O O . PHE A 1 714 ? -104.415 2.885 127.235 1.00 83.62 714 PHE A O 1
ATOM 5450 N N . ASN A 1 715 ? -103.508 1.445 125.761 1.00 79.31 715 ASN A N 1
ATOM 5451 C CA . ASN A 1 715 ? -103.392 0.290 126.657 1.00 79.31 715 ASN A CA 1
ATOM 5452 C C . ASN A 1 715 ? -102.035 -0.416 126.463 1.00 79.31 715 ASN A C 1
ATOM 5454 O O . ASN A 1 715 ? -101.290 -0.083 125.541 1.00 79.31 715 ASN A O 1
ATOM 5458 N N . ASP A 1 716 ? -101.728 -1.392 127.321 1.00 79.94 716 ASP A N 1
ATOM 5459 C CA . ASP A 1 716 ? -100.458 -2.137 127.292 1.00 79.94 716 ASP A CA 1
ATOM 5460 C C . ASP A 1 716 ? -100.457 -3.342 126.327 1.00 79.94 716 ASP A C 1
ATOM 5462 O O . ASP A 1 716 ? -99.457 -4.045 126.218 1.00 79.94 716 ASP A O 1
ATOM 5466 N N . THR A 1 717 ? -101.557 -3.603 125.610 1.00 79.88 717 THR A N 1
ATOM 5467 C CA . THR A 1 717 ? -101.665 -4.713 124.641 1.00 79.88 717 THR A CA 1
ATOM 5468 C C . THR A 1 717 ? -101.279 -4.284 123.222 1.00 79.88 717 THR A C 1
ATOM 5470 O O . THR A 1 717 ? -100.676 -5.057 122.483 1.00 79.88 717 THR A O 1
ATOM 5473 N N . ASN A 1 718 ? -101.586 -3.043 122.841 1.00 86.00 718 ASN A N 1
ATOM 5474 C CA . ASN A 1 718 ? -101.319 -2.497 121.509 1.00 86.00 718 ASN A CA 1
ATOM 5475 C C . ASN A 1 718 ? -99.952 -1.796 121.450 1.00 86.00 718 ASN A C 1
ATOM 5477 O O . ASN A 1 718 ? -99.875 -0.564 121.400 1.00 86.00 718 ASN A O 1
ATOM 5481 N N . MET A 1 719 ? -98.875 -2.584 121.487 1.00 87.81 719 MET A N 1
ATOM 5482 C CA . MET A 1 719 ? -97.494 -2.098 121.534 1.00 87.81 719 MET A CA 1
ATOM 5483 C C . MET A 1 719 ? -96.523 -2.982 120.737 1.00 87.81 719 MET A C 1
ATOM 5485 O O . MET A 1 719 ? -96.652 -4.203 120.722 1.00 87.81 719 MET A O 1
ATOM 5489 N N . LEU A 1 720 ? -95.514 -2.361 120.122 1.00 88.00 720 LEU A N 1
ATOM 5490 C CA . LEU A 1 720 ? -94.350 -3.003 119.513 1.00 88.00 720 LEU A CA 1
ATOM 5491 C C . LEU A 1 720 ? -93.081 -2.400 120.119 1.00 88.00 720 LEU A C 1
ATOM 5493 O O . LEU A 1 720 ? -92.972 -1.184 120.235 1.00 88.00 720 LEU A O 1
ATOM 5497 N N . THR A 1 721 ? -92.118 -3.239 120.488 1.00 90.00 721 THR A N 1
ATOM 5498 C CA . THR A 1 721 ? -90.821 -2.808 121.022 1.00 90.00 721 THR A CA 1
ATOM 5499 C C . THR A 1 721 ? -89.707 -3.275 120.101 1.00 90.00 721 THR A C 1
ATOM 5501 O O . THR A 1 721 ? -89.733 -4.415 119.640 1.00 90.00 721 THR A O 1
ATOM 5504 N N . ILE A 1 722 ? -88.729 -2.406 119.856 1.00 88.56 722 ILE A N 1
ATOM 5505 C CA . ILE A 1 722 ? -87.558 -2.712 119.031 1.00 88.56 722 ILE A CA 1
ATOM 5506 C C . ILE A 1 722 ? -86.255 -2.493 119.802 1.00 88.56 722 ILE A C 1
ATOM 5508 O O . ILE A 1 722 ? -86.205 -1.758 120.792 1.00 88.56 722 ILE A O 1
ATOM 5512 N N . ALA A 1 723 ? -85.191 -3.152 119.343 1.00 88.44 723 ALA A N 1
ATOM 5513 C CA . ALA A 1 723 ? -83.854 -2.991 119.904 1.00 88.44 723 ALA A CA 1
ATOM 5514 C C . ALA A 1 723 ? -83.315 -1.567 119.676 1.00 88.44 723 ALA A C 1
ATOM 5516 O O . ALA A 1 723 ? -83.720 -0.883 118.736 1.00 88.44 723 ALA A O 1
ATOM 5517 N N . GLU A 1 724 ? -82.400 -1.121 120.540 1.00 87.56 724 GLU A N 1
ATOM 5518 C CA . GLU A 1 724 ? -81.744 0.180 120.374 1.00 87.56 724 GLU A CA 1
ATOM 5519 C C . GLU A 1 724 ? -80.934 0.187 119.062 1.00 87.56 724 GLU A C 1
ATOM 5521 O O . GLU A 1 724 ? -80.166 -0.752 118.825 1.00 87.56 724 GLU A O 1
ATOM 5526 N N . PRO A 1 725 ? -81.087 1.203 118.190 1.00 86.31 725 PRO A N 1
ATOM 5527 C CA . PRO A 1 725 ? -80.358 1.253 116.929 1.00 86.31 725 PRO A CA 1
ATOM 5528 C C . PRO A 1 725 ? -78.879 1.610 117.139 1.00 86.31 725 PRO A C 1
ATOM 5530 O O . PRO A 1 725 ? -78.487 2.193 118.153 1.00 86.31 725 PRO A O 1
ATOM 5533 N N . ALA A 1 726 ? -78.049 1.328 116.133 1.00 84.50 726 ALA A N 1
ATOM 5534 C CA . ALA A 1 726 ? -76.690 1.856 116.082 1.00 84.50 726 ALA A CA 1
ATOM 5535 C C . ALA A 1 726 ? -76.725 3.356 115.743 1.00 84.50 726 ALA A C 1
ATOM 5537 O O . ALA A 1 726 ? -77.326 3.759 114.747 1.00 84.50 726 ALA A O 1
ATOM 5538 N N . TYR A 1 727 ? -76.069 4.173 116.567 1.00 84.38 727 TYR A N 1
ATOM 5539 C CA . TYR A 1 727 ? -75.953 5.616 116.358 1.00 84.38 727 TYR A CA 1
ATOM 5540 C C . TYR A 1 727 ? -74.621 5.959 115.694 1.00 84.38 727 TYR A C 1
ATOM 5542 O O . TYR A 1 727 ? -73.594 5.354 116.004 1.00 84.38 727 TYR A O 1
ATOM 5550 N N . ASP A 1 728 ? -74.636 6.950 114.808 1.00 84.06 728 ASP A N 1
ATOM 5551 C CA . ASP A 1 728 ? -73.428 7.521 114.222 1.00 84.06 728 ASP A CA 1
ATOM 5552 C C . ASP A 1 728 ? -72.649 8.393 115.229 1.00 84.06 728 ASP A C 1
ATOM 5554 O O . ASP A 1 728 ? -73.061 8.599 116.376 1.00 84.06 728 ASP A O 1
ATOM 5558 N N . ALA A 1 729 ? -71.510 8.938 114.792 1.00 84.44 729 ALA A N 1
ATOM 5559 C CA . ALA A 1 729 ? -70.648 9.783 115.620 1.00 84.44 729 ALA A CA 1
ATOM 5560 C C . ALA A 1 729 ? -71.343 11.050 116.170 1.00 84.44 729 ALA A C 1
ATOM 5562 O O . ALA A 1 729 ? -70.871 11.624 117.149 1.00 84.44 729 ALA A O 1
ATOM 5563 N N . ASN A 1 730 ? -72.467 11.475 115.582 1.00 82.56 730 ASN A N 1
ATOM 5564 C CA . ASN A 1 730 ? -73.249 12.634 116.020 1.00 82.56 730 ASN A CA 1
ATOM 5565 C C . ASN A 1 730 ? -74.419 12.252 116.944 1.00 82.56 730 ASN A C 1
ATOM 5567 O O . ASN A 1 730 ? -75.215 13.120 117.330 1.00 82.56 730 ASN A O 1
ATOM 5571 N N . GLY A 1 731 ? -74.520 10.969 117.305 1.00 84.88 731 GLY A N 1
ATOM 5572 C CA . GLY A 1 731 ? -75.600 10.422 118.113 1.00 84.88 731 GLY A CA 1
ATOM 5573 C C . GLY A 1 731 ? -76.905 10.272 117.339 1.00 84.88 731 GLY A C 1
ATOM 5574 O O . GLY A 1 731 ? -77.957 10.248 117.973 1.00 84.88 731 GLY A O 1
ATOM 5575 N N . ILE A 1 732 ? -76.863 10.212 116.002 1.00 88.88 732 ILE A N 1
ATOM 5576 C CA . ILE A 1 732 ? -78.034 10.109 115.124 1.00 88.88 732 ILE A CA 1
ATOM 5577 C C . ILE A 1 732 ? -78.200 8.667 114.646 1.00 88.88 732 ILE A C 1
ATOM 5579 O O . ILE A 1 732 ? -77.236 8.003 114.277 1.00 88.88 732 ILE A O 1
ATOM 5583 N N . ALA A 1 733 ? -79.438 8.189 114.623 1.00 88.00 733 ALA A N 1
ATOM 5584 C CA . ALA A 1 733 ? -79.794 6.895 114.064 1.00 88.00 733 ALA A CA 1
ATOM 5585 C C . ALA A 1 733 ? -81.073 7.000 113.233 1.00 88.00 733 ALA A C 1
ATOM 5587 O O . ALA A 1 733 ? -81.943 7.834 113.493 1.00 88.00 733 ALA A O 1
ATOM 5588 N N . THR A 1 734 ? -81.197 6.119 112.244 1.00 87.44 734 THR A N 1
ATOM 5589 C CA . THR A 1 734 ? -82.479 5.859 111.586 1.00 87.44 734 THR A CA 1
ATOM 5590 C C . THR A 1 734 ? -83.099 4.633 112.231 1.00 87.44 734 THR A C 1
ATOM 5592 O O . THR A 1 734 ? -82.429 3.621 112.421 1.00 87.44 734 THR A O 1
ATOM 5595 N N . LEU A 1 735 ? -84.368 4.747 112.585 1.00 86.69 735 LEU A N 1
ATOM 5596 C CA . LEU A 1 735 ? -85.126 3.737 113.293 1.00 86.69 735 LEU A CA 1
ATOM 5597 C C . LEU A 1 735 ? -86.274 3.258 112.413 1.00 86.69 735 LEU A C 1
ATOM 5599 O O . LEU A 1 735 ? -86.964 4.062 111.780 1.00 86.69 735 LEU A O 1
ATOM 5603 N N . GLU A 1 736 ? -86.480 1.950 112.397 1.00 87.81 736 GLU A N 1
ATOM 5604 C CA . GLU A 1 736 ? -87.494 1.296 111.582 1.00 87.81 736 GLU A CA 1
ATOM 5605 C C . GLU A 1 736 ? -88.339 0.387 112.473 1.00 87.81 736 GLU A C 1
ATOM 5607 O O . GLU A 1 736 ? -87.830 -0.515 113.132 1.00 87.81 736 GLU A O 1
ATOM 5612 N N . PHE A 1 737 ? -89.638 0.660 112.502 1.00 84.94 737 PHE 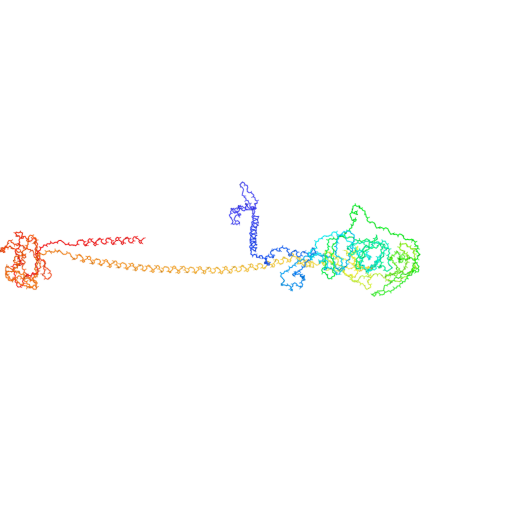A N 1
ATOM 5613 C CA . PHE A 1 737 ? -90.659 -0.241 113.007 1.00 84.94 737 PHE A CA 1
ATOM 5614 C C . PHE A 1 737 ? -91.312 -0.892 111.795 1.00 84.94 737 PHE A C 1
ATOM 5616 O O . PHE A 1 737 ? -92.182 -0.295 111.155 1.00 84.94 737 PHE A O 1
ATOM 5623 N N . ASP A 1 738 ? -90.872 -2.094 111.457 1.00 82.94 738 ASP A N 1
ATOM 5624 C CA . ASP A 1 738 ? -91.440 -2.890 110.383 1.00 82.94 738 ASP A CA 1
ATOM 5625 C C . ASP A 1 738 ? -92.524 -3.843 110.910 1.00 82.94 738 ASP A C 1
ATOM 5627 O O . ASP A 1 738 ? -92.612 -4.148 112.099 1.00 82.94 738 ASP A O 1
ATOM 5631 N N . ASN A 1 739 ? -93.390 -4.309 110.007 1.00 80.00 739 ASN A N 1
ATOM 5632 C CA . ASN A 1 739 ? -94.388 -5.345 110.286 1.00 80.00 739 ASN A CA 1
ATOM 5633 C C . ASN A 1 739 ? -95.317 -5.076 111.490 1.00 80.00 739 ASN A C 1
ATOM 5635 O O . ASN A 1 739 ? -95.820 -6.018 112.111 1.00 80.00 739 ASN A O 1
ATOM 5639 N N . ILE A 1 740 ? -95.639 -3.811 111.778 1.00 84.12 740 ILE A N 1
ATOM 5640 C CA . ILE A 1 740 ? -96.411 -3.422 112.969 1.00 84.12 740 ILE A CA 1
ATOM 5641 C C . ILE A 1 740 ? -97.763 -4.179 113.016 1.00 84.12 740 ILE A C 1
ATOM 5643 O O . ILE A 1 740 ? -98.503 -4.155 112.024 1.00 84.12 740 ILE A O 1
ATOM 5647 N N . PRO A 1 741 ? -98.105 -4.908 114.102 1.00 79.25 741 PRO A N 1
ATOM 5648 C CA . PRO A 1 741 ? -99.203 -5.885 114.123 1.00 79.25 741 PRO A CA 1
ATOM 5649 C C . PRO A 1 741 ? -100.576 -5.282 114.476 1.00 79.25 741 PRO A C 1
ATOM 5651 O O . PRO A 1 741 ? -101.392 -5.907 115.147 1.00 79.25 741 PRO A O 1
ATOM 5654 N N . TRP A 1 742 ? -100.883 -4.084 113.989 1.00 80.50 742 TRP A N 1
ATOM 5655 C CA . TRP A 1 742 ? -102.146 -3.386 114.260 1.00 80.50 742 TRP A CA 1
ATOM 5656 C C . TRP A 1 742 ? -103.323 -3.809 113.355 1.00 80.50 742 TRP A C 1
ATOM 5658 O O . TRP A 1 742 ? -104.193 -3.008 113.021 1.00 80.50 742 TRP A O 1
ATOM 5668 N N . LEU A 1 743 ? -103.352 -5.075 112.924 1.00 65.62 743 LEU A N 1
ATOM 5669 C CA . LEU A 1 743 ? -104.316 -5.616 111.947 1.00 65.62 743 LEU A CA 1
ATOM 5670 C C . LEU A 1 743 ? -105.760 -5.724 112.468 1.00 65.62 743 LEU A C 1
ATOM 5672 O O . LEU A 1 743 ? -106.662 -6.065 111.708 1.00 65.62 743 LEU A O 1
ATOM 5676 N N . THR A 1 744 ? -105.987 -5.477 113.756 1.00 62.22 744 THR A N 1
ATOM 5677 C CA . THR A 1 744 ? -107.294 -5.634 114.407 1.00 62.22 744 THR A CA 1
ATOM 5678 C C . THR A 1 744 ? -108.244 -4.456 114.181 1.00 62.22 744 THR A C 1
ATOM 5680 O O . THR A 1 744 ? -109.415 -4.555 114.537 1.00 62.22 744 THR A O 1
ATOM 5683 N N . GLU A 1 745 ? -107.784 -3.367 113.560 1.00 62.81 745 GLU A N 1
ATOM 5684 C CA . GLU A 1 745 ? -108.595 -2.174 113.298 1.00 62.81 745 GLU A CA 1
ATOM 5685 C C . GLU A 1 745 ? -108.583 -1.815 111.811 1.00 62.81 745 GLU A C 1
ATOM 5687 O O . GLU A 1 745 ? -107.538 -1.888 111.183 1.00 62.81 745 GLU A O 1
ATOM 5692 N N . THR A 1 746 ? -109.711 -1.398 111.224 1.00 66.81 746 THR A N 1
ATOM 5693 C CA . THR A 1 746 ? -109.794 -1.045 109.789 1.00 66.81 746 THR A CA 1
ATOM 5694 C C . THR A 1 746 ? -109.113 0.285 109.447 1.00 66.81 746 THR A C 1
ATOM 5696 O O . THR A 1 746 ? -108.652 0.473 108.320 1.00 66.81 746 THR A O 1
ATOM 5699 N N . THR A 1 747 ? -109.026 1.201 110.416 1.00 72.12 747 THR A N 1
ATOM 5700 C CA . THR A 1 747 ? -108.433 2.533 110.246 1.00 72.12 747 THR A CA 1
ATOM 5701 C C . THR A 1 747 ? -107.708 2.932 111.525 1.00 72.12 747 THR A C 1
ATOM 5703 O O . THR A 1 747 ? -108.323 2.985 112.587 1.00 72.12 747 THR A O 1
ATOM 5706 N N . MET A 1 748 ? -106.412 3.230 111.424 1.00 78.25 748 MET A N 1
ATOM 5707 C CA . MET A 1 748 ? -105.603 3.648 112.569 1.00 78.25 748 MET A CA 1
ATOM 5708 C C . MET A 1 748 ? -106.024 5.044 113.036 1.00 78.25 748 MET A C 1
ATOM 5710 O O . MET A 1 748 ? -106.028 5.982 112.233 1.00 78.25 748 MET A O 1
ATOM 5714 N N . ASN A 1 749 ? -106.332 5.211 114.326 1.00 84.06 749 ASN A N 1
ATOM 5715 C CA . ASN A 1 749 ? -106.682 6.528 114.861 1.00 84.06 749 ASN A CA 1
ATOM 5716 C C . ASN A 1 749 ? -105.444 7.319 115.294 1.00 84.06 749 ASN A C 1
ATOM 5718 O O . ASN A 1 749 ? -105.295 8.464 114.879 1.00 84.06 749 ASN A O 1
ATOM 5722 N N . GLN A 1 750 ? -104.569 6.738 116.120 1.00 89.75 750 GLN A N 1
ATOM 5723 C CA . GLN A 1 750 ? -103.381 7.422 116.638 1.00 89.75 750 GLN A CA 1
ATOM 5724 C C . GLN A 1 750 ? -102.320 6.405 117.076 1.00 89.75 750 GLN A C 1
ATOM 5726 O O . GLN A 1 750 ? -102.645 5.395 117.703 1.00 89.75 750 GLN A O 1
ATOM 5731 N N . PHE A 1 751 ? -101.048 6.704 116.823 1.00 90.81 751 PHE A N 1
ATOM 5732 C CA . PHE A 1 751 ? -99.924 6.009 117.454 1.00 90.81 751 PHE A CA 1
ATOM 5733 C C . PHE A 1 751 ? -99.095 6.967 118.311 1.00 90.81 751 PHE A C 1
ATOM 5735 O O . PHE A 1 751 ? -99.074 8.178 118.067 1.00 90.81 751 PHE A O 1
ATOM 5742 N N . ARG A 1 752 ? -98.422 6.420 119.318 1.00 91.69 752 ARG A N 1
ATOM 5743 C CA . ARG A 1 752 ? -97.487 7.129 120.187 1.00 91.69 752 ARG A CA 1
ATOM 5744 C C . ARG A 1 752 ? -96.133 6.436 120.224 1.00 91.69 752 ARG A C 1
ATOM 5746 O O . ARG A 1 752 ? -96.039 5.230 120.004 1.00 91.69 752 ARG A O 1
ATOM 5753 N N . LEU A 1 753 ? -95.111 7.238 120.474 1.00 93.31 753 LEU A N 1
ATOM 5754 C CA . LEU A 1 753 ? -93.711 6.864 120.540 1.00 93.31 753 LEU A CA 1
ATOM 5755 C C . LEU A 1 753 ? -93.231 7.053 121.979 1.00 93.31 753 LEU A C 1
ATOM 5757 O O . LEU A 1 753 ? -93.196 8.175 122.491 1.00 93.31 753 LEU A O 1
ATOM 5761 N N . ASP A 1 754 ? -92.851 5.945 122.603 1.00 91.88 754 ASP A N 1
ATOM 5762 C CA . ASP A 1 754 ? -92.298 5.860 123.949 1.00 91.88 754 ASP A CA 1
ATOM 5763 C C . ASP A 1 754 ? -90.820 5.434 123.816 1.00 91.88 754 ASP A C 1
ATOM 5765 O O . ASP A 1 754 ? -90.462 4.256 123.904 1.00 91.88 754 ASP A O 1
ATOM 5769 N N . LEU A 1 755 ? -89.937 6.392 123.502 1.00 92.50 755 LEU A N 1
ATOM 5770 C CA . LEU A 1 755 ? -88.519 6.094 123.241 1.00 92.50 755 LEU A CA 1
ATOM 5771 C C . LEU A 1 755 ? -87.713 5.838 124.524 1.00 92.50 755 LEU A C 1
ATOM 5773 O O . LEU A 1 755 ? -86.709 5.129 124.473 1.00 92.50 755 LEU A O 1
ATOM 5777 N N . SER A 1 756 ? -88.158 6.370 125.668 1.00 90.19 756 SER A N 1
ATOM 5778 C CA . SER A 1 756 ? -87.502 6.223 126.972 1.00 90.19 756 SER A CA 1
ATOM 5779 C C . SER A 1 756 ? -88.511 5.985 128.095 1.00 90.19 756 SER A C 1
ATOM 5781 O O . SER A 1 756 ? -89.624 6.492 128.045 1.00 90.19 756 SER A O 1
ATOM 5783 N N . ALA A 1 757 ? -88.099 5.275 129.149 1.00 86.75 757 ALA A N 1
ATOM 5784 C CA . ALA A 1 757 ? -88.887 5.109 130.376 1.00 86.75 757 ALA A CA 1
ATOM 5785 C C . ALA A 1 757 ? -88.798 6.323 131.327 1.00 86.75 757 ALA A C 1
ATOM 5787 O O . ALA A 1 757 ? -89.591 6.452 132.252 1.00 86.75 757 ALA A O 1
ATOM 5788 N N . LYS A 1 758 ? -87.817 7.215 131.140 1.00 87.56 758 LYS A N 1
ATOM 5789 C CA . LYS A 1 758 ? -87.649 8.454 131.922 1.00 87.56 758 LYS A CA 1
ATOM 5790 C C . LYS A 1 758 ? -86.881 9.499 131.118 1.00 87.56 758 LYS A C 1
ATOM 5792 O O . LYS A 1 758 ? -85.953 9.151 130.390 1.00 87.56 758 LYS A O 1
ATOM 5797 N N . GLN A 1 759 ? -87.235 10.772 131.244 1.00 88.69 759 GLN A N 1
ATOM 5798 C CA . GLN A 1 759 ? -86.574 11.845 130.499 1.00 88.69 759 GLN A CA 1
ATOM 5799 C C . GLN A 1 759 ? -86.397 13.085 131.370 1.00 88.69 759 GLN A C 1
ATOM 5801 O O . GLN A 1 759 ? -87.336 13.519 132.039 1.00 88.69 759 GLN A O 1
ATOM 5806 N N . ASP A 1 760 ? -85.193 13.654 131.335 1.00 88.56 760 ASP A N 1
ATOM 5807 C CA . ASP A 1 760 ? -84.816 14.859 132.070 1.00 88.56 760 ASP A CA 1
ATOM 5808 C C . ASP A 1 760 ? -84.088 15.871 131.160 1.00 88.56 760 ASP A C 1
ATOM 5810 O O . ASP A 1 760 ? -84.044 15.746 129.932 1.00 88.56 760 ASP A O 1
ATOM 5814 N N . ALA A 1 761 ? -83.554 16.938 131.758 1.00 86.44 761 ALA A N 1
ATOM 5815 C CA . ALA A 1 761 ? -82.895 18.003 131.015 1.00 86.44 761 ALA A CA 1
ATOM 5816 C C . ALA A 1 761 ? -81.600 17.556 130.305 1.00 86.44 761 ALA A C 1
ATOM 5818 O O . ALA A 1 761 ? -81.248 18.178 129.302 1.00 86.44 761 ALA A O 1
ATOM 5819 N N . THR A 1 762 ? -80.919 16.505 130.781 1.00 88.81 762 THR A N 1
ATOM 5820 C CA . THR A 1 762 ? -79.598 16.063 130.298 1.00 88.81 762 THR A CA 1
ATOM 5821 C C . THR A 1 762 ? -79.628 14.737 129.536 1.00 88.81 762 THR A C 1
ATOM 5823 O O . THR A 1 762 ? -78.729 14.496 128.735 1.00 88.81 762 THR A O 1
ATOM 5826 N N . ASN A 1 763 ? -80.659 13.910 129.728 1.00 91.06 763 ASN A N 1
ATOM 5827 C CA . ASN A 1 763 ? -80.831 12.611 129.080 1.00 91.06 763 ASN A CA 1
ATOM 5828 C C . ASN A 1 763 ? -82.179 12.555 128.349 1.00 91.06 763 ASN A C 1
ATOM 5830 O O . ASN A 1 763 ? -83.226 12.389 128.982 1.00 91.06 763 ASN A O 1
ATOM 5834 N N . TYR A 1 764 ? -82.159 12.694 127.019 1.00 90.50 764 TYR A N 1
ATOM 5835 C CA . TYR A 1 764 ? -83.372 12.734 126.195 1.00 90.50 764 TYR A CA 1
ATOM 5836 C C . TYR A 1 764 ? -83.135 12.311 124.738 1.00 90.50 764 TYR A C 1
ATOM 5838 O O . TYR A 1 764 ? -82.003 12.306 124.248 1.00 90.50 764 TYR A O 1
ATOM 5846 N N . PHE A 1 765 ? -84.228 11.993 124.038 1.00 92.38 765 PHE A N 1
ATOM 5847 C CA . PHE A 1 765 ? -84.235 11.771 122.592 1.00 92.38 765 PHE A CA 1
ATOM 5848 C C . PHE A 1 765 ? -84.909 12.935 121.862 1.00 92.38 765 PHE A C 1
ATOM 5850 O O . PHE A 1 765 ? -85.898 13.494 122.340 1.00 92.38 765 PHE A O 1
ATOM 5857 N N . LEU A 1 766 ? -84.371 13.274 120.694 1.00 92.69 766 LEU A N 1
ATOM 5858 C CA . LEU A 1 766 ? -85.001 14.143 119.705 1.00 92.69 766 LEU A CA 1
ATOM 5859 C C . LEU A 1 766 ? -85.424 13.310 118.498 1.00 92.69 766 LEU A C 1
ATOM 5861 O O . LEU A 1 766 ? -84.735 12.352 118.139 1.00 92.69 766 LEU A O 1
ATOM 5865 N N . ILE A 1 767 ? -86.519 13.703 117.855 1.00 92.94 767 ILE A N 1
ATOM 5866 C CA . ILE A 1 767 ? -87.030 13.059 116.644 1.00 92.94 767 ILE A CA 1
ATOM 5867 C C . ILE A 1 767 ? -87.061 14.104 115.522 1.00 92.94 767 ILE A C 1
ATOM 5869 O O . ILE A 1 767 ? -87.734 15.121 115.653 1.00 92.94 767 ILE A O 1
ATOM 5873 N N . ASP A 1 768 ? -86.302 13.851 114.457 1.00 89.69 768 ASP A N 1
ATOM 5874 C CA . ASP A 1 768 ? -86.140 14.739 113.291 1.00 89.69 768 ASP A CA 1
ATOM 5875 C C . ASP A 1 768 ? -87.402 14.695 112.441 1.00 89.69 768 ASP A C 1
ATOM 5877 O O . ASP A 1 768 ? -88.092 15.676 112.240 1.00 89.69 768 ASP A O 1
ATOM 5881 N N . TRP A 1 769 ? -87.764 13.490 112.015 1.00 90.31 769 TRP A N 1
ATOM 5882 C CA . TRP A 1 769 ? -88.946 13.242 111.218 1.00 90.31 769 TRP A CA 1
ATOM 5883 C C . TRP A 1 769 ? -89.476 11.849 111.508 1.00 90.31 769 TRP A C 1
ATOM 5885 O O . TRP A 1 769 ? -88.727 10.939 111.879 1.00 90.31 769 TRP A O 1
ATOM 5895 N N . VAL A 1 770 ? -90.777 11.674 111.302 1.00 89.88 770 VAL A N 1
ATOM 5896 C CA . VAL A 1 770 ? -91.462 10.382 111.388 1.00 89.88 770 VAL A CA 1
ATOM 5897 C C . VAL A 1 770 ? -92.261 10.189 110.114 1.00 89.88 770 VAL A C 1
ATOM 5899 O O . VAL A 1 770 ? -93.017 11.066 109.713 1.00 89.88 770 VAL A O 1
ATOM 5902 N N . ALA A 1 771 ? -92.126 9.028 109.492 1.00 88.81 771 ALA A N 1
ATOM 5903 C CA . ALA A 1 771 ? -92.832 8.659 108.282 1.00 88.81 771 ALA A CA 1
ATOM 5904 C C . ALA A 1 771 ? -93.528 7.310 108.462 1.00 88.81 771 ALA A C 1
ATOM 5906 O O . ALA A 1 771 ? -92.913 6.321 108.847 1.00 88.81 771 ALA A O 1
ATOM 5907 N N . LEU A 1 772 ? -94.815 7.263 108.150 1.00 86.44 772 LEU A N 1
ATOM 5908 C CA . LEU A 1 772 ? -95.631 6.055 108.117 1.00 86.44 772 LEU A CA 1
ATOM 5909 C C . LEU A 1 772 ? -95.846 5.661 106.654 1.00 86.44 772 LEU A C 1
ATOM 5911 O O . LEU A 1 772 ? -96.320 6.484 105.877 1.00 86.44 772 LEU A O 1
ATOM 5915 N N . GLY A 1 773 ? -95.512 4.430 106.267 1.00 85.50 773 GLY A N 1
ATOM 5916 C CA . GLY A 1 773 ? -95.459 4.010 104.865 1.00 85.50 773 GLY A CA 1
ATOM 5917 C C . GLY A 1 773 ? -95.340 2.496 104.646 1.00 85.50 773 GLY A C 1
ATOM 5918 O O . GLY A 1 773 ? -95.754 1.696 105.494 1.00 85.50 773 GLY A O 1
ATOM 5919 N N . ARG A 1 774 ? -94.828 2.113 103.465 1.00 79.94 774 ARG A N 1
ATOM 5920 C CA . ARG A 1 774 ? -94.566 0.721 103.034 1.00 79.94 774 ARG A CA 1
ATOM 5921 C C . ARG A 1 774 ? -93.283 0.611 102.171 1.00 79.94 774 ARG A C 1
ATOM 5923 O O . ARG A 1 774 ? -92.912 1.592 101.528 1.00 79.94 774 ARG A O 1
ATOM 5930 N N . PRO A 1 775 ? -92.599 -0.549 102.127 1.00 71.06 775 PRO A N 1
ATOM 5931 C CA . PRO A 1 775 ? -91.414 -0.764 101.278 1.00 71.06 775 PRO A CA 1
ATOM 5932 C C . PRO A 1 775 ? -91.758 -1.112 99.809 1.00 71.06 775 PRO A C 1
ATOM 5934 O O . PRO A 1 775 ? -92.761 -1.781 99.558 1.00 71.06 775 PRO A O 1
ATOM 5937 N N . THR A 1 776 ? -90.908 -0.716 98.841 1.00 62.47 776 THR A N 1
ATOM 5938 C CA . THR A 1 776 ? -91.051 -1.036 97.391 1.00 62.47 776 THR A CA 1
ATOM 5939 C C . THR A 1 776 ? -89.717 -1.467 96.725 1.00 62.47 776 THR A C 1
ATOM 5941 O O . THR A 1 776 ? -88.669 -1.005 97.175 1.00 62.47 776 THR A O 1
ATOM 5944 N N . PRO A 1 777 ? -89.696 -2.325 95.671 1.00 54.31 777 PRO A N 1
ATOM 5945 C CA . PRO A 1 777 ? -88.456 -2.766 94.990 1.00 54.31 777 PRO A CA 1
ATOM 5946 C C . PRO A 1 777 ? -87.882 -1.735 93.981 1.00 54.31 777 PRO A C 1
ATOM 5948 O O . PRO A 1 777 ? -88.652 -1.136 93.235 1.00 54.31 777 PRO A O 1
ATOM 5951 N N . GLY A 1 778 ? -86.546 -1.557 93.917 1.00 51.97 778 GLY A N 1
ATOM 5952 C CA . GLY A 1 778 ? -85.846 -0.493 93.150 1.00 51.97 778 GLY A CA 1
ATOM 5953 C C . GLY A 1 778 ? -85.078 -0.910 91.866 1.00 51.97 778 GLY A C 1
ATOM 5954 O O . GLY A 1 778 ? -84.723 -2.069 91.674 1.00 51.97 778 GLY A O 1
ATOM 5955 N N . ALA A 1 779 ? -84.793 0.064 90.985 1.00 53.44 779 ALA A N 1
ATOM 5956 C CA . ALA A 1 779 ? -84.440 -0.058 89.553 1.00 53.44 779 ALA A CA 1
ATOM 5957 C C . ALA A 1 779 ? -82.937 -0.243 89.164 1.00 53.44 779 ALA A C 1
ATOM 5959 O O . ALA A 1 779 ? -82.503 0.261 88.130 1.00 53.44 779 ALA A O 1
ATOM 5960 N N . GLY A 1 780 ? -82.117 -0.959 89.946 1.00 57.47 780 GLY A N 1
ATOM 5961 C CA . GLY A 1 780 ? -80.651 -1.036 89.727 1.00 57.47 780 GLY A CA 1
ATOM 5962 C C . GLY A 1 780 ? -80.116 -2.096 88.741 1.00 57.47 780 GLY A C 1
ATOM 5963 O O . GLY A 1 780 ? -79.006 -1.955 88.237 1.00 57.47 780 GLY A O 1
ATOM 5964 N N . MET A 1 781 ? -80.865 -3.159 88.428 1.00 55.81 781 MET A N 1
ATOM 5965 C CA . MET A 1 781 ? -80.321 -4.300 87.658 1.00 55.81 781 MET A CA 1
ATOM 5966 C C . MET A 1 781 ? -80.268 -4.077 86.137 1.00 55.81 781 MET A C 1
ATOM 5968 O O . MET A 1 781 ? -79.380 -4.599 85.467 1.00 55.81 781 MET A O 1
ATOM 5972 N N . ALA A 1 782 ? -81.184 -3.282 85.578 1.00 55.28 782 ALA A N 1
ATOM 5973 C CA . ALA A 1 782 ? -81.274 -3.087 84.128 1.00 55.28 782 ALA A CA 1
ATOM 5974 C C . ALA A 1 782 ? -80.124 -2.229 83.567 1.00 55.28 782 ALA A C 1
ATOM 5976 O O . ALA A 1 782 ? -79.608 -2.514 82.488 1.00 55.28 782 ALA A O 1
ATOM 5977 N N . ALA A 1 783 ? -79.684 -1.213 84.316 1.00 57.69 783 ALA A N 1
ATOM 5978 C CA . ALA A 1 783 ? -78.580 -0.347 83.903 1.00 57.69 783 ALA A CA 1
ATOM 5979 C C . ALA A 1 783 ? -77.233 -1.093 83.898 1.00 57.69 783 ALA A C 1
ATOM 5981 O O . ALA A 1 783 ? -76.446 -0.944 82.966 1.00 57.69 783 ALA A O 1
ATOM 5982 N N . LEU A 1 784 ? -76.999 -1.963 84.888 1.00 60.06 784 LEU A N 1
ATOM 5983 C CA . LEU A 1 784 ? -75.782 -2.776 84.968 1.00 60.06 784 LEU A CA 1
ATOM 5984 C C . LEU A 1 784 ? -75.689 -3.789 83.812 1.00 60.06 784 LEU A C 1
ATOM 5986 O O . LEU A 1 784 ? -74.617 -4.029 83.255 1.00 60.06 784 LEU A O 1
ATOM 5990 N N . GLN A 1 785 ? -76.826 -4.360 83.412 1.00 62.69 785 GLN A N 1
ATOM 5991 C CA . GLN A 1 785 ? -76.891 -5.314 82.307 1.00 62.69 785 GLN A CA 1
ATOM 5992 C C . GLN A 1 785 ? -76.708 -4.637 80.936 1.00 62.69 785 GLN A C 1
ATOM 5994 O O . GLN A 1 785 ? -76.073 -5.212 80.047 1.00 62.69 785 GLN A O 1
ATOM 5999 N N . ALA A 1 786 ? -77.189 -3.399 80.780 1.00 65.19 786 ALA A N 1
ATOM 6000 C CA . ALA A 1 786 ? -76.963 -2.597 79.578 1.00 65.19 786 ALA A CA 1
ATOM 6001 C C . ALA A 1 786 ? -75.474 -2.248 79.389 1.00 65.19 786 ALA A C 1
ATOM 6003 O O . ALA A 1 786 ? -74.933 -2.449 78.303 1.00 65.19 786 ALA A O 1
ATOM 6004 N N . GLU A 1 787 ? -74.791 -1.827 80.456 1.00 63.56 787 GLU A N 1
ATOM 6005 C CA . GLU A 1 787 ? -73.352 -1.519 80.435 1.00 63.56 787 GLU A CA 1
ATOM 6006 C C . GLU A 1 787 ? -72.496 -2.762 80.137 1.00 63.56 787 GLU A C 1
ATOM 6008 O O . GLU A 1 787 ? -71.576 -2.720 79.321 1.00 63.56 787 GLU A O 1
ATOM 6013 N N . THR A 1 788 ? -72.841 -3.909 80.732 1.00 67.50 788 THR A N 1
ATOM 6014 C CA . THR A 1 788 ? -72.137 -5.176 80.459 1.00 67.50 788 THR A CA 1
ATOM 6015 C C . THR A 1 788 ? -72.250 -5.570 78.980 1.00 67.50 788 THR A C 1
ATOM 6017 O O . THR A 1 788 ? -71.285 -6.041 78.383 1.00 67.50 788 THR A O 1
ATOM 6020 N N . THR A 1 789 ? -73.410 -5.332 78.363 1.00 71.00 789 THR A N 1
ATOM 6021 C CA . THR A 1 789 ? -73.648 -5.645 76.945 1.00 71.00 789 THR A CA 1
ATOM 6022 C C . THR A 1 789 ? -72.876 -4.705 76.015 1.00 71.00 789 THR A C 1
ATOM 6024 O O . THR A 1 789 ? -72.338 -5.156 75.004 1.00 71.00 789 THR A O 1
ATOM 6027 N N . ALA A 1 790 ? -72.768 -3.419 76.366 1.00 70.56 790 ALA A N 1
ATOM 6028 C CA . ALA A 1 790 ? -72.032 -2.435 75.575 1.00 70.56 790 ALA A CA 1
ATOM 6029 C C . ALA A 1 790 ? -70.529 -2.759 75.486 1.00 70.56 790 ALA A C 1
ATOM 6031 O O . ALA A 1 790 ? -69.936 -2.633 74.415 1.00 70.56 790 ALA A O 1
ATOM 6032 N N . ARG A 1 791 ? -69.921 -3.254 76.574 1.00 68.38 791 ARG A N 1
ATOM 6033 C CA . ARG A 1 791 ? -68.498 -3.641 76.578 1.00 68.38 791 ARG A CA 1
ATOM 6034 C C . ARG A 1 791 ? -68.198 -4.853 75.717 1.00 68.38 791 ARG A C 1
ATOM 6036 O O . ARG A 1 791 ? -67.263 -4.810 74.931 1.00 68.38 791 ARG A O 1
ATOM 6043 N N . VAL A 1 792 ? -69.024 -5.897 75.810 1.00 71.06 792 VAL A N 1
ATOM 6044 C CA . VAL A 1 792 ? -68.856 -7.100 74.979 1.00 71.06 792 VAL A CA 1
ATOM 6045 C C . VAL A 1 792 ? -68.880 -6.735 73.492 1.00 71.06 792 VAL A C 1
ATOM 6047 O O . VAL A 1 792 ? -68.082 -7.254 72.719 1.00 71.06 792 VAL A O 1
ATOM 6050 N N . GLN A 1 793 ? -69.746 -5.801 73.090 1.00 71.00 793 GLN A N 1
ATOM 6051 C CA . GLN A 1 793 ? -69.802 -5.334 71.703 1.00 71.00 793 GLN A CA 1
ATOM 6052 C C . GLN A 1 793 ? -68.583 -4.489 71.305 1.00 71.00 793 GLN A C 1
ATOM 6054 O O . GLN A 1 793 ? -68.090 -4.642 70.188 1.00 71.00 793 GLN A O 1
ATOM 6059 N N . GLY A 1 794 ? -68.082 -3.634 72.202 1.00 72.69 794 GLY A N 1
ATOM 6060 C CA . GLY A 1 794 ? -66.872 -2.838 71.974 1.00 72.69 794 GLY A CA 1
ATOM 6061 C C . GLY A 1 794 ? -65.621 -3.701 71.789 1.00 72.69 794 GLY A C 1
ATOM 6062 O O . GLY A 1 794 ? -64.927 -3.564 70.781 1.00 72.69 794 GLY A O 1
ATOM 6063 N N . ASP A 1 795 ? -65.390 -4.650 72.698 1.00 70.81 795 ASP A N 1
ATOM 6064 C CA . ASP A 1 795 ? -64.225 -5.545 72.655 1.00 70.81 795 ASP A CA 1
ATOM 6065 C C . ASP A 1 795 ? -64.244 -6.435 71.401 1.00 70.81 795 ASP A C 1
ATOM 6067 O O . ASP A 1 795 ? -63.215 -6.676 70.766 1.00 70.81 795 ASP A O 1
ATOM 6071 N N . GLN A 1 796 ? -65.431 -6.890 70.989 1.00 70.62 796 GLN A N 1
ATOM 6072 C CA . GLN A 1 796 ? -65.598 -7.711 69.792 1.00 70.62 796 GLN A CA 1
ATOM 6073 C C . GLN A 1 796 ? -65.384 -6.908 68.497 1.00 70.62 796 GLN A C 1
ATOM 6075 O O . GLN A 1 796 ? -64.825 -7.434 67.530 1.00 70.62 796 GLN A O 1
ATOM 6080 N N . ALA A 1 797 ? -65.758 -5.625 68.479 1.00 69.19 797 ALA A N 1
ATOM 6081 C CA . ALA A 1 797 ? -65.480 -4.730 67.358 1.00 69.19 797 ALA A CA 1
ATOM 6082 C C . ALA A 1 797 ? -63.977 -4.426 67.220 1.00 69.19 797 ALA A C 1
ATOM 6084 O O . ALA A 1 797 ? -63.451 -4.442 66.106 1.00 69.19 797 ALA A O 1
ATOM 6085 N N . GLU A 1 798 ? -63.265 -4.214 68.331 1.00 66.81 798 GLU A N 1
ATOM 6086 C CA . GLU A 1 798 ? -61.818 -3.970 68.305 1.00 66.81 798 GLU A CA 1
ATOM 6087 C C . GLU A 1 798 ? -61.026 -5.225 67.903 1.00 66.81 798 GLU A C 1
ATOM 6089 O O . GLU A 1 798 ? -60.094 -5.135 67.100 1.00 66.81 798 GLU A O 1
ATOM 6094 N N . ALA A 1 799 ? -61.429 -6.406 68.386 1.00 63.12 799 ALA A N 1
ATOM 6095 C CA . ALA A 1 799 ? -60.845 -7.678 67.961 1.00 63.12 799 ALA A CA 1
ATOM 6096 C C . ALA A 1 799 ? -60.993 -7.895 66.444 1.00 63.12 799 ALA A C 1
ATOM 6098 O O . ALA A 1 799 ? -60.020 -8.231 65.770 1.00 63.12 799 ALA A O 1
ATOM 6099 N N . THR A 1 800 ? -62.176 -7.604 65.894 1.00 67.75 800 THR A N 1
ATOM 6100 C CA . THR A 1 800 ? -62.438 -7.712 64.449 1.00 67.75 800 THR A CA 1
ATOM 6101 C C . THR A 1 800 ? -61.581 -6.727 63.648 1.00 67.75 800 THR A C 1
ATOM 6103 O O . THR A 1 800 ? -61.001 -7.097 62.631 1.00 67.75 800 THR A O 1
ATOM 6106 N N . ALA A 1 801 ? -61.436 -5.482 64.120 1.00 62.41 801 ALA A N 1
ATOM 6107 C CA . ALA A 1 801 ? -60.612 -4.474 63.453 1.00 62.41 801 ALA A CA 1
ATOM 6108 C C . ALA A 1 801 ? -59.127 -4.876 63.394 1.00 62.41 801 ALA A C 1
ATOM 6110 O O . ALA A 1 801 ? -58.468 -4.655 62.374 1.00 62.41 801 ALA A O 1
ATOM 6111 N N . ARG A 1 802 ? -58.612 -5.505 64.460 1.00 61.78 802 ARG A N 1
ATOM 6112 C CA . ARG A 1 802 ? -57.234 -6.016 64.519 1.00 61.78 802 ARG A CA 1
ATOM 6113 C C . ARG A 1 802 ? -57.013 -7.231 63.612 1.00 61.78 802 ARG A C 1
ATOM 6115 O O . ARG A 1 802 ? -55.942 -7.321 63.024 1.00 61.78 802 ARG A O 1
ATOM 6122 N N . GLU A 1 803 ? -58.005 -8.108 63.439 1.00 59.28 803 GLU A N 1
ATOM 6123 C CA . GLU A 1 803 ? -57.931 -9.226 62.480 1.00 59.28 803 GLU A CA 1
ATOM 6124 C C . GLU A 1 803 ? -57.909 -8.768 61.014 1.00 59.28 803 GLU A C 1
ATOM 6126 O O . GLU A 1 803 ? -57.286 -9.421 60.190 1.00 59.28 803 GLU A O 1
ATOM 6131 N N . THR A 1 804 ? -58.527 -7.634 60.671 1.00 56.12 804 THR A N 1
ATOM 6132 C CA . THR A 1 804 ? -58.468 -7.068 59.305 1.00 56.12 804 THR A CA 1
ATOM 6133 C C . THR A 1 804 ? -57.170 -6.331 58.958 1.00 56.12 804 THR A C 1
ATOM 6135 O O . THR A 1 804 ? -56.962 -5.996 57.793 1.00 56.12 804 THR A O 1
ATOM 6138 N N . LEU A 1 805 ? -56.330 -6.020 59.948 1.00 47.19 805 LEU A N 1
ATOM 6139 C CA . LEU A 1 805 ? -55.066 -5.289 59.768 1.00 47.19 805 LEU A CA 1
ATOM 6140 C C . LEU A 1 805 ? -53.825 -6.201 59.770 1.00 47.19 805 LEU A C 1
ATOM 6142 O O . LEU A 1 805 ? -52.742 -5.725 59.423 1.00 47.19 805 LEU A O 1
ATOM 6146 N N . ALA A 1 806 ? -53.976 -7.469 60.166 1.00 41.53 806 ALA A N 1
ATOM 6147 C CA . ALA A 1 806 ? -52.975 -8.530 60.023 1.00 41.53 806 ALA A CA 1
ATOM 6148 C C . ALA A 1 806 ? -53.162 -9.257 58.685 1.00 41.53 806 ALA A C 1
A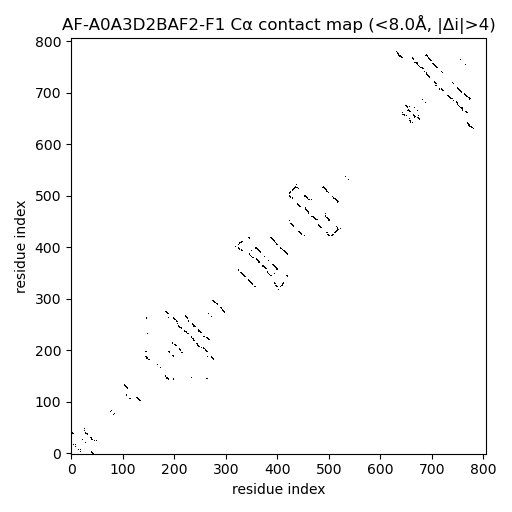TOM 6150 O O . ALA A 1 806 ? -52.130 -9.673 58.106 1.00 41.53 806 ALA A O 1
#

Sequence (806 aa):
MEVNKKLLSEIFGVSVRTIQNWQDQGMPVARGGGKGNEVMYDSAAVIEWYSARDAAIENEKLRKEVEDLRIASESDLQPGTIEYERHRLPGFKRYLSEGHMKGIRFAFFNGKNNIGLDEFEMTRGGAVYRISAITEGSKRGGVLQIVIGAVALVAAYFTAGASFSAWAAANGISAAAVTASSTALAGIADPFRAGKQNGGRIRAVSGRNVTFDRPADYAAGDRLVVNLPDGKAQTRTIASISADKQTVTVTTPFRLPPESGAVWAIDSDNLAIQYFRVTSIRANDDSNGGFTITAVQHDPNKYRYIDDGVRITPAPVTVTPVSVLPAPKNISLTETDHIEQGLTVATMNASWDRVDGAIRYQAQWRKDNGDWINVPVSSAQGFTVQGIYTGSYDVRVRALNAQDSSSPWGYADTTYLTGKNGRPGTPQALTATDDVVWAIDITWAFPDGSGDTAYTEIQRATTEDKANPQLLALVPYPATHYQHGPMLAGVSQWYRARLVDRIGNTGDWTEWAAGQSSSKASDYLDMIGDTLEQTEGYKNLVSDIADLGEDIQSARDDITAVTTESAATKAGLAQEVTDRKKAITDEAAARGQALLTEKNERVADISNVNQTIQTTSDSLAQQIAQISAGTGSQFDPAKIWYFDSTVEGWTGNGTPTIVDGWIRPANHATDPWVASPGSLGVNSSSYRFVKMRIRKFGAPGWAGQLRWRGTGGFNDTNMLTIAEPAYDANGIATLEFDNIPWLTETTMNQFRLDLSAKQDATNYFLIDWVALGRPTPGAGMAALQAETTARVQGDQAEATARETLA

Secondary structure (DSSP, 8-state):
-EEEHHHHHHHTT--HHHHHHHHHTT---SB---TT---EEEHHHHHHHHHHHHHHHHHHHHHHHHHHHHHHHHHS--TTSHHHHHHH-TTHHHHHHHGGGGTEEEEEEETTEEE-GGGTGGGTT-S-EEEEEEE-----------B--SS---------SS-HHHHHHHHT--TT--------EEEE--HHHHSS--EEEEEEEETTEEEESS-----TT-EEEEE-TTS-EEEEEEEEE-TTS-EEEESS--SSPPPTT-EEEEEBTTBPPEEEEEEEEEE--STT--EEEEEEEE-TTTTHHHHS-----PPPPPPPP-PPPPPP---EEEEEEEEETTEEEEEEEEE-PPPTT-SEEEEEEEETT-PPEEPPPBSSSEEEEESPBSEEEEEEEEEE-TT-PBPPPEEPPPEEE--B--PPPPPEEEEE-SSBTT-EEEEEEPPTTGGGEEEEEEEEESSTT--S-EEEEEEETT--EEEE----TT-EEEEEEEEEETTS-B-PPPPPEEEEB---HHHHHHHHHHHHHHSHHHHHHHHHHHHHHHHHHHHHHHHHHHHHHHHHHHHHHHHHHHHHHHHHHHHHHHHHHHHHHHHHHHHHHHHHHHHHHHHHHHHHHHHHHHHHTT----EEEEEEE--SSS-TT-EESS--EEETTEEEPPPBSS---EEPPS---B-TTT--EEEEEEEEES-PPP--EEEEESSS---SSSEEE-PPPPP-TTSEEEEEE-S---TT-SSB-EEEEE--S-B-SSSEEEEEEEEEEEE---S-HHHHHHHHHHHHHHHHHHHHHHHTT-

Mean predicted aligned error: 24.62 Å

Nearest PDB structures (foldseek):
  8iyk-assembly1_J  TM=2.968E-01  e=7.083E-19  Escherichia phage Lambda
  5myb-assembly1_A  TM=4.659E-01  e=6.502E-08  Homo sapiens
  8bxr-assembly1_A  TM=3.069E-01  e=5.749E-11  Homo sapiens
  5mya-assembly1_A  TM=3.363E-01  e=9.685E-09  Homo sapiens
  4i18-assembly2_R  TM=4.429E-01  e=8.648E-07  Homo sapiens

Solvent-accessible surface area (backbone atoms only — not comparable to full-atom values): 45671 Å² total; per-residue (Å²): 89,84,36,42,59,65,58,49,15,61,74,70,73,46,54,57,66,55,53,51,54,41,46,78,71,67,48,62,69,69,41,86,51,54,99,92,46,80,47,31,27,33,52,59,60,38,51,54,50,50,53,54,50,52,52,50,54,50,52,51,49,51,52,49,50,52,48,52,49,48,52,53,56,59,71,71,51,57,90,88,39,73,68,45,54,58,69,73,43,84,56,53,68,57,51,63,68,49,28,62,84,72,48,32,48,77,48,41,24,51,79,91,45,80,52,55,85,85,49,51,75,80,47,80,82,62,95,49,77,47,78,45,84,43,72,79,71,97,78,84,82,93,88,86,64,80,43,64,48,72,87,68,88,73,85,83,89,87,78,82,84,90,58,74,72,60,55,37,67,75,68,75,57,65,100,86,76,87,88,80,87,68,91,34,53,30,23,42,38,47,38,86,82,63,78,45,62,31,50,52,34,29,61,41,64,58,84,39,36,40,27,43,73,54,65,40,96,77,58,60,69,30,33,40,34,34,40,31,86,88,65,48,50,47,76,36,42,27,58,40,68,43,95,78,32,29,38,38,30,36,70,55,64,65,98,58,83,54,50,66,65,29,48,34,32,48,36,34,102,90,48,71,60,50,38,24,38,40,76,46,77,43,80,43,97,50,102,79,70,50,69,54,71,44,63,46,84,47,64,95,58,59,70,63,62,65,74,55,86,68,83,91,73,87,83,87,81,85,88,73,87,90,76,88,47,64,50,40,47,74,45,46,80,48,78,47,78,43,78,58,97,89,42,79,38,24,23,41,38,38,37,38,52,86,49,78,78,48,60,31,30,44,38,32,36,29,53,73,88,50,72,77,44,77,48,81,72,34,70,59,58,52,54,76,45,76,67,36,53,55,46,41,37,39,43,36,32,24,30,19,33,96,80,68,57,64,21,55,75,18,70,32,74,76,41,78,43,72,44,50,85,85,72,43,55,45,49,34,79,64,44,38,34,56,70,37,75,40,21,28,47,32,38,40,42,77,46,93,85,50,85,58,44,41,25,39,42,32,33,34,16,80,47,96,85,53,57,84,64,38,84,70,48,74,42,51,57,88,62,45,66,50,77,50,64,84,46,63,72,50,48,59,40,34,34,33,36,20,26,25,28,77,87,69,50,65,25,51,71,38,74,76,24,60,25,18,12,21,68,55,67,64,63,53,50,50,53,49,48,56,54,47,60,68,32,67,69,48,47,47,52,56,47,53,52,52,52,52,51,52,51,54,49,51,53,50,51,52,52,51,49,52,52,50,51,52,52,51,51,52,53,50,51,55,48,50,55,51,51,51,54,48,53,54,50,53,51,51,51,51,52,52,51,51,52,51,50,53,53,52,52,52,53,52,51,52,51,53,50,52,53,49,54,49,54,53,51,54,55,50,54,53,53,55,56,57,62,70,70,70,78,76,90,52,76,51,67,79,44,75,48,53,30,67,84,49,66,81,66,44,43,38,51,50,78,50,47,70,56,98,31,13,38,26,52,20,68,21,86,66,59,19,24,38,24,52,39,80,66,61,76,42,50,25,81,75,40,33,28,40,39,34,33,37,34,58,38,76,80,46,53,81,47,38,29,43,33,44,29,54,95,66,74,81,59,93,79,42,62,49,73,53,79,84,69,78,56,48,100,84,32,37,29,72,47,76,46,67,77,51,84,55,69,91,41,82,51,41,19,34,44,32,42,31,53,24,50,36,29,52,100,65,22,38,60,36,36,41,32,45,30,38,15,38,83,54,92,79,88,68,68,65,61,56,53,52,54,56,52,52,48,56,53,51,57,51,52,53,53,52,55,53,63,76,75,108

Foldseek 3Di:
DKDFLVVLCVVVVHDSVVSVVVVVVPQDWPDDDDVPDTTIHDSVSNVVVVVVVVVVVVVVVVVVVVVVVVVVVQVPDDPPDPVNVVVVDPCVVVCQVCQVVVQKDKWKDQPPDTDDPVCPVVCVPGPDMDIDIDGDDDDDDDDFDWAFADDDDDFDDDDDDDDPPVVCVVPVDDPPDDDDDDFGKTFGQDCVVQVFRFKAFFQDDDFQKTFGPAAGDDAQQWWKWWQAPRRHIDIFTFHGADPRNGITGTPHGDPHTHDGGTMMGIADPVTHGWMWTWDDWAFDPDPVTDIDTDTHTDDPCVVVCVVPPDDDDDDDDDDDDDDAWAAWPDWDWDWDWDQDPNDTKIKIKIFTDDTPQFQWKWKWKDFPPDDTDTDPIGSHRIDMDIQDAWTKMKMWMWGQHPVRRIHPIDIDDTDTDHGDDDFAAFWAPWAWAAEAAQKIKTFTHGDPPNPQFQWKWKWKDQDPVSPPIHTDDTGGPPDGMDIGGRDDAFRKMKMKIWTAGPVGGIYDIDPIYIYTRHNDVVVVVVVVVVVCCPDPVNVVVVVVVVVVVVVVVVVVVVVVVVVVVVVVVVVVVVVVVVVVVVVVVVVVVVVVVVVVVVVVVVVVVVVVVVVVVVVVVVVVVVVVVVLVVPDDFDWFFPDKDQQQDHPQQKCWPPRWDRDNSWIWFDFDAFFTKIKDHFAPQDFCVAWFKKKWKKAWFAAFAFFQKKAFDDPDDTDPPRIDHDDDADADPRRMDMDMRGPRPPNPDRGTGMMMTGGGRGDDPGTTMTIRMMTTGDTDDDDSPPVVVVVVVVVVVVVVVVVVVVVVVD